Protein 4IP4 (pdb70)

Sequence (842 aa):
TKITGLRTYDLRFPTSEGLDGSDAMNPDPDYSAAYVILETEGTHEGHGLTFTIGRGNEICIAAIKALGALVVGLDLDWIREDMGRFWRHVTGDSQLRWIGPDKGAIHLAAGAVVNAVWDLWAKDTGKPVWRLVADMSPAEILRLIDFRYLTDVLAPEEALDLLKAAEPGKEERIARLIEEGYPCYTTSAGWLGYSDEKLRRLCREARAAGFTHTKFKVGRDLSDDIRRLTIAREELGEDMNIMIDANQVWEVDEAIDWVNRLAFARPLFIEEPTSPDDVLGHKAIREGVAPIKVATGEMCQNRIMFKQFIASGALDIVQIDSCRMGGLNEVLAVMLVAAKYDLPVWPHAGGVGLCEYVQHMSMIDYVAICGEKDSKRIEYVDHLHEHFKHPCIVTGGAYQAPHAPGFSIEMKEDTLDAFLFTKITGLRTYDLRFPTSEGLDGSDAMNPDPDYSAAYVILETEGTHEGHGLTFTIGRGNEICIAAIKALGALVVGLDLDWIREDMGRFWRHVTGDSQLRWIGPDKGAIHLAAGAVVNAVWDLWAKDTGKPVWRLVADMSPAEILRLIDFRYLTDVLAPEEALDLLKAAEPGKEERIARLIEEGYPCYTTSAGWLGYSDEKLRRLCREARAAGFTHTKFKVGRDLSDDIRRLTIAREELGEDMNIMIDANQVWEVDEAIDDWVNRLAFARPLFIEEPTSPDDVLGHKAIREGVAPIKVATGEMCQNRIMFKQFIASGALDIVQIDSCRMGGLNEVLAVMLVAAKYDLPVWPHAGGVGLCEYVQHMSMIDYVAICGEKDSKRIEYVDHLHEHFKHPCIVTGGAYQAPHAPGFSIEMKEDTLDAFLF

Structure (mmCIF, N/CA/C/O backbone):
data_4IP4
#
_entry.id   4IP4
#
_cell.length_a   101.051
_cell.length_b   141.332
_cell.length_c   59.778
_cell.angle_alpha   90.00
_cell.angle_beta   90.00
_cell.angle_gamma   90.00
#
_symmetry.space_group_name_H-M   'P 21 21 2'
#
loop_
_entity.id
_entity.type
_entity.pdbx_description
1 polymer 'Mandelate racemase/muconate lactonizing enzyme-like protein'
2 non-polymer GLYCEROL
3 non-polymer 'MAGNESIUM ION'
4 non-polymer 'CARBON DIOXIDE'
5 water water
#
loop_
_atom_site.group_PDB
_atom_site.id
_atom_site.type_symbol
_atom_site.label_atom_id
_atom_site.label_alt_id
_atom_site.label_comp_id
_atom_site.label_asym_id
_atom_site.label_entity_id
_atom_site.label_seq_id
_atom_site.pdbx_PDB_ins_code
_atom_site.Cartn_x
_atom_site.Cartn_y
_atom_site.Cartn_z
_atom_site.occupancy
_atom_site.B_iso_or_equiv
_atom_site.auth_seq_id
_atom_site.auth_comp_id
_atom_site.auth_asym_id
_atom_site.auth_atom_id
_atom_site.pdbx_PDB_model_num
ATOM 1 N N . THR A 1 2 ? 40.903 -3.864 36.136 1.00 43.13 2 THR A N 1
ATOM 2 C CA . THR A 1 2 ? 41.136 -3.419 34.762 1.00 43.66 2 THR A CA 1
ATOM 3 C C . THR A 1 2 ? 40.983 -1.908 34.648 1.00 46.23 2 THR A C 1
ATOM 4 O O . THR A 1 2 ? 39.968 -1.344 35.055 1.00 53.07 2 THR A O 1
ATOM 8 N N . LYS A 1 3 ? 42.000 -1.262 34.091 1.00 40.93 3 LYS A N 1
ATOM 9 C CA . LYS A 1 3 ? 42.001 0.182 33.911 1.00 38.73 3 LYS A CA 1
ATOM 10 C C . LYS A 1 3 ? 42.199 0.489 32.435 1.00 33.38 3 LYS A C 1
ATOM 11 O O . LYS A 1 3 ? 43.000 -0.167 31.772 1.00 29.86 3 LYS A O 1
ATOM 17 N N . ILE A 1 4 ? 41.468 1.475 31.917 1.00 30.62 4 ILE A N 1
ATOM 18 C CA . ILE A 1 4 ? 41.673 1.933 30.544 1.00 26.87 4 ILE A CA 1
ATOM 19 C C . ILE A 1 4 ? 42.913 2.811 30.519 1.00 29.20 4 ILE A C 1
ATOM 20 O O . ILE A 1 4 ? 42.898 3.937 31.020 1.00 27.78 4 ILE A O 1
ATOM 25 N N . THR A 1 5 ? 43.992 2.296 29.941 1.00 26.17 5 THR A N 1
ATOM 26 C CA . THR A 1 5 ? 45.291 2.939 30.108 1.00 29.39 5 THR A CA 1
ATOM 27 C C . THR A 1 5 ? 45.713 3.815 28.939 1.00 28.00 5 THR A C 1
ATOM 28 O O . THR A 1 5 ? 46.668 4.575 29.050 1.00 28.90 5 THR A O 1
ATOM 32 N N . GLY A 1 6 ? 45.009 3.710 27.819 1.00 26.02 6 GLY A N 1
ATOM 33 C CA . GLY A 1 6 ? 45.396 4.456 26.637 1.00 25.03 6 GLY A CA 1
ATOM 34 C C . GLY A 1 6 ? 44.408 4.268 25.510 1.00 25.07 6 GLY A C 1
ATOM 35 O O . GLY A 1 6 ? 43.439 3.527 25.644 1.00 23.88 6 GLY A O 1
ATOM 36 N N . LEU A 1 7 ? 44.661 4.928 24.389 1.00 25.43 7 LEU A N 1
ATOM 37 C CA . LEU A 1 7 ? 43.741 4.889 23.262 1.00 30.61 7 LEU A CA 1
ATOM 38 C C . LEU A 1 7 ? 44.500 5.021 21.933 1.00 30.77 7 LEU A C 1
ATOM 39 O O . LEU A 1 7 ? 45.453 5.793 21.835 1.00 30.76 7 LEU A O 1
ATOM 44 N N . ARG A 1 8 ? 44.085 4.252 20.928 1.00 27.08 8 ARG A N 1
ATOM 45 C CA . ARG A 1 8 ? 44.616 4.372 19.568 1.00 25.33 8 ARG A CA 1
ATOM 46 C C . ARG A 1 8 ? 43.452 4.556 18.605 1.00 23.63 8 ARG A C 1
ATOM 47 O O . ARG A 1 8 ? 42.404 3.931 18.778 1.00 20.08 8 ARG A O 1
ATOM 55 N N . THR A 1 9 ? 43.645 5.381 17.579 1.00 20.29 9 THR A N 1
ATOM 56 C CA . THR A 1 9 ? 42.627 5.574 16.552 1.00 18.42 9 THR A CA 1
ATOM 57 C C . THR A 1 9 ? 43.166 5.255 15.160 1.00 20.79 9 THR A C 1
ATOM 58 O O . THR A 1 9 ? 44.359 5.398 14.889 1.00 20.84 9 THR A O 1
ATOM 62 N N . TYR A 1 10 ? 42.271 4.834 14.277 1.00 18.46 10 TYR A N 1
ATOM 63 C CA . TYR A 1 10 ? 42.635 4.496 12.911 1.00 19.47 10 TYR A CA 1
ATOM 64 C C . TYR A 1 10 ? 41.610 5.110 11.974 1.00 22.34 10 TYR A C 1
ATOM 65 O O . TYR A 1 10 ? 40.408 4.913 12.148 1.00 17.05 10 TYR A O 1
ATOM 74 N N . ASP A 1 11 ? 42.090 5.865 10.993 1.00 16.56 11 ASP A N 1
ATOM 75 C CA . ASP A 1 11 ? 41.229 6.393 9.945 1.00 21.54 11 ASP A CA 1
ATOM 76 C C . ASP A 1 11 ? 41.219 5.356 8.832 1.00 16.73 11 ASP A C 1
ATOM 77 O O . ASP A 1 11 ? 42.121 5.334 7.997 1.00 21.44 11 ASP A O 1
ATOM 82 N N . LEU A 1 12 ? 40.195 4.511 8.815 1.00 15.77 12 LEU A N 1
ATOM 83 C CA . LEU A 1 12 ? 40.130 3.400 7.868 1.00 15.67 12 LEU A CA 1
ATOM 84 C C . LEU A 1 12 ? 39.100 3.707 6.799 1.00 17.45 12 LEU A C 1
ATOM 85 O O . LEU A 1 12 ? 37.947 4.015 7.111 1.00 18.24 12 LEU A O 1
ATOM 90 N N . ARG A 1 13 ? 39.513 3.624 5.536 1.00 15.12 13 ARG A N 1
ATOM 91 C CA . ARG A 1 13 ? 38.607 3.899 4.425 1.00 18.71 13 ARG A CA 1
ATOM 92 C C . ARG A 1 13 ? 38.669 2.787 3.388 1.00 20.73 13 ARG A C 1
ATOM 93 O O . ARG A 1 13 ? 39.754 2.404 2.939 1.00 19.05 13 ARG A O 1
ATOM 101 N N . PHE A 1 14 ? 37.504 2.260 3.030 1.00 15.97 14 PHE A N 1
ATOM 102 C CA . PHE A 1 14 ? 37.419 1.146 2.082 1.00 20.41 14 PHE A CA 1
ATOM 103 C C . PHE A 1 14 ? 36.916 1.638 0.723 1.00 24.94 14 PHE A C 1
ATOM 104 O O . PHE A 1 14 ? 35.957 2.416 0.645 1.00 25.35 14 PHE A O 1
ATOM 112 N N . PRO A 1 15 ? 37.563 1.192 -0.359 1.00 26.82 15 PRO A N 1
ATOM 113 C CA . PRO A 1 15 ? 37.240 1.716 -1.694 1.00 29.26 15 PRO A CA 1
ATOM 114 C C . PRO A 1 15 ? 35.932 1.168 -2.263 1.00 28.60 15 PRO A C 1
ATOM 115 O O . PRO A 1 15 ? 35.948 0.597 -3.353 1.00 32.10 15 PRO A O 1
ATOM 119 N N . THR A 1 16 ? 34.816 1.354 -1.561 1.00 27.41 16 THR A N 1
ATOM 120 C CA . THR A 1 16 ? 33.548 0.783 -2.012 1.00 27.67 16 THR A CA 1
ATOM 121 C C . THR A 1 16 ? 32.973 1.473 -3.251 1.00 31.30 16 THR A C 1
ATOM 122 O O . THR A 1 16 ? 32.065 0.941 -3.894 1.00 30.35 16 THR A O 1
ATOM 126 N N . SER A 1 17 ? 33.504 2.648 -3.586 1.00 31.23 17 SER A N 1
ATOM 127 C CA . SER A 1 17 ? 33.033 3.381 -4.761 1.00 34.65 17 SER A CA 1
ATOM 128 C C . SER A 1 17 ? 33.468 2.739 -6.087 1.00 39.52 17 SER A C 1
ATOM 129 O O . SER A 1 17 ? 33.017 3.159 -7.154 1.00 39.39 17 SER A O 1
ATOM 132 N N . GLU A 1 18 ? 34.335 1.727 -6.020 1.00 42.35 18 GLU A N 1
ATOM 133 C CA . GLU A 1 18 ? 34.759 0.999 -7.221 1.00 42.71 18 GLU A CA 1
ATOM 134 C C . GLU A 1 18 ? 33.579 0.336 -7.932 1.00 40.88 18 GLU A C 1
ATOM 135 O O . GLU A 1 18 ? 33.462 0.411 -9.152 1.00 42.18 18 GLU A O 1
ATOM 141 N N . GLY A 1 19 ? 32.705 -0.309 -7.167 1.00 41.80 19 GLY A N 1
ATOM 142 C CA . GLY A 1 19 ? 31.542 -0.968 -7.739 1.00 42.52 19 GLY A CA 1
ATOM 143 C C . GLY A 1 19 ? 30.241 -0.266 -7.400 1.00 36.75 19 GLY A C 1
ATOM 144 O O . GLY A 1 19 ? 29.154 -0.806 -7.609 1.00 33.78 19 GLY A O 1
ATOM 145 N N . LEU A 1 20 ? 30.357 0.951 -6.880 1.00 37.09 20 LEU A N 1
ATOM 146 C CA . LEU A 1 20 ? 29.200 1.696 -6.376 1.00 36.54 20 LEU A CA 1
ATOM 147 C C . LEU A 1 20 ? 28.363 0.898 -5.362 1.00 35.57 20 LEU A C 1
ATOM 148 O O . LEU A 1 20 ? 27.144 1.074 -5.270 1.00 30.28 20 LEU A O 1
ATOM 153 N N . ASP A 1 21 ? 29.015 0.008 -4.617 1.00 32.43 21 ASP A N 1
ATOM 154 C CA . ASP A 1 21 ? 28.351 -0.646 -3.507 1.00 31.66 21 ASP A CA 1
ATOM 155 C C . ASP A 1 21 ? 28.001 0.459 -2.519 1.00 30.56 21 ASP A C 1
ATOM 156 O O . ASP A 1 21 ? 28.853 1.275 -2.168 1.00 30.43 21 ASP A O 1
ATOM 161 N N . GLY A 1 22 ? 26.748 0.508 -2.088 1.00 26.30 22 GLY A N 1
ATOM 162 C CA . GLY A 1 22 ? 26.336 1.524 -1.139 1.00 24.71 22 GLY A CA 1
ATOM 163 C C . GLY A 1 22 ? 25.701 2.743 -1.788 1.00 26.99 22 GLY A C 1
ATOM 164 O O . GLY A 1 22 ? 25.130 3.586 -1.095 1.00 28.10 22 GLY A O 1
ATOM 165 N N . SER A 1 23 ? 25.788 2.833 -3.112 1.00 21.01 23 SER A N 1
ATOM 166 C CA . SER A 1 23 ? 25.317 4.012 -3.842 1.00 28.04 23 SER A CA 1
ATOM 167 C C . SER A 1 23 ? 23.814 4.261 -3.682 1.00 27.98 23 SER A C 1
ATOM 168 O O . SER A 1 23 ? 23.011 3.337 -3.783 1.00 26.19 23 SER A O 1
ATOM 171 N N . ASP A 1 24 ? 23.433 5.512 -3.440 1.00 23.67 24 ASP A N 1
ATOM 172 C CA . ASP A 1 24 ? 22.021 5.840 -3.303 1.00 16.74 24 ASP A CA 1
ATOM 173 C C . ASP A 1 24 ? 21.707 7.241 -3.825 1.00 17.74 24 ASP A C 1
ATOM 174 O O . ASP A 1 24 ? 22.571 7.929 -4.366 1.00 18.53 24 ASP A O 1
ATOM 179 N N . ALA A 1 25 ? 20.469 7.672 -3.643 1.00 14.26 25 ALA A N 1
ATOM 180 C CA . ALA A 1 25 ? 20.031 8.911 -4.249 1.00 14.58 25 ALA A CA 1
ATOM 181 C C . ALA A 1 25 ? 20.728 10.131 -3.629 1.00 16.48 25 ALA A C 1
ATOM 182 O O . ALA A 1 25 ? 20.977 11.095 -4.321 1.00 13.00 25 ALA A O 1
ATOM 184 N N . MET A 1 26 ? 21.063 10.072 -2.341 1.00 11.72 26 MET A N 1
ATOM 185 C CA . MET A 1 26 ? 21.812 11.150 -1.693 1.00 15.77 26 MET A CA 1
ATOM 186 C C . MET A 1 26 ? 23.317 10.949 -1.833 1.00 19.49 26 MET A C 1
ATOM 187 O O . MET A 1 26 ? 24.062 11.905 -2.041 1.00 19.78 26 MET A O 1
ATOM 192 N N . ASN A 1 27 ? 23.752 9.695 -1.712 1.00 18.66 27 ASN A N 1
ATOM 193 C CA . ASN A 1 27 ? 25.170 9.353 -1.653 1.00 15.95 27 ASN A CA 1
ATOM 1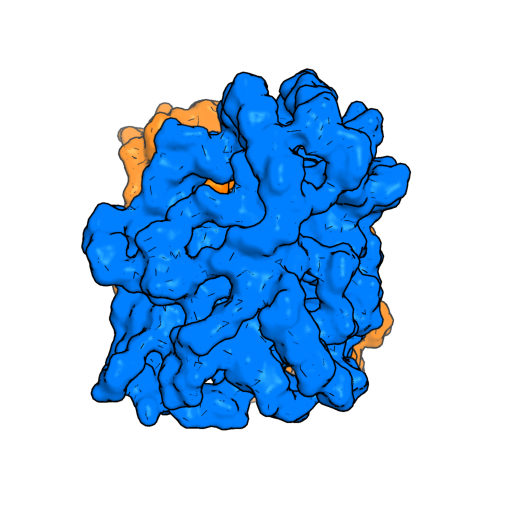94 C C . ASN A 1 27 ? 25.564 8.514 -2.861 1.00 16.33 27 ASN A C 1
ATOM 195 O O . ASN A 1 27 ? 25.460 7.287 -2.829 1.00 12.53 27 ASN A O 1
ATOM 200 N N . PRO A 1 28 ? 26.012 9.171 -3.939 1.00 17.80 28 PRO A N 1
ATOM 201 C CA . PRO A 1 28 ? 26.195 8.465 -5.212 1.00 18.22 28 PRO A CA 1
ATOM 202 C C . PRO A 1 28 ? 27.459 7.598 -5.250 1.00 23.66 28 PRO A C 1
ATOM 203 O O . PRO A 1 28 ? 27.497 6.620 -5.994 1.00 22.35 28 PRO A O 1
ATOM 207 N N . ASP A 1 29 ? 28.473 7.941 -4.461 1.00 19.24 29 ASP A N 1
ATOM 208 C CA . ASP A 1 29 ? 29.716 7.170 -4.475 1.00 20.50 29 ASP A CA 1
ATOM 209 C C . ASP A 1 29 ? 30.382 7.053 -3.101 1.00 15.65 29 ASP A C 1
ATOM 210 O O . ASP A 1 29 ? 31.499 7.523 -2.902 1.00 14.33 29 ASP A O 1
ATOM 215 N N . PRO A 1 30 ? 29.697 6.421 -2.146 1.00 18.20 30 PRO A N 1
ATOM 216 C CA . PRO A 1 30 ? 30.277 6.353 -0.804 1.00 18.25 30 PRO A CA 1
ATOM 217 C C . PRO A 1 30 ? 31.530 5.472 -0.724 1.00 22.79 30 PRO A C 1
ATOM 218 O O . PRO A 1 30 ? 31.617 4.439 -1.393 1.00 19.19 30 PRO A O 1
ATOM 222 N N . ASP A 1 31 ? 32.496 5.905 0.085 1.00 21.01 31 ASP A N 1
ATOM 223 C CA . ASP A 1 31 ? 33.654 5.090 0.442 1.00 22.13 31 ASP A CA 1
ATOM 224 C C . ASP A 1 31 ? 33.525 4.663 1.893 1.00 22.34 31 ASP A C 1
ATOM 225 O O . ASP A 1 31 ? 33.909 5.409 2.805 1.00 20.92 31 ASP A O 1
ATOM 230 N N . TYR A 1 32 ? 32.978 3.471 2.099 1.00 21.09 32 TYR A N 1
ATOM 231 C CA . TYR A 1 32 ? 32.695 2.967 3.440 1.00 18.51 32 TYR A CA 1
ATOM 232 C C . TYR A 1 32 ? 33.913 3.102 4.333 1.00 20.88 32 TYR A C 1
ATOM 233 O O . TYR A 1 32 ? 34.988 2.603 4.014 1.00 18.92 32 TYR A O 1
ATOM 242 N N . SER A 1 33 ? 33.744 3.805 5.444 1.00 15.87 33 SER A N 1
ATOM 243 C CA . SER A 1 33 ? 34.876 4.111 6.298 1.00 20.63 33 SER A CA 1
ATOM 244 C C . SER A 1 33 ? 34.559 3.877 7.760 1.00 15.05 33 SER A C 1
ATOM 245 O O . SER A 1 33 ? 33.398 3.915 8.180 1.00 13.59 33 SER A O 1
ATOM 248 N N . ALA A 1 34 ? 35.608 3.655 8.539 1.00 16.00 34 ALA A N 1
ATOM 249 C CA . ALA A 1 34 ? 35.454 3.522 9.974 1.00 14.10 34 ALA A CA 1
ATOM 250 C C . ALA A 1 34 ? 36.432 4.440 10.668 1.00 15.07 34 ALA A C 1
ATOM 251 O O . ALA A 1 34 ? 37.645 4.432 10.377 1.00 14.29 34 ALA A O 1
ATOM 253 N N . ALA A 1 35 ? 35.888 5.247 11.573 1.00 15.43 35 ALA A N 1
ATOM 254 C CA . ALA A 1 35 ? 36.690 5.947 12.554 1.00 16.44 35 ALA A CA 1
ATOM 255 C C . ALA A 1 35 ? 36.809 4.943 13.694 1.00 15.81 35 ALA A C 1
ATOM 256 O O . ALA A 1 35 ? 35.900 4.786 14.512 1.00 13.99 35 ALA A O 1
ATOM 258 N N . TYR A 1 36 ? 37.927 4.233 13.707 1.00 19.38 36 TYR A N 1
ATOM 259 C CA . TYR A 1 36 ? 38.093 3.042 14.531 1.00 16.90 36 TYR A CA 1
ATOM 260 C C . TYR A 1 36 ? 38.898 3.421 15.765 1.00 21.11 36 TYR A C 1
ATOM 261 O O . TYR A 1 36 ? 39.837 4.224 15.672 1.00 17.73 36 TYR A O 1
ATOM 270 N N . VAL A 1 37 ? 38.535 2.859 16.916 1.00 18.00 37 VAL A N 1
ATOM 271 C CA . VAL A 1 37 ? 39.236 3.163 18.162 1.00 18.56 37 VAL A CA 1
ATOM 272 C C . VAL A 1 37 ? 39.526 1.883 18.945 1.00 19.46 37 VAL A C 1
ATOM 273 O O . VAL A 1 37 ? 38.717 0.964 18.966 1.00 15.50 37 VAL A O 1
ATOM 277 N N . ILE A 1 38 ? 40.702 1.822 19.560 1.00 18.27 38 ILE A N 1
ATOM 278 C CA . ILE A 1 38 ? 41.054 0.726 20.445 1.00 17.31 38 ILE A CA 1
ATOM 279 C C . ILE A 1 38 ? 41.365 1.262 21.836 1.00 19.72 38 ILE A C 1
ATOM 280 O O . ILE A 1 38 ? 42.252 2.098 22.001 1.00 20.57 38 ILE A O 1
ATOM 285 N N . LEU A 1 39 ? 40.618 0.788 22.829 1.00 19.40 39 LEU A N 1
ATOM 286 C CA . LEU A 1 39 ? 40.860 1.146 24.222 1.00 20.78 39 LEU A CA 1
ATOM 287 C C . LEU A 1 39 ? 41.848 0.160 24.831 1.00 23.68 39 LEU A C 1
ATOM 288 O O . LEU A 1 39 ? 41.611 -1.052 24.824 1.00 22.90 39 LEU A O 1
ATOM 293 N N . GLU A 1 40 ? 42.954 0.681 25.352 1.00 21.37 40 GLU A N 1
ATOM 294 C CA . GLU A 1 40 ? 44.024 -0.155 25.887 1.00 20.63 40 GLU A CA 1
ATOM 295 C C . GLU A 1 40 ? 43.833 -0.385 27.374 1.00 24.90 40 GLU A C 1
ATOM 296 O O . GLU A 1 40 ? 43.316 0.489 28.068 1.00 29.35 40 GLU A O 1
ATOM 302 N N . THR A 1 41 ? 44.241 -1.566 27.847 1.00 22.59 41 THR A N 1
ATOM 303 C CA . THR A 1 41 ? 44.241 -1.901 29.272 1.00 29.14 41 THR A CA 1
ATOM 304 C C . THR A 1 41 ? 45.563 -2.571 29.664 1.00 33.58 41 THR A C 1
ATOM 305 O O . THR A 1 41 ? 46.393 -2.872 28.809 1.00 35.41 41 THR A O 1
ATOM 309 N N . GLU A 1 42 ? 45.754 -2.817 30.955 1.00 36.71 42 GLU A N 1
ATOM 310 C CA . GLU A 1 42 ? 46.954 -3.513 31.419 1.00 49.99 42 GLU A CA 1
ATOM 311 C C . GLU A 1 42 ? 46.846 -5.008 31.146 1.00 52.13 42 GLU A C 1
ATOM 312 O O . GLU A 1 42 ? 47.847 -5.733 31.158 1.00 50.78 42 GLU A O 1
ATOM 318 N N . GLY A 1 43 ? 45.623 -5.464 30.900 1.00 48.63 43 GLY A N 1
ATOM 319 C CA . GLY A 1 43 ? 45.351 -6.883 30.789 1.00 46.33 43 GLY A CA 1
ATOM 320 C C . GLY A 1 43 ? 45.488 -7.466 29.399 1.00 42.30 43 GLY A C 1
ATOM 321 O O . GLY A 1 43 ? 46.202 -6.943 28.544 1.00 39.35 43 GLY A O 1
ATOM 322 N N . THR A 1 44 ? 44.785 -8.567 29.179 1.00 40.22 44 THR A N 1
ATOM 323 C CA . THR A 1 44 ? 44.873 -9.291 27.924 1.00 40.57 44 THR A CA 1
ATOM 324 C C . THR A 1 44 ? 43.898 -8.764 26.872 1.00 36.76 44 THR A C 1
ATOM 325 O O . THR A 1 44 ? 44.085 -8.991 25.680 1.00 39.91 44 THR A O 1
ATOM 329 N N . HIS A 1 45 ? 42.870 -8.044 27.308 1.00 33.59 45 HIS A N 1
ATOM 330 C CA . HIS A 1 45 ? 41.834 -7.585 26.384 1.00 31.47 45 HIS A CA 1
ATOM 331 C C . HIS A 1 45 ? 42.024 -6.130 25.959 1.00 30.90 45 HIS A C 1
ATOM 332 O O . HIS A 1 45 ? 42.599 -5.326 26.693 1.00 29.67 45 HIS A O 1
ATOM 339 N N . GLU A 1 46 ? 41.542 -5.805 24.763 1.00 27.15 46 GLU A N 1
ATOM 340 C CA . GLU A 1 46 ? 41.416 -4.414 24.334 1.00 25.90 46 GLU A CA 1
ATOM 341 C C . GLU A 1 46 ? 39.995 -4.181 23.833 1.00 23.36 46 GLU A C 1
ATOM 342 O O . GLU A 1 46 ? 39.401 -5.066 23.229 1.00 22.61 46 GLU A O 1
ATOM 348 N N . GLY A 1 47 ? 39.441 -3.004 24.106 1.00 22.32 47 GLY A N 1
ATOM 349 C CA . GLY A 1 47 ? 38.106 -2.680 23.638 1.00 20.65 47 GLY A CA 1
ATOM 350 C C . GLY A 1 47 ? 38.128 -2.034 22.262 1.00 24.39 47 GLY A C 1
ATOM 351 O O . GLY A 1 47 ? 38.630 -0.919 22.106 1.00 22.85 47 GLY A O 1
ATOM 352 N N . HIS A 1 48 ? 37.598 -2.739 21.261 1.00 21.21 48 HIS A N 1
ATOM 353 C CA . HIS A 1 48 ? 37.533 -2.214 19.897 1.00 17.59 48 HIS A CA 1
ATOM 354 C C . HIS A 1 48 ? 36.158 -1.637 19.623 1.00 19.14 48 HIS A C 1
ATOM 355 O O . HIS A 1 48 ? 35.148 -2.209 20.027 1.00 17.64 48 HIS A O 1
ATOM 362 N N . GLY A 1 49 ? 36.118 -0.516 18.911 1.00 14.11 49 GLY A N 1
ATOM 363 C CA . GLY A 1 49 ? 34.856 0.047 18.473 1.00 13.44 49 GLY A CA 1
ATOM 364 C C . GLY A 1 49 ? 35.067 0.917 17.254 1.00 18.14 49 GLY A C 1
ATOM 365 O O . GLY A 1 49 ? 36.203 1.255 16.910 1.00 17.76 49 GLY A O 1
ATOM 366 N N . LEU A 1 50 ? 33.981 1.276 16.583 1.00 13.15 50 LEU A N 1
ATOM 367 C CA . LEU A 1 50 ? 34.090 2.183 15.451 1.00 13.07 50 LEU A CA 1
ATOM 368 C C . LEU A 1 50 ? 32.814 2.977 15.332 1.00 16.62 50 LEU A C 1
ATOM 369 O O . LEU A 1 50 ? 31.784 2.602 15.897 1.00 17.16 50 LEU A O 1
ATOM 374 N N . THR A 1 51 ? 32.891 4.082 14.599 1.00 16.83 51 THR A N 1
ATOM 375 C CA . THR A 1 51 ? 31.694 4.720 14.082 1.00 13.37 51 THR A CA 1
ATOM 376 C C . THR A 1 51 ? 31.841 4.775 12.561 1.00 13.38 51 THR A C 1
ATOM 377 O O . THR A 1 51 ? 32.958 4.837 12.049 1.00 12.43 51 THR A O 1
ATOM 381 N N . PHE A 1 52 ? 30.722 4.738 11.843 1.00 17.84 52 PHE A N 1
ATOM 382 C CA . PHE A 1 52 ? 30.754 4.560 10.388 1.00 16.71 52 PHE A CA 1
ATOM 383 C C . PHE A 1 52 ? 30.532 5.864 9.628 1.00 14.94 52 PHE A C 1
ATOM 384 O O . PHE A 1 52 ? 29.610 6.608 9.947 1.00 13.40 52 PHE A O 1
ATOM 392 N N . THR A 1 53 ? 31.378 6.139 8.634 1.00 16.86 53 THR A N 1
ATOM 393 C CA . THR A 1 53 ? 31.152 7.263 7.715 1.00 14.84 53 THR A CA 1
ATOM 394 C C . THR A 1 53 ? 31.355 6.801 6.271 1.00 15.11 53 THR A C 1
ATOM 395 O O . THR A 1 53 ? 31.696 5.649 6.025 1.00 15.22 53 THR A O 1
ATOM 399 N N . ILE A 1 54 ? 31.159 7.695 5.311 1.00 17.68 54 ILE A N 1
ATOM 400 C CA . ILE A 1 54 ? 31.283 7.285 3.920 1.00 14.70 54 ILE A CA 1
ATOM 401 C C . ILE A 1 54 ? 32.422 7.971 3.186 1.00 14.74 54 ILE A C 1
ATOM 402 O O . ILE A 1 54 ? 32.337 8.180 1.983 1.00 15.33 54 ILE A O 1
ATOM 407 N N . GLY A 1 55 ? 33.491 8.304 3.906 1.00 12.74 55 GLY A N 1
ATOM 408 C CA . GLY A 1 55 ? 34.703 8.805 3.266 1.00 17.88 55 GLY A CA 1
ATOM 409 C C . GLY A 1 55 ? 35.239 10.102 3.851 1.00 19.64 55 GLY A C 1
ATOM 410 O O . GLY A 1 55 ? 35.712 10.130 4.999 1.00 15.32 55 GLY A O 1
ATOM 411 N N . ARG A 1 56 ? 35.181 11.176 3.060 1.00 13.26 56 ARG A N 1
ATOM 412 C CA . ARG A 1 56 ? 35.597 12.483 3.545 1.00 15.18 56 ARG A CA 1
ATOM 413 C C . ARG A 1 56 ? 34.814 12.823 4.818 1.00 18.25 56 ARG A C 1
ATOM 414 O O . ARG A 1 56 ? 33.598 12.592 4.895 1.00 15.44 56 ARG A O 1
ATOM 422 N N . GLY A 1 57 ? 35.516 13.360 5.813 1.00 19.00 57 GLY A N 1
ATOM 423 C CA . GLY A 1 57 ? 34.905 13.692 7.086 1.00 17.65 57 GLY A CA 1
ATOM 424 C C . GLY A 1 57 ? 35.190 12.654 8.162 1.00 18.08 57 GLY A C 1
ATOM 425 O O . GLY A 1 57 ? 34.973 12.915 9.350 1.00 17.75 57 GLY A O 1
ATOM 426 N N . ASN A 1 58 ? 35.661 11.471 7.763 1.00 17.30 58 ASN A N 1
ATOM 427 C CA . ASN A 1 58 ? 36.036 10.447 8.740 1.00 16.46 58 ASN A CA 1
ATOM 428 C C . ASN A 1 58 ? 37.043 11.018 9.737 1.00 16.51 58 ASN A C 1
ATOM 429 O O . ASN A 1 58 ? 37.007 10.703 10.933 1.00 18.34 58 ASN A O 1
ATOM 434 N N . GLU A 1 59 ? 37.920 11.884 9.235 1.00 12.73 59 GLU A N 1
ATOM 435 C CA . GLU A 1 59 ? 38.959 12.501 10.048 1.00 18.75 59 GLU A CA 1
ATOM 436 C C . GLU A 1 59 ? 38.404 13.462 11.108 1.00 19.00 59 GLU A C 1
ATOM 437 O O . GLU A 1 59 ? 39.032 13.678 12.141 1.00 19.43 59 GLU A O 1
ATOM 443 N N . ILE A 1 60 ? 37.228 14.028 10.860 1.00 14.59 60 ILE A N 1
ATOM 444 C CA . ILE A 1 60 ? 36.587 14.876 11.862 1.00 14.14 60 ILE A CA 1
ATOM 445 C C . ILE A 1 60 ? 36.141 13.996 13.022 1.00 17.44 60 ILE A C 1
ATOM 446 O O . ILE A 1 60 ? 36.318 14.346 14.184 1.00 19.96 60 ILE A O 1
ATOM 451 N N . CYS A 1 61 ? 35.589 12.831 12.699 1.00 15.13 61 CYS A N 1
ATOM 452 C CA . CYS A 1 61 ? 35.247 11.846 13.723 1.00 11.88 61 CYS A CA 1
ATOM 453 C C . CYS A 1 61 ? 36.470 11.369 14.500 1.00 12.45 61 CYS A C 1
ATOM 454 O O . CYS A 1 61 ? 36.401 11.156 15.707 1.00 17.19 61 CYS A O 1
ATOM 457 N N . ILE A 1 62 ? 37.587 11.182 13.809 1.00 12.83 62 ILE A N 1
ATOM 458 C CA . ILE A 1 62 ? 38.811 10.796 14.492 1.00 17.65 62 ILE A CA 1
ATOM 459 C C . ILE A 1 62 ? 39.200 11.878 15.510 1.00 16.22 62 ILE A C 1
ATOM 460 O O . ILE A 1 62 ? 39.517 11.571 16.657 1.00 14.70 62 ILE A O 1
ATOM 465 N N . ALA A 1 63 ? 39.148 13.143 15.098 1.00 14.92 63 ALA A N 1
ATOM 466 C CA . ALA A 1 63 ? 39.451 14.242 16.023 1.00 20.17 63 ALA A CA 1
ATOM 467 C C . ALA A 1 63 ? 38.528 14.214 17.239 1.00 14.10 63 ALA A C 1
ATOM 468 O O . ALA A 1 63 ? 38.965 14.432 18.365 1.00 14.60 63 ALA A O 1
ATOM 470 N N . ALA A 1 64 ? 37.253 13.926 17.014 1.00 13.93 64 ALA A N 1
ATOM 471 C CA . ALA A 1 64 ? 36.288 13.926 18.111 1.00 14.79 64 ALA A CA 1
ATOM 472 C C . ALA A 1 64 ? 36.514 12.734 19.052 1.00 18.01 64 ALA A C 1
ATOM 473 O O . ALA A 1 64 ? 36.311 12.846 20.265 1.00 13.78 64 ALA A O 1
ATOM 475 N N . ILE A 1 65 ? 36.932 11.598 18.494 1.00 13.46 65 ILE A N 1
ATOM 476 C CA . ILE A 1 65 ? 37.249 10.428 19.318 1.00 16.66 65 ILE A CA 1
ATOM 477 C C . ILE A 1 65 ? 38.426 10.751 20.228 1.00 19.22 65 ILE A C 1
ATOM 478 O O . ILE A 1 65 ? 38.384 10.482 21.432 1.00 20.94 65 ILE A O 1
ATOM 483 N N . LYS A 1 66 ? 39.466 11.348 19.651 1.00 16.03 66 LYS A N 1
ATOM 484 C CA . LYS A 1 66 ? 40.635 11.765 20.424 1.00 22.08 66 LYS A CA 1
ATOM 485 C C . LYS A 1 66 ? 40.254 12.719 21.552 1.00 23.64 66 LYS A C 1
ATOM 486 O O . LYS A 1 66 ? 40.806 12.644 22.642 1.00 22.21 66 LYS A O 1
ATOM 492 N N . ALA A 1 67 ? 39.322 13.626 21.276 1.00 15.52 67 ALA A N 1
ATOM 493 C CA . ALA A 1 67 ? 38.841 14.552 22.295 1.00 21.86 67 ALA A CA 1
ATOM 494 C C . ALA A 1 67 ? 38.165 13.811 23.458 1.00 20.29 67 ALA A C 1
ATOM 495 O O . ALA A 1 67 ? 38.421 14.118 24.616 1.00 20.69 67 ALA A O 1
ATOM 497 N N . LEU A 1 68 ? 37.308 12.840 23.144 1.00 17.05 68 LEU A N 1
ATOM 498 C CA . LEU A 1 68 ? 36.639 12.041 24.175 1.00 21.73 68 LEU A CA 1
ATOM 499 C C . LEU A 1 68 ? 37.614 11.158 24.966 1.00 22.66 68 LEU A C 1
ATOM 500 O O . LEU A 1 68 ? 37.325 10.746 26.094 1.00 21.82 68 LEU A O 1
ATOM 505 N N . GLY A 1 69 ? 38.772 10.881 24.372 1.00 22.24 69 GLY A N 1
ATOM 506 C CA . GLY A 1 69 ? 39.790 10.066 25.011 1.00 23.15 69 GLY A CA 1
ATOM 507 C C . GLY A 1 69 ? 40.219 10.630 26.352 1.00 24.71 69 GLY A C 1
ATOM 508 O O . GLY A 1 69 ? 40.573 9.890 27.261 1.00 25.28 69 GLY A O 1
ATOM 509 N N . ALA A 1 70 ? 40.172 11.953 26.472 1.00 22.33 70 ALA A N 1
ATOM 510 C CA . ALA A 1 70 ? 40.524 12.633 27.712 1.00 22.83 70 ALA A CA 1
ATOM 511 C C . ALA A 1 70 ? 39.535 12.316 28.834 1.00 22.75 70 ALA A C 1
ATOM 512 O O . ALA A 1 70 ? 39.863 12.457 30.009 1.00 21.67 70 ALA A O 1
ATOM 514 N N . LEU A 1 71 ? 38.326 11.892 28.469 1.00 23.11 71 LEU A N 1
ATOM 515 C CA . LEU A 1 71 ? 37.307 11.544 29.462 1.00 23.12 71 LEU A CA 1
ATOM 516 C C . LEU A 1 71 ? 37.364 10.077 29.876 1.00 22.59 71 LEU A C 1
ATOM 517 O O . LEU A 1 71 ? 36.827 9.695 30.920 1.00 23.43 71 LEU A O 1
ATOM 522 N N . VAL A 1 72 ? 38.028 9.260 29.065 1.00 23.24 72 VAL A N 1
ATOM 523 C CA . VAL A 1 72 ? 37.966 7.808 29.223 1.00 25.30 72 VAL A CA 1
ATOM 524 C C . VAL A 1 72 ? 39.274 7.176 29.705 1.00 28.73 72 VAL A C 1
ATOM 525 O O . VAL A 1 72 ? 39.259 6.259 30.527 1.00 29.98 72 VAL A O 1
ATOM 529 N N . VAL A 1 73 ? 40.402 7.664 29.201 1.00 28.36 73 VAL A N 1
ATOM 530 C CA . VAL A 1 73 ? 41.699 7.150 29.632 1.00 27.49 73 VAL A CA 1
ATOM 531 C C . VAL A 1 73 ? 41.910 7.457 31.113 1.00 28.86 73 VAL A C 1
ATOM 532 O O . VAL A 1 73 ? 41.704 8.590 31.556 1.00 29.56 73 VAL A O 1
ATOM 536 N N . GLY A 1 74 ? 42.308 6.444 31.880 1.00 23.78 74 GLY A N 1
ATOM 537 C CA . GLY A 1 74 ? 42.437 6.597 33.318 1.00 26.08 74 GLY A CA 1
ATOM 538 C C . GLY A 1 74 ? 41.249 6.054 34.100 1.00 26.13 74 GLY A C 1
ATOM 539 O O . GLY A 1 74 ? 41.323 5.898 35.312 1.00 31.25 74 GLY A O 1
ATOM 540 N N . LEU A 1 75 ? 40.148 5.765 33.416 1.00 26.08 75 LEU A N 1
ATOM 541 C CA . LEU A 1 75 ? 38.984 5.200 34.094 1.00 28.70 75 LEU A CA 1
ATOM 542 C C . LEU A 1 75 ? 39.213 3.742 34.479 1.00 29.31 75 LEU A C 1
ATOM 543 O O . LEU A 1 75 ? 39.842 2.983 33.743 1.00 30.20 75 LEU A O 1
ATOM 548 N N . ASP A 1 76 ? 38.702 3.351 35.636 1.00 28.94 76 ASP A N 1
ATOM 549 C CA . ASP A 1 76 ? 38.702 1.947 36.004 1.00 34.26 76 ASP A CA 1
ATOM 550 C C . ASP A 1 76 ? 37.439 1.295 35.441 1.00 32.46 76 ASP A C 1
ATOM 551 O O . ASP A 1 76 ? 36.360 1.884 35.479 1.00 29.77 76 ASP A O 1
ATOM 556 N N . LEU A 1 77 ? 37.577 0.088 34.901 1.00 30.43 77 LEU A N 1
ATOM 557 C CA . LEU A 1 77 ? 36.454 -0.581 34.251 1.00 28.18 77 LEU A CA 1
ATOM 558 C C . LEU A 1 77 ? 35.337 -0.930 35.236 1.00 29.03 77 LEU A C 1
ATOM 559 O O . LEU A 1 77 ? 34.158 -0.900 34.879 1.00 23.79 77 LEU A O 1
ATOM 564 N N . ASP A 1 78 ? 35.707 -1.256 36.473 1.00 29.56 78 ASP A N 1
ATOM 565 C CA . ASP A 1 78 ? 34.720 -1.575 37.501 1.00 31.68 78 ASP A CA 1
ATOM 566 C C . ASP A 1 78 ? 33.860 -0.359 37.864 1.00 30.28 78 ASP A C 1
ATOM 567 O O . ASP A 1 78 ? 32.685 -0.505 38.195 1.00 32.99 78 ASP A O 1
ATOM 572 N N . TRP A 1 79 ? 34.446 0.834 37.812 1.00 27.35 79 TRP A N 1
ATOM 573 C CA . TRP A 1 79 ? 33.688 2.063 38.057 1.00 27.37 79 TRP A CA 1
ATOM 574 C C . TRP A 1 79 ? 32.633 2.249 36.970 1.00 26.10 79 TRP A C 1
ATOM 575 O O . TRP A 1 79 ? 31.507 2.668 37.237 1.00 23.92 79 TRP A O 1
ATOM 586 N N . ILE A 1 80 ? 33.010 1.926 35.740 1.00 26.98 80 ILE A N 1
ATOM 587 C CA . ILE A 1 80 ? 32.087 1.993 34.614 1.00 25.79 80 ILE A CA 1
ATOM 588 C C . ILE A 1 80 ? 30.939 0.993 34.758 1.00 28.71 80 ILE A C 1
ATOM 589 O O . ILE A 1 80 ? 29.769 1.363 34.639 1.00 23.44 80 ILE A O 1
ATOM 594 N N . ARG A 1 81 ? 31.284 -0.265 35.032 1.00 20.76 81 ARG A N 1
ATOM 595 C CA . ARG A 1 81 ? 30.304 -1.338 35.162 1.00 25.60 81 ARG A CA 1
ATOM 596 C C . ARG A 1 81 ? 29.369 -1.149 36.344 1.00 24.56 81 ARG A C 1
ATOM 597 O O . ARG A 1 81 ? 28.232 -1.620 36.320 1.00 22.03 81 ARG A O 1
ATOM 605 N N . GLU A 1 82 ? 29.865 -0.488 37.385 1.00 22.33 82 GLU A N 1
ATOM 606 C CA . GLU A 1 82 ? 29.088 -0.245 38.592 1.00 27.09 82 GLU A CA 1
ATOM 607 C C . GLU A 1 82 ? 27.823 0.556 38.283 1.00 26.52 82 GLU A C 1
ATOM 608 O O . GLU A 1 82 ? 26.788 0.367 38.920 1.00 29.21 82 GLU A O 1
ATOM 614 N N . ASP A 1 83 ? 27.917 1.448 37.301 1.00 23.92 83 ASP A N 1
ATOM 615 C CA . ASP A 1 83 ? 26.788 2.269 36.881 1.00 21.01 83 ASP A CA 1
ATOM 616 C C . ASP A 1 83 ? 27.144 2.858 35.521 1.00 22.40 83 ASP A C 1
ATOM 617 O O . ASP A 1 83 ? 27.777 3.913 35.441 1.00 20.70 83 ASP A O 1
ATOM 622 N N . MET A 1 84 ? 26.759 2.184 34.442 1.00 21.55 84 MET A N 1
ATOM 623 C CA . MET A 1 84 ? 27.179 2.669 33.136 1.00 20.21 84 MET A CA 1
ATOM 624 C C . MET A 1 84 ? 26.388 3.896 32.670 1.00 18.28 84 MET A C 1
ATOM 625 O O . MET A 1 84 ? 26.863 4.665 31.837 1.00 18.98 84 MET A O 1
ATOM 630 N N . GLY A 1 85 ? 25.197 4.090 33.228 1.00 18.77 85 GLY A N 1
ATOM 631 C CA . GLY A 1 85 ? 24.447 5.311 32.991 1.00 21.48 85 GLY A CA 1
ATOM 632 C C . GLY A 1 85 ? 25.229 6.517 33.487 1.00 27.32 85 GLY A C 1
ATOM 633 O O . GLY A 1 85 ? 25.259 7.570 32.832 1.00 22.71 85 GLY A O 1
ATOM 634 N N . ARG A 1 86 ? 25.866 6.358 34.647 1.00 18.71 86 ARG A N 1
ATOM 635 C CA . ARG A 1 86 ? 26.769 7.374 35.172 1.00 19.08 86 ARG A CA 1
ATOM 636 C C . ARG A 1 86 ? 27.928 7.594 34.196 1.00 22.69 86 ARG A C 1
ATOM 637 O O . ARG A 1 86 ? 28.276 8.734 33.871 1.00 22.05 86 ARG A O 1
ATOM 645 N N . PHE A 1 87 ? 28.522 6.504 33.719 1.00 18.89 87 PHE A N 1
ATOM 646 C CA . PHE A 1 87 ? 29.610 6.625 32.753 1.00 17.84 87 PHE A CA 1
ATOM 647 C C . PHE A 1 87 ? 29.160 7.315 31.458 1.00 21.47 87 PHE A C 1
ATOM 648 O O . PHE A 1 87 ? 29.882 8.150 30.913 1.00 16.63 87 PHE A O 1
ATOM 656 N N . TRP A 1 88 ? 27.980 6.946 30.961 1.00 16.42 88 TRP A N 1
ATOM 657 C CA . TRP A 1 88 ? 27.428 7.560 29.758 1.00 18.70 88 TRP A CA 1
ATOM 658 C C . TRP A 1 88 ? 27.254 9.080 29.930 1.00 23.77 88 TRP A C 1
ATOM 659 O O . TRP A 1 88 ? 27.621 9.858 29.047 1.00 23.32 88 TRP A O 1
ATOM 670 N N . ARG A 1 89 ? 26.694 9.488 31.066 1.00 22.14 89 ARG A N 1
ATOM 671 C CA . ARG A 1 89 ? 26.563 10.905 31.401 1.00 22.37 89 ARG A CA 1
ATOM 672 C C . ARG A 1 89 ? 27.945 11.557 31.437 1.00 23.45 89 ARG A C 1
ATOM 673 O O . ARG A 1 89 ? 28.122 12.680 30.983 1.00 20.99 89 ARG A O 1
ATOM 681 N N . HIS A 1 90 ? 28.924 10.841 31.978 1.00 22.72 90 HIS A N 1
ATOM 682 C CA . HIS A 1 90 ? 30.289 11.353 32.058 1.00 23.32 90 HIS A CA 1
ATOM 683 C C . HIS A 1 90 ? 30.918 11.595 30.675 1.00 24.57 90 HIS A C 1
ATOM 684 O O . HIS A 1 90 ? 31.482 12.663 30.430 1.00 20.44 90 HIS A O 1
ATOM 691 N N . VAL A 1 91 ? 30.820 10.625 29.766 1.00 21.20 91 VAL A N 1
ATOM 692 C CA . VAL A 1 91 ? 31.464 10.793 28.457 1.00 21.29 91 VAL A CA 1
ATOM 693 C C . VAL A 1 91 ? 30.784 11.797 27.554 1.00 18.49 91 VAL A C 1
ATOM 694 O O . VAL A 1 91 ? 31.426 12.351 26.668 1.00 18.59 91 VAL A O 1
ATOM 698 N N . THR A 1 92 ? 29.484 11.994 27.743 1.00 16.92 92 THR A N 1
ATOM 699 C CA . THR A 1 92 ? 28.750 12.984 26.954 1.00 17.46 92 THR A CA 1
ATOM 700 C C . THR A 1 92 ? 28.523 14.261 27.749 1.00 19.51 92 THR A C 1
ATOM 701 O O . THR A 1 92 ? 27.789 15.139 27.300 1.00 23.22 92 THR A O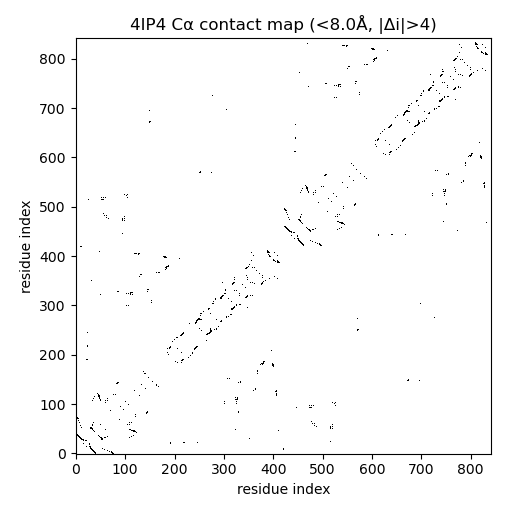 1
ATOM 705 N N . GLY A 1 93 ? 29.145 14.359 28.924 1.00 19.52 93 GLY A N 1
ATOM 706 C CA . GLY A 1 93 ? 28.861 15.450 29.854 1.00 22.42 93 GLY A CA 1
ATOM 707 C C . GLY A 1 93 ? 29.886 16.561 30.017 1.00 23.43 93 GLY A C 1
ATOM 708 O O . GLY A 1 93 ? 29.705 17.460 30.849 1.00 30.30 93 GLY A O 1
ATOM 709 N N . ASP A 1 94 ? 30.973 16.509 29.254 1.00 18.06 94 ASP A N 1
ATOM 710 C CA . ASP A 1 94 ? 31.905 17.632 29.225 1.00 18.17 94 ASP A CA 1
ATOM 711 C C . ASP A 1 94 ? 31.186 18.776 28.518 1.00 17.93 94 ASP A C 1
ATOM 712 O O . ASP A 1 94 ? 30.968 18.713 27.306 1.00 19.23 94 ASP A O 1
ATOM 717 N N . SER A 1 95 ? 30.833 19.818 29.271 1.00 16.78 95 SER A N 1
ATOM 718 C CA . SER A 1 95 ? 30.021 20.917 28.740 1.00 18.62 95 SER A CA 1
ATOM 719 C C . SER A 1 95 ? 30.639 21.565 27.503 1.00 19.56 95 SER A C 1
ATOM 720 O O . SER A 1 95 ? 29.926 22.008 26.605 1.00 20.83 95 SER A O 1
ATOM 723 N N . GLN A 1 96 ? 31.965 21.604 27.454 1.00 16.52 96 GLN A N 1
ATOM 724 C CA . GLN A 1 96 ? 32.660 22.181 26.310 1.00 16.32 96 GLN A CA 1
ATOM 725 C C . GLN A 1 96 ? 32.552 21.288 25.062 1.00 22.87 96 GLN A C 1
ATOM 726 O O . GLN A 1 96 ? 32.302 21.778 23.951 1.00 15.08 96 GLN A O 1
ATOM 732 N N . LEU A 1 97 ? 32.715 19.980 25.244 1.00 15.35 97 LEU A N 1
ATOM 733 C CA . LEU A 1 97 ? 32.486 19.051 24.140 1.00 15.32 97 LEU A CA 1
ATOM 734 C C . LEU A 1 97 ? 30.995 19.006 23.748 1.00 14.03 97 LEU A C 1
ATOM 735 O O . LEU A 1 97 ? 30.660 18.782 22.580 1.00 15.59 97 LEU A O 1
ATOM 740 N N . ARG A 1 98 ? 30.112 19.245 24.713 1.00 15.61 98 ARG A N 1
ATOM 741 C CA . ARG A 1 98 ? 28.673 19.357 24.432 1.00 16.07 98 ARG A CA 1
ATOM 742 C C . ARG A 1 98 ? 28.357 20.493 23.483 1.00 15.26 98 ARG A C 1
ATOM 743 O O . ARG A 1 98 ? 27.469 20.369 22.640 1.00 14.53 98 ARG A O 1
ATOM 751 N N . TRP A 1 99 ? 29.080 21.604 23.621 1.00 15.08 99 TRP A N 1
ATOM 752 C CA . TRP A 1 99 ? 28.881 22.742 22.727 1.00 16.18 99 TRP A CA 1
ATOM 753 C C . TRP A 1 99 ? 28.985 22.347 21.243 1.00 16.86 99 TRP A C 1
ATOM 754 O O . TRP A 1 99 ? 28.306 22.915 20.395 1.00 15.97 99 TRP A O 1
ATOM 765 N N . ILE A 1 100 ? 29.834 21.366 20.950 1.00 13.79 100 ILE A N 1
ATOM 766 C CA . ILE A 1 100 ? 30.078 20.908 19.578 1.00 12.75 100 ILE A CA 1
ATOM 767 C C . ILE A 1 100 ? 28.901 20.067 19.064 1.00 15.21 100 ILE A C 1
ATOM 768 O O . ILE A 1 100 ? 28.778 19.804 17.870 1.00 16.37 100 ILE A O 1
ATOM 773 N N . GLY A 1 101 ? 28.043 19.636 19.988 1.00 12.51 101 GLY A N 1
ATOM 774 C CA . GLY A 1 101 ? 26.830 18.907 19.662 1.00 11.73 101 GLY A CA 1
ATOM 775 C C . GLY A 1 101 ? 25.619 19.777 19.980 1.00 15.87 101 GLY A C 1
ATOM 776 O O . GLY A 1 101 ? 25.326 20.711 19.233 1.00 12.64 101 GLY A O 1
ATOM 777 N N . PRO A 1 102 ? 24.906 19.479 21.089 1.00 14.00 102 PRO A N 1
ATOM 778 C CA . PRO A 1 102 ? 25.148 18.341 21.990 1.00 14.17 102 PRO A CA 1
ATOM 779 C C . PRO A 1 102 ? 24.476 17.067 21.494 1.00 17.88 102 PRO A C 1
ATOM 780 O O . PRO A 1 102 ? 23.367 17.133 20.955 1.00 12.96 102 PRO A O 1
ATOM 784 N N . ASP A 1 103 ? 25.132 15.924 21.699 1.00 15.69 103 ASP A N 1
ATOM 785 C CA . ASP A 1 103 ? 24.586 14.632 21.284 1.00 14.56 103 ASP A CA 1
ATOM 786 C C . ASP A 1 103 ? 24.107 14.632 19.824 1.00 13.10 103 ASP A C 1
ATOM 787 O O . ASP A 1 103 ? 22.995 14.199 19.523 1.00 10.75 103 ASP A O 1
ATOM 792 N N . LYS A 1 104 ? 24.951 15.123 18.922 1.00 13.73 104 LYS A N 1
ATOM 793 C CA . LYS A 1 104 ? 24.659 15.084 17.492 1.00 14.78 104 LYS A CA 1
ATOM 794 C C . LYS A 1 104 ? 25.946 15.341 16.720 1.00 16.19 104 LYS A C 1
ATOM 795 O O . LYS A 1 104 ? 26.910 15.870 17.281 1.00 18.13 104 LYS A O 1
ATOM 801 N N . GLY A 1 105 ? 25.975 14.972 15.441 1.00 11.75 105 GLY A N 1
ATOM 802 C CA . GLY A 1 105 ? 27.136 15.279 14.611 1.00 10.10 105 GLY A CA 1
ATOM 803 C C . GLY A 1 105 ? 28.391 14.521 15.027 1.00 14.35 105 GLY A C 1
ATOM 804 O O . GLY A 1 105 ? 28.310 13.479 15.679 1.00 11.35 105 GLY A O 1
ATOM 805 N N . ALA A 1 106 ? 29.554 15.059 14.673 1.00 11.64 106 ALA A N 1
ATOM 806 C CA . ALA A 1 106 ? 30.826 14.373 14.892 1.00 14.00 106 ALA A CA 1
ATOM 807 C C . ALA A 1 106 ? 31.075 13.914 16.336 1.00 14.70 106 ALA A C 1
ATOM 808 O O . ALA A 1 106 ? 31.593 12.815 16.569 1.00 16.90 106 ALA A O 1
ATOM 810 N N . ILE A 1 107 ? 30.724 14.756 17.301 1.00 15.61 107 ILE A N 1
ATOM 811 C CA . ILE A 1 107 ? 31.018 14.446 18.695 1.00 11.71 107 ILE A CA 1
ATOM 812 C C . ILE A 1 107 ? 30.215 13.226 19.149 1.00 15.80 107 ILE A C 1
ATOM 813 O O . ILE A 1 107 ? 30.693 12.429 19.957 1.00 18.68 107 ILE A O 1
ATOM 818 N N . HIS A 1 108 ? 29.011 13.054 18.601 1.00 15.07 108 HIS A N 1
ATOM 819 C CA . HIS A 1 108 ? 28.160 11.943 19.020 1.00 12.55 108 HIS A CA 1
ATOM 820 C C . HIS A 1 108 ? 28.489 10.641 18.272 1.00 15.14 108 HIS A C 1
ATOM 821 O O . HIS A 1 108 ? 28.506 9.569 18.877 1.00 18.09 108 HIS A O 1
ATOM 828 N N . LEU A 1 109 ? 28.764 10.742 16.971 1.00 10.56 109 LEU A N 1
ATOM 829 C CA . LEU A 1 109 ? 29.364 9.635 16.229 1.00 17.49 109 LEU A CA 1
ATOM 830 C C . LEU A 1 109 ? 30.579 9.092 17.001 1.00 16.35 109 LEU A C 1
ATOM 831 O O . LEU A 1 109 ? 30.715 7.885 17.212 1.00 13.49 109 LEU A O 1
ATOM 836 N N . ALA A 1 110 ? 31.446 9.995 17.451 1.00 13.22 110 ALA A N 1
ATOM 837 C CA . ALA A 1 110 ? 32.630 9.589 18.200 1.00 13.39 110 ALA A CA 1
ATOM 838 C C . ALA A 1 110 ? 32.243 8.914 19.515 1.00 16.31 110 ALA A C 1
ATOM 839 O O . ALA A 1 110 ? 32.883 7.954 19.930 1.00 17.97 110 ALA A O 1
ATOM 841 N N . ALA A 1 111 ? 31.190 9.423 20.158 1.00 15.35 111 ALA A N 1
ATOM 842 C CA . ALA A 1 111 ? 30.691 8.844 21.397 1.00 19.74 111 ALA A CA 1
ATOM 843 C C . ALA A 1 111 ? 30.236 7.403 21.177 1.00 20.16 111 ALA A C 1
ATOM 844 O O . ALA A 1 111 ? 30.491 6.539 22.007 1.00 22.28 111 ALA A O 1
ATOM 846 N N . GLY A 1 112 ? 29.570 7.160 20.050 1.00 17.66 112 GLY A N 1
ATOM 847 C CA . GLY A 1 112 ? 29.148 5.822 19.679 1.00 18.41 112 GLY A CA 1
ATOM 848 C C . GLY A 1 112 ? 30.317 4.859 19.591 1.00 18.10 112 GLY A C 1
ATOM 849 O O . GLY A 1 112 ? 30.254 3.751 20.108 1.00 17.83 112 GLY A O 1
ATOM 850 N N . ALA A 1 113 ? 31.396 5.282 18.941 1.00 13.91 113 ALA A N 1
ATOM 851 C CA . ALA A 1 113 ? 32.574 4.433 18.839 1.00 18.22 113 ALA A CA 1
ATOM 852 C C . ALA A 1 113 ? 33.147 4.142 20.229 1.00 17.13 113 ALA A C 1
ATOM 853 O O . ALA A 1 113 ? 33.429 2.998 20.566 1.00 19.65 113 ALA A O 1
ATOM 855 N N . VAL A 1 114 ? 33.291 5.182 21.042 1.00 16.15 114 VAL A N 1
ATOM 856 C CA . VAL A 1 114 ? 33.920 5.025 22.351 1.00 18.26 114 VAL A CA 1
ATOM 857 C C . VAL A 1 114 ? 33.038 4.228 23.314 1.00 14.89 114 VAL A C 1
ATOM 858 O O . VAL A 1 114 ? 33.521 3.355 24.041 1.00 19.40 114 VAL A O 1
ATOM 862 N N . VAL A 1 115 ? 31.743 4.526 23.322 1.00 14.00 115 VAL A N 1
ATOM 863 C CA . VAL A 1 115 ? 30.830 3.790 24.177 1.00 16.09 115 VAL A CA 1
ATOM 864 C C . VAL A 1 115 ? 30.827 2.301 23.803 1.00 19.06 115 VAL A C 1
ATOM 865 O O . VAL A 1 115 ? 30.969 1.431 24.670 1.00 18.27 115 VAL A O 1
ATOM 869 N N . ASN A 1 116 ? 30.704 2.002 22.517 1.00 16.13 116 ASN A N 1
ATOM 870 C CA . ASN A 1 116 ? 30.675 0.600 22.096 1.00 15.12 116 ASN A CA 1
ATOM 871 C C . ASN A 1 116 ? 32.001 -0.119 22.324 1.00 15.86 116 ASN A C 1
ATOM 872 O O . ASN A 1 116 ? 32.022 -1.318 22.608 1.00 20.44 116 ASN A O 1
ATOM 877 N N . ALA A 1 117 ? 33.106 0.614 22.217 1.00 14.53 117 ALA A N 1
ATOM 878 C CA . ALA A 1 117 ? 34.413 0.026 22.497 1.00 14.99 117 ALA A CA 1
ATOM 879 C C . ALA A 1 117 ? 34.482 -0.432 23.950 1.00 20.60 117 ALA A C 1
ATOM 880 O O . ALA A 1 117 ? 35.092 -1.463 24.262 1.00 21.88 117 ALA A O 1
ATOM 882 N N . VAL A 1 118 ? 33.858 0.336 24.840 1.00 18.79 118 VAL A N 1
ATOM 883 C CA . VAL A 1 118 ? 33.810 -0.058 26.246 1.00 21.34 118 VAL A CA 1
ATOM 884 C C . VAL A 1 118 ? 32.994 -1.340 26.400 1.00 18.21 118 VAL A C 1
ATOM 885 O O . VAL A 1 118 ? 33.382 -2.244 27.138 1.00 18.60 118 VAL A O 1
ATOM 889 N N . TRP A 1 119 ? 31.875 -1.423 25.683 1.00 17.10 119 TRP A N 1
ATOM 890 C CA . TRP A 1 119 ? 31.060 -2.641 25.691 1.00 19.13 119 TRP A CA 1
ATOM 891 C C . TRP A 1 119 ? 31.845 -3.852 25.199 1.00 17.94 119 TRP A C 1
ATOM 892 O O . TRP A 1 119 ? 31.756 -4.929 25.779 1.00 17.94 119 TRP A O 1
ATOM 903 N N . ASP A 1 120 ? 32.619 -3.664 24.135 1.00 15.61 120 ASP A N 1
ATOM 904 C CA . ASP A 1 120 ? 33.474 -4.725 23.610 1.00 19.58 120 ASP A CA 1
ATOM 905 C C . ASP A 1 120 ? 34.434 -5.237 24.681 1.00 21.69 120 ASP A C 1
ATOM 906 O O . ASP A 1 120 ? 34.614 -6.449 24.841 1.00 19.88 120 ASP A O 1
ATOM 911 N N . LEU A 1 121 ? 35.036 -4.308 25.420 1.00 18.70 121 LEU A N 1
ATOM 912 C CA . LEU A 1 121 ? 35.996 -4.662 26.462 1.00 19.19 121 LEU A CA 1
ATOM 913 C C . LEU A 1 121 ? 35.321 -5.408 27.614 1.00 21.53 121 LEU A C 1
ATOM 914 O O . LEU A 1 121 ? 35.824 -6.432 28.080 1.00 19.68 121 LEU A O 1
ATOM 919 N N . TRP A 1 122 ? 34.180 -4.893 28.066 1.00 23.98 122 TRP A N 1
ATOM 920 C CA . TRP A 1 122 ? 33.412 -5.526 29.138 1.00 25.80 122 TRP A CA 1
ATOM 921 C C . TRP A 1 122 ? 33.030 -6.965 28.754 1.00 27.85 122 TRP A C 1
ATOM 922 O O . TRP A 1 122 ? 33.217 -7.908 29.529 1.00 26.28 122 TRP A O 1
ATOM 933 N N . ALA A 1 123 ? 32.499 -7.128 27.548 1.00 22.47 123 ALA A N 1
ATOM 934 C CA . ALA A 1 123 ? 32.085 -8.444 27.083 1.00 21.39 123 ALA A CA 1
ATOM 935 C C . ALA A 1 123 ? 33.266 -9.422 26.988 1.00 19.03 123 ALA A C 1
ATOM 936 O O . ALA A 1 123 ? 33.141 -10.595 27.360 1.00 19.66 123 ALA A O 1
ATOM 938 N N . LYS A 1 124 ? 34.414 -8.941 26.515 1.00 22.23 124 LYS A N 1
ATOM 939 C CA . LYS A 1 124 ? 35.621 -9.771 26.453 1.00 23.16 124 LYS A CA 1
ATOM 940 C C . LYS A 1 124 ? 36.071 -10.195 27.852 1.00 24.33 124 LYS A C 1
ATOM 941 O O . LYS A 1 124 ? 36.465 -11.341 28.082 1.00 23.26 124 LYS A O 1
ATOM 947 N N . ASP A 1 125 ? 35.992 -9.268 28.792 1.00 23.26 125 ASP A N 1
ATOM 948 C CA . ASP A 1 125 ? 36.441 -9.544 30.145 1.00 24.84 125 ASP A CA 1
ATOM 949 C C . ASP A 1 125 ? 35.603 -10.626 30.833 1.00 23.87 125 ASP A C 1
ATOM 950 O O . ASP A 1 125 ? 36.117 -11.392 31.650 1.00 23.33 125 ASP A O 1
ATOM 955 N N . THR A 1 126 ? 34.320 -10.702 30.498 1.00 21.79 126 THR A N 1
ATOM 956 C CA . THR A 1 126 ? 33.463 -11.711 31.121 1.00 26.64 126 THR A CA 1
ATOM 957 C C . THR A 1 126 ? 33.255 -12.945 30.238 1.00 28.49 126 THR A C 1
ATOM 958 O O . THR A 1 126 ? 32.674 -13.933 30.676 1.00 33.21 126 THR A O 1
ATOM 962 N N . GLY A 1 127 ? 33.715 -12.888 28.992 1.00 25.06 127 GLY A N 1
ATOM 963 C CA . GLY A 1 127 ? 33.666 -14.058 28.123 1.00 25.93 127 GLY A CA 1
ATOM 964 C C . GLY A 1 127 ? 32.322 -14.324 27.457 1.00 24.56 127 GLY A C 1
ATOM 965 O O . GLY A 1 127 ? 31.917 -15.476 27.293 1.00 23.36 127 GLY A O 1
ATOM 966 N N . LYS A 1 128 ? 31.624 -13.260 27.070 1.00 24.76 128 LYS A N 1
ATOM 967 C CA . LYS A 1 128 ? 30.308 -13.398 26.461 1.00 20.25 128 LYS A CA 1
ATOM 968 C C . LYS A 1 128 ? 30.172 -12.438 25.281 1.00 23.21 128 LYS A C 1
ATOM 969 O O . LYS A 1 128 ? 30.809 -11.385 25.267 1.00 21.82 128 LYS A O 1
ATOM 975 N N . PRO A 1 129 ? 29.356 -12.808 24.279 1.00 18.42 129 PRO A N 1
ATOM 976 C CA . PRO A 1 129 ? 28.984 -11.831 23.250 1.00 17.48 129 PRO A CA 1
ATOM 977 C C . PRO A 1 129 ? 28.186 -10.740 23.940 1.00 21.62 129 PRO A C 1
ATOM 978 O O . PRO A 1 129 ? 27.549 -11.028 24.954 1.00 17.72 129 PRO A O 1
ATOM 982 N N . VAL A 1 130 ? 28.219 -9.522 23.410 1.00 17.30 130 VAL A N 1
ATOM 983 C CA . VAL A 1 130 ? 27.534 -8.398 24.044 1.00 16.23 130 VAL A CA 1
ATOM 984 C C . VAL A 1 130 ? 26.049 -8.659 24.273 1.00 16.67 130 VAL A C 1
ATOM 985 O O . VAL A 1 130 ? 25.529 -8.341 25.344 1.00 17.16 130 VAL A O 1
ATOM 989 N N . TRP A 1 131 ? 25.365 -9.260 23.298 1.00 17.06 131 TRP A N 1
ATOM 990 C CA . TRP A 1 131 ? 23.925 -9.494 23.465 1.00 16.26 131 TRP A CA 1
ATOM 991 C C . TRP A 1 131 ? 23.614 -10.327 24.711 1.00 22.06 131 TRP A C 1
ATOM 992 O O . TRP A 1 131 ? 22.644 -10.054 25.428 1.00 17.95 131 TRP A O 1
ATOM 1003 N N . ARG A 1 132 ? 24.444 -11.330 24.978 1.00 17.73 132 ARG A N 1
ATOM 1004 C CA . ARG A 1 132 ? 24.192 -12.211 26.111 1.00 18.69 132 ARG A CA 1
ATOM 1005 C C . ARG A 1 132 ? 24.621 -11.559 27.423 1.00 22.94 132 ARG A C 1
ATOM 1006 O O . ARG A 1 132 ? 23.977 -11.740 28.452 1.00 19.73 132 ARG A O 1
ATOM 1014 N N . LEU A 1 133 ? 25.715 -10.807 27.372 1.00 23.69 133 LEU A N 1
ATOM 1015 C CA . LEU A 1 133 ? 26.164 -10.024 28.511 1.00 22.38 133 LEU A CA 1
ATOM 1016 C C . LEU A 1 133 ? 24.996 -9.171 29.010 1.00 21.00 133 LEU A C 1
ATOM 1017 O O . LEU A 1 133 ? 24.701 -9.138 30.203 1.00 24.18 133 LEU A O 1
ATOM 1022 N N . VAL A 1 134 ? 24.306 -8.509 28.087 1.00 21.68 134 VAL A N 1
ATOM 1023 C CA . VAL A 1 134 ? 23.173 -7.671 28.474 1.00 23.48 134 VAL A CA 1
ATOM 1024 C C . VAL A 1 134 ? 21.913 -8.479 28.788 1.00 24.09 134 VAL A C 1
ATOM 1025 O O . VAL A 1 134 ? 21.219 -8.175 29.755 1.00 19.11 134 VAL A O 1
ATOM 1029 N N . ALA A 1 135 ? 21.638 -9.521 28.001 1.00 21.41 135 ALA A N 1
ATOM 1030 C CA . ALA A 1 135 ? 20.459 -10.368 28.237 1.00 21.80 135 ALA A CA 1
ATOM 1031 C C . ALA A 1 135 ? 20.455 -11.074 29.594 1.00 22.96 135 ALA A C 1
ATOM 1032 O O . ALA A 1 135 ? 19.387 -11.323 30.155 1.00 27.47 135 ALA A O 1
ATOM 1034 N N . ASP A 1 136 ? 21.636 -11.404 30.118 1.00 26.09 136 ASP A N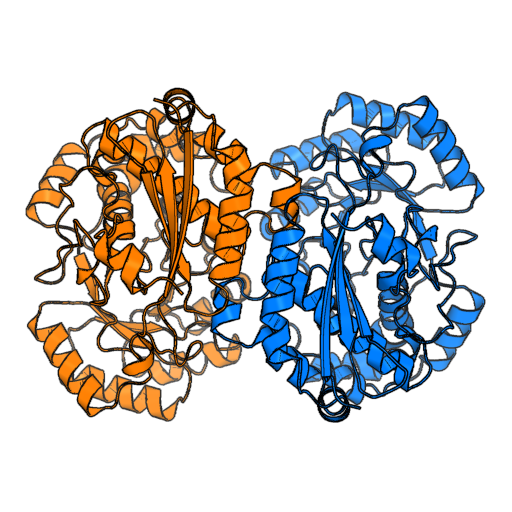 1
ATOM 1035 C CA . ASP A 1 136 ? 21.742 -12.061 31.433 1.00 21.82 136 ASP A CA 1
ATOM 1036 C C . ASP A 1 136 ? 21.529 -11.091 32.595 1.00 27.04 136 ASP A C 1
ATOM 1037 O O . ASP A 1 136 ? 21.464 -11.503 33.751 1.00 24.03 136 ASP A O 1
ATOM 1042 N N . MET A 1 137 ? 21.441 -9.801 32.293 1.00 26.98 137 MET A N 1
ATOM 1043 C CA . MET A 1 137 ? 21.245 -8.807 33.344 1.00 26.96 137 MET A CA 1
ATOM 1044 C C . MET A 1 137 ? 19.806 -8.789 33.849 1.00 24.44 137 MET A C 1
ATOM 1045 O O . MET A 1 137 ? 18.863 -9.005 33.083 1.00 25.79 137 MET A O 1
ATOM 1050 N N . SER A 1 138 ? 19.644 -8.528 35.141 1.00 23.10 138 SER A N 1
ATOM 1051 C CA . SER A 1 138 ? 18.322 -8.327 35.723 1.00 32.13 138 SER A CA 1
ATOM 1052 C C . SER A 1 138 ? 17.717 -7.050 35.133 1.00 28.75 138 SER A C 1
ATOM 1053 O O . SER A 1 138 ? 18.429 -6.238 34.550 1.00 25.16 138 SER A O 1
ATOM 1056 N N . PRO A 1 139 ? 16.395 -6.881 35.259 1.00 29.23 139 PRO A N 1
ATOM 1057 C CA . PRO A 1 139 ? 15.779 -5.638 34.789 1.00 30.41 139 PRO A CA 1
ATOM 1058 C C . PRO A 1 139 ? 16.410 -4.386 35.412 1.00 27.43 139 PRO A C 1
ATOM 1059 O O . PRO A 1 139 ? 16.623 -3.420 34.701 1.00 26.88 139 PRO A O 1
ATOM 1063 N N . ALA A 1 140 ? 16.737 -4.413 36.697 1.00 28.14 140 ALA A N 1
ATOM 1064 C CA . ALA A 1 140 ? 17.339 -3.241 37.332 1.00 26.18 140 ALA A CA 1
ATOM 1065 C C . ALA A 1 140 ? 18.739 -2.944 36.806 1.00 24.79 140 ALA A C 1
ATOM 1066 O O . ALA A 1 140 ? 19.131 -1.777 36.672 1.00 27.34 140 ALA A O 1
ATOM 1068 N N . GLU A 1 141 ? 19.502 -3.993 36.518 1.00 22.56 141 GLU A N 1
ATOM 1069 C CA . GLU A 1 141 ? 20.855 -3.813 36.007 1.00 24.26 141 GLU A CA 1
ATOM 1070 C C . GLU A 1 141 ? 20.852 -3.225 34.596 1.00 26.40 141 GLU A C 1
ATOM 1071 O O . GLU A 1 141 ? 21.738 -2.443 34.244 1.00 26.53 141 GLU A O 1
ATOM 1077 N N . ILE A 1 142 ? 19.871 -3.610 33.785 1.00 22.82 142 ILE A N 1
ATOM 1078 C CA . ILE A 1 142 ? 19.746 -3.038 32.451 1.00 23.11 142 ILE A CA 1
ATOM 1079 C C . ILE A 1 142 ? 19.323 -1.573 32.564 1.00 27.38 142 ILE A C 1
ATOM 1080 O O . ILE A 1 142 ? 19.883 -0.703 31.883 1.00 24.57 142 ILE A O 1
ATOM 1085 N N . LEU A 1 143 ? 18.350 -1.305 33.438 1.00 25.58 143 LEU A N 1
ATOM 1086 C CA . LEU A 1 143 ? 17.889 0.062 33.682 1.00 27.45 143 LEU A CA 1
ATOM 1087 C C . LEU A 1 143 ? 19.067 0.956 34.038 1.00 25.13 143 LEU A C 1
ATOM 1088 O O . LEU A 1 143 ? 19.141 2.111 33.611 1.00 18.81 143 LEU A O 1
ATOM 1093 N N . ARG A 1 144 ? 19.994 0.400 34.812 1.00 22.97 144 ARG A N 1
ATOM 1094 C CA . ARG A 1 144 ? 21.144 1.146 35.310 1.00 25.60 144 ARG A CA 1
ATOM 1095 C C . ARG A 1 144 ? 22.087 1.612 34.198 1.00 22.05 144 ARG A C 1
ATOM 1096 O O . ARG A 1 144 ? 22.876 2.542 34.388 1.00 18.98 144 ARG A O 1
ATOM 1104 N N . LEU A 1 145 ? 22.005 0.955 33.045 1.00 21.41 145 LEU A N 1
ATOM 1105 C CA . LEU A 1 145 ? 22.860 1.265 31.904 1.00 18.62 145 LEU A CA 1
ATOM 1106 C C . LEU A 1 145 ? 22.484 2.582 31.225 1.00 20.81 145 LEU A C 1
ATOM 1107 O O . LEU A 1 145 ? 23.282 3.164 30.490 1.00 19.62 145 LEU A O 1
ATOM 1112 N N . ILE A 1 146 ? 21.263 3.045 31.454 1.00 22.97 146 ILE A N 1
ATOM 1113 C CA . ILE A 1 146 ? 20.717 4.129 30.647 1.00 19.17 146 ILE A CA 1
ATOM 1114 C C . ILE A 1 146 ? 20.704 5.489 31.350 1.00 21.16 146 ILE A C 1
ATOM 1115 O O . ILE A 1 146 ? 20.354 5.596 32.526 1.00 22.41 146 ILE A O 1
ATOM 1120 N N . ASP A 1 147 ? 21.103 6.519 30.610 1.00 19.06 147 ASP A N 1
ATOM 1121 C CA . ASP A 1 147 ? 20.968 7.899 31.045 1.00 18.46 147 ASP A CA 1
ATOM 1122 C C . ASP A 1 147 ? 19.648 8.431 30.484 1.00 23.44 147 ASP A C 1
ATOM 1123 O O . ASP A 1 147 ? 19.499 8.594 29.266 1.00 19.85 147 ASP A O 1
ATOM 1128 N N . PHE A 1 148 ? 18.696 8.711 31.370 1.00 16.50 148 PHE A N 1
ATOM 1129 C CA . PHE A 1 148 ? 17.358 9.108 30.940 1.00 20.06 148 PHE A CA 1
ATOM 1130 C C . PHE A 1 148 ? 17.175 10.619 30.742 1.00 20.75 148 PHE A C 1
ATOM 1131 O O . PHE A 1 148 ? 16.049 11.071 30.519 1.00 17.53 148 PHE A O 1
ATOM 1139 N N . ARG A 1 149 ? 18.251 11.399 30.833 1.00 20.99 149 ARG A N 1
ATOM 1140 C CA . ARG A 1 149 ? 18.098 12.852 30.723 1.00 21.74 149 ARG A CA 1
ATOM 1141 C C . ARG A 1 149 ? 17.463 13.229 29.384 1.00 18.01 149 ARG A C 1
ATOM 1142 O O . ARG A 1 149 ? 17.877 12.739 28.333 1.00 17.53 149 ARG A O 1
ATOM 1150 N N . TYR A 1 150 ? 16.425 14.061 29.459 1.00 16.77 150 TYR A N 1
ATOM 1151 C CA . TYR A 1 150 ? 15.643 14.510 28.301 1.00 18.14 150 TYR A CA 1
ATOM 1152 C C . TYR A 1 150 ? 14.691 13.437 27.754 1.00 18.57 150 TYR A C 1
ATOM 1153 O O . TYR A 1 150 ? 14.199 13.566 26.638 1.00 17.78 150 TYR A O 1
ATOM 1162 N N . LEU A 1 151 ? 14.428 12.399 28.546 1.00 16.67 151 LEU A N 1
ATOM 1163 C CA . LEU A 1 151 ? 13.452 11.375 28.173 1.00 20.43 151 LEU A CA 1
ATOM 1164 C C . LEU A 1 151 ? 12.205 11.331 29.058 1.00 23.37 151 LEU A C 1
ATOM 1165 O O . LEU A 1 151 ? 11.182 10.783 28.642 1.00 23.76 151 LEU A O 1
ATOM 1170 N N . THR A 1 152 ? 12.281 11.900 30.264 1.00 22.13 152 THR A N 1
ATOM 1171 C CA . THR A 1 152 ? 11.278 11.618 31.303 1.00 24.20 152 THR A CA 1
ATOM 1172 C C . THR A 1 152 ? 9.848 12.069 31.017 1.00 26.78 152 THR A C 1
ATOM 1173 O O . THR A 1 152 ? 8.921 11.648 31.711 1.00 25.49 152 THR A O 1
ATOM 1177 N N . ASP A 1 153 ? 9.658 12.939 30.030 1.00 22.00 153 ASP A N 1
ATOM 1178 C CA . ASP A 1 153 ? 8.307 13.402 29.736 1.00 19.19 153 ASP A CA 1
ATOM 1179 C C . ASP A 1 153 ? 7.566 12.362 28.895 1.00 23.53 153 ASP A C 1
ATOM 1180 O O . ASP A 1 153 ? 6.348 12.426 28.762 1.00 26.33 153 ASP A O 1
ATOM 1185 N N . VAL A 1 154 ? 8.301 11.409 28.324 1.00 20.61 154 VAL A N 1
ATOM 1186 C CA . VAL A 1 154 ? 7.657 10.289 27.623 1.00 24.10 154 VAL A CA 1
ATOM 1187 C C . VAL A 1 154 ? 8.004 8.911 28.220 1.00 24.35 154 VAL A C 1
ATOM 1188 O O . VAL A 1 154 ? 7.164 8.011 28.248 1.00 24.96 154 VAL A O 1
ATOM 1192 N N . LEU A 1 155 ? 9.229 8.755 28.714 1.00 20.55 155 LEU A N 1
ATOM 1193 C CA . LEU A 1 155 ? 9.611 7.528 29.398 1.00 22.88 155 LEU A CA 1
ATOM 1194 C C . LEU A 1 155 ? 10.537 7.825 30.564 1.00 24.60 155 LEU A C 1
ATOM 1195 O O . LEU A 1 155 ? 11.714 8.137 30.372 1.00 26.33 155 LEU A O 1
ATOM 1200 N N . ALA A 1 156 ? 10.000 7.727 31.775 1.00 23.37 156 ALA A N 1
ATOM 1201 C CA . ALA A 1 156 ? 10.796 7.901 32.981 1.00 25.39 156 ALA A CA 1
ATOM 1202 C C . ALA A 1 156 ? 11.320 6.538 33.425 1.00 24.96 156 ALA A C 1
ATOM 1203 O O . ALA A 1 156 ? 10.806 5.512 32.987 1.00 26.62 156 ALA A O 1
ATOM 1205 N N . PRO A 1 157 ? 12.366 6.522 34.270 1.00 27.57 157 PRO A N 1
ATOM 1206 C CA . PRO A 1 157 ? 12.954 5.259 34.739 1.00 27.85 157 PRO A CA 1
ATOM 1207 C C . PRO A 1 157 ? 11.938 4.276 35.319 1.00 29.95 157 PRO A C 1
ATOM 1208 O O . PRO A 1 157 ? 12.077 3.074 35.091 1.00 31.11 157 PRO A O 1
ATOM 1212 N N . GLU A 1 158 ? 10.939 4.773 36.046 1.00 28.48 158 GLU A N 1
ATOM 1213 C CA . GLU A 1 158 ? 9.911 3.909 36.627 1.00 31.26 158 GLU A CA 1
ATOM 1214 C C . GLU A 1 158 ? 9.223 3.081 35.548 1.00 30.00 158 GLU A C 1
ATOM 1215 O O . GLU A 1 158 ? 9.154 1.853 35.647 1.00 30.21 158 GLU A O 1
ATOM 1221 N N . GLU A 1 159 ? 8.721 3.755 34.514 1.00 24.88 159 GLU A N 1
ATOM 1222 C CA . GLU A 1 159 ? 7.991 3.064 33.457 1.00 26.75 159 GLU A CA 1
ATOM 1223 C C . GLU A 1 159 ? 8.901 2.156 32.620 1.00 30.40 159 GLU A C 1
ATOM 1224 O O . GLU A 1 159 ? 8.488 1.078 32.190 1.00 31.59 159 GLU A O 1
ATOM 1230 N N . ALA A 1 160 ? 10.139 2.588 32.390 1.00 27.10 160 ALA A N 1
ATOM 1231 C CA . ALA A 1 160 ? 11.111 1.740 31.713 1.00 24.71 160 ALA A CA 1
ATOM 1232 C C . ALA A 1 160 ? 11.351 0.442 32.504 1.00 29.38 160 ALA A C 1
ATOM 1233 O O . ALA A 1 160 ? 11.520 -0.631 31.924 1.00 29.04 160 ALA A O 1
ATOM 1235 N N . LEU A 1 161 ? 11.362 0.542 33.827 1.00 29.71 161 LEU A N 1
ATOM 1236 C CA . LEU A 1 161 ? 11.613 -0.625 34.659 1.00 30.79 161 LEU A CA 1
ATOM 1237 C C . LEU A 1 161 ? 10.446 -1.609 34.572 1.00 34.06 161 LEU A C 1
ATOM 1238 O O . LEU A 1 161 ? 10.655 -2.822 34.494 1.00 29.34 161 LEU A O 1
ATOM 1243 N N . ASP A 1 162 ? 9.225 -1.079 34.571 1.00 34.42 162 ASP A N 1
ATOM 1244 C CA . ASP A 1 162 ? 8.030 -1.907 34.410 1.00 33.48 162 ASP A CA 1
ATOM 1245 C C . ASP A 1 162 ? 8.101 -2.712 33.118 1.00 32.93 162 ASP A C 1
ATOM 1246 O O . ASP A 1 162 ? 7.766 -3.903 33.093 1.00 29.46 162 ASP A O 1
ATOM 1251 N N . LEU A 1 163 ? 8.543 -2.055 32.047 1.00 26.73 163 LEU A N 1
ATOM 1252 C CA . LEU A 1 163 ? 8.698 -2.719 30.757 1.00 25.39 163 LEU A CA 1
ATOM 1253 C C . LEU A 1 163 ? 9.720 -3.842 30.853 1.00 26.22 163 LEU A C 1
ATOM 1254 O O . LEU A 1 163 ? 9.493 -4.947 30.363 1.00 27.79 163 LEU A O 1
ATOM 1259 N N . LEU A 1 164 ? 10.843 -3.550 31.495 1.00 26.98 164 LEU A N 1
ATOM 1260 C CA . LEU A 1 164 ? 11.934 -4.506 31.603 1.00 23.51 164 LEU A CA 1
ATOM 1261 C C . LEU A 1 164 ? 11.527 -5.682 32.481 1.00 30.52 164 LEU A C 1
ATOM 1262 O O . LEU A 1 164 ? 11.817 -6.839 32.150 1.00 26.56 164 LEU A O 1
ATOM 1267 N N . LYS A 1 165 ? 10.856 -5.383 33.594 1.00 27.85 165 LYS A N 1
ATOM 1268 C CA . LYS A 1 165 ? 10.389 -6.427 34.506 1.00 30.69 165 LYS A CA 1
ATOM 1269 C C . LYS A 1 165 ? 9.367 -7.337 33.832 1.00 31.53 165 LYS A C 1
ATOM 1270 O O . LYS A 1 165 ? 9.408 -8.558 33.996 1.00 37.31 165 LYS A O 1
ATOM 1276 N N . ALA A 1 166 ? 8.470 -6.742 33.052 1.00 30.80 166 ALA A N 1
ATOM 1277 C CA . ALA A 1 166 ? 7.459 -7.510 32.328 1.00 34.38 166 ALA A CA 1
ATOM 1278 C C . ALA A 1 166 ? 8.053 -8.472 31.290 1.00 36.40 166 ALA A C 1
ATOM 1279 O O . ALA A 1 166 ? 7.468 -9.519 31.004 1.00 38.12 166 ALA A O 1
ATOM 1281 N N . ALA A 1 167 ? 9.201 -8.110 30.716 1.00 27.88 167 ALA A N 1
ATOM 1282 C CA . ALA A 1 167 ? 9.869 -8.964 29.727 1.00 25.29 167 ALA A CA 1
ATOM 1283 C C . ALA A 1 167 ? 10.689 -10.071 30.378 1.00 27.66 167 ALA A C 1
ATOM 1284 O O . ALA A 1 167 ? 11.098 -11.024 29.716 1.00 34.35 167 ALA A O 1
ATOM 1286 N N . GLU A 1 168 ? 10.937 -9.940 31.676 1.00 27.95 168 GLU A N 1
ATOM 1287 C CA . GLU A 1 168 ? 11.883 -10.826 32.350 1.00 36.67 168 GLU A CA 1
ATOM 1288 C C . GLU A 1 168 ? 11.534 -12.320 32.386 1.00 39.62 168 GLU A C 1
ATOM 1289 O O . GLU A 1 168 ? 12.408 -13.149 32.132 1.00 37.36 168 GLU A O 1
ATOM 1295 N N . PRO A 1 169 ? 10.274 -12.672 32.709 1.00 41.43 169 PRO A N 1
ATOM 1296 C CA . PRO A 1 169 ? 10.009 -14.112 32.838 1.00 40.08 169 PRO A CA 1
ATOM 1297 C C . PRO A 1 169 ? 10.214 -14.915 31.548 1.00 37.33 169 PRO A C 1
ATOM 1298 O O . PRO A 1 169 ? 10.582 -16.084 31.624 1.00 36.82 169 PRO A O 1
ATOM 1302 N N . GLY A 1 170 ? 10.014 -14.299 30.389 1.00 34.85 170 GLY A N 1
ATOM 1303 C CA . GLY A 1 170 ? 10.135 -15.017 29.135 1.00 34.38 170 GLY A CA 1
ATOM 1304 C C . GLY A 1 170 ? 11.537 -15.053 28.542 1.00 37.43 170 GLY A C 1
ATOM 1305 O O . GLY A 1 170 ? 11.720 -15.515 27.418 1.00 37.42 170 GLY A O 1
ATOM 1306 N N . LYS A 1 171 ? 12.528 -14.574 29.289 1.00 34.41 171 LYS A N 1
ATOM 1307 C CA . LYS A 1 171 ? 13.885 -14.464 28.754 1.00 33.90 171 LYS A CA 1
ATOM 1308 C C . LYS A 1 171 ? 14.487 -15.820 28.358 1.00 35.37 171 LYS A C 1
ATOM 1309 O O . LYS A 1 171 ? 15.026 -15.977 27.254 1.00 31.21 171 LYS A O 1
ATOM 1315 N N . GLU A 1 172 ? 14.386 -16.787 29.263 1.00 33.08 172 GLU A N 1
ATOM 1316 C CA . GLU A 1 172 ? 14.971 -18.106 29.056 1.00 37.63 172 GLU A CA 1
ATOM 1317 C C . GLU A 1 172 ? 14.434 -18.759 27.774 1.00 32.61 172 GLU A C 1
ATOM 1318 O O . GLU A 1 172 ? 15.200 -19.308 26.985 1.00 29.35 172 GLU A O 1
ATOM 1324 N N . GLU A 1 173 ? 13.123 -18.677 27.562 1.00 32.90 173 GLU A N 1
ATOM 1325 C CA . GLU A 1 173 ? 12.505 -19.234 26.361 1.00 33.75 173 GLU A CA 1
ATOM 1326 C C . GLU A 1 173 ? 13.014 -18.547 25.100 1.00 27.33 173 GLU A C 1
ATOM 1327 O O . GLU A 1 173 ? 13.315 -19.207 24.111 1.00 26.46 173 GLU A O 1
ATOM 1333 N N . ARG A 1 174 ? 13.091 -17.219 25.130 1.00 25.16 174 ARG A N 1
ATOM 1334 C CA . ARG A 1 174 ? 13.495 -16.462 23.947 1.00 21.66 174 ARG A CA 1
ATOM 1335 C C . ARG A 1 174 ? 14.949 -16.697 23.586 1.00 24.39 174 ARG A C 1
ATOM 1336 O O . ARG A 1 174 ? 15.303 -16.724 22.406 1.00 25.12 174 ARG A O 1
ATOM 1344 N N . ILE A 1 175 ? 15.791 -16.855 24.601 1.00 23.59 175 ILE A N 1
ATOM 1345 C CA . ILE A 1 175 ? 17.192 -17.171 24.369 1.00 27.59 175 ILE A CA 1
ATOM 1346 C C . ILE A 1 175 ? 17.288 -18.506 23.637 1.00 30.07 175 ILE A C 1
ATOM 1347 O O . ILE A 1 175 ? 18.004 -18.627 22.634 1.00 25.75 175 ILE A O 1
ATOM 1352 N N . ALA A 1 176 ? 16.535 -19.490 24.127 1.00 31.96 176 ALA A N 1
ATOM 1353 C CA . ALA A 1 176 ? 16.481 -20.807 23.502 1.00 33.59 176 ALA A CA 1
ATOM 1354 C C . ALA A 1 176 ? 16.053 -20.674 22.048 1.00 33.73 176 ALA A C 1
ATOM 1355 O O . ALA A 1 176 ? 16.676 -21.235 21.147 1.00 34.02 176 ALA A O 1
ATOM 1357 N N . ARG A 1 177 ? 15.001 -19.891 21.836 1.00 31.15 177 ARG A N 1
ATOM 1358 C CA . ARG A 1 177 ? 14.409 -19.698 20.521 1.00 28.85 177 ARG A CA 1
ATOM 1359 C C . ARG A 1 177 ? 15.383 -18.974 19.578 1.00 27.28 177 ARG A C 1
ATOM 1360 O O . ARG A 1 177 ? 15.437 -19.258 18.385 1.00 26.48 177 ARG A O 1
ATOM 1368 N N . LEU A 1 178 ? 16.144 -18.029 20.121 1.00 27.93 178 LEU A N 1
ATOM 1369 C CA . LEU A 1 178 ? 17.161 -17.309 19.353 1.00 27.14 178 LEU A CA 1
ATOM 1370 C C . LEU A 1 178 ? 18.278 -18.261 18.901 1.00 27.84 178 LEU A C 1
ATOM 1371 O O . LEU A 1 178 ? 18.734 -18.211 17.753 1.00 22.25 178 LEU A O 1
ATOM 1376 N N . ILE A 1 179 ? 18.714 -19.124 19.816 1.00 20.27 179 ILE A N 1
ATOM 1377 C CA . ILE A 1 179 ? 19.746 -20.116 19.517 1.00 27.34 179 ILE A CA 1
ATOM 1378 C C . ILE A 1 179 ? 19.273 -21.052 18.403 1.00 25.84 179 ILE A C 1
ATOM 1379 O O . ILE A 1 179 ? 20.025 -21.356 17.480 1.00 23.67 179 ILE A O 1
ATOM 1384 N N . GLU A 1 180 ? 18.016 -21.485 18.500 1.00 22.26 180 GLU A N 1
ATOM 1385 C CA . GLU A 1 180 ? 17.361 -22.292 17.472 1.00 21.85 180 GLU A CA 1
ATOM 1386 C C . GLU A 1 180 ? 17.154 -21.591 16.124 1.00 25.17 180 GLU A C 1
ATOM 1387 O O . GLU A 1 180 ? 17.414 -22.171 15.074 1.00 30.06 180 GLU A O 1
ATOM 1393 N N . GLU A 1 181 ? 16.658 -20.356 16.159 1.00 24.52 181 GLU A N 1
ATOM 1394 C CA . GLU A 1 181 ? 16.083 -19.725 14.973 1.00 26.66 181 GLU A CA 1
ATOM 1395 C C . GLU A 1 181 ? 16.871 -18.558 14.410 1.00 25.22 181 GLU A C 1
ATOM 1396 O O . GLU A 1 181 ? 16.661 -18.167 13.265 1.00 24.16 181 GLU A O 1
ATOM 1402 N N . GLY A 1 182 ? 17.751 -17.976 15.215 1.00 21.26 182 GLY A N 1
ATOM 1403 C CA . GLY A 1 182 ? 18.371 -16.722 14.835 1.00 21.15 182 GLY A CA 1
ATOM 1404 C C . GLY A 1 182 ? 17.369 -15.574 14.807 1.00 21.07 182 GLY A C 1
ATOM 1405 O O . GLY A 1 182 ? 16.262 -15.701 15.332 1.00 23.16 182 GLY A O 1
ATOM 1406 N N . TYR A 1 183 ? 17.756 -14.461 14.189 1.00 16.26 183 TYR A N 1
ATOM 1407 C CA . TYR A 1 183 ? 16.902 -13.276 14.103 1.00 17.07 183 TYR A CA 1
ATOM 1408 C C . TYR A 1 183 ? 16.754 -12.886 12.634 1.00 17.91 183 TYR A C 1
ATOM 1409 O O . TYR A 1 183 ? 17.757 -12.602 11.966 1.00 15.57 183 TYR A O 1
ATOM 1418 N N . PRO A 1 184 ? 15.509 -12.868 12.128 1.00 16.28 184 PRO A N 1
ATOM 1419 C CA . PRO A 1 184 ? 15.288 -12.621 10.701 1.00 20.47 184 PRO A CA 1
ATOM 1420 C C . PRO A 1 184 ? 15.846 -11.285 10.256 1.00 20.43 184 PRO A C 1
ATOM 1421 O O . PRO A 1 184 ? 15.837 -10.295 11.003 1.00 19.77 184 PRO A O 1
ATOM 1425 N N . CYS A 1 185 ? 16.323 -11.260 9.022 1.00 17.52 185 CYS A N 1
ATOM 1426 C CA . CYS A 1 185 ? 16.884 -10.038 8.479 1.00 13.67 185 CYS A CA 1
ATOM 1427 C C . CYS A 1 185 ? 16.476 -9.851 7.031 1.00 15.62 185 CYS A C 1
ATOM 1428 O O . CYS A 1 185 ? 16.048 -10.802 6.366 1.00 16.84 185 CYS A O 1
ATOM 1431 N N . TYR A 1 186 ? 16.585 -8.611 6.560 1.00 20.82 186 TYR A N 1
ATOM 1432 C CA . TYR A 1 186 ? 16.326 -8.294 5.166 1.00 19.05 186 TYR A CA 1
ATOM 1433 C C . TYR A 1 186 ? 17.602 -7.827 4.487 1.00 20.34 186 TYR A C 1
ATOM 1434 O O . TYR A 1 186 ? 18.532 -7.367 5.145 1.00 25.60 186 TYR A O 1
ATOM 1443 N N . THR A 1 187 ? 17.641 -7.946 3.165 1.00 16.19 187 THR A N 1
ATOM 1444 C CA . THR A 1 187 ? 18.826 -7.563 2.416 1.00 17.86 187 THR A CA 1
ATOM 1445 C C . THR A 1 187 ? 18.613 -6.343 1.517 1.00 18.84 187 THR A C 1
ATOM 1446 O O . THR A 1 187 ? 17.571 -6.196 0.858 1.00 16.06 187 THR A O 1
ATOM 1450 N N . THR A 1 188 ? 19.614 -5.467 1.513 1.00 18.53 188 THR A N 1
ATOM 1451 C CA . THR A 1 188 ? 19.622 -4.269 0.679 1.00 22.38 188 THR A CA 1
ATOM 1452 C C . THR A 1 188 ? 20.659 -4.467 -0.427 1.00 24.86 188 THR A C 1
ATOM 1453 O O . THR A 1 188 ? 20.868 -3.602 -1.277 1.00 21.66 188 THR A O 1
ATOM 1457 N N . SER A 1 189 ? 21.292 -5.637 -0.430 1.00 24.67 189 SER A N 1
ATOM 1458 C CA . SER A 1 189 ? 22.425 -5.879 -1.322 1.00 28.11 189 SER A CA 1
ATOM 1459 C C . SER A 1 189 ? 22.075 -5.948 -2.805 1.00 22.70 189 SER A C 1
ATOM 1460 O O . SER A 1 189 ? 22.962 -5.834 -3.650 1.00 21.40 189 SER A O 1
ATOM 1463 N N . ALA A 1 190 ? 20.797 -6.145 -3.128 1.00 16.36 190 ALA A N 1
ATOM 1464 C CA . ALA A 1 190 ? 20.369 -6.078 -4.526 1.00 16.37 190 ALA A CA 1
ATOM 1465 C C . ALA A 1 190 ? 19.945 -4.670 -4.945 1.00 19.85 190 ALA A C 1
ATOM 1466 O O . ALA A 1 190 ? 19.694 -4.427 -6.123 1.00 22.26 190 ALA A O 1
ATOM 1468 N N . GLY A 1 191 ? 19.849 -3.753 -3.986 1.00 14.78 191 GLY A N 1
ATOM 1469 C CA . GLY A 1 191 ? 19.126 -2.512 -4.233 1.00 20.62 191 GLY A CA 1
ATOM 1470 C C . GLY A 1 191 ? 19.895 -1.220 -4.470 1.00 16.96 191 GLY A C 1
ATOM 1471 O O . GLY A 1 191 ? 19.275 -0.159 -4.589 1.00 17.94 191 GLY A O 1
ATOM 1472 N N . TRP A 1 192 ? 21.222 -1.289 -4.548 1.00 16.77 192 TRP A N 1
ATOM 1473 C CA . TRP A 1 192 ? 22.023 -0.072 -4.714 1.00 20.11 192 TRP A CA 1
ATOM 1474 C C . TRP A 1 192 ? 21.736 0.616 -6.036 1.00 22.60 192 TRP A C 1
ATOM 1475 O O . TRP A 1 192 ? 21.607 -0.021 -7.089 1.00 17.22 192 TRP A O 1
ATOM 1486 N N . LEU A 1 193 ? 21.658 1.935 -5.965 1.00 21.30 193 LEU A N 1
ATOM 1487 C CA . LEU A 1 193 ? 21.169 2.756 -7.061 1.00 27.41 193 LEU A CA 1
ATOM 1488 C C . LEU A 1 193 ? 22.023 2.689 -8.316 1.00 25.50 193 LEU A C 1
ATOM 1489 O O . LEU A 1 193 ? 21.515 2.858 -9.415 1.00 32.67 193 LEU A O 1
ATOM 1494 N N . GLY A 1 194 ? 23.315 2.424 -8.160 1.00 28.26 194 GLY A N 1
ATOM 1495 C CA . GLY A 1 194 ? 24.221 2.466 -9.292 1.00 31.76 194 GLY A CA 1
ATOM 1496 C C . GLY A 1 194 ? 24.261 1.217 -10.150 1.00 38.55 194 GLY A C 1
ATOM 1497 O O . GLY A 1 194 ? 24.718 1.264 -11.293 1.00 43.00 194 GLY A O 1
ATOM 1498 N N . TYR A 1 195 ? 23.782 0.101 -9.607 1.00 35.79 195 TYR A N 1
ATOM 1499 C CA . TYR A 1 195 ? 23.832 -1.186 -10.304 1.00 32.12 195 TYR A CA 1
ATOM 1500 C C . TYR A 1 195 ? 23.101 -1.157 -11.648 1.00 27.91 195 TYR A C 1
ATOM 1501 O O . TYR A 1 195 ? 22.093 -0.478 -11.800 1.00 31.33 195 TYR A O 1
ATOM 1510 N N . SER A 1 196 ? 23.612 -1.900 -12.623 1.00 24.46 196 SER A N 1
ATOM 1511 C CA . SER A 1 196 ? 22.927 -2.049 -13.898 1.00 23.20 196 SER A CA 1
ATOM 1512 C C . SER A 1 196 ? 21.693 -2.926 -13.710 1.00 29.20 196 SER A C 1
ATOM 1513 O O . SER A 1 196 ? 21.537 -3.586 -12.678 1.00 33.30 196 SER A O 1
ATOM 1516 N N . ASP A 1 197 ? 20.822 -2.945 -14.711 1.00 23.07 197 ASP A N 1
ATOM 1517 C CA . ASP A 1 197 ? 19.596 -3.724 -14.627 1.00 29.42 197 ASP A CA 1
ATOM 1518 C C . ASP A 1 197 ? 19.911 -5.217 -14.583 1.00 37.47 197 ASP A C 1
ATOM 1519 O O . ASP A 1 197 ? 19.284 -5.979 -13.850 1.00 36.33 197 ASP A O 1
ATOM 1524 N N . GLU A 1 198 ? 20.892 -5.617 -15.382 1.00 37.69 198 GLU A N 1
ATOM 1525 C CA . GLU A 1 198 ? 21.312 -7.004 -15.477 1.00 35.42 198 GLU A CA 1
ATOM 1526 C C . GLU A 1 198 ? 21.747 -7.501 -14.097 1.00 27.89 198 GLU A C 1
ATOM 1527 O O . GLU A 1 198 ? 21.328 -8.563 -13.639 1.00 31.07 198 GLU A O 1
ATOM 1533 N N . LYS A 1 199 ? 22.565 -6.699 -13.431 1.00 20.86 199 LYS A N 1
ATOM 1534 C CA . LYS A 1 199 ? 23.070 -7.004 -12.101 1.00 23.94 199 LYS A CA 1
ATOM 1535 C C . LYS A 1 199 ? 21.939 -6.970 -11.067 1.00 29.11 199 LYS A C 1
ATOM 1536 O O . LYS A 1 199 ? 21.911 -7.777 -10.130 1.00 24.42 199 LYS A O 1
ATOM 1542 N N . LEU A 1 200 ? 21.009 -6.036 -11.251 1.00 26.43 200 LEU A N 1
ATOM 1543 C CA . LEU A 1 200 ? 19.799 -5.969 -10.441 1.00 26.68 200 LEU A CA 1
ATOM 1544 C C . LEU A 1 200 ? 19.037 -7.298 -10.487 1.00 25.53 200 LEU A C 1
ATOM 1545 O O . LEU A 1 200 ? 18.630 -7.827 -9.446 1.00 22.12 200 LEU A O 1
ATOM 1550 N N . ARG A 1 201 ? 18.857 -7.826 -11.697 1.00 19.46 201 ARG A N 1
ATOM 1551 C CA . ARG A 1 201 ? 18.121 -9.069 -11.907 1.00 27.60 201 ARG A CA 1
ATOM 1552 C C . ARG A 1 201 ? 18.812 -10.248 -11.231 1.00 24.94 201 ARG A C 1
ATOM 1553 O O . ARG A 1 201 ? 18.173 -11.023 -10.515 1.00 21.97 201 ARG A O 1
ATOM 1561 N N . ARG A 1 202 ? 20.115 -10.383 -11.468 1.00 20.64 202 ARG A N 1
ATOM 1562 C CA . ARG A 1 202 ? 20.882 -11.458 -10.852 1.00 25.31 202 ARG A CA 1
ATOM 1563 C C . ARG A 1 202 ? 20.802 -11.399 -9.335 1.00 24.95 202 ARG A C 1
ATOM 1564 O O . ARG A 1 202 ? 20.551 -12.409 -8.686 1.00 25.64 202 ARG A O 1
ATOM 1572 N N . LEU A 1 203 ? 21.008 -10.211 -8.774 1.00 25.03 203 LEU A N 1
ATOM 1573 C CA . LEU A 1 203 ? 21.002 -10.056 -7.325 1.00 21.67 203 LEU A CA 1
ATOM 1574 C C . LEU A 1 203 ? 19.618 -10.320 -6.729 1.00 19.58 203 LEU A C 1
ATOM 1575 O O . LEU A 1 203 ? 19.504 -10.904 -5.653 1.00 23.72 203 LEU A O 1
ATOM 1580 N N . CYS A 1 204 ? 18.569 -9.903 -7.431 1.00 17.99 204 CYS A N 1
ATOM 1581 C CA . CYS A 1 204 ? 17.210 -10.205 -6.992 1.00 18.39 204 CYS A CA 1
ATOM 1582 C C . CYS A 1 204 ? 16.988 -11.720 -6.936 1.00 23.33 204 CYS A C 1
ATOM 1583 O O . CYS A 1 204 ? 16.445 -12.246 -5.964 1.00 21.39 204 CYS A O 1
ATOM 1586 N N . ARG A 1 205 ? 17.404 -12.415 -7.988 1.00 18.59 205 ARG A N 1
ATOM 1587 C CA . ARG A 1 205 ? 17.281 -13.866 -8.027 1.00 18.45 205 ARG A CA 1
ATOM 1588 C C . ARG A 1 205 ? 18.022 -14.544 -6.875 1.00 18.23 205 ARG A C 1
ATOM 1589 O O . ARG A 1 205 ? 17.521 -15.509 -6.285 1.00 19.61 205 ARG A O 1
ATOM 1597 N N . GLU A 1 206 ? 19.206 -14.033 -6.552 1.00 19.26 206 GLU A N 1
ATOM 1598 C CA . GLU A 1 206 ? 20.005 -14.581 -5.458 1.00 19.12 206 GLU A CA 1
ATOM 1599 C C . GLU A 1 206 ? 19.324 -14.341 -4.109 1.00 20.36 206 GLU A C 1
ATOM 1600 O O . GLU A 1 206 ? 19.325 -15.218 -3.240 1.00 20.28 206 GLU A O 1
ATOM 1606 N N . ALA A 1 207 ? 18.750 -13.150 -3.936 1.00 22.42 207 ALA A N 1
ATOM 1607 C CA . ALA A 1 207 ? 18.060 -12.807 -2.694 1.00 21.15 207 ALA A CA 1
ATOM 1608 C C . ALA A 1 207 ? 16.844 -13.701 -2.490 1.00 21.06 207 ALA A C 1
ATOM 1609 O O . ALA A 1 207 ? 16.577 -14.155 -1.384 1.00 21.49 207 ALA A O 1
ATOM 1611 N N . ARG A 1 208 ? 16.118 -13.960 -3.570 1.00 17.15 208 ARG A N 1
ATOM 1612 C CA . ARG A 1 208 ? 14.942 -14.808 -3.505 1.00 17.82 208 ARG A CA 1
ATOM 1613 C C . ARG A 1 208 ? 15.322 -16.259 -3.191 1.00 22.55 208 ARG A C 1
ATOM 1614 O O . ARG A 1 208 ? 14.652 -16.928 -2.394 1.00 18.74 208 ARG A O 1
ATOM 1622 N N . ALA A 1 209 ? 16.398 -16.737 -3.813 1.00 18.63 209 ALA A N 1
ATOM 1623 C CA . ALA A 1 209 ? 16.831 -18.128 -3.633 1.00 19.44 209 ALA A CA 1
ATOM 1624 C C . ALA A 1 209 ? 17.269 -18.363 -2.194 1.00 23.85 209 ALA A C 1
ATOM 1625 O O . ALA A 1 209 ? 16.986 -19.408 -1.611 1.00 22.33 209 ALA A O 1
ATOM 1627 N N . ALA A 1 210 ? 17.945 -17.369 -1.624 1.00 21.87 210 ALA A N 1
ATOM 1628 C CA . ALA A 1 210 ? 18.527 -17.489 -0.291 1.00 22.89 210 ALA A CA 1
ATOM 1629 C C . ALA A 1 210 ? 17.472 -17.548 0.815 1.00 25.68 210 ALA A C 1
ATOM 1630 O O . ALA A 1 210 ? 17.791 -17.840 1.969 1.00 26.43 210 ALA A O 1
ATOM 1632 N N . GLY A 1 211 ? 16.222 -17.255 0.465 1.00 24.53 211 GLY A N 1
ATOM 1633 C CA . GLY A 1 211 ? 15.133 -17.295 1.423 1.00 22.10 211 GLY A CA 1
ATOM 1634 C C . GLY A 1 211 ? 14.837 -15.992 2.172 1.00 24.08 211 GLY A C 1
ATOM 1635 O O . GLY A 1 211 ? 14.085 -16.008 3.147 1.00 22.60 211 GLY A O 1
ATOM 1636 N N . PHE A 1 212 ? 15.414 -14.868 1.752 1.00 20.09 212 PHE A N 1
ATOM 1637 C CA . PHE A 1 212 ? 14.976 -13.591 2.316 1.00 16.00 212 PHE A CA 1
ATOM 1638 C C . PHE A 1 212 ? 13.508 -13.419 1.941 1.00 21.83 212 PHE A C 1
ATOM 1639 O O . PHE A 1 212 ? 13.107 -13.811 0.848 1.00 21.69 212 PHE A O 1
ATOM 1647 N N . THR A 1 213 ? 12.703 -12.858 2.843 1.00 22.09 213 THR A N 1
ATOM 1648 C CA . THR A 1 213 ? 11.287 -12.608 2.553 1.00 16.56 213 THR A CA 1
ATOM 1649 C C . THR A 1 213 ? 11.065 -11.114 2.352 1.00 15.95 213 THR A C 1
ATOM 1650 O O . THR A 1 213 ? 9.960 -10.670 2.024 1.00 16.18 213 THR A O 1
ATOM 1654 N N . HIS A 1 214 ? 12.136 -10.355 2.556 1.00 15.87 214 HIS A N 1
ATOM 1655 C CA . HIS A 1 214 ? 12.107 -8.903 2.530 1.00 18.93 214 HIS A CA 1
ATOM 1656 C C . HIS A 1 214 ? 13.359 -8.425 1.815 1.00 19.56 214 HIS A C 1
ATOM 1657 O O . HIS A 1 214 ? 14.458 -8.872 2.137 1.00 15.80 214 HIS A O 1
ATOM 1664 N N . THR A 1 215 ? 13.198 -7.515 0.855 1.00 14.00 215 THR A N 1
ATOM 1665 C CA . THR A 1 215 ? 14.329 -6.978 0.103 1.00 17.03 215 THR A CA 1
ATOM 1666 C C . THR A 1 215 ? 14.124 -5.473 -0.113 1.00 18.32 215 THR A C 1
ATOM 1667 O O . THR A 1 215 ? 13.021 -5.026 -0.446 1.00 16.97 215 THR A O 1
ATOM 1671 N N . LYS A 1 216 ? 15.182 -4.692 0.063 1.00 15.39 216 LYS A N 1
ATOM 1672 C CA . LYS A 1 216 ? 15.057 -3.235 -0.019 1.00 13.96 216 LYS A CA 1
ATOM 1673 C C . LYS A 1 216 ? 15.799 -2.654 -1.215 1.00 14.75 216 LYS A C 1
ATOM 1674 O O . LYS A 1 216 ? 16.864 -3.137 -1.588 1.00 13.61 216 LYS A O 1
ATOM 1680 N N . PHE A 1 217 ? 15.230 -1.606 -1.807 1.00 14.06 217 PHE A N 1
ATOM 1681 C CA . PHE A 1 217 ? 15.806 -0.968 -2.986 1.00 16.98 217 PHE A CA 1
ATOM 1682 C C . PHE A 1 217 ? 15.938 0.526 -2.813 1.00 18.15 217 PHE A C 1
ATOM 1683 O O . PHE A 1 217 ? 15.074 1.168 -2.215 1.00 14.41 217 PHE A O 1
ATOM 1691 N N . LYS A 1 218 ? 17.034 1.074 -3.326 1.00 16.52 218 LYS A N 1
ATOM 1692 C CA . LYS A 1 218 ? 17.224 2.514 -3.321 1.00 11.47 218 LYS A CA 1
ATOM 1693 C C . LYS A 1 218 ? 16.389 3.160 -4.432 1.00 16.62 218 LYS A C 1
ATOM 1694 O O . LYS A 1 218 ? 16.276 2.613 -5.538 1.00 13.74 218 LYS A O 1
ATOM 1700 N N . VAL A 1 219 ? 15.801 4.314 -4.118 1.00 13.51 219 VAL A N 1
ATOM 1701 C CA . VAL A 1 219 ? 15.003 5.100 -5.056 1.00 14.06 219 VAL A CA 1
ATOM 1702 C C . VAL A 1 219 ? 15.308 6.566 -4.801 1.00 17.11 219 VAL A C 1
ATOM 1703 O O . VAL A 1 219 ? 15.996 6.907 -3.835 1.00 17.88 219 VAL A O 1
ATOM 1707 N N . GLY A 1 220 ? 14.795 7.439 -5.659 1.00 19.11 220 GLY A N 1
ATOM 1708 C CA . GLY A 1 220 ? 14.790 8.852 -5.338 1.00 15.37 220 GLY A CA 1
ATOM 1709 C C . GLY A 1 220 ? 15.604 9.754 -6.241 1.00 17.55 220 GLY A C 1
ATOM 1710 O O . GLY A 1 220 ? 15.492 10.969 -6.128 1.00 15.62 220 GLY A O 1
ATOM 1711 N N . ARG A 1 221 ? 16.403 9.184 -7.140 1.00 16.71 221 ARG A N 1
ATOM 1712 C CA . ARG A 1 221 ? 17.224 10.005 -8.041 1.00 21.11 221 ARG A CA 1
ATOM 1713 C C . ARG A 1 221 ? 16.475 10.360 -9.325 1.00 20.29 221 ARG A C 1
ATOM 1714 O O . ARG A 1 221 ? 16.472 11.510 -9.760 1.00 16.30 221 ARG A O 1
ATOM 1722 N N . ASP A 1 222 ? 15.836 9.365 -9.928 1.00 20.91 222 ASP A N 1
ATOM 1723 C CA . ASP A 1 222 ? 15.087 9.561 -11.165 1.00 19.23 222 ASP A CA 1
ATOM 1724 C C . ASP A 1 222 ? 13.848 8.668 -11.127 1.00 20.82 222 ASP A C 1
ATOM 1725 O O . ASP A 1 222 ? 13.954 7.462 -10.902 1.00 18.85 222 ASP A O 1
ATOM 1730 N N . LEU A 1 223 ? 12.678 9.266 -11.328 1.00 22.71 223 LEU A N 1
ATOM 1731 C CA . LEU A 1 223 ? 11.411 8.557 -11.186 1.00 22.71 223 LEU A CA 1
ATOM 1732 C C . LEU A 1 223 ? 11.259 7.417 -12.192 1.00 23.09 223 LEU A C 1
ATOM 1733 O O . LEU A 1 223 ? 10.828 6.316 -11.838 1.00 18.55 223 LEU A O 1
ATOM 1738 N N . SER A 1 224 ? 11.606 7.703 -13.444 1.00 20.34 224 SER A N 1
ATOM 1739 C CA . SER A 1 224 ? 11.584 6.712 -14.508 1.00 21.65 224 SER A CA 1
ATOM 1740 C C . SER A 1 224 ? 12.443 5.506 -14.172 1.00 20.24 224 SER A C 1
ATOM 1741 O O . SER A 1 224 ? 12.041 4.378 -14.448 1.00 21.89 224 SER A O 1
ATOM 1744 N N . ASP A 1 225 ? 13.626 5.747 -13.602 1.00 16.13 225 ASP A N 1
ATOM 1745 C CA . ASP A 1 225 ? 14.514 4.659 -13.199 1.00 21.45 225 ASP A CA 1
ATOM 1746 C C . ASP A 1 225 ? 13.828 3.819 -12.122 1.00 23.04 225 ASP A C 1
ATOM 1747 O O . ASP A 1 225 ? 13.817 2.589 -12.198 1.00 24.26 225 ASP A O 1
ATOM 1752 N N . ASP A 1 226 ? 13.258 4.499 -11.125 1.00 22.99 226 ASP A N 1
ATOM 1753 C CA . ASP A 1 226 ? 12.583 3.829 -10.013 1.00 20.15 226 ASP A CA 1
ATOM 1754 C C . ASP A 1 226 ? 11.437 2.955 -10.515 1.00 18.06 226 ASP A C 1
ATOM 1755 O O . ASP A 1 226 ? 11.310 1.803 -10.115 1.00 17.85 226 ASP A O 1
ATOM 1760 N N . ILE A 1 227 ? 10.606 3.505 -11.395 1.00 15.97 227 ILE A N 1
ATOM 1761 C CA . ILE A 1 227 ? 9.504 2.738 -11.962 1.00 16.73 227 ILE A CA 1
ATOM 1762 C C . ILE A 1 227 ? 10.027 1.485 -12.672 1.00 20.72 227 ILE A C 1
ATOM 1763 O O . ILE A 1 227 ? 9.500 0.389 -12.476 1.00 21.06 227 ILE A O 1
ATOM 1768 N N . ARG A 1 228 ? 11.082 1.639 -13.471 1.00 18.14 228 ARG A N 1
ATOM 1769 C CA . ARG A 1 228 ? 11.620 0.508 -14.238 1.00 23.79 228 ARG A CA 1
ATOM 1770 C C . ARG A 1 228 ? 12.272 -0.546 -13.337 1.00 17.30 228 ARG A C 1
ATOM 1771 O O . ARG A 1 228 ? 12.030 -1.740 -13.486 1.00 17.73 228 ARG A O 1
ATOM 1779 N N . ARG A 1 229 ? 13.111 -0.086 -12.412 1.00 16.49 229 ARG A N 1
ATOM 1780 C CA . ARG A 1 229 ? 13.843 -0.983 -11.523 1.00 21.00 229 ARG A CA 1
ATOM 1781 C C . ARG A 1 229 ? 12.907 -1.776 -10.616 1.00 18.26 229 ARG A C 1
ATOM 1782 O O . ARG A 1 229 ? 13.135 -2.959 -10.375 1.00 22.77 229 ARG A O 1
ATOM 1790 N N . LEU A 1 230 ? 11.857 -1.123 -10.123 1.00 17.51 230 LEU A N 1
ATOM 1791 C CA . LEU A 1 230 ? 10.905 -1.785 -9.230 1.00 19.41 230 LEU A CA 1
ATOM 1792 C C . LEU A 1 230 ? 10.041 -2.775 -10.000 1.00 22.03 230 LEU A C 1
ATOM 1793 O O . LEU A 1 230 ? 9.710 -3.842 -9.486 1.00 23.43 230 LEU A O 1
ATOM 1798 N N . THR A 1 231 ? 9.683 -2.424 -11.233 1.00 20.54 231 THR A N 1
ATOM 1799 C CA . THR A 1 231 ? 8.986 -3.363 -12.111 1.00 21.63 231 THR A CA 1
ATOM 1800 C C . THR A 1 231 ? 9.833 -4.619 -12.333 1.00 22.89 231 THR A C 1
ATOM 1801 O O . THR A 1 231 ? 9.332 -5.747 -12.283 1.00 21.31 231 THR A O 1
ATOM 1805 N N . ILE A 1 232 ? 11.121 -4.414 -12.579 1.00 18.24 232 ILE A N 1
ATOM 1806 C CA . ILE A 1 232 ? 12.055 -5.520 -12.739 1.00 18.41 232 ILE A CA 1
ATOM 1807 C C . ILE A 1 232 ? 12.178 -6.318 -11.436 1.00 24.76 232 ILE A C 1
ATOM 1808 O O . ILE A 1 232 ? 12.156 -7.552 -11.446 1.00 20.02 232 ILE A O 1
ATOM 1813 N N . ALA A 1 233 ? 12.307 -5.606 -10.319 1.00 17.15 233 ALA A N 1
ATOM 1814 C CA . ALA A 1 233 ? 12.479 -6.254 -9.026 1.00 20.41 233 ALA A CA 1
ATOM 1815 C C . ALA A 1 233 ? 11.298 -7.173 -8.727 1.00 20.46 233 ALA A C 1
ATOM 1816 O O . ALA A 1 233 ? 11.484 -8.328 -8.361 1.00 19.85 233 ALA A O 1
ATOM 1818 N N . ARG A 1 234 ? 10.083 -6.671 -8.914 1.00 19.80 234 ARG A N 1
ATOM 1819 C CA . ARG A 1 234 ? 8.895 -7.475 -8.640 1.00 20.49 234 ARG A CA 1
ATOM 1820 C C . ARG A 1 234 ? 8.885 -8.709 -9.533 1.00 25.00 234 ARG A C 1
ATOM 1821 O O . ARG A 1 234 ? 8.544 -9.823 -9.099 1.00 25.70 234 ARG A O 1
ATOM 1829 N N . GLU A 1 235 ? 9.289 -8.508 -10.781 1.00 21.13 235 GLU A N 1
ATOM 1830 C CA . GLU A 1 235 ? 9.329 -9.584 -11.760 1.00 23.17 235 GLU A CA 1
ATOM 1831 C C . GLU A 1 235 ? 10.275 -10.691 -11.296 1.00 23.55 235 GLU A C 1
ATOM 1832 O O . GLU A 1 235 ? 9.939 -11.864 -11.337 1.00 20.87 235 GLU A O 1
ATOM 1838 N N . GLU A 1 236 ? 11.458 -10.309 -10.840 1.00 19.43 236 GLU A N 1
ATOM 1839 C CA . GLU A 1 236 ? 12.459 -11.296 -10.467 1.00 26.54 236 GLU A CA 1
ATOM 1840 C C . GLU A 1 236 ? 12.217 -11.875 -9.075 1.00 28.25 236 GLU A C 1
ATOM 1841 O O . GLU A 1 236 ? 12.486 -13.047 -8.835 1.00 23.69 236 GLU A O 1
ATOM 1847 N N . LEU A 1 237 ? 11.714 -11.052 -8.157 1.00 18.48 237 LEU A N 1
ATOM 1848 C CA . LEU A 1 237 ? 11.604 -11.467 -6.759 1.00 19.52 237 LEU A CA 1
ATOM 1849 C C . LEU A 1 237 ? 10.366 -12.310 -6.518 1.00 20.73 237 LEU A C 1
ATOM 1850 O O . LEU A 1 237 ? 10.339 -13.124 -5.599 1.00 21.80 237 LEU A O 1
ATOM 1855 N N . GLY A 1 238 ? 9.345 -12.110 -7.349 1.00 21.67 238 GLY A N 1
ATOM 1856 C CA . GLY A 1 238 ? 8.092 -12.834 -7.213 1.00 25.40 238 GLY A CA 1
ATOM 1857 C C . GLY A 1 238 ? 7.071 -12.064 -6.388 1.00 27.40 238 GLY A C 1
ATOM 1858 O O . GLY A 1 238 ? 7.382 -11.026 -5.790 1.00 24.16 238 GLY A O 1
ATOM 1859 N N . GLU A 1 239 ? 5.846 -12.577 -6.349 1.00 24.10 239 GLU A N 1
ATOM 1860 C CA . GLU A 1 239 ? 4.760 -11.909 -5.642 1.00 26.74 239 GLU A CA 1
ATOM 1861 C C . GLU A 1 239 ? 4.840 -12.025 -4.104 1.00 27.89 239 GLU A C 1
ATOM 1862 O O . GLU A 1 239 ? 4.439 -11.110 -3.394 1.00 24.79 239 GLU A O 1
ATOM 1868 N N . ASP A 1 240 ? 5.372 -13.134 -3.591 1.00 20.49 240 ASP A N 1
ATOM 1869 C CA . ASP A 1 240 ? 5.463 -13.325 -2.143 1.00 23.59 240 ASP A CA 1
ATOM 1870 C C . ASP A 1 240 ? 6.489 -12.414 -1.473 1.00 23.89 240 ASP A C 1
ATOM 1871 O O . ASP A 1 240 ? 6.449 -12.213 -0.262 1.00 22.98 240 ASP A O 1
ATOM 1876 N N . MET A 1 241 ? 7.415 -11.870 -2.252 1.00 23.40 241 MET A N 1
ATOM 1877 C CA . MET A 1 241 ? 8.467 -11.042 -1.672 1.00 20.79 241 MET A CA 1
ATOM 1878 C C . MET A 1 241 ? 7.925 -9.713 -1.162 1.00 21.52 241 MET A C 1
ATOM 1879 O O . MET A 1 241 ? 7.068 -9.089 -1.797 1.00 19.02 241 MET A O 1
ATOM 1884 N N . ASN A 1 242 ? 8.418 -9.287 -0.003 1.00 16.50 242 ASN A N 1
ATOM 1885 C CA . ASN A 1 242 ? 8.136 -7.951 0.490 1.00 19.85 242 ASN A CA 1
ATOM 1886 C C . ASN A 1 242 ? 9.215 -7.024 -0.030 1.00 19.43 242 ASN A C 1
ATOM 1887 O O . ASN A 1 242 ? 10.402 -7.284 0.156 1.00 21.97 242 ASN A O 1
ATOM 1892 N N . ILE A 1 243 ? 8.805 -5.954 -0.698 1.00 20.71 243 ILE A N 1
ATOM 1893 C CA . ILE A 1 243 ? 9.746 -4.971 -1.227 1.00 22.00 243 ILE A CA 1
ATOM 1894 C C . ILE A 1 243 ? 9.653 -3.710 -0.383 1.00 22.84 243 ILE A C 1
ATOM 1895 O O . ILE A 1 243 ? 8.553 -3.274 -0.059 1.00 26.09 243 ILE A O 1
ATOM 1900 N N . MET A 1 244 ? 10.797 -3.137 -0.010 1.00 17.49 244 MET A N 1
ATOM 1901 C CA . MET A 1 244 ? 10.810 -1.818 0.625 1.00 17.93 244 MET A CA 1
ATOM 1902 C C . MET A 1 244 ? 11.654 -0.889 -0.216 1.00 16.30 244 MET A C 1
ATOM 1903 O O . MET A 1 244 ? 12.455 -1.352 -1.031 1.00 17.73 244 MET A O 1
ATOM 1908 N N . ILE A 1 245 ? 11.475 0.415 -0.016 1.00 17.48 245 ILE A N 1
ATOM 1909 C CA . ILE A 1 245 ? 12.233 1.431 -0.750 1.00 16.91 245 ILE A CA 1
ATOM 1910 C C . ILE A 1 245 ? 12.827 2.503 0.187 1.00 17.76 245 ILE A C 1
ATOM 1911 O O . ILE A 1 245 ? 12.266 2.804 1.245 1.00 13.61 245 ILE A O 1
ATOM 1916 N N . ASP A 1 246 ? 13.968 3.061 -0.216 1.00 15.78 246 ASP A N 1
ATOM 1917 C CA . ASP A 1 246 ? 14.748 3.989 0.608 1.00 15.21 246 ASP A CA 1
ATOM 1918 C C . ASP A 1 246 ? 15.177 5.176 -0.259 1.00 13.80 246 ASP A C 1
ATOM 1919 O O . ASP A 1 246 ? 15.897 4.997 -1.248 1.00 16.55 246 ASP A O 1
ATOM 1924 N N . ALA A 1 247 ? 14.757 6.377 0.126 1.00 14.03 247 ALA A N 1
ATOM 1925 C CA . ALA A 1 247 ? 15.021 7.593 -0.659 1.00 12.01 247 ALA A CA 1
ATOM 1926 C C . ALA A 1 247 ? 16.206 8.398 -0.133 1.00 17.09 247 ALA A C 1
ATOM 1927 O O . ALA A 1 247 ? 16.598 9.412 -0.723 1.00 14.81 247 ALA A O 1
ATOM 1929 N N . ASN A 1 248 ? 16.753 7.958 0.996 1.00 10.21 248 ASN A N 1
ATOM 1930 C CA . ASN A 1 248 ? 17.902 8.619 1.597 1.00 13.87 248 ASN A CA 1
ATOM 1931 C C . ASN A 1 248 ? 17.787 10.136 1.776 1.00 15.92 248 ASN A C 1
ATOM 1932 O O . ASN A 1 248 ? 18.754 10.848 1.526 1.00 12.50 248 ASN A O 1
ATOM 1937 N N . GLN A 1 249 ? 16.603 10.597 2.197 1.00 13.71 249 GLN A N 1
ATOM 1938 C CA . GLN A 1 249 ? 16.340 11.985 2.628 1.00 14.45 249 GLN A CA 1
ATOM 1939 C C . GLN A 1 249 ? 16.116 13.017 1.522 1.00 14.02 249 GLN A C 1
ATOM 1940 O O . GLN A 1 249 ? 15.945 14.197 1.827 1.00 13.71 249 GLN A O 1
ATOM 1946 N N . VAL A 1 250 ? 16.110 12.607 0.256 1.00 15.68 250 VAL A N 1
ATOM 1947 C CA . VAL A 1 250 ? 16.265 13.596 -0.827 1.00 16.25 250 VAL A CA 1
ATOM 1948 C C . VAL A 1 250 ? 15.074 14.501 -1.134 1.00 12.72 250 VAL A C 1
ATOM 1949 O O . VAL A 1 250 ? 15.246 15.518 -1.801 1.00 13.16 250 VAL A O 1
ATOM 1953 N N . TRP A 1 251 ? 13.877 14.136 -0.675 1.00 11.39 251 TRP A N 1
ATOM 1954 C CA . TRP A 1 251 ? 12.652 14.829 -1.107 1.00 13.22 251 TRP A CA 1
ATOM 1955 C C . TRP A 1 251 ? 12.136 15.887 -0.128 1.00 13.48 251 TRP A C 1
ATOM 1956 O O . TRP A 1 251 ? 12.367 15.794 1.081 1.00 13.73 251 TRP A O 1
ATOM 1967 N N . GLU A 1 252 ? 11.407 16.865 -0.668 1.00 13.72 252 GLU A N 1
ATOM 1968 C CA . GLU A 1 252 ? 10.501 17.712 0.108 1.00 13.68 252 GLU A CA 1
ATOM 1969 C C . GLU A 1 252 ? 9.292 16.857 0.491 1.00 18.61 252 GLU A C 1
ATOM 1970 O O . GLU A 1 252 ? 9.065 15.801 -0.094 1.00 18.07 252 GLU A O 1
ATOM 1976 N N . VAL A 1 253 ? 8.500 17.338 1.442 1.00 18.63 253 VAL A N 1
ATOM 1977 C CA . VAL A 1 253 ? 7.313 16.621 1.902 1.00 15.48 253 VAL A CA 1
ATOM 1978 C C . VAL A 1 253 ? 6.322 16.358 0.768 1.00 19.69 253 VAL A C 1
ATOM 1979 O O . VAL A 1 253 ? 5.898 15.214 0.570 1.00 16.14 253 VAL A O 1
ATOM 1983 N N . ASP A 1 254 ? 5.966 17.400 0.013 1.00 14.35 254 ASP A N 1
ATOM 1984 C CA . ASP A 1 254 ? 4.970 17.239 -1.053 1.00 19.10 254 ASP A CA 1
ATOM 1985 C C . ASP A 1 254 ? 5.482 16.347 -2.179 1.00 18.56 254 ASP A C 1
ATOM 1986 O O . ASP A 1 254 ? 4.752 15.501 -2.703 1.00 20.25 254 ASP A O 1
ATOM 1991 N N . GLU A 1 255 ? 6.746 16.545 -2.524 1.00 15.18 255 GLU A N 1
ATOM 1992 C CA . GLU A 1 255 ? 7.458 15.731 -3.503 1.00 15.77 255 GLU A CA 1
ATOM 1993 C C . GLU A 1 255 ? 7.529 14.249 -3.107 1.00 18.54 255 GLU A C 1
ATOM 1994 O O . GLU A 1 255 ? 7.369 13.350 -3.950 1.00 14.91 255 GLU A O 1
ATOM 2000 N N . ALA A 1 256 ? 7.795 13.992 -1.831 1.00 12.75 256 ALA A N 1
ATOM 2001 C CA . ALA A 1 256 ? 7.867 12.615 -1.341 1.00 12.83 256 ALA A CA 1
ATOM 2002 C C . ALA A 1 256 ? 6.533 11.895 -1.502 1.00 18.75 256 ALA A C 1
ATOM 2003 O O . ALA A 1 256 ? 6.483 10.733 -1.908 1.00 13.24 256 ALA A O 1
ATOM 2005 N N . ILE A 1 257 ? 5.452 12.589 -1.177 1.00 15.17 257 ILE A N 1
ATOM 2006 C CA . ILE A 1 257 ? 4.129 11.987 -1.247 1.00 15.44 257 ILE A CA 1
ATOM 2007 C C . ILE A 1 257 ? 3.784 11.595 -2.684 1.00 20.29 257 ILE A C 1
ATOM 2008 O O . ILE A 1 257 ? 3.318 10.481 -2.944 1.00 17.54 257 ILE A O 1
ATOM 2013 N N . ASP A 1 258 ? 4.028 12.500 -3.624 1.00 20.11 258 ASP A N 1
ATOM 2014 C CA . ASP A 1 258 ? 3.743 12.211 -5.030 1.00 19.50 258 ASP A CA 1
ATOM 2015 C C . ASP A 1 258 ? 4.605 11.087 -5.607 1.00 18.09 258 ASP A C 1
ATOM 2016 O O . ASP A 1 258 ? 4.126 10.245 -6.362 1.00 18.22 258 ASP A O 1
ATOM 2021 N N . TRP A 1 259 ? 5.884 11.096 -5.260 1.00 20.84 259 TRP A N 1
ATOM 2022 C CA . TRP A 1 259 ? 6.841 10.155 -5.820 1.00 14.29 259 TRP A CA 1
ATOM 2023 C C . TRP A 1 259 ? 6.602 8.736 -5.287 1.00 17.07 259 TRP A C 1
ATOM 2024 O O . TRP A 1 259 ? 6.558 7.784 -6.067 1.00 20.64 259 TRP A O 1
ATOM 2035 N N . VAL A 1 260 ? 6.435 8.568 -3.976 1.00 17.74 260 VAL A N 1
ATOM 2036 C CA . VAL A 1 260 ? 6.164 7.216 -3.508 1.00 16.66 260 VAL A CA 1
ATOM 2037 C C . VAL A 1 260 ? 4.766 6.725 -3.893 1.00 19.43 260 VAL A C 1
ATOM 2038 O O . VAL A 1 260 ? 4.584 5.544 -4.168 1.00 18.65 260 VAL A O 1
ATOM 2042 N N . ASN A 1 261 ? 3.789 7.623 -3.948 1.00 16.77 261 ASN A N 1
ATOM 2043 C CA . ASN A 1 261 ? 2.474 7.208 -4.417 1.00 20.36 261 ASN A CA 1
ATOM 2044 C C . ASN A 1 261 ? 2.526 6.697 -5.857 1.00 20.48 261 ASN A C 1
ATOM 2045 O O . ASN A 1 261 ? 1.805 5.772 -6.212 1.00 20.60 261 ASN A O 1
ATOM 2050 N N . ARG A 1 262 ? 3.399 7.284 -6.674 1.00 19.16 262 ARG A N 1
ATOM 2051 C CA . ARG A 1 262 ? 3.595 6.810 -8.046 1.00 21.45 262 ARG A CA 1
ATOM 2052 C C . ARG A 1 262 ? 4.226 5.398 -8.094 1.00 23.47 262 ARG A C 1
ATOM 2053 O O . ARG A 1 262 ? 4.117 4.689 -9.095 1.00 19.24 262 ARG A O 1
ATOM 2061 N N . LEU A 1 263 ? 4.884 4.997 -7.012 1.00 16.00 263 LEU A N 1
ATOM 2062 C CA . LEU A 1 263 ? 5.544 3.698 -6.964 1.00 17.07 263 LEU A CA 1
ATOM 2063 C C . LEU A 1 263 ? 4.659 2.655 -6.278 1.00 19.84 263 LEU A C 1
ATOM 2064 O O . LEU A 1 263 ? 5.096 1.532 -6.013 1.00 18.63 263 LEU A O 1
ATOM 2069 N N . ALA A 1 264 ? 3.414 3.034 -6.001 1.00 19.38 264 ALA A N 1
ATOM 2070 C CA . ALA A 1 264 ? 2.482 2.172 -5.274 1.00 23.71 264 ALA A CA 1
ATOM 2071 C C . ALA A 1 264 ? 2.281 0.814 -5.935 1.00 21.30 264 ALA A C 1
ATOM 2072 O O . ALA A 1 264 ? 2.085 -0.182 -5.249 1.00 20.61 264 ALA A O 1
ATOM 2074 N N . PHE A 1 265 ? 2.328 0.776 -7.263 1.00 23.14 265 PHE A N 1
ATOM 2075 C CA . PHE A 1 265 ? 2.141 -0.480 -8.000 1.00 21.42 265 PHE A CA 1
ATOM 2076 C C . PHE A 1 265 ? 3.112 -1.569 -7.534 1.00 23.08 265 PHE A C 1
ATOM 2077 O O . PHE A 1 265 ? 2.835 -2.755 -7.684 1.00 27.63 265 PHE A O 1
ATOM 2085 N N . ALA A 1 266 ? 4.258 -1.168 -6.989 1.00 21.12 266 ALA A N 1
ATOM 2086 C CA . ALA A 1 266 ? 5.279 -2.140 -6.615 1.00 20.35 266 ALA A CA 1
ATOM 2087 C C . ALA A 1 266 ? 5.006 -2.714 -5.227 1.00 24.26 266 ALA A C 1
ATOM 2088 O O . ALA A 1 266 ? 5.686 -3.641 -4.780 1.00 21.46 266 ALA A O 1
ATOM 2090 N N . ARG A 1 267 ? 3.987 -2.168 -4.569 1.00 17.12 267 ARG A N 1
ATOM 2091 C CA . ARG A 1 267 ? 3.605 -2.566 -3.215 1.00 17.04 267 ARG A CA 1
ATOM 2092 C C . ARG A 1 267 ? 4.733 -2.457 -2.183 1.00 17.22 267 ARG A C 1
ATOM 2093 O O . ARG A 1 267 ? 5.012 -3.417 -1.466 1.00 19.38 267 ARG A O 1
ATOM 2101 N N . PRO A 1 268 ? 5.364 -1.274 -2.077 1.00 16.66 268 PRO A N 1
ATOM 2102 C CA . PRO A 1 268 ? 6.421 -1.137 -1.068 1.00 16.88 268 PRO A CA 1
ATOM 2103 C C . PRO A 1 268 ? 5.835 -1.209 0.336 1.00 19.37 268 PRO A C 1
ATOM 2104 O O . PRO A 1 268 ? 4.789 -0.606 0.597 1.00 17.40 268 PRO A O 1
ATOM 2108 N N . LEU A 1 269 ? 6.490 -1.953 1.223 1.00 14.53 269 LEU A N 1
ATOM 2109 C CA . LEU A 1 269 ? 6.036 -2.073 2.603 1.00 19.12 269 LEU A CA 1
ATOM 2110 C C . LEU A 1 269 ? 6.163 -0.712 3.267 1.00 20.10 269 LEU A C 1
ATOM 2111 O O . LEU A 1 269 ? 5.261 -0.243 3.978 1.00 14.33 269 LEU A O 1
ATOM 2116 N N . PHE A 1 270 ? 7.306 -0.081 3.041 1.00 13.44 270 PHE A N 1
ATOM 2117 C CA . PHE A 1 270 ? 7.516 1.259 3.560 1.00 13.22 270 PHE A CA 1
ATOM 2118 C C . PHE A 1 270 ? 8.404 2.073 2.655 1.00 15.58 270 PHE A C 1
ATOM 2119 O O . PHE A 1 270 ? 9.155 1.510 1.860 1.00 13.06 270 PHE A O 1
ATOM 2127 N N . ILE A 1 271 ? 8.303 3.396 2.778 1.00 12.35 271 ILE A N 1
ATOM 2128 C CA . ILE A 1 271 ? 9.337 4.288 2.274 1.00 12.77 271 ILE A CA 1
ATOM 2129 C C . ILE A 1 271 ? 10.222 4.712 3.452 1.00 16.15 271 ILE A C 1
ATOM 2130 O O . ILE A 1 271 ? 9.725 5.142 4.506 1.00 13.11 271 ILE A O 1
ATOM 2135 N N . GLU A 1 272 ? 11.530 4.564 3.269 1.00 13.83 272 GLU A N 1
ATOM 2136 C CA . GLU A 1 272 ? 12.513 4.910 4.288 1.00 13.04 272 GLU A CA 1
ATOM 2137 C C . GLU A 1 272 ? 13.146 6.267 4.004 1.00 13.21 272 GLU A C 1
ATOM 2138 O O . GLU A 1 272 ? 13.483 6.576 2.853 1.00 12.53 272 GLU A O 1
ATOM 2144 N N . GLU A 1 273 ? 13.323 7.066 5.055 1.00 13.22 273 GLU A N 1
ATOM 2145 C CA . GLU A 1 273 ? 13.889 8.418 4.926 1.00 10.44 273 GLU A CA 1
ATOM 2146 C C . GLU A 1 273 ? 13.379 9.206 3.712 1.00 12.33 273 GLU A C 1
ATOM 2147 O O . GLU A 1 273 ? 14.171 9.626 2.857 1.00 14.07 273 GLU A O 1
ATOM 2153 N N . PRO A 1 274 ? 12.054 9.410 3.625 1.00 12.46 274 PRO A N 1
ATOM 2154 C CA . PRO A 1 274 ? 11.554 10.172 2.480 1.00 12.53 274 PRO A CA 1
ATOM 2155 C C . PRO A 1 274 ? 12.049 11.622 2.533 1.00 16.06 274 PRO A C 1
ATOM 2156 O O . PRO A 1 274 ? 12.096 12.282 1.501 1.00 13.39 274 PRO A O 1
ATOM 2160 N N . THR A 1 275 ? 12.414 12.107 3.716 1.00 12.52 275 THR A N 1
ATOM 2161 C CA . THR A 1 275 ? 12.916 13.472 3.824 1.00 10.18 275 THR A CA 1
ATOM 2162 C C . THR A 1 275 ? 13.969 13.628 4.929 1.00 13.58 275 THR A C 1
ATOM 2163 O O . THR A 1 275 ? 14.456 12.632 5.469 1.00 12.56 275 THR A O 1
ATOM 2167 N N . SER A 1 276 ? 14.334 14.873 5.233 1.00 16.02 276 SER A N 1
ATOM 2168 C CA . SER A 1 276 ? 15.375 15.173 6.217 1.00 15.03 276 SER A CA 1
ATOM 2169 C C . SER A 1 276 ? 15.212 14.398 7.517 1.00 11.88 276 SER A C 1
ATOM 2170 O O . SER A 1 276 ? 14.103 14.264 8.026 1.00 11.77 276 SER A O 1
ATOM 2173 N N . PRO A 1 277 ? 16.321 13.893 8.070 1.00 12.69 277 PRO A N 1
ATOM 2174 C CA . PRO A 1 277 ? 16.199 13.053 9.268 1.00 10.91 277 PRO A CA 1
ATOM 2175 C C . PRO A 1 277 ? 15.846 13.850 10.521 1.00 13.88 277 PRO A C 1
ATOM 2176 O O . PRO A 1 277 ? 15.657 13.249 11.573 1.00 13.57 277 PRO A O 1
ATOM 2180 N N . ASP A 1 278 ? 15.757 15.174 10.405 1.00 12.60 278 ASP A N 1
ATOM 2181 C CA . ASP A 1 278 ? 15.385 16.023 11.533 1.00 11.84 278 ASP A CA 1
ATOM 2182 C C . ASP A 1 278 ? 13.910 16.387 11.507 1.00 14.94 278 ASP A C 1
ATOM 2183 O O . ASP A 1 278 ? 13.396 16.995 12.448 1.00 12.26 278 ASP A O 1
ATOM 2188 N N . ASP A 1 279 ? 13.228 16.052 10.417 1.00 12.12 279 ASP A N 1
ATOM 2189 C CA . ASP A 1 279 ? 11.884 16.582 10.211 1.00 16.29 279 ASP A CA 1
ATOM 2190 C C . ASP A 1 279 ? 10.819 15.620 10.746 1.00 15.57 279 ASP A C 1
ATOM 2191 O O . ASP A 1 279 ? 10.305 14.768 10.021 1.00 15.74 279 ASP A O 1
ATOM 2196 N N . VAL A 1 280 ? 10.509 15.761 12.028 1.00 12.55 280 VAL A N 1
ATOM 2197 C CA . VAL A 1 280 ? 9.506 14.930 12.676 1.00 13.11 280 VAL A CA 1
ATOM 2198 C C . VAL A 1 280 ? 8.121 15.231 12.109 1.00 15.69 280 VAL A C 1
ATOM 2199 O O . VAL A 1 280 ? 7.391 14.318 11.708 1.00 13.48 280 VAL A O 1
ATOM 2203 N N . LEU A 1 281 ? 7.764 16.510 12.055 1.00 12.72 281 LEU A N 1
ATOM 2204 C CA . LEU A 1 281 ? 6.449 16.880 11.553 1.00 15.56 281 LEU A CA 1
ATOM 2205 C C . LEU A 1 281 ? 6.310 16.554 10.060 1.00 17.48 281 LEU A C 1
ATOM 2206 O O . LEU A 1 281 ? 5.248 16.131 9.598 1.00 14.35 281 LEU A O 1
ATOM 2211 N N . GLY A 1 282 ? 7.387 16.744 9.309 1.00 11.97 282 GLY A N 1
ATOM 2212 C CA . GLY A 1 282 ? 7.390 16.387 7.898 1.00 12.39 282 GLY A CA 1
ATOM 2213 C C . GLY A 1 282 ? 7.192 14.895 7.647 1.00 16.35 282 GLY A C 1
ATOM 2214 O O . GLY A 1 282 ? 6.410 14.508 6.780 1.00 16.53 282 GLY A O 1
ATOM 2215 N N . HIS A 1 283 ? 7.896 14.045 8.394 1.00 16.78 283 HIS A N 1
ATOM 2216 C CA . HIS A 1 283 ? 7.659 12.603 8.285 1.00 16.17 283 HIS A CA 1
ATOM 2217 C C . HIS A 1 283 ? 6.197 12.260 8.596 1.00 17.61 283 HIS A C 1
ATOM 2218 O O . HIS A 1 283 ? 5.574 11.445 7.910 1.00 16.49 283 HIS A O 1
ATOM 2225 N N . LYS A 1 284 ? 5.652 12.889 9.628 1.00 16.40 284 LYS A N 1
ATOM 2226 C CA . LYS A 1 284 ? 4.256 12.666 9.986 1.00 18.63 284 LYS A CA 1
ATOM 2227 C C . LYS A 1 284 ? 3.312 13.044 8.834 1.00 16.07 284 LYS A C 1
ATOM 2228 O O . LYS A 1 284 ? 2.396 12.297 8.515 1.00 15.37 284 LYS A O 1
ATOM 2234 N N . ALA A 1 285 ? 3.540 14.196 8.208 1.00 13.49 285 ALA A N 1
ATOM 2235 C CA . ALA A 1 285 ? 2.740 14.600 7.043 1.00 16.67 285 ALA A CA 1
ATOM 2236 C C . ALA A 1 285 ? 2.892 13.626 5.862 1.00 17.81 285 ALA A C 1
ATOM 2237 O O . ALA A 1 285 ? 1.910 13.305 5.188 1.00 14.37 285 ALA A O 1
ATOM 2239 N N . ILE A 1 286 ? 4.118 13.170 5.608 1.00 13.79 286 ILE A N 1
ATOM 2240 C CA . ILE A 1 286 ? 4.359 12.204 4.526 1.00 15.63 286 ILE A CA 1
ATOM 2241 C C . ILE A 1 286 ? 3.629 10.886 4.814 1.00 16.74 286 ILE A C 1
ATOM 2242 O O . ILE A 1 286 ? 2.973 10.312 3.939 1.00 16.19 286 ILE A O 1
ATOM 2247 N N . ARG A 1 287 ? 3.721 10.440 6.060 1.00 15.32 287 ARG A N 1
ATOM 2248 C CA . ARG A 1 287 ? 3.047 9.227 6.504 1.00 16.42 287 ARG A CA 1
ATOM 2249 C C . ARG A 1 287 ? 1.541 9.274 6.206 1.00 22.77 287 ARG A C 1
ATOM 2250 O O . ARG A 1 287 ? 0.971 8.295 5.724 1.00 15.07 287 ARG A O 1
ATOM 2258 N N . GLU A 1 288 ? 0.909 10.417 6.471 1.00 19.37 288 GLU A N 1
ATOM 2259 C CA . GLU A 1 288 ? -0.504 10.603 6.149 1.00 17.84 288 GLU A CA 1
ATOM 2260 C C . GLU A 1 288 ? -0.769 10.581 4.647 1.00 19.44 288 GLU A C 1
ATOM 2261 O O . GLU A 1 288 ? -1.789 10.059 4.189 1.00 19.59 288 GLU A O 1
ATOM 2267 N N . GLY A 1 289 ? 0.134 11.180 3.882 1.00 17.84 289 GLY A N 1
ATOM 2268 C CA . GLY A 1 289 ? -0.058 11.298 2.450 1.00 21.37 289 GLY A CA 1
ATOM 2269 C C . GLY A 1 289 ? 0.160 10.011 1.667 1.00 17.56 289 GLY A C 1
ATOM 2270 O O . GLY A 1 289 ? -0.452 9.817 0.615 1.00 19.47 289 GLY A O 1
ATOM 2271 N N . VAL A 1 290 ? 1.033 9.134 2.155 1.00 15.25 290 VAL A N 1
ATOM 2272 C CA . VAL A 1 290 ? 1.342 7.918 1.400 1.00 20.87 290 VAL A CA 1
ATOM 2273 C C . VAL A 1 290 ? 0.654 6.650 1.930 1.00 22.52 290 VAL A C 1
ATOM 2274 O O . VAL A 1 290 ? 0.926 5.556 1.448 1.00 23.02 290 VAL A O 1
ATOM 2278 N N . ALA A 1 291 ? -0.227 6.807 2.914 1.00 22.37 291 ALA A N 1
ATOM 2279 C CA . ALA A 1 291 ? -0.989 5.685 3.464 1.00 21.85 291 ALA A CA 1
ATOM 2280 C C . ALA A 1 291 ? -1.622 4.884 2.330 1.00 21.81 291 ALA A C 1
ATOM 2281 O O . ALA A 1 291 ? -2.187 5.473 1.408 1.00 18.69 291 ALA A O 1
ATOM 2283 N N . PRO A 1 292 ? -1.553 3.540 2.400 1.00 20.61 292 PRO A N 1
ATOM 2284 C CA . PRO A 1 292 ? -1.144 2.730 3.551 1.00 22.86 292 PRO A CA 1
ATOM 2285 C C . PRO A 1 292 ? 0.348 2.422 3.614 1.00 22.01 292 PRO A C 1
ATOM 2286 O O . PRO A 1 292 ? 0.771 1.749 4.552 1.00 22.86 292 PRO A O 1
ATOM 2290 N N . ILE A 1 293 ? 1.123 2.880 2.635 1.00 20.47 293 ILE A N 1
ATOM 2291 C CA . ILE A 1 293 ? 2.567 2.675 2.662 1.00 23.45 293 ILE A CA 1
ATOM 2292 C C . ILE A 1 293 ? 3.152 3.238 3.957 1.00 24.49 293 ILE A C 1
ATOM 2293 O O . ILE A 1 293 ? 2.857 4.365 4.335 1.00 22.26 293 ILE A O 1
ATOM 2298 N N . LYS A 1 294 ? 3.956 2.436 4.650 1.00 25.22 294 LYS A N 1
ATOM 2299 C CA . LYS A 1 294 ? 4.485 2.829 5.956 1.00 19.86 294 LYS A CA 1
ATOM 2300 C C . LYS A 1 294 ? 5.667 3.780 5.808 1.00 17.39 294 LYS A C 1
ATOM 2301 O O . LYS A 1 294 ? 6.274 3.869 4.747 1.00 15.67 294 LYS A O 1
ATOM 2307 N N . VAL A 1 295 ? 5.983 4.496 6.879 1.00 16.70 295 VAL A N 1
ATOM 2308 C CA . VAL A 1 295 ? 7.143 5.377 6.889 1.00 12.26 295 VAL A CA 1
ATOM 2309 C C . VAL A 1 295 ? 8.178 4.862 7.890 1.00 12.96 295 VAL A C 1
ATOM 2310 O O . VAL A 1 295 ? 7.861 4.576 9.049 1.00 16.50 295 VAL A O 1
ATOM 2314 N N . ALA A 1 296 ? 9.413 4.737 7.428 1.00 12.17 296 ALA A N 1
ATOM 2315 C CA . ALA A 1 296 ? 10.515 4.335 8.285 1.00 13.93 296 ALA A CA 1
ATOM 2316 C C . ALA A 1 296 ? 11.575 5.419 8.228 1.00 18.12 296 ALA A C 1
ATOM 2317 O O . ALA A 1 296 ? 11.761 6.059 7.188 1.00 13.44 296 ALA A O 1
ATOM 2319 N N . THR A 1 297 ? 12.259 5.636 9.348 1.00 16.29 297 THR A N 1
ATOM 2320 C CA . THR A 1 297 ? 13.399 6.539 9.377 1.00 16.65 297 THR A CA 1
ATOM 2321 C C . THR A 1 297 ? 14.215 6.242 10.619 1.00 16.08 297 THR A C 1
ATOM 2322 O O . THR A 1 297 ? 13.745 5.519 11.509 1.00 14.24 297 THR A O 1
ATOM 2326 N N . GLY A 1 298 ? 15.431 6.784 10.684 1.00 13.90 298 GLY A N 1
ATOM 2327 C CA . GLY A 1 298 ? 16.192 6.728 11.922 1.00 9.71 298 GLY A CA 1
ATOM 2328 C C . GLY A 1 298 ? 17.691 6.508 11.842 1.00 14.11 298 GLY A C 1
ATOM 2329 O O . GLY A 1 298 ? 18.394 6.720 12.837 1.00 16.70 298 GLY A O 1
ATOM 2330 N N . GLU A 1 299 ? 18.197 6.079 10.687 1.00 11.91 299 GLU A N 1
ATOM 2331 C CA . GLU A 1 299 ? 19.617 5.743 10.594 1.00 14.86 299 GLU A CA 1
ATOM 2332 C C . GLU A 1 299 ? 20.521 6.942 10.885 1.00 15.70 299 GLU A C 1
ATOM 2333 O O . GLU A 1 299 ? 21.648 6.763 11.342 1.00 16.39 299 GLU A O 1
ATOM 2339 N N . MET A 1 300 ? 20.024 8.151 10.618 1.00 10.75 300 MET A N 1
ATOM 2340 C CA . MET A 1 300 ? 20.739 9.366 10.972 1.00 9.18 300 MET A CA 1
ATOM 2341 C C . MET A 1 300 ? 20.034 10.147 12.082 1.00 9.95 300 MET A C 1
ATOM 2342 O O . MET A 1 300 ? 20.373 11.306 12.338 1.00 12.94 300 MET A O 1
ATOM 2347 N N . CYS A 1 301 ? 19.040 9.546 12.725 1.00 9.50 301 CYS A N 1
ATOM 2348 C CA . CYS A 1 301 ? 18.374 10.246 13.812 1.00 14.62 301 CYS A CA 1
ATOM 2349 C C . CYS A 1 301 ? 19.412 10.459 14.912 1.00 15.30 301 CYS A C 1
ATOM 2350 O O . CYS A 1 301 ? 20.023 9.502 15.390 1.00 11.90 301 CYS A O 1
ATOM 2353 N N . GLN A 1 302 ? 19.620 11.714 15.298 1.00 10.07 302 GLN A N 1
ATOM 2354 C CA . GLN A 1 302 ? 20.834 12.077 16.035 1.00 15.06 302 GLN A CA 1
ATOM 2355 C C . GLN A 1 302 ? 20.935 11.518 17.446 1.00 13.18 302 GLN A C 1
ATOM 2356 O O . GLN A 1 302 ? 22.033 11.212 17.911 1.00 12.62 302 GLN A O 1
ATOM 2362 N N . ASN A 1 303 ? 19.799 11.375 18.124 1.00 14.86 303 ASN A N 1
ATOM 2363 C CA . ASN A 1 303 ? 19.810 10.987 19.534 1.00 14.72 303 ASN A CA 1
ATOM 2364 C C . ASN A 1 303 ? 18.425 10.589 20.043 1.00 15.34 303 ASN A C 1
ATOM 2365 O O . ASN A 1 303 ? 17.447 10.667 19.300 1.00 14.80 303 ASN A O 1
ATOM 2370 N N . ARG A 1 304 ? 18.356 10.192 21.313 1.00 12.34 304 ARG A N 1
ATOM 2371 C CA . ARG A 1 304 ? 17.118 9.742 21.960 1.00 13.91 304 ARG A CA 1
ATOM 2372 C C . ARG A 1 304 ? 16.042 10.822 22.023 1.00 15.08 304 ARG A C 1
ATOM 2373 O O . ARG A 1 304 ? 14.857 10.514 22.143 1.00 13.04 304 ARG A O 1
ATOM 2381 N N . ILE A 1 305 ? 16.452 12.083 21.975 1.00 13.53 305 ILE A N 1
ATOM 2382 C CA . ILE A 1 305 ? 15.511 13.195 22.104 1.00 17.26 305 ILE A CA 1
ATOM 2383 C C . ILE A 1 305 ? 14.713 13.352 20.812 1.00 15.91 305 ILE A C 1
ATOM 2384 O O . ILE A 1 305 ? 13.506 13.606 20.832 1.00 13.01 305 ILE A O 1
ATOM 2389 N N . MET A 1 306 ? 15.390 13.178 19.687 1.00 11.35 306 MET A N 1
ATOM 2390 C CA . MET A 1 306 ? 14.717 13.229 18.394 1.00 13.43 306 MET A CA 1
ATOM 2391 C C . MET A 1 306 ? 13.872 11.971 18.211 1.00 12.98 306 MET A C 1
ATOM 2392 O O . MET A 1 306 ? 12.715 12.052 17.799 1.00 15.72 306 MET A O 1
ATOM 2397 N N . PHE A 1 307 ? 14.445 10.812 18.538 1.00 11.18 307 PHE A N 1
ATOM 2398 C CA . PHE A 1 307 ? 13.702 9.552 18.414 1.00 19.12 307 PHE A CA 1
ATOM 2399 C C . PHE A 1 307 ? 12.434 9.577 19.250 1.00 19.76 307 PHE A C 1
ATOM 2400 O O . PHE A 1 307 ? 11.374 9.129 18.798 1.00 17.52 307 PHE A O 1
ATOM 2408 N N . LYS A 1 308 ? 12.555 10.113 20.465 1.00 14.93 308 LYS A N 1
ATOM 2409 C CA . LYS A 1 308 ? 11.431 10.224 21.391 1.00 14.48 308 LYS A CA 1
ATOM 2410 C C . LYS A 1 308 ? 10.270 10.971 20.748 1.00 18.09 308 LYS A C 1
ATOM 2411 O O . LYS A 1 308 ? 9.110 10.564 20.867 1.00 17.70 308 LYS A O 1
ATOM 2417 N N . GLN A 1 309 ? 10.587 12.065 20.060 1.00 16.60 309 GLN A N 1
ATOM 2418 C CA . GLN A 1 309 ? 9.561 12.864 19.402 1.00 19.50 309 GLN A CA 1
ATOM 2419 C C . GLN A 1 309 ? 8.973 12.174 18.164 1.00 17.80 309 GLN A C 1
ATOM 2420 O O . GLN A 1 309 ? 7.765 12.216 17.942 1.00 14.34 309 GLN A O 1
ATOM 2426 N N . PHE A 1 310 ? 9.828 11.558 17.353 1.00 13.58 310 PHE A N 1
ATOM 2427 C CA . PHE A 1 310 ? 9.354 10.782 16.209 1.00 12.29 310 PHE A CA 1
ATOM 2428 C C . PHE A 1 310 ? 8.323 9.736 16.663 1.00 17.09 310 PHE A C 1
ATOM 2429 O O . PHE A 1 310 ? 7.230 9.614 16.096 1.00 14.70 310 PHE A O 1
ATOM 2437 N N . ILE A 1 311 ? 8.677 8.999 17.709 1.00 17.06 311 ILE A N 1
ATOM 2438 C CA . ILE A 1 311 ? 7.835 7.927 18.216 1.00 15.74 311 ILE A CA 1
ATOM 2439 C C . ILE A 1 311 ? 6.555 8.447 18.884 1.00 21.01 311 ILE A C 1
ATOM 2440 O O . ILE A 1 311 ? 5.448 8.052 18.511 1.00 18.87 311 ILE A O 1
ATOM 2445 N N . ALA A 1 312 ? 6.701 9.349 19.852 1.00 17.08 312 ALA A N 1
ATOM 2446 C CA . ALA A 1 312 ? 5.543 9.846 20.591 1.00 19.78 312 ALA A CA 1
ATOM 2447 C C . ALA A 1 312 ? 4.539 10.592 19.714 1.00 17.74 312 ALA A C 1
ATOM 2448 O O . ALA A 1 312 ? 3.356 10.618 20.022 1.00 17.76 312 ALA A O 1
ATOM 2450 N N . SER A 1 313 ? 5.004 11.208 18.632 1.00 15.04 313 SER A N 1
ATOM 2451 C CA . SER A 1 313 ? 4.098 11.982 17.779 1.00 18.46 313 SER A CA 1
ATOM 2452 C C . SER A 1 313 ? 3.475 11.131 16.681 1.00 19.38 313 SER A C 1
ATOM 2453 O O . SER A 1 313 ? 2.668 11.626 15.901 1.00 21.21 313 SER A O 1
ATOM 2456 N N . GLY A 1 314 ? 3.845 9.855 16.619 1.00 19.13 314 GLY A N 1
ATOM 2457 C CA . GLY A 1 314 ? 3.356 8.988 15.561 1.00 18.90 314 GLY A CA 1
ATOM 2458 C C . GLY A 1 314 ? 3.810 9.426 14.173 1.00 20.11 314 GLY A C 1
ATOM 2459 O O . GLY A 1 314 ? 3.045 9.338 13.211 1.00 19.35 314 GLY A O 1
ATOM 2460 N N . ALA A 1 315 ? 5.057 9.887 14.062 1.00 16.44 315 ALA A N 1
ATOM 2461 C CA . ALA A 1 315 ? 5.615 10.310 12.772 1.00 13.73 315 ALA A CA 1
ATOM 2462 C C . ALA A 1 315 ? 6.167 9.169 11.915 1.00 18.15 315 ALA A C 1
ATOM 2463 O O . ALA A 1 315 ? 6.500 9.378 10.742 1.00 19.95 315 ALA A O 1
ATOM 2465 N N . LEU A 1 316 ? 6.270 7.972 12.493 1.00 15.47 316 LEU A N 1
ATOM 2466 C CA . LEU A 1 316 ? 6.831 6.826 11.778 1.00 16.18 316 LEU A CA 1
ATOM 2467 C C . LEU A 1 316 ? 6.203 5.525 12.231 1.00 17.11 316 LEU A C 1
ATOM 2468 O O . LEU A 1 316 ? 5.643 5.445 13.320 1.00 17.57 316 LEU A O 1
ATOM 2473 N N . ASP A 1 317 ? 6.322 4.509 11.383 1.00 14.20 317 ASP A N 1
ATOM 2474 C CA . ASP A 1 317 ? 5.807 3.166 11.659 1.00 13.71 317 ASP A CA 1
ATOM 2475 C C . ASP A 1 317 ? 6.931 2.232 12.092 1.00 13.85 317 ASP A C 1
ATOM 2476 O O . ASP A 1 317 ? 6.724 1.293 12.859 1.00 17.07 317 ASP A O 1
ATOM 2481 N N . ILE A 1 318 ? 8.122 2.488 11.571 1.00 15.92 318 ILE A N 1
ATOM 2482 C CA . ILE A 1 318 ? 9.258 1.616 11.800 1.00 16.89 318 ILE A CA 1
ATOM 2483 C C . ILE A 1 318 ? 10.476 2.414 12.264 1.00 17.07 318 ILE A C 1
ATOM 2484 O O . ILE A 1 318 ? 10.903 3.361 11.605 1.00 18.10 318 ILE A O 1
ATOM 2489 N N . VAL A 1 319 ? 11.004 2.029 13.420 1.00 16.68 319 VAL A N 1
ATOM 2490 C CA . VAL A 1 319 ? 12.088 2.750 14.067 1.00 15.48 319 VAL A CA 1
ATOM 2491 C C . VAL A 1 319 ? 13.406 2.122 13.662 1.00 16.59 319 VAL A C 1
ATOM 2492 O O . VAL A 1 319 ? 13.673 0.965 13.984 1.00 14.75 319 VAL A O 1
ATOM 2496 N N . GLN A 1 320 ? 14.225 2.877 12.939 1.00 12.96 320 GLN A N 1
ATOM 2497 C CA . GLN A 1 320 ? 15.481 2.340 12.419 1.00 16.70 320 GLN A CA 1
ATOM 2498 C C . GLN A 1 320 ? 16.708 2.888 13.144 1.00 17.05 320 GLN A C 1
ATOM 2499 O O . GLN A 1 320 ? 17.405 3.743 12.628 1.00 16.18 320 GLN A O 1
ATOM 2505 N N . ILE A 1 321 ? 16.981 2.372 14.335 1.00 16.92 321 ILE A N 1
ATOM 2506 C CA . ILE A 1 321 ? 18.139 2.819 15.094 1.00 13.35 321 ILE A CA 1
ATOM 2507 C C . ILE A 1 321 ? 19.424 2.485 14.335 1.00 14.53 321 ILE A C 1
ATOM 2508 O O . ILE A 1 321 ? 19.466 1.540 13.543 1.00 17.13 321 ILE A O 1
ATOM 2513 N N . ASP A 1 322 ? 20.471 3.264 14.569 1.00 13.99 322 ASP A N 1
ATOM 2514 C CA . ASP A 1 322 ? 21.779 2.906 14.058 1.00 15.45 322 ASP A CA 1
ATOM 2515 C C . ASP A 1 322 ? 22.688 2.664 15.246 1.00 17.30 322 ASP A C 1
ATOM 2516 O O . ASP A 1 322 ? 22.562 3.330 16.279 1.00 14.66 322 ASP A O 1
ATOM 2521 N N . SER A 1 323 ? 23.600 1.713 15.092 1.00 15.38 323 SER A N 1
ATOM 2522 C CA . SER A 1 323 ? 24.420 1.235 16.197 1.00 13.51 323 SER A CA 1
ATOM 2523 C C . SER A 1 323 ? 25.438 2.247 16.708 1.00 20.25 323 SER A C 1
ATOM 2524 O O . SER A 1 323 ? 25.815 2.201 17.883 1.00 22.79 323 SER A O 1
ATOM 2527 N N . CYS A 1 324 ? 25.902 3.145 15.841 1.00 16.50 324 CYS A N 1
ATOM 2528 C CA . CYS A 1 324 ? 26.937 4.089 16.264 1.00 21.54 324 CYS A CA 1
ATOM 2529 C C . CYS A 1 324 ? 26.741 5.525 15.784 1.00 21.10 324 CYS A C 1
ATOM 2530 O O . CYS A 1 324 ? 27.658 6.342 15.886 1.00 18.96 324 CYS A O 1
ATOM 2533 N N . ARG A 1 325 ? 25.550 5.826 15.273 1.00 16.53 325 ARG A N 1
ATOM 2534 C CA . ARG A 1 325 ? 25.153 7.204 14.998 1.00 14.00 325 ARG A CA 1
ATOM 2535 C C . ARG A 1 325 ? 24.956 7.944 16.316 1.00 16.90 325 ARG A C 1
ATOM 2536 O 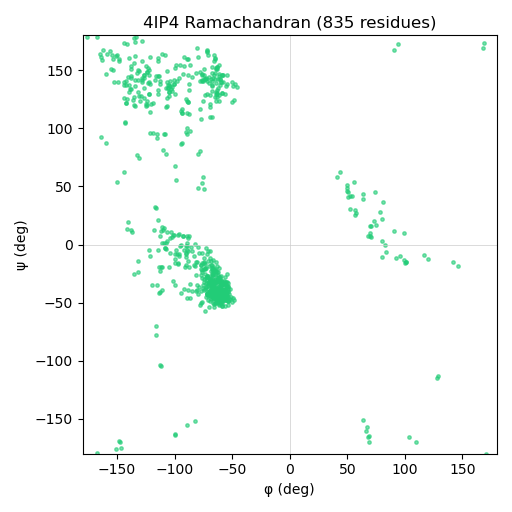O . ARG A 1 325 ? 25.327 9.112 16.441 1.00 12.60 325 ARG A O 1
ATOM 2544 N N . MET A 1 326 ? 24.363 7.266 17.296 1.00 13.54 326 MET A N 1
ATOM 2545 C CA . MET A 1 326 ? 24.100 7.892 18.593 1.00 13.39 326 MET A CA 1
ATOM 2546 C C . MET A 1 326 ? 25.161 7.474 19.610 1.00 13.11 326 MET A C 1
ATOM 2547 O O . MET A 1 326 ? 26.218 6.976 19.235 1.00 15.24 326 MET A O 1
ATOM 2552 N N . GLY A 1 327 ? 24.888 7.686 20.893 1.00 11.25 327 GLY A N 1
ATOM 2553 C CA . GLY A 1 327 ? 25.835 7.329 21.940 1.00 11.72 327 GLY A CA 1
ATOM 2554 C C . GLY A 1 327 ? 25.938 5.833 22.219 1.00 17.53 327 GLY A C 1
ATOM 2555 O O . GLY A 1 327 ? 25.887 5.400 23.372 1.00 18.17 327 GLY A O 1
ATOM 2556 N N . GLY A 1 328 ? 26.077 5.039 21.158 1.00 15.62 328 GLY A N 1
ATOM 2557 C CA . GLY A 1 328 ? 26.324 3.617 21.290 1.00 11.90 328 GLY A CA 1
ATOM 2558 C C . GLY A 1 328 ? 25.169 2.851 21.907 1.00 16.54 328 GLY A C 1
ATOM 2559 O O . GLY A 1 328 ? 24.024 3.330 21.936 1.00 12.32 328 GLY A O 1
ATOM 2560 N N . LEU A 1 329 ? 25.483 1.666 22.422 1.00 13.24 329 LEU A N 1
ATOM 2561 C CA . LEU A 1 329 ? 24.468 0.724 22.895 1.00 15.83 329 LEU A CA 1
ATOM 2562 C C . LEU A 1 329 ? 23.510 1.314 23.929 1.00 15.70 329 LEU A C 1
ATOM 2563 O O . LEU A 1 329 ? 22.296 1.096 23.852 1.00 14.81 329 LEU A O 1
ATOM 2568 N N . ASN A 1 330 ? 24.042 2.054 24.897 1.00 13.48 330 ASN A N 1
ATOM 2569 C CA . ASN A 1 330 ? 23.194 2.574 25.976 1.00 15.94 330 ASN A CA 1
ATOM 2570 C C . ASN A 1 330 ? 22.032 3.428 25.446 1.00 15.52 330 ASN A C 1
ATOM 2571 O O . ASN A 1 330 ? 20.890 3.269 25.871 1.00 15.93 330 ASN A O 1
ATOM 2576 N N . GLU A 1 331 ? 22.316 4.321 24.502 1.00 14.42 331 GLU A N 1
ATOM 2577 C CA . GLU A 1 331 ? 21.263 5.177 23.965 1.00 12.63 331 GLU A CA 1
ATOM 2578 C C . GLU A 1 331 ? 20.312 4.395 23.051 1.00 14.82 331 GLU A C 1
ATOM 2579 O O . GLU A 1 331 ? 19.115 4.682 22.998 1.00 15.28 331 GLU A O 1
ATOM 2585 N N . VAL A 1 332 ? 20.837 3.398 22.343 1.00 13.36 332 VAL A N 1
ATOM 2586 C CA . VAL A 1 332 ? 19.977 2.539 21.532 1.00 15.90 332 VAL A CA 1
ATOM 2587 C C . VAL A 1 332 ? 18.961 1.818 22.417 1.00 14.26 332 VAL A C 1
ATOM 2588 O O . VAL A 1 332 ? 17.781 1.746 22.085 1.00 17.37 332 VAL A O 1
ATOM 2592 N N . LEU A 1 333 ? 19.414 1.301 23.555 1.00 16.78 333 LEU A N 1
ATOM 2593 C CA . LEU A 1 333 ? 18.509 0.602 24.474 1.00 18.80 333 LEU A CA 1
ATOM 2594 C C . LEU A 1 333 ? 17.412 1.540 24.981 1.00 21.02 333 LEU A C 1
ATOM 2595 O O . LEU A 1 333 ? 16.249 1.144 25.068 1.00 15.96 333 LEU A O 1
ATOM 2600 N N . ALA A 1 334 ? 17.788 2.780 25.307 1.00 13.96 334 ALA A N 1
ATOM 2601 C CA . ALA A 1 334 ? 16.807 3.812 25.683 1.00 19.98 334 ALA A CA 1
ATOM 2602 C C . ALA A 1 334 ? 15.710 3.976 24.626 1.00 17.80 334 ALA A C 1
ATOM 2603 O O . ALA A 1 334 ? 14.520 3.926 24.937 1.00 17.67 334 ALA A O 1
ATOM 2605 N N . VAL A 1 335 ? 16.118 4.160 23.375 1.00 16.81 335 VAL A N 1
ATOM 2606 C CA . VAL A 1 335 ? 15.167 4.269 22.274 1.00 14.61 335 VAL A CA 1
ATOM 2607 C C . VAL A 1 335 ? 14.312 2.996 22.103 1.00 18.37 335 VAL A C 1
ATOM 2608 O O . VAL A 1 335 ? 13.104 3.074 21.872 1.00 18.54 335 VAL A O 1
ATOM 2612 N N . MET A 1 336 ? 14.932 1.827 22.230 1.00 16.21 336 MET A N 1
ATOM 2613 C CA . MET A 1 336 ? 14.178 0.569 22.150 1.00 16.83 336 MET A CA 1
ATOM 2614 C C . MET A 1 336 ? 13.097 0.477 23.214 1.00 15.92 336 MET A C 1
ATOM 2615 O O . MET A 1 336 ? 11.994 0.012 22.950 1.00 20.31 336 MET A O 1
ATOM 2620 N N . LEU A 1 337 ? 13.405 0.940 24.415 1.00 14.87 337 LEU A N 1
ATOM 2621 C CA . LEU A 1 337 ? 12.401 0.966 25.468 1.00 18.26 337 LEU A CA 1
ATOM 2622 C C . LEU A 1 337 ? 11.274 1.950 25.155 1.00 16.05 337 LEU A C 1
ATOM 2623 O O . LEU A 1 337 ? 10.113 1.657 25.428 1.00 18.31 337 LEU A O 1
ATOM 2628 N N . VAL A 1 338 ? 11.612 3.110 24.588 1.00 15.05 338 VAL A N 1
ATOM 2629 C CA . VAL A 1 338 ? 10.586 4.075 24.187 1.00 16.52 338 VAL A CA 1
ATOM 2630 C C . VAL A 1 338 ? 9.701 3.448 23.110 1.00 19.78 338 VAL A C 1
ATOM 2631 O O . VAL A 1 338 ? 8.469 3.545 23.157 1.00 16.98 338 VAL A O 1
ATOM 2635 N N . ALA A 1 339 ? 10.339 2.793 22.148 1.00 14.49 339 ALA A N 1
ATOM 2636 C CA . ALA A 1 339 ? 9.618 2.102 21.091 1.00 16.78 339 ALA A CA 1
ATOM 2637 C C . ALA A 1 339 ? 8.714 0.999 21.654 1.00 19.50 339 ALA A C 1
ATOM 2638 O O . ALA A 1 339 ? 7.577 0.822 21.201 1.00 21.52 339 ALA A O 1
ATOM 2640 N N . ALA A 1 340 ? 9.207 0.272 22.651 1.00 18.35 340 ALA A N 1
ATOM 2641 C CA . ALA A 1 340 ? 8.409 -0.779 23.282 1.00 16.96 340 ALA A CA 1
ATOM 2642 C C . ALA A 1 340 ? 7.162 -0.173 23.936 1.00 24.52 340 ALA A C 1
ATOM 2643 O O . ALA A 1 340 ? 6.071 -0.726 23.833 1.00 22.85 340 ALA A O 1
ATOM 2645 N N . LYS A 1 341 ? 7.320 0.974 24.592 1.00 19.65 341 LYS A N 1
ATOM 2646 C CA . LYS A 1 341 ? 6.170 1.656 25.191 1.00 22.80 341 LYS A CA 1
ATOM 2647 C C . LYS A 1 341 ? 5.074 1.934 24.166 1.00 24.10 341 LYS A C 1
ATOM 2648 O O . LYS A 1 341 ? 3.886 1.736 24.438 1.00 24.06 341 LYS A O 1
ATOM 2654 N N . TYR A 1 342 ? 5.486 2.389 22.985 1.00 20.39 342 TYR A N 1
ATOM 2655 C CA . TYR A 1 342 ? 4.554 2.755 21.926 1.00 16.98 342 TYR A CA 1
ATOM 2656 C C . TYR A 1 342 ? 4.273 1.604 20.968 1.00 17.53 342 TYR A C 1
ATOM 2657 O O . TYR A 1 342 ? 3.616 1.798 19.940 1.00 19.66 342 TYR A O 1
ATOM 2666 N N . ASP A 1 343 ? 4.775 0.417 21.300 1.00 19.14 343 ASP A N 1
ATOM 2667 C CA . ASP A 1 343 ? 4.561 -0.772 20.469 1.00 23.54 343 ASP A CA 1
ATOM 2668 C C . ASP A 1 343 ? 4.911 -0.500 18.999 1.00 26.38 343 ASP A C 1
ATOM 2669 O O . ASP A 1 343 ? 4.147 -0.839 18.094 1.00 24.13 343 ASP A O 1
ATOM 2674 N N . LEU A 1 344 ? 6.050 0.154 18.775 1.00 22.49 344 LEU A N 1
ATOM 2675 C CA . LEU A 1 344 ? 6.588 0.335 17.432 1.00 21.93 344 LEU A CA 1
ATOM 2676 C C . LEU A 1 344 ? 7.782 -0.594 17.258 1.00 20.42 344 LEU A C 1
ATOM 2677 O O . LEU A 1 344 ? 8.621 -0.709 18.150 1.00 20.44 344 LEU A O 1
ATOM 2682 N N . PRO A 1 345 ? 7.871 -1.252 16.102 1.00 18.21 345 PRO A N 1
ATOM 2683 C CA . PRO A 1 345 ? 8.985 -2.180 15.909 1.00 17.38 345 PRO A CA 1
ATOM 2684 C C . PRO A 1 345 ? 10.287 -1.452 15.573 1.00 21.03 345 PRO A C 1
ATOM 2685 O O . PRO A 1 345 ? 10.280 -0.381 14.955 1.00 18.76 345 PRO A O 1
ATOM 2689 N N . VAL A 1 346 ? 11.401 -2.035 16.004 1.00 20.56 346 VAL A N 1
ATOM 2690 C CA . VAL A 1 346 ? 12.722 -1.501 15.689 1.00 17.59 346 VAL A CA 1
ATOM 2691 C C . VAL A 1 346 ? 13.432 -2.383 14.654 1.00 19.81 346 VAL A C 1
ATOM 2692 O O . VAL A 1 346 ? 13.672 -3.570 14.909 1.00 15.18 346 VAL A O 1
ATOM 2696 N N . TRP A 1 347 ? 13.735 -1.809 13.487 1.00 15.66 347 TRP A N 1
ATOM 2697 C CA . TRP A 1 347 ? 14.462 -2.506 12.426 1.00 17.32 347 TRP A CA 1
ATOM 2698 C C . TRP A 1 347 ? 15.761 -1.754 12.163 1.00 17.20 347 TRP A C 1
ATOM 2699 O O . TRP A 1 347 ? 15.770 -0.787 11.401 1.00 20.72 347 TRP A O 1
ATOM 2710 N N . PRO A 1 348 ? 16.861 -2.192 12.780 1.00 13.50 348 PRO A N 1
ATOM 2711 C CA . PRO A 1 348 ? 18.080 -1.374 12.712 1.00 14.74 348 PRO A CA 1
ATOM 2712 C C . PRO A 1 348 ? 18.717 -1.259 11.332 1.00 14.93 348 PRO A C 1
ATOM 2713 O O . PRO A 1 348 ? 18.641 -2.189 10.528 1.00 13.55 348 PRO A O 1
ATOM 2717 N N . HIS A 1 349 ? 19.320 -0.095 11.092 1.00 12.84 349 HIS A N 1
ATOM 2718 C CA . HIS A 1 349 ? 20.150 0.186 9.918 1.00 15.33 349 HIS A CA 1
ATOM 2719 C C . HIS A 1 349 ? 21.428 -0.635 9.968 1.00 18.39 349 HIS A C 1
ATOM 2720 O O . HIS A 1 349 ? 22.013 -0.807 11.040 1.00 18.51 349 HIS A O 1
ATOM 2727 N N . ALA A 1 350 ? 21.868 -1.145 8.819 1.00 16.17 350 ALA A N 1
ATOM 2728 C CA . ALA A 1 350 ? 23.105 -1.939 8.776 1.00 17.72 350 ALA A CA 1
ATOM 2729 C C . ALA A 1 350 ? 23.932 -1.666 7.518 1.00 22.17 350 ALA A C 1
ATOM 2730 O O . ALA A 1 350 ? 24.873 -2.407 7.200 1.00 20.08 350 ALA A O 1
ATOM 2732 N N . GLY A 1 351 ? 23.577 -0.593 6.817 1.00 25.53 351 GLY A N 1
ATOM 2733 C CA . GLY A 1 351 ? 24.245 -0.227 5.585 1.00 28.53 351 GLY A CA 1
ATOM 2734 C C . GLY A 1 351 ? 25.578 0.448 5.847 1.00 32.10 351 GLY A C 1
ATOM 2735 O O . GLY A 1 351 ? 25.668 1.677 5.810 1.00 32.28 351 GLY A O 1
ATOM 2736 N N . GLY A 1 352 ? 26.612 -0.350 6.117 1.00 33.81 352 GLY A N 1
ATOM 2737 C CA . GLY A 1 352 ? 27.936 0.193 6.362 1.00 31.66 352 GLY A CA 1
ATOM 2738 C C . GLY A 1 352 ? 28.873 -0.844 6.936 1.00 33.33 352 GLY A C 1
ATOM 2739 O O . GLY A 1 352 ? 28.425 -1.924 7.343 1.00 27.95 352 GLY A O 1
ATOM 2740 N N . VAL A 1 353 ? 30.166 -0.514 6.982 1.00 26.50 353 VAL A N 1
ATOM 2741 C CA . VAL A 1 353 ? 31.188 -1.448 7.458 1.00 25.77 353 VAL A CA 1
ATOM 2742 C C . VAL A 1 353 ? 31.087 -1.709 8.975 1.00 21.27 353 VAL A C 1
ATOM 2743 O O . VAL A 1 353 ? 31.202 -0.794 9.799 1.00 17.70 353 VAL A O 1
ATOM 2747 N N . GLY A 1 354 ? 30.841 -2.967 9.330 1.00 12.59 354 GLY A N 1
ATOM 2748 C CA . GLY A 1 354 ? 30.734 -3.356 10.726 1.00 15.49 354 GLY A CA 1
ATOM 2749 C C . GLY A 1 354 ? 29.374 -3.137 11.355 1.00 14.38 354 GLY A C 1
ATOM 2750 O O . GLY A 1 354 ? 29.139 -3.550 12.490 1.00 18.29 354 GLY A O 1
ATOM 2751 N N . LEU A 1 355 ? 28.468 -2.494 10.627 1.00 14.61 355 LEU A N 1
ATOM 2752 C CA . LEU A 1 355 ? 27.161 -2.161 11.201 1.00 12.95 355 LEU A CA 1
ATOM 2753 C C . LEU A 1 355 ? 26.331 -3.403 11.465 1.00 12.18 355 LEU A C 1
ATOM 2754 O O . LEU A 1 355 ? 25.655 -3.485 12.493 1.00 15.53 355 LEU A O 1
ATOM 2759 N N . CYS A 1 356 ? 26.384 -4.364 10.537 1.00 13.21 356 CYS A N 1
ATOM 2760 C CA . CYS A 1 356 ? 25.718 -5.660 10.722 1.00 13.48 356 CYS A CA 1
ATOM 2761 C C . CYS A 1 356 ? 26.248 -6.345 11.974 1.00 16.49 356 CYS A C 1
ATOM 2762 O O . CYS A 1 356 ? 25.493 -6.927 12.766 1.00 14.10 356 CYS A O 1
ATOM 2765 N N . GLU A 1 357 ? 27.568 -6.294 12.124 1.00 17.04 357 GLU A N 1
ATOM 2766 C CA . GLU A 1 357 ? 28.242 -6.925 13.246 1.00 19.39 357 GLU A CA 1
ATOM 2767 C C . GLU A 1 357 ? 27.724 -6.347 14.563 1.00 21.11 357 GLU A C 1
ATOM 2768 O O . GLU A 1 357 ? 27.527 -7.086 15.534 1.00 18.76 357 GLU A O 1
ATOM 2774 N N . TYR A 1 358 ? 27.487 -5.034 14.582 1.00 13.30 358 TYR A N 1
ATOM 2775 C CA . TYR A 1 358 ? 26.921 -4.368 15.756 1.00 12.11 358 TYR A CA 1
ATOM 2776 C C . TYR A 1 358 ? 25.439 -4.674 15.943 1.00 12.72 358 TYR A C 1
ATOM 2777 O O . TYR A 1 358 ? 25.036 -5.151 16.997 1.00 14.59 358 TYR A O 1
ATOM 2786 N N . VAL A 1 359 ? 24.618 -4.377 14.936 1.00 12.72 359 VAL A N 1
ATOM 2787 C CA . VAL A 1 359 ? 23.160 -4.366 15.156 1.00 13.67 359 VAL A CA 1
ATOM 2788 C C . VAL A 1 359 ? 22.545 -5.737 15.468 1.00 13.10 359 VAL A C 1
ATOM 2789 O O . VAL A 1 359 ? 21.493 -5.813 16.090 1.00 14.39 359 VAL A O 1
ATOM 2793 N N . GLN A 1 360 ? 23.205 -6.814 15.051 1.00 16.56 360 GLN A N 1
ATOM 2794 C CA . GLN A 1 360 ? 22.727 -8.149 15.383 1.00 14.65 360 GLN A CA 1
ATOM 2795 C C . GLN A 1 360 ? 22.622 -8.321 16.902 1.00 19.17 360 GLN A C 1
ATOM 2796 O O . GLN A 1 360 ? 21.671 -8.912 17.386 1.00 19.85 360 GLN A O 1
ATOM 2802 N N . HIS A 1 361 ? 23.589 -7.780 17.644 1.00 18.58 361 HIS A N 1
ATOM 2803 C CA . HIS A 1 361 ? 23.608 -7.897 19.099 1.00 20.51 361 HIS A CA 1
ATOM 2804 C C . HIS A 1 361 ? 22.468 -7.097 19.696 1.00 17.37 361 HIS A C 1
ATOM 2805 O O . HIS A 1 361 ? 21.830 -7.514 20.665 1.00 17.98 361 HIS A O 1
ATOM 2812 N N . MET A 1 362 ? 22.232 -5.927 19.121 1.00 15.15 362 MET A N 1
ATOM 2813 C CA . MET A 1 362 ? 21.304 -4.972 19.711 1.00 16.35 362 MET A CA 1
ATOM 2814 C C . MET A 1 362 ? 19.857 -5.430 19.559 1.00 16.42 362 MET A C 1
ATOM 2815 O O . MET A 1 362 ? 19.067 -5.316 20.491 1.00 18.32 362 MET A O 1
ATOM 2820 N N . SER A 1 363 ? 19.516 -5.961 18.391 1.00 14.71 363 SER A N 1
ATOM 2821 C CA . SER A 1 363 ? 18.173 -6.477 18.177 1.00 17.16 363 SER A CA 1
ATOM 2822 C C . SER A 1 363 ? 17.939 -7.735 18.989 1.00 15.79 363 SER A C 1
ATOM 2823 O O . SER A 1 363 ? 16.813 -8.020 19.399 1.00 17.84 363 SER A O 1
ATOM 2826 N N . MET A 1 364 ? 18.995 -8.504 19.219 1.00 14.62 364 MET A N 1
ATOM 2827 C CA . MET A 1 364 ? 18.834 -9.711 20.017 1.00 17.04 364 MET A CA 1
ATOM 2828 C C . MET A 1 364 ? 18.560 -9.370 21.484 1.00 21.88 364 MET A C 1
ATOM 2829 O O . MET A 1 364 ? 17.819 -10.090 22.163 1.00 18.46 364 MET A O 1
ATOM 2834 N N . ILE A 1 365 ? 19.138 -8.261 21.955 1.00 19.25 365 ILE A N 1
ATOM 2835 C CA . ILE A 1 365 ? 18.840 -7.741 23.294 1.00 18.86 365 ILE A CA 1
ATOM 2836 C C . ILE A 1 365 ? 17.388 -7.270 23.359 1.00 19.28 365 ILE A C 1
ATOM 2837 O O . ILE A 1 365 ? 16.663 -7.557 24.321 1.00 21.12 365 ILE A O 1
ATOM 2842 N N . ASP A 1 366 ? 16.979 -6.545 22.321 1.00 19.83 366 ASP A N 1
ATOM 2843 C CA . ASP A 1 366 ? 15.605 -6.088 22.157 1.00 20.70 366 ASP A CA 1
ATOM 2844 C C . ASP A 1 366 ? 14.638 -7.267 22.254 1.00 19.81 366 ASP A C 1
ATOM 2845 O O . ASP A 1 366 ? 13.651 -7.224 22.992 1.00 20.04 366 ASP A O 1
ATOM 2850 N N . TYR A 1 367 ? 14.939 -8.334 21.527 1.00 20.75 367 TYR A N 1
ATOM 2851 C CA . TYR A 1 367 ? 14.082 -9.517 21.535 1.00 19.95 367 TYR A CA 1
ATOM 2852 C C . TYR A 1 367 ? 14.039 -10.233 22.885 1.00 20.90 367 TYR A C 1
ATOM 2853 O O . TYR A 1 367 ? 12.972 -10.520 23.398 1.00 18.80 367 TYR A O 1
ATOM 2862 N N . VAL A 1 368 ? 15.195 -10.532 23.459 1.00 21.12 368 VAL A N 1
ATOM 2863 C CA . VAL A 1 368 ? 15.214 -11.286 24.707 1.00 19.92 368 VAL A CA 1
ATOM 2864 C C . VAL A 1 368 ? 14.716 -10.487 25.920 1.00 23.80 368 VAL A C 1
ATOM 2865 O O . VAL A 1 368 ? 14.019 -11.025 26.780 1.00 27.55 368 VAL A O 1
ATOM 2869 N N . ALA A 1 369 ? 15.058 -9.206 25.994 1.00 21.69 369 ALA A N 1
ATOM 2870 C CA . ALA A 1 369 ? 14.930 -8.501 27.267 1.00 21.17 369 ALA A CA 1
ATOM 2871 C C . ALA A 1 369 ? 14.017 -7.277 27.273 1.00 21.60 369 ALA A C 1
ATOM 2872 O O . ALA A 1 369 ? 13.722 -6.741 28.342 1.00 25.13 369 ALA A O 1
ATOM 2874 N N . ILE A 1 370 ? 13.571 -6.839 26.099 1.00 23.08 370 ILE A N 1
ATOM 2875 C CA . ILE A 1 370 ? 12.758 -5.627 26.000 1.00 22.92 370 ILE A CA 1
ATOM 2876 C C . ILE A 1 370 ? 11.337 -5.887 25.482 1.00 26.02 370 ILE A C 1
ATOM 2877 O O . ILE A 1 370 ? 10.395 -5.931 26.269 1.00 26.91 370 ILE A O 1
ATOM 2882 N N . CYS A 1 371 ? 11.185 -6.075 24.171 1.00 24.62 371 CYS A N 1
ATOM 2883 C CA . CYS A 1 371 ? 9.854 -6.226 23.565 1.00 26.71 371 CYS A CA 1
ATOM 2884 C C . CYS A 1 371 ? 9.407 -7.680 23.341 1.00 23.41 371 CYS A C 1
ATOM 2885 O O . CYS A 1 371 ? 8.229 -7.944 23.103 1.00 25.21 371 CYS A O 1
ATOM 2888 N N . GLY A 1 372 ? 10.342 -8.620 23.385 1.00 19.45 372 GLY A N 1
ATOM 2889 C CA . GLY A 1 372 ? 9.977 -10.029 23.376 1.00 22.20 372 GLY A CA 1
ATOM 2890 C C . GLY A 1 372 ? 9.409 -10.577 22.078 1.00 23.96 372 GLY A C 1
ATOM 2891 O O . GLY A 1 372 ? 8.836 -11.665 22.062 1.00 26.57 372 GLY A O 1
ATOM 2892 N N . GLU A 1 373 ? 9.584 -9.848 20.984 1.00 21.73 373 GLU A N 1
ATOM 2893 C CA . GLU A 1 373 ? 9.045 -10.283 19.699 1.00 26.20 373 GLU A CA 1
ATOM 2894 C C . GLU A 1 373 ? 10.062 -10.028 18.594 1.00 23.43 373 GLU A C 1
ATOM 2895 O O . GLU A 1 373 ? 10.656 -8.947 18.539 1.00 21.89 373 GLU A O 1
ATOM 2901 N N . LYS A 1 374 ? 10.272 -11.017 17.724 1.00 19.20 374 LYS A N 1
ATOM 2902 C CA . LYS A 1 374 ? 11.189 -10.844 16.593 1.00 20.68 374 LYS A CA 1
ATOM 2903 C C . LYS A 1 374 ? 10.620 -11.289 15.241 1.00 25.56 374 LYS A C 1
ATOM 2904 O O . LYS A 1 374 ? 11.090 -10.830 14.200 1.00 22.45 374 LYS A O 1
ATOM 2910 N N . ASP A 1 375 ? 9.634 -12.190 15.256 1.00 24.93 375 ASP A N 1
ATOM 2911 C CA . ASP A 1 375 ? 9.120 -12.809 14.028 1.00 26.45 375 ASP A CA 1
ATOM 2912 C C . ASP A 1 375 ? 8.683 -11.833 12.949 1.00 24.28 375 ASP A C 1
ATOM 2913 O O . ASP A 1 375 ? 8.850 -12.096 11.754 1.00 21.45 375 ASP A O 1
ATOM 2918 N N . SER A 1 376 ? 8.121 -10.710 13.378 1.00 27.25 376 SER A N 1
ATOM 2919 C CA . SER A 1 376 ? 7.546 -9.731 12.468 1.00 30.13 376 SER A CA 1
ATOM 2920 C C . SER A 1 376 ? 8.532 -8.630 12.103 1.00 26.22 376 SER A C 1
ATOM 2921 O O . SER A 1 376 ? 8.204 -7.725 11.340 1.00 26.60 376 SER A O 1
ATOM 2924 N N . LYS A 1 377 ? 9.737 -8.705 12.651 1.00 23.23 377 LYS A N 1
ATOM 2925 C CA . LYS A 1 377 ? 10.740 -7.669 12.414 1.00 22.01 377 LYS A CA 1
ATOM 2926 C C . LYS A 1 377 ? 11.857 -8.169 11.506 1.00 19.01 377 LYS A C 1
ATOM 2927 O O . LYS A 1 377 ? 11.994 -9.373 11.304 1.00 23.04 377 LYS A O 1
ATOM 2933 N N . ARG A 1 378 ? 12.629 -7.240 10.941 1.00 15.91 378 ARG A N 1
ATOM 2934 C CA . ARG A 1 378 ? 13.789 -7.590 10.132 1.00 17.35 378 ARG A CA 1
ATOM 2935 C C . ARG A 1 378 ? 14.933 -6.606 10.370 1.00 20.10 378 ARG A C 1
ATOM 2936 O O . ARG A 1 378 ? 14.772 -5.402 10.181 1.00 20.36 378 ARG A O 1
ATOM 2944 N N . ILE A 1 379 ? 16.080 -7.122 10.803 1.00 19.55 379 ILE A N 1
ATOM 2945 C CA . ILE A 1 379 ? 17.298 -6.326 10.882 1.00 17.28 379 ILE A CA 1
ATOM 2946 C C . ILE A 1 379 ? 17.825 -6.159 9.469 1.00 15.10 379 ILE A C 1
ATOM 2947 O O . ILE A 1 379 ? 17.769 -7.089 8.679 1.00 20.80 379 ILE A O 1
ATOM 2952 N N . GLU A 1 380 ? 18.331 -4.980 9.130 1.00 16.83 380 GLU A N 1
ATOM 2953 C CA . GLU A 1 380 ? 18.939 -4.822 7.822 1.00 14.99 380 GLU A CA 1
ATOM 2954 C C . GLU A 1 380 ? 20.180 -5.706 7.731 1.00 18.04 380 GLU A C 1
ATOM 2955 O O . GLU A 1 380 ? 20.847 -5.973 8.735 1.00 21.61 380 GLU A O 1
ATOM 2961 N N . TYR A 1 381 ? 20.459 -6.196 6.532 1.00 15.65 381 TYR A N 1
ATOM 2962 C CA . TYR A 1 381 ? 21.699 -6.910 6.270 1.00 15.40 381 TYR A CA 1
ATOM 2963 C C . TYR A 1 381 ? 22.248 -6.459 4.923 1.00 19.69 381 TYR A C 1
ATOM 2964 O O . TYR A 1 381 ? 21.482 -6.182 4.007 1.00 20.45 381 TYR A O 1
ATOM 2973 N N . VAL A 1 382 ? 23.569 -6.356 4.814 1.00 21.04 382 VAL A N 1
ATOM 2974 C CA . VAL A 1 382 ? 24.227 -6.177 3.521 1.00 20.00 382 VAL A CA 1
ATOM 2975 C C . VAL A 1 382 ? 25.458 -7.069 3.529 1.00 23.85 382 VAL A C 1
ATOM 2976 O O . VAL A 1 382 ? 26.094 -7.262 4.569 1.00 24.48 382 VAL A O 1
ATOM 2980 N N . ASP A 1 383 ? 25.792 -7.632 2.379 1.00 25.59 383 ASP A N 1
ATOM 2981 C CA . ASP A 1 383 ? 26.910 -8.556 2.308 1.00 23.51 383 ASP A CA 1
ATOM 2982 C C . ASP A 1 383 ? 28.162 -7.862 1.779 1.00 25.17 383 ASP A C 1
ATOM 2983 O O . ASP A 1 383 ? 28.616 -8.155 0.677 1.00 27.56 383 ASP A O 1
ATOM 2988 N N . HIS A 1 384 ? 28.714 -6.935 2.558 1.00 24.32 384 HIS A N 1
ATOM 2989 C CA . HIS A 1 384 ? 29.927 -6.227 2.146 1.00 22.47 384 HIS A CA 1
ATOM 2990 C C . HIS A 1 384 ? 30.902 -6.177 3.313 1.00 20.09 384 HIS A C 1
ATOM 2991 O O . HIS A 1 384 ? 30.492 -5.933 4.448 1.00 19.41 384 HIS A O 1
ATOM 2998 N N . LEU A 1 385 ? 32.178 -6.432 3.027 1.00 13.26 385 LEU A N 1
ATOM 2999 C CA . LEU A 1 385 ? 33.290 -6.154 3.939 1.00 19.67 385 LEU A CA 1
ATOM 3000 C C . LEU A 1 385 ? 33.384 -7.051 5.182 1.00 22.39 385 LEU A C 1
ATOM 3001 O O . LEU A 1 385 ? 34.223 -6.807 6.053 1.00 20.52 385 LEU A O 1
ATOM 3006 N N . HIS A 1 386 ? 32.551 -8.087 5.268 1.00 17.61 386 HIS A N 1
ATOM 3007 C CA . HIS A 1 386 ? 32.606 -8.982 6.430 1.00 17.63 386 HIS A CA 1
ATOM 3008 C C . HIS A 1 386 ? 33.927 -9.730 6.574 1.00 18.55 386 HIS A C 1
ATOM 3009 O O . HIS A 1 386 ? 34.249 -10.223 7.660 1.00 20.65 386 HIS A O 1
ATOM 3016 N N . GLU A 1 387 ? 34.701 -9.801 5.494 1.00 17.66 387 GLU A N 1
ATOM 3017 C CA . GLU A 1 387 ? 35.973 -10.527 5.532 1.00 21.83 387 GLU A CA 1
ATOM 3018 C C . GLU A 1 387 ? 37.023 -9.795 6.362 1.00 21.23 387 GLU A C 1
ATOM 3019 O O . GLU A 1 387 ? 38.106 -10.311 6.579 1.00 26.47 387 GLU A O 1
ATOM 3025 N N . HIS A 1 388 ? 36.710 -8.590 6.820 1.00 15.95 388 HIS A N 1
ATOM 3026 C CA . HIS A 1 388 ? 37.680 -7.816 7.587 1.00 21.68 388 HIS A CA 1
ATOM 3027 C C . HIS A 1 388 ? 37.565 -8.042 9.087 1.00 19.24 388 HIS A C 1
ATOM 3028 O O . HIS A 1 388 ? 38.384 -7.546 9.862 1.00 18.30 388 HIS A O 1
ATOM 3035 N N . PHE A 1 389 ? 36.557 -8.808 9.487 1.00 18.00 389 PHE A N 1
ATOM 3036 C CA . PHE A 1 389 ? 36.257 -8.982 10.899 1.00 17.23 389 PHE A CA 1
ATOM 3037 C C . PHE A 1 389 ? 36.701 -10.331 11.437 1.00 16.81 389 PHE A C 1
ATOM 3038 O O . PHE A 1 389 ? 36.578 -11.351 10.756 1.00 16.14 389 PHE A O 1
ATOM 3046 N N . LYS A 1 390 ? 37.225 -10.338 12.657 1.00 16.85 390 LYS A N 1
ATOM 3047 C CA . LYS A 1 390 ? 37.620 -11.606 13.282 1.00 17.12 390 LYS A CA 1
ATOM 3048 C C . LYS A 1 390 ? 36.418 -12.524 13.498 1.00 17.57 390 LYS A C 1
ATOM 3049 O O . LYS A 1 390 ? 36.523 -13.737 13.346 1.00 18.09 390 LYS A O 1
ATOM 3055 N N . HIS A 1 391 ? 35.280 -11.943 13.859 1.00 16.28 391 HIS A N 1
ATOM 3056 C CA . HIS A 1 391 ? 34.055 -12.719 14.057 1.00 17.28 391 HIS A CA 1
ATOM 3057 C C . HIS A 1 391 ? 32.899 -12.064 13.314 1.00 19.82 391 HIS A C 1
ATOM 3058 O O . HIS A 1 391 ? 32.035 -11.425 13.927 1.00 22.15 391 HIS A O 1
ATOM 3065 N N . PRO A 1 392 ? 32.884 -12.208 11.982 1.00 15.45 392 PRO A N 1
ATOM 3066 C CA . PRO A 1 392 ? 31.842 -11.548 11.190 1.00 19.14 392 PRO A CA 1
ATOM 3067 C C . PRO A 1 392 ? 30.470 -12.108 11.526 1.00 21.49 392 PRO A C 1
ATOM 3068 O O . PRO A 1 392 ? 30.372 -13.220 12.058 1.00 17.89 392 PRO A O 1
ATOM 3072 N N . CYS A 1 393 ? 29.421 -11.354 11.216 1.00 20.37 393 CYS A N 1
ATOM 3073 C CA . CYS A 1 393 ? 28.072 -11.884 11.338 1.00 19.52 393 CYS A CA 1
ATOM 3074 C C . CYS A 1 393 ? 27.901 -13.086 10.405 1.00 22.34 393 CYS A C 1
ATOM 3075 O O . CYS A 1 393 ? 28.603 -13.215 9.399 1.00 17.20 393 CYS A O 1
ATOM 3078 N N . ILE A 1 394 ? 26.976 -13.968 10.758 1.00 18.68 394 ILE A N 1
ATOM 3079 C CA . ILE A 1 394 ? 26.687 -15.141 9.948 1.00 21.23 394 ILE A CA 1
ATOM 3080 C C . ILE A 1 394 ? 25.200 -15.139 9.618 1.00 22.11 394 ILE A C 1
ATOM 3081 O O . ILE A 1 394 ? 24.354 -15.159 10.515 1.00 23.72 394 ILE A O 1
ATOM 3086 N N . VAL A 1 395 ? 24.889 -15.081 8.328 1.00 17.19 395 VAL A N 1
ATOM 3087 C CA . VAL A 1 395 ? 23.506 -15.018 7.880 1.00 15.36 395 VAL A CA 1
ATOM 3088 C C . VAL A 1 395 ? 23.202 -16.178 6.951 1.00 26.89 395 VAL A C 1
ATOM 3089 O O . VAL A 1 395 ? 23.938 -16.431 5.999 1.00 27.99 395 VAL A O 1
ATOM 3093 N N . THR A 1 396 ? 22.120 -16.890 7.230 1.00 30.36 396 THR A N 1
ATOM 3094 C CA . THR A 1 396 ? 21.664 -17.934 6.322 1.00 30.69 396 THR A CA 1
ATOM 3095 C C . THR A 1 396 ? 20.156 -18.127 6.472 1.00 27.86 396 THR A C 1
ATOM 3096 O O . THR A 1 396 ? 19.593 -17.869 7.541 1.00 27.55 396 THR A O 1
ATOM 3100 N N . GLY A 1 397 ? 19.501 -18.544 5.390 1.00 28.23 397 GLY A N 1
ATOM 3101 C CA . GLY A 1 397 ? 18.055 -18.714 5.381 1.00 24.11 397 GLY A CA 1
ATOM 3102 C C . GLY A 1 397 ? 17.301 -17.445 5.764 1.00 23.96 397 GLY A C 1
ATOM 3103 O O . GLY A 1 397 ? 16.176 -17.492 6.252 1.00 26.64 397 GLY A O 1
ATOM 3104 N N . GLY A 1 398 ? 17.924 -16.299 5.553 1.00 19.54 398 GLY A N 1
ATOM 3105 C CA . GLY A 1 398 ? 17.269 -15.040 5.854 1.00 18.69 398 GLY A CA 1
ATOM 3106 C C . GLY A 1 398 ? 17.298 -14.643 7.320 1.00 19.66 398 GLY A C 1
ATOM 3107 O O . GLY A 1 398 ? 16.470 -13.833 7.744 1.00 20.62 398 GLY A O 1
ATOM 3108 N N . ALA A 1 399 ? 18.247 -15.189 8.088 1.00 20.31 399 ALA A N 1
ATOM 3109 C CA . ALA A 1 399 ? 18.358 -14.887 9.526 1.00 18.97 399 ALA A CA 1
ATOM 3110 C C . ALA A 1 399 ? 19.795 -14.785 10.037 1.00 21.79 399 ALA A C 1
ATOM 3111 O O . ALA A 1 399 ? 20.656 -15.574 9.645 1.00 24.30 399 ALA A O 1
ATOM 3113 N N . TYR A 1 400 ? 20.041 -13.822 10.929 1.00 19.21 400 TYR A N 1
ATOM 3114 C CA . TYR A 1 400 ? 21.318 -13.733 11.645 1.00 16.01 400 TYR A CA 1
ATOM 3115 C C . TYR A 1 400 ? 21.444 -14.844 12.675 1.00 22.84 400 TYR A C 1
ATOM 3116 O O . TYR A 1 400 ? 20.547 -15.043 13.495 1.00 21.80 400 TYR A O 1
ATOM 3125 N N . GLN A 1 401 ? 22.563 -15.558 12.640 1.00 18.42 401 GLN A N 1
ATOM 3126 C CA . GLN A 1 401 ? 22.895 -16.503 13.695 1.00 18.67 401 GLN A CA 1
ATOM 3127 C C . GLN A 1 401 ? 23.324 -15.685 14.906 1.00 19.41 401 GLN A C 1
ATOM 3128 O O . GLN A 1 401 ? 23.977 -14.649 14.747 1.00 18.24 401 GLN A O 1
ATOM 3134 N N . ALA A 1 402 ? 22.964 -16.127 16.110 1.00 19.74 402 ALA A N 1
ATOM 3135 C CA . ALA A 1 402 ? 23.346 -15.390 17.324 1.00 18.73 402 ALA A CA 1
ATOM 3136 C C . ALA A 1 402 ? 24.852 -15.490 17.558 1.00 17.00 402 ALA A C 1
ATOM 3137 O O . ALA A 1 402 ? 25.402 -16.580 17.537 1.00 17.59 402 ALA A O 1
ATOM 3139 N N . PRO A 1 403 ? 25.527 -14.345 17.764 1.00 16.71 403 PRO A N 1
ATOM 3140 C CA . PRO A 1 403 ? 26.960 -14.337 18.093 1.00 16.96 403 PRO A CA 1
ATOM 3141 C C . PRO A 1 403 ? 27.247 -15.217 19.305 1.00 21.57 403 PRO A C 1
ATOM 3142 O O . PRO A 1 403 ? 26.408 -15.313 20.206 1.00 17.77 403 PRO A O 1
ATOM 3146 N N . HIS A 1 404 ? 28.406 -15.864 19.327 1.00 21.80 404 HIS A N 1
ATOM 3147 C CA . HIS A 1 404 ? 28.743 -16.732 20.448 1.00 18.81 404 HIS A CA 1
ATOM 3148 C C . HIS A 1 404 ? 30.136 -16.477 21.006 1.00 21.89 404 HIS A C 1
ATOM 3149 O O . HIS A 1 404 ? 30.452 -16.933 22.095 1.00 20.70 404 HIS A O 1
ATOM 3156 N N . ALA A 1 405 ? 30.966 -15.739 20.273 1.00 20.49 405 ALA A N 1
ATOM 3157 C CA . ALA A 1 405 ? 32.316 -15.432 20.749 1.00 22.70 405 ALA A CA 1
ATOM 3158 C C . ALA A 1 405 ? 32.271 -14.178 21.613 1.00 18.51 405 ALA A C 1
ATOM 3159 O O . ALA A 1 405 ? 31.382 -13.358 21.438 1.00 20.68 405 ALA A O 1
ATOM 3161 N N . PRO A 1 406 ? 33.228 -14.024 22.548 1.00 19.02 406 PRO A N 1
ATOM 3162 C CA . PRO A 1 406 ? 33.207 -12.834 23.409 1.00 19.76 406 PRO A CA 1
ATOM 3163 C C . PRO A 1 406 ? 33.355 -11.552 22.599 1.00 20.46 406 PRO A C 1
ATOM 3164 O O . PRO A 1 406 ? 34.060 -11.541 21.591 1.00 19.30 406 PRO A O 1
A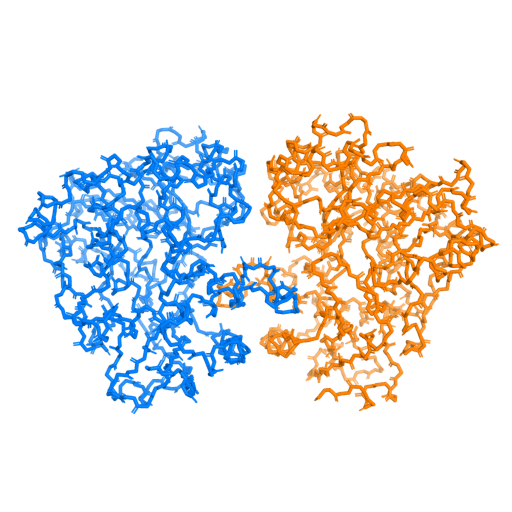TOM 3168 N N . GLY A 1 407 ? 32.681 -10.490 23.026 1.00 18.12 407 GLY A N 1
ATOM 3169 C CA . GLY A 1 407 ? 32.830 -9.201 22.378 1.00 17.79 407 GLY A CA 1
ATOM 3170 C C . GLY A 1 407 ? 31.638 -8.724 21.576 1.00 19.74 407 GLY A C 1
ATOM 3171 O O . GLY A 1 407 ? 30.559 -9.320 21.614 1.00 16.03 407 GLY A O 1
ATOM 3172 N N . PHE A 1 408 ? 31.861 -7.653 20.816 1.00 16.75 408 PHE A N 1
ATOM 3173 C CA . PHE A 1 408 ? 30.797 -6.946 20.119 1.00 18.65 408 PHE A CA 1
ATOM 3174 C C . PHE A 1 408 ? 30.854 -7.229 18.616 1.00 16.24 408 PHE A C 1
ATOM 3175 O O . PHE A 1 408 ? 30.183 -6.561 17.826 1.00 13.76 408 PHE A O 1
ATOM 3183 N N . SER A 1 409 ? 31.673 -8.211 18.242 1.00 18.01 409 SER A N 1
ATOM 3184 C CA . SER A 1 409 ? 31.798 -8.700 16.861 1.00 19.50 409 SER A CA 1
ATOM 3185 C C . SER A 1 409 ? 32.461 -7.706 15.919 1.00 20.27 409 SER A C 1
ATOM 3186 O O . SER A 1 409 ? 32.541 -7.942 14.710 1.00 18.24 409 SER A O 1
ATOM 3189 N N . ILE A 1 410 ? 32.964 -6.614 16.479 1.00 14.97 410 ILE A N 1
ATOM 3190 C CA . ILE A 1 410 ? 33.406 -5.493 15.666 1.00 15.16 410 ILE A CA 1
ATOM 3191 C C . ILE A 1 410 ? 34.915 -5.507 15.409 1.00 17.48 410 ILE A C 1
ATOM 3192 O O . ILE A 1 410 ? 35.395 -4.810 14.516 1.00 14.23 410 ILE A O 1
ATOM 3197 N N . GLU A 1 411 ? 35.662 -6.293 16.185 1.00 17.57 411 GLU A N 1
ATOM 3198 C CA . GLU A 1 411 ? 37.118 -6.247 16.092 1.00 16.57 411 GLU A CA 1
ATOM 3199 C C . GLU A 1 411 ? 37.571 -6.681 14.703 1.00 21.22 411 GLU A C 1
ATOM 3200 O O . GLU A 1 411 ? 37.199 -7.760 14.223 1.00 17.89 411 GLU A O 1
ATOM 3206 N N . MET A 1 412 ? 38.374 -5.840 14.062 1.00 15.99 412 MET A N 1
ATOM 3207 C CA . MET A 1 412 ? 38.904 -6.158 12.740 1.00 16.44 412 MET A CA 1
ATOM 3208 C C . MET A 1 412 ? 40.224 -6.926 12.796 1.00 20.51 412 MET A C 1
ATOM 3209 O O . MET A 1 412 ? 40.944 -6.896 13.799 1.00 16.75 412 MET A O 1
ATOM 3214 N N . LYS A 1 413 ? 40.540 -7.603 11.700 1.00 17.27 413 LYS A N 1
ATOM 3215 C CA . LYS A 1 413 ? 41.826 -8.263 11.570 1.00 21.92 413 LYS A CA 1
ATOM 3216 C C . LYS A 1 413 ? 42.958 -7.246 11.508 1.00 22.66 413 LYS A C 1
ATOM 3217 O O . LYS A 1 413 ? 42.816 -6.174 10.923 1.00 18.45 413 LYS A O 1
ATOM 3223 N N . GLU A 1 414 ? 44.075 -7.601 12.127 1.00 20.29 414 GLU A N 1
ATOM 3224 C CA . GLU A 1 414 ? 45.253 -6.751 12.196 1.00 27.10 414 GLU A CA 1
ATOM 3225 C C . GLU A 1 414 ? 45.710 -6.260 10.828 1.00 27.62 414 GLU A C 1
ATOM 3226 O O . GLU A 1 414 ? 46.067 -5.095 10.672 1.00 28.81 414 GLU A O 1
ATOM 3232 N N . ASP A 1 415 ? 45.699 -7.146 9.839 1.00 26.92 415 ASP A N 1
ATOM 3233 C CA . ASP A 1 415 ? 46.101 -6.769 8.485 1.00 28.71 415 ASP A CA 1
ATOM 3234 C C . ASP A 1 415 ? 45.189 -5.703 7.877 1.00 26.91 415 ASP A C 1
ATOM 3235 O O . ASP A 1 415 ? 45.637 -4.887 7.074 1.00 24.95 415 ASP A O 1
ATOM 3240 N N . THR A 1 416 ? 43.912 -5.716 8.241 1.00 23.55 416 THR A N 1
ATOM 3241 C CA . THR A 1 416 ? 43.000 -4.688 7.748 1.00 23.05 416 THR A CA 1
ATOM 3242 C C . THR A 1 416 ? 43.395 -3.323 8.314 1.00 25.80 416 THR A C 1
ATOM 3243 O O . THR A 1 416 ? 43.398 -2.316 7.604 1.00 29.18 416 THR A O 1
ATOM 3247 N N . LEU A 1 417 ? 43.733 -3.300 9.598 1.00 27.47 417 LEU A N 1
ATOM 3248 C CA . LEU A 1 417 ? 44.124 -2.060 10.261 1.00 30.21 417 LEU A CA 1
ATOM 3249 C C . LEU A 1 417 ? 45.335 -1.432 9.574 1.00 29.29 417 LEU A C 1
ATOM 3250 O O . LEU A 1 417 ? 45.442 -0.213 9.490 1.00 29.45 417 LEU A O 1
ATOM 3255 N N . ASP A 1 418 ? 46.234 -2.268 9.066 1.00 29.08 418 ASP A N 1
ATOM 3256 C CA . ASP A 1 418 ? 47.398 -1.778 8.330 1.00 36.17 418 ASP A CA 1
ATOM 3257 C C . ASP A 1 418 ? 47.015 -1.344 6.917 1.00 34.98 418 ASP A C 1
ATOM 3258 O O . ASP A 1 418 ? 47.322 -0.234 6.489 1.00 39.56 418 ASP A O 1
ATOM 3263 N N . ALA A 1 419 ? 46.315 -2.219 6.208 1.00 28.45 419 ALA A N 1
ATOM 3264 C CA . ALA A 1 419 ? 46.097 -2.047 4.780 1.00 29.15 419 ALA A CA 1
ATOM 3265 C C . ALA A 1 419 ? 45.151 -0.914 4.411 1.00 27.82 419 ALA A C 1
ATOM 3266 O O . ALA A 1 419 ? 45.254 -0.360 3.318 1.00 20.95 419 ALA A O 1
ATOM 3268 N N . PHE A 1 420 ? 44.224 -0.567 5.299 1.00 25.20 420 PHE A N 1
ATOM 3269 C CA . PHE A 1 420 ? 43.195 0.394 4.913 1.00 25.15 420 PHE A CA 1
ATOM 3270 C C . PHE A 1 420 ? 43.283 1.757 5.595 1.00 24.55 420 PHE A C 1
ATOM 3271 O O . PHE A 1 420 ? 42.344 2.551 5.550 1.00 21.13 420 PHE A O 1
ATOM 3279 N N . LEU A 1 421 ? 44.437 2.019 6.198 1.00 26.45 421 LEU A N 1
ATOM 3280 C CA . LEU A 1 421 ? 44.720 3.304 6.818 1.00 31.42 421 LEU A CA 1
ATOM 3281 C C . LEU A 1 421 ? 44.711 4.398 5.751 1.00 30.44 421 LEU A C 1
ATOM 3282 O O . LEU A 1 421 ? 45.349 4.252 4.715 1.00 32.66 421 LEU A O 1
ATOM 3287 N N . PHE A 1 422 ? 43.986 5.486 5.992 1.00 29.74 422 PHE A N 1
ATOM 3288 C CA . PHE A 1 422 ? 43.872 6.549 4.994 1.00 32.37 422 PHE A CA 1
ATOM 3289 C C . PHE A 1 422 ? 45.052 7.500 5.016 1.00 39.40 422 PHE A C 1
ATOM 3290 O O . PHE A 1 422 ? 45.449 7.956 6.082 1.00 41.75 422 PHE A O 1
ATOM 3298 N N . THR B 1 2 ? 37.671 37.903 -9.054 1.00 44.27 2 THR B N 1
ATOM 3299 C CA . THR B 1 2 ? 38.101 37.500 -7.718 1.00 40.87 2 THR B CA 1
ATOM 3300 C C . THR B 1 2 ? 37.852 36.012 -7.472 1.00 39.97 2 THR B C 1
ATOM 3301 O O . THR B 1 2 ? 36.736 35.515 -7.626 1.00 41.22 2 THR B O 1
ATOM 3305 N N . LYS B 1 3 ? 38.912 35.310 -7.092 1.00 37.48 3 LYS B N 1
ATOM 3306 C CA . LYS B 1 3 ? 38.859 33.877 -6.855 1.00 36.09 3 LYS B CA 1
ATOM 3307 C C . LYS B 1 3 ? 39.317 33.604 -5.422 1.00 30.59 3 LYS B C 1
ATOM 3308 O O . LYS B 1 3 ? 40.240 34.254 -4.929 1.00 27.94 3 LYS B O 1
ATOM 3314 N N . ILE B 1 4 ? 38.653 32.675 -4.741 1.00 25.17 4 ILE B N 1
ATOM 3315 C CA . ILE B 1 4 ? 39.134 32.192 -3.447 1.00 24.28 4 ILE B CA 1
ATOM 3316 C C . ILE B 1 4 ? 40.273 31.221 -3.725 1.00 26.65 4 ILE B C 1
ATOM 3317 O O . ILE B 1 4 ? 40.069 30.176 -4.358 1.00 29.63 4 ILE B O 1
ATOM 3322 N N . THR B 1 5 ? 41.472 31.577 -3.269 1.00 21.55 5 THR B N 1
ATOM 3323 C CA . THR B 1 5 ? 42.687 30.875 -3.679 1.00 21.46 5 THR B CA 1
ATOM 3324 C C . THR B 1 5 ? 43.307 30.016 -2.587 1.00 25.30 5 THR B C 1
ATOM 3325 O O . THR B 1 5 ? 44.299 29.329 -2.824 1.00 29.90 5 THR B O 1
ATOM 3329 N N . GLY B 1 6 ? 42.730 30.049 -1.393 1.00 23.81 6 GLY B N 1
ATOM 3330 C CA . GLY B 1 6 ? 43.260 29.270 -0.288 1.00 22.90 6 GLY B CA 1
ATOM 3331 C C . GLY B 1 6 ? 42.566 29.656 1.000 1.00 24.98 6 GLY B C 1
ATOM 3332 O O . GLY B 1 6 ? 41.678 30.509 0.993 1.00 23.90 6 GLY B O 1
ATOM 3333 N N . LEU B 1 7 ? 42.951 29.023 2.105 1.00 21.71 7 LEU B N 1
ATOM 3334 C CA . LEU B 1 7 ? 42.376 29.374 3.400 1.00 26.10 7 LEU B CA 1
ATOM 3335 C C . LEU B 1 7 ? 43.298 29.021 4.557 1.00 28.15 7 LEU B C 1
ATOM 3336 O O . LEU B 1 7 ? 44.096 28.090 4.461 1.00 31.59 7 LEU B O 1
ATOM 3341 N N . ARG B 1 8 ? 43.187 29.785 5.640 1.00 23.91 8 ARG B N 1
ATOM 3342 C CA . ARG B 1 8 ? 43.996 29.573 6.831 1.00 22.76 8 ARG B CA 1
ATOM 3343 C C . ARG B 1 8 ? 43.042 29.448 8.000 1.00 25.36 8 ARG B C 1
ATOM 3344 O O . ARG B 1 8 ? 41.998 30.109 8.029 1.00 23.58 8 ARG B O 1
ATOM 3352 N N . THR B 1 9 ? 43.397 28.608 8.966 1.00 15.89 9 THR B N 1
ATOM 3353 C CA . THR B 1 9 ? 42.552 28.404 10.140 1.00 17.13 9 THR B CA 1
ATOM 3354 C C . THR B 1 9 ? 43.315 28.690 11.426 1.00 17.25 9 THR B C 1
ATOM 3355 O O . THR B 1 9 ? 44.529 28.494 11.494 1.00 19.68 9 THR B O 1
ATOM 3359 N N . TYR B 1 10 ? 42.602 29.171 12.439 1.00 15.52 10 TYR B N 1
ATOM 3360 C CA . TYR B 1 10 ? 43.215 29.475 13.723 1.00 19.09 10 TYR B CA 1
ATOM 3361 C C . TYR B 1 10 ? 42.329 28.953 14.837 1.00 19.95 10 TYR B C 1
ATOM 3362 O O . TYR B 1 10 ? 41.148 29.293 14.910 1.00 16.29 10 TYR B O 1
ATOM 3371 N N . ASP B 1 11 ? 42.910 28.128 15.700 1.00 16.61 11 ASP B N 1
ATOM 3372 C CA . ASP B 1 11 ? 42.223 27.619 16.874 1.00 17.14 11 ASP B CA 1
ATOM 3373 C C . ASP B 1 11 ? 42.480 28.621 17.992 1.00 20.79 11 ASP B C 1
ATOM 3374 O O . ASP B 1 11 ? 43.505 28.550 18.668 1.00 21.17 11 ASP B O 1
ATOM 3379 N N . LEU B 1 12 ? 41.551 29.552 18.189 1.00 18.76 12 LEU B N 1
ATOM 3380 C CA . LEU B 1 12 ? 41.751 30.625 19.159 1.00 22.91 12 LEU B CA 1
ATOM 3381 C C . LEU B 1 12 ? 40.929 30.389 20.427 1.00 20.67 12 LEU B C 1
ATOM 3382 O O . LEU B 1 12 ? 39.723 30.173 20.347 1.00 19.32 12 LEU B O 1
ATOM 3387 N N . ARG B 1 13 ? 41.576 30.445 21.593 1.00 17.16 13 ARG B N 1
ATOM 3388 C CA . ARG B 1 13 ? 40.882 30.194 22.861 1.00 22.24 13 ARG B CA 1
ATOM 3389 C C . ARG B 1 13 ? 41.203 31.271 23.902 1.00 23.97 13 ARG B C 1
ATOM 3390 O O . ARG B 1 13 ? 42.365 31.611 24.111 1.00 23.03 13 ARG B O 1
ATOM 3398 N N . PHE B 1 14 ? 40.165 31.804 24.541 1.00 21.27 14 PHE B N 1
ATOM 3399 C CA . PHE B 1 14 ? 40.300 32.944 25.454 1.00 23.02 14 PHE B CA 1
ATOM 3400 C C . PHE B 1 14 ? 39.951 32.553 26.898 1.00 27.88 14 PHE B C 1
ATOM 3401 O O . PHE B 1 14 ? 38.918 31.921 27.145 1.00 33.64 14 PHE B O 1
ATOM 3409 N N . PRO B 1 15 ? 40.796 32.951 27.863 1.00 33.22 15 PRO B N 1
ATOM 3410 C CA . PRO B 1 15 ? 40.672 32.457 29.242 1.00 32.39 15 PRO B CA 1
ATOM 3411 C C . PRO B 1 15 ? 39.527 33.077 30.062 1.00 33.10 15 PRO B C 1
ATOM 3412 O O . PRO B 1 15 ? 39.757 33.548 31.177 1.00 36.01 15 PRO B O 1
ATOM 3416 N N . THR B 1 16 ? 38.308 33.041 29.530 1.00 30.44 16 THR B N 1
ATOM 3417 C CA . THR B 1 16 ? 37.151 33.618 30.214 1.00 33.12 16 THR B CA 1
ATOM 3418 C C . THR B 1 16 ? 36.793 32.928 31.546 1.00 34.45 16 THR B C 1
ATOM 3419 O O . THR B 1 16 ? 36.150 33.535 32.410 1.00 30.69 16 THR B O 1
ATOM 3423 N N . SER B 1 17 ? 37.213 31.675 31.717 1.00 32.61 17 SER B N 1
ATOM 3424 C CA . SER B 1 17 ? 36.910 30.940 32.950 1.00 33.40 17 SER B CA 1
ATOM 3425 C C . SER B 1 17 ? 37.578 31.539 34.193 1.00 36.64 17 SER B C 1
ATOM 3426 O O . SER B 1 17 ? 37.121 31.313 35.313 1.00 34.33 17 SER B O 1
ATOM 3429 N N . GLU B 1 18 ? 38.647 32.306 33.986 1.00 41.67 18 GLU B N 1
ATOM 3430 C CA . GLU B 1 18 ? 39.397 32.909 35.087 1.00 48.47 18 GLU B CA 1
ATOM 3431 C C . GLU B 1 18 ? 38.526 33.759 36.014 1.00 42.80 18 GLU B C 1
ATOM 3432 O O . GLU B 1 18 ? 38.781 33.830 37.213 1.00 43.33 18 GLU B O 1
ATOM 3438 N N . GLY B 1 19 ? 37.499 34.396 35.459 1.00 36.00 19 GLY B N 1
ATOM 3439 C CA . GLY B 1 19 ? 36.557 35.157 36.261 1.00 34.26 19 GLY B CA 1
ATOM 3440 C C . GLY B 1 19 ? 35.153 34.597 36.167 1.00 32.92 19 GLY B C 1
ATOM 3441 O O . GLY B 1 19 ? 34.184 35.233 36.584 1.00 32.70 19 GLY B O 1
ATOM 3442 N N . LEU B 1 20 ? 35.046 33.398 35.603 1.00 32.79 20 LEU B N 1
ATOM 3443 C CA . LEU B 1 20 ? 33.754 32.743 35.405 1.00 29.64 20 LEU B CA 1
ATOM 3444 C C . LEU B 1 20 ? 32.780 33.575 34.563 1.00 29.75 20 LEU B C 1
ATOM 3445 O O . LEU B 1 20 ? 31.560 33.454 34.705 1.00 24.89 20 LEU B O 1
ATOM 3450 N N . ASP B 1 21 ? 33.321 34.423 33.688 1.00 24.91 21 ASP B N 1
ATOM 3451 C CA . ASP B 1 21 ? 32.476 35.155 32.755 1.00 24.90 21 ASP B CA 1
ATOM 3452 C C . ASP B 1 21 ? 31.892 34.133 31.795 1.00 26.03 21 ASP B C 1
ATOM 3453 O O . ASP B 1 21 ? 32.612 33.276 31.279 1.00 28.43 21 ASP B O 1
ATOM 3458 N N . GLY B 1 22 ? 30.586 34.199 31.568 1.00 22.24 22 GLY B N 1
ATOM 3459 C CA . GLY B 1 22 ? 29.948 33.233 30.691 1.00 19.33 22 GLY B CA 1
ATOM 3460 C C . GLY B 1 22 ? 29.397 32.023 31.437 1.00 20.75 22 GLY B C 1
ATOM 3461 O O . GLY B 1 22 ? 28.648 31.223 30.860 1.00 20.53 22 GLY B O 1
ATOM 3462 N N . SER B 1 23 ? 29.758 31.882 32.712 1.00 21.88 23 SER B N 1
ATOM 3463 C CA . SER B 1 23 ? 29.321 30.725 33.507 1.00 23.42 23 SER B CA 1
ATOM 3464 C C . SER B 1 23 ? 27.796 30.619 33.568 1.00 25.18 23 SER B C 1
ATOM 3465 O O . SER B 1 23 ? 27.087 31.627 33.667 1.00 15.39 23 SER B O 1
ATOM 3468 N N . ASP B 1 24 ? 27.293 29.397 33.471 1.00 15.28 24 ASP B N 1
ATOM 3469 C CA . ASP B 1 24 ? 25.852 29.162 33.520 1.00 18.33 24 ASP B CA 1
ATOM 3470 C C . ASP B 1 24 ? 25.576 27.772 34.096 1.00 19.40 24 ASP B C 1
ATOM 3471 O O . ASP B 1 24 ? 26.514 27.067 34.503 1.00 15.69 24 ASP B O 1
ATOM 3476 N N . ALA B 1 25 ? 24.306 27.371 34.131 1.00 17.51 25 ALA B N 1
ATOM 3477 C CA . ALA B 1 25 ? 23.954 26.105 34.800 1.00 18.69 25 ALA B CA 1
ATOM 3478 C C . ALA B 1 25 ? 24.518 24.878 34.079 1.00 16.94 25 ALA B C 1
ATOM 3479 O O . ALA B 1 25 ? 24.833 23.881 34.715 1.00 15.70 25 ALA B O 1
ATOM 3481 N N . MET B 1 26 ? 24.666 24.953 32.757 1.00 16.24 26 MET B N 1
ATOM 3482 C CA . MET B 1 26 ? 25.214 23.821 31.998 1.00 16.97 26 MET B CA 1
ATOM 3483 C C . MET B 1 26 ? 26.730 23.910 31.837 1.00 17.76 26 MET B C 1
ATOM 3484 O O . MET B 1 26 ? 27.441 22.896 31.900 1.00 19.14 26 MET B O 1
ATOM 3489 N N . ASN B 1 27 ? 27.217 25.130 31.625 1.00 14.47 27 ASN B N 1
ATOM 3490 C CA . ASN B 1 27 ? 28.624 25.380 31.335 1.00 17.40 27 ASN B CA 1
ATOM 3491 C C . ASN B 1 27 ? 29.264 26.199 32.443 1.00 20.89 27 ASN B C 1
ATOM 3492 O O . ASN B 1 27 ? 29.169 27.427 32.431 1.00 18.93 27 ASN B O 1
ATOM 3497 N N . PRO B 1 28 ? 29.910 25.522 33.408 1.00 25.21 28 PRO B N 1
ATOM 3498 C CA . PRO B 1 28 ? 30.398 26.176 34.632 1.00 27.33 28 PRO B CA 1
ATOM 3499 C C . PRO B 1 28 ? 31.605 27.076 34.393 1.00 25.70 28 PRO B C 1
ATOM 3500 O O . PRO B 1 28 ? 31.819 28.026 35.142 1.00 27.70 28 PRO B O 1
ATOM 3504 N N . ASP B 1 29 ? 32.400 26.753 33.380 1.00 21.54 29 ASP B N 1
ATOM 3505 C CA . ASP B 1 29 ? 33.685 27.414 33.193 1.00 21.08 29 ASP B CA 1
ATOM 3506 C C . ASP B 1 29 ? 34.090 27.495 31.729 1.00 18.90 29 ASP B C 1
ATOM 3507 O O . ASP B 1 29 ? 35.193 27.077 31.373 1.00 16.91 29 ASP B O 1
ATOM 3512 N N . PRO B 1 30 ? 33.210 28.046 30.875 1.00 18.46 30 PRO B N 1
ATOM 3513 C CA . PRO B 1 30 ? 33.551 28.132 29.450 1.00 19.63 30 PRO B CA 1
ATOM 3514 C C . PRO B 1 30 ? 34.803 28.963 29.199 1.00 21.99 30 PRO B C 1
ATOM 3515 O O . PRO B 1 30 ? 35.049 29.953 29.892 1.00 21.65 30 PRO B O 1
ATOM 3519 N N . ASP B 1 31 ? 35.602 28.526 28.232 1.00 17.63 31 ASP B N 1
ATOM 3520 C CA . ASP B 1 31 ? 36.700 29.321 27.702 1.00 17.84 31 ASP B CA 1
ATOM 3521 C C . ASP B 1 31 ? 36.305 29.737 26.294 1.00 19.51 31 ASP B C 1
ATOM 3522 O O . ASP B 1 31 ? 36.469 28.965 25.338 1.00 15.96 31 ASP B O 1
ATOM 3527 N N . TYR B 1 32 ? 35.745 30.940 26.189 1.00 17.80 32 TYR B N 1
ATOM 3528 C CA . TYR B 1 32 ? 35.252 31.472 24.922 1.00 20.04 32 TYR B CA 1
ATOM 3529 C C . TYR B 1 32 ? 36.303 31.301 23.838 1.00 19.80 32 TYR B C 1
ATOM 3530 O O . TYR B 1 32 ? 37.448 31.731 23.997 1.00 21.32 32 TYR B O 1
ATOM 3539 N N . SER B 1 33 ? 35.923 30.638 22.750 1.00 14.45 33 SER B N 1
ATOM 3540 C CA . SER B 1 33 ? 36.891 30.277 21.720 1.00 18.04 33 SER B CA 1
ATOM 3541 C C . SER B 1 33 ? 36.355 30.489 20.313 1.00 19.32 33 SER B C 1
ATOM 3542 O O . SER B 1 33 ? 35.144 30.426 20.069 1.00 17.43 33 SER B O 1
ATOM 3545 N N . ALA B 1 34 ? 37.261 30.710 19.372 1.00 15.98 34 ALA B N 1
ATOM 3546 C CA . ALA B 1 34 ? 36.835 30.890 17.997 1.00 15.13 34 ALA B CA 1
ATOM 3547 C C . ALA B 1 34 ? 37.582 29.939 17.087 1.00 15.00 34 ALA B C 1
ATOM 3548 O O . ALA B 1 34 ? 38.820 29.889 17.106 1.00 16.23 34 ALA B O 1
ATOM 3550 N N . ALA B 1 35 ? 36.833 29.166 16.307 1.00 12.94 35 ALA B N 1
ATOM 3551 C CA . ALA B 1 35 ? 37.432 28.415 15.210 1.00 13.40 35 ALA B CA 1
ATOM 3552 C C . ALA B 1 35 ? 37.386 29.349 14.011 1.00 17.18 35 ALA B C 1
ATOM 3553 O O . ALA B 1 35 ? 36.340 29.517 13.369 1.00 15.36 35 ALA B O 1
ATOM 3555 N N . TYR B 1 36 ? 38.529 29.967 13.737 1.00 16.95 36 TYR B N 1
ATOM 3556 C CA . TYR B 1 36 ? 38.619 31.162 12.907 1.00 17.04 36 TYR B CA 1
ATOM 3557 C C . TYR B 1 36 ? 39.180 30.821 11.527 1.00 20.37 36 TYR B C 1
ATOM 3558 O O . TYR B 1 36 ? 40.137 30.045 11.409 1.00 19.90 36 TYR B O 1
ATOM 3567 N N . VAL B 1 37 ? 38.583 31.395 10.484 1.00 18.42 37 VAL B N 1
ATOM 3568 C CA . VAL B 1 37 ? 38.979 31.082 9.113 1.00 14.61 37 VAL B CA 1
ATOM 3569 C C . VAL B 1 37 ? 39.189 32.343 8.273 1.00 21.49 37 VAL B C 1
ATOM 3570 O O . VAL B 1 37 ? 38.468 33.333 8.414 1.00 20.38 37 VAL B O 1
ATOM 3574 N N . ILE B 1 38 ? 40.204 32.304 7.419 1.00 20.35 38 ILE B N 1
ATOM 3575 C CA . ILE B 1 38 ? 40.459 33.379 6.474 1.00 20.50 38 ILE B CA 1
ATOM 3576 C C . ILE B 1 38 ? 40.475 32.800 5.073 1.00 20.58 38 ILE B C 1
ATOM 3577 O O . ILE B 1 38 ? 41.268 31.910 4.773 1.00 20.00 38 ILE B O 1
ATOM 3582 N N . LEU B 1 39 ? 39.569 33.284 4.231 1.00 19.66 39 LEU B N 1
ATOM 3583 C CA . LEU B 1 39 ? 39.536 32.886 2.833 1.00 18.25 39 LEU B CA 1
ATOM 3584 C C . LEU B 1 39 ? 40.452 33.818 2.058 1.00 24.44 39 LEU B C 1
ATOM 3585 O O . LEU B 1 39 ? 40.284 35.046 2.099 1.00 19.74 39 LEU B O 1
ATOM 3590 N N . GLU B 1 40 ? 41.432 33.243 1.369 1.00 24.60 40 GLU B N 1
ATOM 3591 C CA . GLU B 1 40 ? 42.416 34.047 0.656 1.00 25.62 40 GLU B CA 1
ATOM 3592 C C . GLU B 1 40 ? 41.951 34.360 -0.751 1.00 22.71 40 GLU B C 1
ATOM 3593 O O . GLU B 1 40 ? 41.284 33.548 -1.385 1.00 24.28 40 GLU B O 1
ATOM 3599 N N . THR B 1 41 ? 42.302 35.548 -1.232 1.00 22.44 41 THR B N 1
ATOM 3600 C CA . THR B 1 41 ? 42.034 35.918 -2.613 1.00 26.18 41 THR B CA 1
ATOM 3601 C C . THR B 1 41 ? 43.327 36.407 -3.231 1.00 32.05 41 THR B C 1
ATOM 3602 O O . THR B 1 41 ? 44.339 36.530 -2.540 1.00 35.66 41 THR B O 1
ATOM 3606 N N . GLU B 1 42 ? 43.302 36.694 -4.527 1.00 36.34 42 GLU B N 1
ATOM 3607 C CA . GLU B 1 42 ? 44.461 37.306 -5.169 1.00 48.11 42 GLU B CA 1
ATOM 3608 C C . GLU B 1 42 ? 44.422 38.810 -4.951 1.00 47.58 42 GLU B C 1
ATOM 3609 O O . GLU B 1 42 ? 45.428 39.499 -5.101 1.00 50.03 42 GLU B O 1
ATOM 3615 N N . GLY B 1 43 ? 43.246 39.310 -4.593 1.00 43.25 43 GLY B N 1
ATOM 3616 C CA . GLY B 1 43 ? 43.026 40.735 -4.489 1.00 38.09 43 GLY B CA 1
ATOM 3617 C C . GLY B 1 43 ? 43.477 41.356 -3.186 1.00 37.71 43 GLY B C 1
ATOM 3618 O O . GLY B 1 43 ? 44.397 40.873 -2.521 1.00 36.76 43 GLY B O 1
ATOM 3619 N N . THR B 1 44 ? 42.805 42.442 -2.826 1.00 36.38 44 THR B N 1
ATOM 3620 C CA . THR B 1 44 ? 43.149 43.234 -1.660 1.00 36.52 44 THR B CA 1
ATOM 3621 C C . THR B 1 44 ? 42.400 42.756 -0.414 1.00 34.37 44 THR B C 1
ATOM 3622 O O . THR B 1 44 ? 42.806 43.033 0.715 1.00 33.61 44 THR B O 1
ATOM 3626 N N . HIS B 1 45 ? 41.312 42.024 -0.618 1.00 27.74 45 HIS B N 1
ATOM 3627 C CA . HIS B 1 45 ? 40.474 41.620 0.496 1.00 27.03 45 HIS B CA 1
ATOM 3628 C C . HIS B 1 45 ? 40.634 40.141 0.828 1.00 25.13 45 HIS B C 1
ATOM 3629 O O . HIS B 1 45 ? 40.903 39.324 -0.049 1.00 23.90 45 HIS B O 1
ATOM 3636 N N . GLU B 1 46 ? 40.461 39.812 2.101 1.00 20.44 46 GLU B N 1
ATOM 3637 C CA . GLU B 1 46 ? 40.343 38.424 2.534 1.00 21.86 46 GLU B CA 1
ATOM 3638 C C . GLU B 1 46 ? 39.062 38.311 3.338 1.00 22.62 46 GLU B C 1
ATOM 3639 O O . GLU B 1 46 ? 38.663 39.258 4.018 1.00 23.74 46 GLU B O 1
ATOM 3645 N N . GLY B 1 47 ? 38.403 37.165 3.247 1.00 18.07 47 GLY B N 1
ATOM 3646 C CA . GLY B 1 47 ? 37.170 36.953 3.980 1.00 17.95 47 GLY B CA 1
ATOM 3647 C C . GLY B 1 47 ? 37.451 36.289 5.312 1.00 21.29 47 GLY B C 1
ATOM 3648 O O . GLY B 1 47 ? 37.891 35.139 5.353 1.00 16.12 47 GLY B O 1
ATOM 3649 N N . HIS B 1 48 ? 37.206 37.017 6.399 1.00 20.77 48 HIS B N 1
ATOM 3650 C CA . HIS B 1 48 ? 37.403 36.486 7.740 1.00 17.97 48 HIS B CA 1
ATOM 3651 C C . HIS B 1 48 ? 36.079 35.975 8.283 1.00 16.48 48 HIS B C 1
ATOM 3652 O O . HIS B 1 48 ? 35.029 36.574 8.048 1.00 16.87 48 HIS B O 1
ATOM 3659 N N . GLY B 1 49 ? 36.132 34.877 9.031 1.00 14.90 49 GLY B N 1
ATOM 3660 C CA . GLY B 1 49 ? 34.941 34.345 9.672 1.00 12.39 49 GLY B CA 1
ATOM 3661 C C . GLY B 1 49 ? 35.340 33.458 10.831 1.00 16.90 49 GLY B C 1
ATOM 3662 O O . GLY B 1 49 ? 36.499 33.043 10.938 1.00 16.70 49 GLY B O 1
ATOM 3663 N N . LEU B 1 50 ? 34.390 33.170 11.709 1.00 15.96 50 LEU B N 1
ATOM 3664 C CA . LEU B 1 50 ? 34.654 32.260 12.813 1.00 15.06 50 LEU B CA 1
ATOM 3665 C C . LEU B 1 50 ? 33.378 31.544 13.189 1.00 14.97 50 LEU B C 1
ATOM 3666 O O . LEU B 1 50 ? 32.286 31.982 12.832 1.00 14.38 50 LEU B O 1
ATOM 3671 N N . THR B 1 51 ? 33.512 30.444 13.922 1.00 14.96 51 THR B N 1
ATOM 3672 C CA . THR B 1 51 ? 32.370 29.901 14.634 1.00 12.02 51 THR B CA 1
ATOM 3673 C C . THR B 1 51 ? 32.775 29.789 16.097 1.00 17.92 51 THR B C 1
ATOM 3674 O O . THR B 1 51 ? 33.964 29.668 16.417 1.00 16.84 51 THR B O 1
ATOM 3678 N N . PHE B 1 52 ? 31.790 29.851 16.986 1.00 21.09 52 PHE B N 1
ATOM 3679 C CA . PHE B 1 52 ? 32.069 30.002 18.406 1.00 17.90 52 PHE B CA 1
ATOM 3680 C C . PHE B 1 52 ? 31.899 28.702 19.198 1.00 13.15 52 PHE B C 1
ATOM 3681 O O . PHE B 1 52 ? 30.915 27.976 19.031 1.00 11.12 52 PHE B O 1
ATOM 3689 N N . THR B 1 53 ? 32.879 28.408 20.044 1.00 14.13 53 THR B N 1
ATOM 3690 C CA . THR B 1 53 ? 32.802 27.273 20.959 1.00 18.01 53 THR B CA 1
ATOM 3691 C C . THR B 1 53 ? 33.287 27.758 22.319 1.00 20.05 53 THR B C 1
ATOM 3692 O O . THR B 1 53 ? 33.672 28.920 22.459 1.00 19.63 53 THR B O 1
ATOM 3696 N N . ILE B 1 54 ? 33.258 26.887 23.323 1.00 15.39 54 ILE B N 1
ATOM 3697 C CA . ILE B 1 54 ? 33.674 27.291 24.662 1.00 17.78 54 ILE B CA 1
ATOM 3698 C C . ILE B 1 54 ? 34.892 26.532 25.193 1.00 20.62 54 ILE B C 1
ATOM 3699 O O . ILE B 1 54 ? 35.027 26.323 26.398 1.00 14.69 54 ILE B O 1
ATOM 3704 N N . GLY B 1 55 ? 35.788 26.144 24.291 1.00 16.43 55 GLY B N 1
ATOM 3705 C CA . GLY B 1 55 ? 37.062 25.576 24.691 1.00 19.81 55 GLY B CA 1
ATOM 3706 C C . GLY B 1 55 ? 37.374 24.251 24.021 1.00 20.15 55 GLY B C 1
ATOM 3707 O O . GLY B 1 55 ? 37.575 24.186 22.802 1.00 17.77 55 GLY B O 1
ATOM 3708 N N . ARG B 1 56 ? 37.435 23.194 24.822 1.00 15.33 56 ARG B N 1
ATOM 3709 C CA . ARG B 1 56 ? 37.698 21.860 24.290 1.00 19.66 56 ARG B CA 1
ATOM 3710 C C . ARG B 1 56 ? 36.684 21.547 23.200 1.00 19.47 56 ARG B C 1
ATOM 3711 O O . ARG B 1 56 ? 35.499 21.869 23.335 1.00 18.92 56 ARG B O 1
ATOM 3719 N N . GLY B 1 57 ? 37.151 20.942 22.112 1.00 14.55 57 GLY B N 1
ATOM 3720 C CA . GLY B 1 57 ? 36.286 20.683 20.974 1.00 16.52 57 GLY B CA 1
ATOM 3721 C C . GLY B 1 57 ? 36.451 21.704 19.858 1.00 19.52 57 GLY B C 1
ATOM 3722 O O . GLY B 1 57 ? 36.010 21.462 18.735 1.00 14.02 57 GLY B O 1
ATOM 3723 N N . ASN B 1 58 ? 37.073 22.848 20.151 1.00 17.23 58 ASN B N 1
ATOM 3724 C CA . ASN B 1 58 ? 37.334 23.840 19.105 1.00 14.43 58 ASN B CA 1
ATOM 3725 C C . ASN B 1 58 ? 38.123 23.238 17.936 1.00 16.72 58 ASN B C 1
ATOM 3726 O O . ASN B 1 58 ? 37.894 23.588 16.782 1.00 16.80 58 ASN B O 1
ATOM 3731 N N . GLU B 1 59 ? 39.048 22.333 18.242 1.00 14.36 59 GLU B N 1
ATOM 3732 C CA . GLU B 1 59 ? 39.896 21.721 17.222 1.00 14.64 59 GLU B CA 1
ATOM 3733 C C . GLU B 1 59 ? 39.105 20.794 16.285 1.00 14.18 59 GLU B C 1
ATOM 3734 O O . GLU B 1 59 ? 39.536 20.514 15.171 1.00 14.26 59 GLU B O 1
ATOM 3740 N N . ILE B 1 60 ? 37.959 20.312 16.754 1.00 16.36 60 ILE B N 1
ATOM 3741 C CA . ILE B 1 60 ? 37.075 19.482 15.938 1.00 13.36 60 ILE B CA 1
ATOM 3742 C C . ILE B 1 60 ? 36.417 20.354 14.869 1.00 15.50 60 ILE B C 1
ATOM 3743 O O . ILE B 1 60 ? 36.286 19.950 13.719 1.00 14.41 60 ILE B O 1
ATOM 3748 N N . CYS B 1 61 ? 36.011 21.561 15.258 1.00 14.60 61 CYS B N 1
ATOM 3749 C CA . CYS B 1 61 ? 35.481 22.530 14.306 1.00 12.62 61 CYS B CA 1
ATOM 3750 C C . CYS B 1 61 ? 36.538 22.945 13.278 1.00 16.23 61 CYS B C 1
ATOM 3751 O O . CYS B 1 61 ? 36.228 23.115 12.092 1.00 14.80 61 CYS B O 1
ATOM 3754 N N . ILE B 1 62 ? 37.782 23.094 13.731 1.00 13.28 62 ILE B N 1
ATOM 3755 C CA . ILE B 1 62 ? 38.897 23.437 12.843 1.00 14.01 62 ILE B CA 1
ATOM 3756 C C . ILE B 1 62 ? 39.052 22.353 11.779 1.00 15.98 62 ILE B C 1
ATOM 3757 O O . ILE B 1 62 ? 39.227 22.642 10.592 1.00 18.35 62 ILE B O 1
ATOM 3762 N N . ALA B 1 63 ? 38.980 21.102 12.218 1.00 15.63 63 ALA B N 1
ATOM 3763 C CA . ALA B 1 63 ? 39.041 19.956 11.314 1.00 18.20 63 ALA B CA 1
ATOM 3764 C C . ALA B 1 63 ? 37.909 20.011 10.277 1.00 14.66 63 ALA B C 1
ATOM 3765 O O . ALA B 1 63 ? 38.124 19.799 9.085 1.00 16.36 63 ALA B O 1
ATOM 3767 N N . ALA B 1 64 ? 36.707 20.331 10.731 1.00 15.75 64 ALA B N 1
ATOM 3768 C CA . ALA B 1 64 ? 35.572 20.458 9.826 1.00 14.79 64 ALA B CA 1
ATOM 3769 C C . ALA B 1 64 ? 35.718 21.640 8.844 1.00 18.58 64 ALA B C 1
ATOM 3770 O O . ALA B 1 64 ? 35.334 21.541 7.675 1.00 16.88 64 ALA B O 1
ATOM 3772 N N . ILE B 1 65 ? 36.266 22.757 9.316 1.00 17.64 65 ILE B N 1
ATOM 3773 C CA . ILE B 1 65 ? 36.487 23.906 8.433 1.00 15.66 65 ILE B CA 1
ATOM 3774 C C . ILE B 1 65 ? 37.453 23.532 7.316 1.00 14.77 65 ILE B C 1
ATOM 3775 O O . ILE B 1 65 ? 37.197 23.812 6.141 1.00 17.16 65 ILE B O 1
ATOM 3780 N N . LYS B 1 66 ? 38.552 22.876 7.685 1.00 14.44 66 LYS B N 1
ATOM 3781 C CA . LYS B 1 66 ? 39.524 22.408 6.704 1.00 15.16 66 LYS B CA 1
ATOM 3782 C C . LYS B 1 66 ? 38.888 21.489 5.669 1.00 15.64 66 LYS B C 1
ATOM 3783 O O . LYS B 1 66 ? 39.197 21.586 4.493 1.00 15.09 66 LYS B O 1
ATOM 3789 N N . ALA B 1 67 ? 37.990 20.611 6.110 1.00 16.87 67 ALA B N 1
ATOM 3790 C CA . ALA B 1 67 ? 37.309 19.694 5.200 1.00 18.92 67 ALA B CA 1
ATOM 3791 C C . ALA B 1 67 ? 36.445 20.468 4.205 1.00 19.44 67 ALA B C 1
ATOM 3792 O O . ALA B 1 67 ? 36.441 20.168 3.012 1.00 19.61 67 ALA B O 1
ATOM 3794 N N . LEU B 1 68 ? 35.696 21.448 4.705 1.00 15.21 68 LEU B N 1
ATOM 3795 C CA . LEU B 1 68 ? 34.865 22.286 3.838 1.00 17.84 68 LEU B CA 1
ATOM 3796 C C . LEU B 1 68 ? 35.705 23.075 2.850 1.00 21.94 68 LEU B C 1
ATOM 3797 O O . LEU B 1 68 ? 35.231 23.424 1.775 1.00 25.72 68 LEU B O 1
ATOM 3802 N N . GLY B 1 69 ? 36.955 23.343 3.221 1.00 26.01 69 GLY B N 1
ATOM 3803 C CA . GLY B 1 69 ? 37.867 24.121 2.403 1.00 23.91 69 GLY B CA 1
ATOM 3804 C C . GLY B 1 69 ? 38.036 23.583 0.999 1.00 24.11 69 GLY B C 1
ATOM 3805 O O . GLY B 1 69 ? 38.230 24.346 0.053 1.00 27.57 69 GLY B O 1
ATOM 3806 N N . ALA B 1 70 ? 37.953 22.264 0.859 1.00 20.10 70 ALA B N 1
ATOM 3807 C CA . ALA B 1 70 ? 38.053 21.618 -0.446 1.00 21.05 70 ALA B CA 1
ATOM 3808 C C . ALA B 1 70 ? 36.914 22.038 -1.385 1.00 17.97 70 ALA B C 1
ATOM 3809 O O . ALA B 1 70 ? 37.045 21.963 -2.602 1.00 23.42 70 ALA B O 1
ATOM 3811 N N . LEU B 1 71 ? 35.798 22.477 -0.813 1.00 18.94 71 LEU B N 1
ATOM 3812 C CA . LEU B 1 71 ? 34.638 22.863 -1.604 1.00 20.97 71 LEU B CA 1
ATOM 3813 C C . LEU B 1 71 ? 34.672 24.332 -2.027 1.00 17.78 71 LEU B C 1
ATOM 3814 O O . LEU B 1 71 ? 33.916 24.745 -2.908 1.00 16.72 71 LEU B O 1
ATOM 3819 N N . VAL B 1 72 ? 35.549 25.110 -1.401 1.00 16.70 72 VAL B N 1
ATOM 3820 C CA . VAL B 1 72 ? 35.498 26.572 -1.514 1.00 17.18 72 VAL B CA 1
ATOM 3821 C C . VAL B 1 72 ? 36.707 27.142 -2.255 1.00 21.44 72 VAL B C 1
ATOM 3822 O O . VAL B 1 72 ? 36.572 28.045 -3.088 1.00 23.11 72 VAL B O 1
ATOM 3826 N N . VAL B 1 73 ? 37.884 26.599 -1.959 1.00 21.37 73 VAL B N 1
ATOM 3827 C CA . VAL B 1 73 ? 39.117 27.010 -2.621 1.00 20.80 73 VAL B CA 1
ATOM 3828 C C . VAL B 1 73 ? 38.989 26.710 -4.111 1.00 23.14 73 VAL B C 1
ATOM 3829 O O . VAL B 1 73 ? 38.619 25.603 -4.494 1.00 24.19 73 VAL B O 1
ATOM 3833 N N . GLY B 1 74 ? 39.264 27.704 -4.950 1.00 23.72 74 GLY B N 1
ATOM 3834 C CA . GLY B 1 74 ? 39.114 27.541 -6.385 1.00 20.01 74 GLY B CA 1
ATOM 3835 C C . GLY B 1 74 ? 37.831 28.147 -6.930 1.00 24.66 74 GLY B C 1
ATOM 3836 O O . GLY B 1 74 ? 37.702 28.331 -8.134 1.00 27.41 74 GLY B O 1
ATOM 3837 N N . LEU B 1 75 ? 36.880 28.468 -6.058 1.00 21.84 75 LEU B N 1
ATOM 3838 C CA . LEU B 1 75 ? 35.631 29.083 -6.512 1.00 23.92 75 LEU B CA 1
ATOM 3839 C C . LEU B 1 75 ? 35.823 30.547 -6.900 1.00 28.77 75 LEU B C 1
ATOM 3840 O O . LEU B 1 75 ? 36.619 31.263 -6.293 1.00 28.73 75 LEU B O 1
ATOM 3845 N N . ASP B 1 76 ? 35.077 30.986 -7.906 1.00 31.63 76 ASP B N 1
ATOM 3846 C CA . ASP B 1 76 ? 35.038 32.398 -8.268 1.00 34.46 76 ASP B CA 1
ATOM 3847 C C . ASP B 1 76 ? 33.958 33.102 -7.443 1.00 29.23 76 ASP B C 1
ATOM 3848 O O . ASP B 1 76 ? 32.835 32.605 -7.336 1.00 24.50 76 ASP B O 1
ATOM 3853 N N . LEU B 1 77 ? 34.297 34.256 -6.873 1.00 26.09 77 LEU B N 1
ATOM 3854 C CA . LEU B 1 77 ? 33.368 35.003 -6.031 1.00 28.43 77 LEU B CA 1
ATOM 3855 C C . LEU B 1 77 ? 32.103 35.405 -6.790 1.00 26.00 77 LEU B C 1
ATOM 3856 O O . LEU B 1 77 ? 31.012 35.435 -6.214 1.00 24.80 77 LEU B O 1
ATOM 3861 N N . ASP B 1 78 ? 32.252 35.706 -8.078 1.00 22.96 78 ASP B N 1
ATOM 3862 C CA . ASP B 1 78 ? 31.113 36.100 -8.904 1.00 26.53 78 ASP B CA 1
ATOM 3863 C C . ASP B 1 78 ? 30.126 34.960 -9.047 1.00 24.22 78 ASP B C 1
ATOM 3864 O O . ASP B 1 78 ? 28.917 35.181 -9.050 1.00 26.46 78 ASP B O 1
ATOM 3869 N N . TRP B 1 79 ? 30.641 33.740 -9.177 1.00 22.76 79 TRP B N 1
ATOM 3870 C CA . TRP B 1 79 ? 29.768 32.578 -9.265 1.00 20.64 79 TRP B CA 1
ATOM 3871 C C . TRP B 1 79 ? 28.981 32.442 -7.957 1.00 19.51 79 TRP B C 1
ATOM 3872 O O . TRP B 1 79 ? 27.777 32.164 -7.948 1.00 20.01 79 TRP B O 1
ATOM 3883 N N . ILE B 1 80 ? 29.677 32.648 -6.850 1.00 17.16 80 ILE B N 1
ATOM 3884 C CA . ILE B 1 80 ? 29.043 32.618 -5.550 1.00 17.86 80 ILE B CA 1
ATOM 3885 C C . ILE B 1 80 ? 27.927 33.654 -5.468 1.00 17.68 80 ILE B C 1
ATOM 3886 O O . ILE B 1 80 ? 26.789 33.311 -5.148 1.00 16.61 80 ILE B O 1
ATOM 3891 N N . ARG B 1 81 ? 28.253 34.905 -5.802 1.00 17.54 81 ARG B N 1
ATOM 3892 C CA . ARG B 1 81 ? 27.312 36.029 -5.707 1.00 24.69 81 ARG B CA 1
ATOM 3893 C C . ARG B 1 81 ? 26.092 35.931 -6.622 1.00 21.86 81 ARG B C 1
ATOM 3894 O O . ARG B 1 81 ? 25.020 36.422 -6.270 1.00 17.75 81 ARG B O 1
ATOM 3902 N N . GLU B 1 82 ? 26.260 35.316 -7.792 1.00 20.13 82 GLU B N 1
ATOM 3903 C CA . GLU B 1 82 ? 25.173 35.198 -8.768 1.00 20.60 82 GLU B CA 1
ATOM 3904 C C . GLU B 1 82 ? 23.964 34.444 -8.218 1.00 22.02 82 GLU B C 1
ATOM 3905 O O . GLU B 1 82 ? 22.827 34.743 -8.561 1.00 22.74 82 GLU B O 1
ATOM 3911 N N . ASP B 1 83 ? 24.218 33.469 -7.355 1.00 16.64 83 ASP B N 1
ATOM 3912 C CA . ASP B 1 83 ? 23.148 32.692 -6.742 1.00 18.90 83 ASP B CA 1
ATOM 3913 C C . ASP B 1 83 ? 23.729 32.071 -5.488 1.00 17.98 83 ASP B C 1
ATOM 3914 O O . ASP B 1 83 ? 24.243 30.956 -5.524 1.00 14.72 83 ASP B O 1
ATOM 3919 N N . MET B 1 84 ? 23.677 32.793 -4.378 1.00 15.64 84 MET B N 1
ATOM 3920 C CA . MET B 1 84 ? 24.329 32.280 -3.183 1.00 12.69 84 MET B CA 1
ATOM 3921 C C . MET B 1 84 ? 23.569 31.115 -2.541 1.00 11.47 84 MET B C 1
ATOM 3922 O O . MET B 1 84 ? 24.150 30.335 -1.799 1.00 13.39 84 MET B O 1
ATOM 3927 N N . GLY B 1 85 ? 22.281 30.981 -2.848 1.00 11.46 85 GLY B N 1
ATOM 3928 C CA . GLY B 1 85 ? 21.545 29.789 -2.455 1.00 19.24 85 GLY B CA 1
ATOM 3929 C C . GLY B 1 85 ? 22.153 28.544 -3.091 1.00 16.53 85 GLY B C 1
ATOM 3930 O O . GLY B 1 85 ? 22.291 27.497 -2.448 1.00 16.06 85 GLY B O 1
ATOM 3931 N N . ARG B 1 86 ? 22.532 28.665 -4.361 1.00 18.37 86 ARG B N 1
ATOM 3932 C CA . ARG B 1 86 ? 23.218 27.587 -5.078 1.00 18.12 86 ARG B CA 1
ATOM 3933 C C . ARG B 1 86 ? 24.564 27.277 -4.425 1.00 15.26 86 ARG B C 1
ATOM 3934 O O . ARG B 1 86 ? 24.905 26.114 -4.218 1.00 15.70 86 ARG B O 1
ATOM 3942 N N . PHE B 1 87 ? 25.330 28.318 -4.099 1.00 12.01 87 PHE B N 1
ATOM 3943 C CA . PHE B 1 87 ? 26.580 28.129 -3.355 1.00 15.52 87 PHE B CA 1
ATOM 3944 C C . PHE B 1 87 ? 26.354 27.441 -2.008 1.00 16.74 87 PHE B C 1
ATOM 3945 O O . PHE B 1 87 ? 27.151 26.608 -1.585 1.00 12.56 87 PHE B O 1
ATOM 3953 N N . TRP B 1 88 ? 25.285 27.825 -1.320 1.00 15.20 88 TRP B N 1
ATOM 3954 C CA . TRP B 1 88 ? 24.972 27.241 -0.020 1.00 14.67 88 TRP B CA 1
ATOM 3955 C C . TRP B 1 88 ? 24.650 25.739 -0.160 1.00 13.26 88 TRP B C 1
ATOM 3956 O O . TRP B 1 88 ? 25.103 24.927 0.647 1.00 15.34 88 TRP B O 1
ATOM 3967 N N . ARG B 1 89 ? 23.866 25.378 -1.178 1.00 11.28 89 ARG B N 1
ATOM 3968 C CA . ARG B 1 89 ? 23.615 23.964 -1.475 1.00 15.63 89 ARG B CA 1
ATOM 3969 C C . ARG B 1 89 ? 24.951 23.269 -1.748 1.00 18.01 89 ARG B C 1
ATOM 3970 O O . ARG B 1 89 ? 25.206 22.170 -1.261 1.00 13.46 89 ARG B O 1
ATOM 3978 N N . HIS B 1 90 ? 25.817 23.935 -2.504 1.00 15.93 90 HIS B N 1
ATOM 3979 C CA . HIS B 1 90 ? 27.134 23.379 -2.834 1.00 19.28 90 HIS B CA 1
ATOM 3980 C C . HIS B 1 90 ? 27.997 23.099 -1.595 1.00 17.92 90 HIS B C 1
ATOM 3981 O O . HIS B 1 90 ? 28.542 22.000 -1.430 1.00 15.50 90 HIS B O 1
ATOM 3988 N N . VAL B 1 91 ? 28.112 24.094 -0.721 1.00 15.52 91 VAL B N 1
ATOM 3989 C CA . VAL B 1 91 ? 29.047 24.016 0.398 1.00 12.57 91 VAL B CA 1
ATOM 3990 C C . VAL B 1 91 ? 28.544 23.046 1.481 1.00 14.89 91 VAL B C 1
ATOM 3991 O O . VAL B 1 91 ? 29.336 22.454 2.226 1.00 14.22 91 VAL B O 1
ATOM 3995 N N . THR B 1 92 ? 27.230 22.848 1.538 1.00 15.21 92 THR B N 1
ATOM 3996 C CA . THR B 1 92 ? 26.649 21.891 2.478 1.00 12.00 92 THR B CA 1
ATOM 3997 C C . THR B 1 92 ? 26.246 20.599 1.765 1.00 16.51 92 THR B C 1
ATOM 3998 O O . THR B 1 92 ? 25.571 19.742 2.342 1.00 17.09 92 THR B O 1
ATOM 4002 N N . GLY B 1 93 ? 26.683 20.459 0.515 1.00 13.86 93 GLY B N 1
ATOM 4003 C CA . GLY B 1 93 ? 26.190 19.400 -0.346 1.00 14.94 93 GLY B CA 1
ATOM 4004 C C . GLY B 1 93 ? 27.122 18.249 -0.659 1.00 16.86 93 GLY B C 1
ATOM 4005 O O . GLY B 1 93 ? 26.738 17.357 -1.402 1.00 23.75 93 GLY B O 1
ATOM 4006 N N . ASP B 1 94 ? 28.337 18.256 -0.115 1.00 18.31 94 ASP B N 1
ATOM 4007 C CA . ASP B 1 94 ? 29.218 17.089 -0.225 1.00 16.09 94 ASP B CA 1
ATOM 4008 C C . ASP B 1 94 ? 28.569 15.973 0.604 1.00 18.22 94 ASP B C 1
ATOM 4009 O O . ASP B 1 94 ? 28.538 16.051 1.831 1.00 18.07 94 ASP B O 1
ATOM 4014 N N . SER B 1 95 ? 28.051 14.940 -0.063 1.00 15.97 95 SER B N 1
ATOM 4015 C CA . SER B 1 95 ? 27.267 13.899 0.623 1.00 17.10 95 SER B CA 1
ATOM 4016 C C . SER B 1 95 ? 28.056 13.186 1.728 1.00 13.78 95 SER B C 1
ATOM 4017 O O . SER B 1 95 ? 27.497 12.757 2.732 1.00 13.04 95 SER B O 1
ATOM 4020 N N . GLN B 1 96 ? 29.361 13.075 1.535 1.00 13.36 96 GLN B N 1
ATOM 4021 C CA . GLN B 1 96 ? 30.223 12.455 2.528 1.00 14.73 96 GLN B CA 1
ATOM 4022 C C . GLN B 1 96 ? 30.383 13.351 3.765 1.00 16.03 96 GLN B C 1
ATOM 4023 O O . GLN B 1 96 ? 30.304 12.875 4.900 1.00 17.92 96 GLN B O 1
ATOM 4029 N N . LEU B 1 97 ? 30.571 14.650 3.553 1.00 13.07 97 LEU B N 1
ATOM 4030 C CA . LEU B 1 97 ? 30.610 15.581 4.683 1.00 14.05 97 LEU B CA 1
ATOM 4031 C C . LEU B 1 97 ? 29.243 15.675 5.343 1.00 16.67 97 LEU B C 1
ATOM 4032 O O . LEU B 1 97 ? 29.158 15.848 6.568 1.00 16.27 97 LEU B O 1
ATOM 4037 N N . ARG B 1 98 ? 28.182 15.548 4.539 1.00 13.28 98 ARG B N 1
ATOM 4038 C CA . ARG B 1 98 ? 26.815 15.546 5.072 1.00 15.65 98 ARG B CA 1
ATOM 4039 C C . ARG B 1 98 ? 26.620 14.420 6.081 1.00 14.18 98 ARG B C 1
ATOM 4040 O O . ARG B 1 98 ? 25.878 14.570 7.050 1.00 11.30 98 ARG B O 1
ATOM 4048 N N . TRP B 1 99 ? 27.283 13.290 5.845 1.00 14.43 99 TRP B N 1
ATOM 4049 C CA . TRP B 1 99 ? 27.125 12.123 6.714 1.00 12.46 99 TRP B CA 1
ATOM 4050 C C . TRP B 1 99 ? 27.553 12.446 8.150 1.00 13.35 99 TRP B C 1
ATOM 4051 O O . TRP B 1 99 ? 27.039 11.871 9.111 1.00 15.39 99 TRP B O 1
ATOM 4062 N N . ILE B 1 100 ? 28.480 13.394 8.278 1.00 14.43 100 ILE B N 1
ATOM 4063 C CA . ILE B 1 100 ? 29.003 13.835 9.569 1.00 11.85 100 ILE B CA 1
ATOM 4064 C C . ILE B 1 100 ? 27.965 14.707 10.289 1.00 14.90 100 ILE B C 1
ATOM 4065 O O . ILE B 1 100 ? 28.064 14.945 11.493 1.00 13.38 100 ILE B O 1
ATOM 4070 N N . GLY B 1 101 ? 26.972 15.181 9.536 1.00 14.01 101 GLY B N 1
ATOM 4071 C CA . GLY B 1 101 ? 25.844 15.915 10.091 1.00 13.08 101 GLY B CA 1
ATOM 4072 C C . GLY B 1 101 ? 24.525 15.154 9.983 1.00 13.39 101 GLY B C 1
ATOM 4073 O O . GLY B 1 101 ? 24.280 14.240 10.762 1.00 15.07 101 GLY B O 1
ATOM 4074 N N . PRO B 1 102 ? 23.658 15.532 9.024 1.00 11.64 102 PRO B N 1
ATOM 4075 C CA . PRO B 1 102 ? 23.799 16.686 8.121 1.00 10.25 102 PRO B CA 1
ATOM 4076 C C . PRO B 1 102 ? 23.355 17.985 8.791 1.00 12.05 102 PRO B C 1
ATOM 4077 O O . PRO B 1 102 ? 22.437 17.953 9.608 1.00 10.85 102 PRO B O 1
ATOM 4081 N N . ASP B 1 103 ? 23.991 19.099 8.431 1.00 10.85 103 ASP B N 1
ATOM 4082 C CA . ASP B 1 103 ? 23.592 20.423 8.914 1.00 12.23 103 ASP B CA 1
ATOM 4083 C C . ASP B 1 103 ? 23.430 20.448 10.441 1.00 11.33 103 ASP B C 1
ATOM 4084 O O . ASP B 1 103 ? 22.442 20.952 10.967 1.00 12.53 103 ASP B O 1
ATOM 4089 N N . LYS B 1 104 ? 24.399 19.879 11.146 1.00 9.50 104 LYS B N 1
ATOM 4090 C CA . LYS B 1 104 ? 24.372 19.871 12.600 1.00 11.02 104 LYS B CA 1
ATOM 4091 C C . LYS B 1 104 ? 25.754 19.541 13.151 1.00 14.08 104 LYS B C 1
ATOM 4092 O O . LYS B 1 104 ? 26.596 18.943 12.456 1.00 12.37 104 LYS B O 1
ATOM 4098 N N . GLY B 1 105 ? 25.982 19.927 14.403 1.00 9.86 105 GLY B N 1
ATOM 4099 C CA . GLY B 1 105 ? 27.245 19.647 15.063 1.00 10.19 105 GLY B CA 1
ATOM 4100 C C . GLY B 1 105 ? 28.430 20.337 14.413 1.00 15.31 105 GLY B C 1
ATOM 4101 O O . GLY B 1 105 ? 28.287 21.400 13.787 1.00 11.88 105 GLY B O 1
ATOM 4102 N N . ALA B 1 106 ? 29.598 19.713 14.538 1.00 12.94 106 ALA B N 1
ATOM 4103 C CA . ALA B 1 106 ? 30.851 20.319 14.091 1.00 14.24 106 ALA B CA 1
ATOM 4104 C C . ALA B 1 106 ? 30.865 20.725 12.614 1.00 16.74 106 ALA B C 1
ATOM 4105 O O . ALA B 1 106 ? 31.424 21.769 12.268 1.00 15.41 106 ALA B O 1
ATOM 4107 N N . ILE B 1 107 ? 30.265 19.914 11.743 1.00 14.36 107 ILE B N 1
ATOM 4108 C CA . ILE B 1 107 ? 30.305 20.219 10.309 1.00 10.56 107 ILE B CA 1
ATOM 4109 C C . ILE B 1 107 ? 29.468 21.459 9.960 1.00 13.55 107 ILE B C 1
ATOM 4110 O O . ILE B 1 107 ? 29.794 22.176 9.011 1.00 15.68 107 ILE B O 1
ATOM 4115 N N . HIS B 1 108 ? 28.406 21.726 10.725 1.00 10.36 108 HIS B N 1
ATOM 4116 C CA . HIS B 1 108 ? 27.557 22.893 10.442 1.00 12.95 108 HIS B CA 1
ATOM 4117 C C . HIS B 1 108 ? 28.096 24.148 11.125 1.00 14.72 108 HIS B C 1
ATOM 4118 O O . HIS B 1 108 ? 27.993 25.250 10.581 1.00 13.80 108 HIS B O 1
ATOM 4125 N N . LEU B 1 109 ? 28.680 23.975 12.308 1.00 10.32 109 LEU B N 1
ATOM 4126 C CA . LEU B 1 109 ? 29.416 25.066 12.949 1.00 14.05 109 LEU B CA 1
ATOM 4127 C C . LEU B 1 109 ? 30.481 25.579 11.991 1.00 13.24 109 LEU B C 1
ATOM 4128 O O . LEU B 1 109 ? 30.639 26.784 11.801 1.00 15.49 109 LEU B O 1
ATOM 4133 N N . ALA B 1 110 ? 31.197 24.647 11.372 1.00 11.35 110 ALA B N 1
ATOM 4134 C CA . ALA B 1 110 ? 32.217 24.988 10.387 1.00 17.51 110 ALA B CA 1
ATOM 4135 C C . ALA B 1 110 ? 31.604 25.705 9.189 1.00 16.89 110 ALA B C 1
ATOM 4136 O O . ALA B 1 110 ? 32.192 26.652 8.646 1.00 16.15 110 ALA B O 1
ATOM 4138 N N . ALA B 1 111 ? 30.435 25.241 8.758 1.00 12.06 111 ALA B N 1
ATOM 4139 C CA . ALA B 1 111 ? 29.766 25.870 7.625 1.00 13.22 111 ALA B CA 1
ATOM 4140 C C . ALA B 1 111 ? 29.400 27.328 7.935 1.00 14.17 111 ALA B C 1
ATOM 4141 O O . ALA B 1 111 ? 29.541 28.197 7.087 1.00 16.70 111 ALA B O 1
ATOM 4143 N N . GLY B 1 112 ? 28.939 27.583 9.154 1.00 11.81 112 GLY B N 1
ATOM 4144 C CA . GLY B 1 112 ? 28.650 28.938 9.594 1.00 13.86 112 GLY B CA 1
ATOM 4145 C C . GLY B 1 112 ? 29.857 29.854 9.429 1.00 17.93 112 GLY B C 1
ATOM 4146 O O . GLY B 1 112 ? 29.746 30.961 8.902 1.00 18.07 112 GLY B O 1
ATOM 4147 N N . ALA B 1 113 ? 31.018 29.376 9.864 1.00 14.75 113 ALA B N 1
ATOM 4148 C CA . ALA B 1 113 ? 32.260 30.124 9.756 1.00 13.80 113 ALA B CA 1
ATOM 4149 C C . ALA B 1 113 ? 32.611 30.419 8.298 1.00 15.94 113 ALA B C 1
ATOM 4150 O O . ALA B 1 113 ? 32.904 31.557 7.936 1.00 15.35 113 ALA B O 1
ATOM 4152 N N . VAL B 1 114 ? 32.560 29.391 7.463 1.00 11.08 114 VAL B N 1
ATOM 4153 C CA . VAL B 1 114 ? 32.910 29.514 6.055 1.00 13.32 114 VAL B CA 1
ATOM 4154 C C . VAL B 1 114 ? 31.923 30.394 5.286 1.00 15.24 114 VAL B C 1
ATOM 4155 O O . VAL B 1 114 ? 32.325 31.276 4.526 1.00 18.13 114 VAL B O 1
ATOM 4159 N N . VAL B 1 115 ? 30.634 30.153 5.484 1.00 12.74 115 VAL B N 1
ATOM 4160 C CA . VAL B 1 115 ? 29.614 30.947 4.811 1.00 15.64 115 VAL B CA 1
ATOM 4161 C C . VAL B 1 115 ? 29.731 32.425 5.220 1.00 13.47 115 VAL B C 1
ATOM 4162 O O . VAL B 1 115 ? 29.715 33.322 4.377 1.00 13.79 115 VAL B O 1
ATOM 4166 N N . ASN B 1 116 ? 29.863 32.671 6.516 1.00 14.98 116 ASN B N 1
ATOM 4167 C CA . ASN B 1 116 ? 30.009 34.036 6.987 1.00 15.38 116 ASN B CA 1
ATOM 4168 C C . ASN B 1 116 ? 31.301 34.682 6.505 1.00 17.62 116 ASN B C 1
ATOM 4169 O O . ASN B 1 116 ? 31.340 35.890 6.287 1.00 17.00 116 ASN B O 1
ATOM 4174 N N . ALA B 1 117 ? 32.348 33.881 6.305 1.00 14.54 117 ALA B N 1
ATOM 4175 C CA . ALA B 1 117 ? 33.596 34.413 5.747 1.00 14.06 117 ALA B CA 1
ATOM 4176 C C . ALA B 1 117 ? 33.387 34.937 4.322 1.00 14.37 117 ALA B C 1
ATOM 4177 O O . ALA B 1 117 ? 33.958 35.954 3.921 1.00 15.53 117 ALA B O 1
ATOM 4179 N N . VAL B 1 118 ? 32.579 34.222 3.552 1.00 12.19 118 VAL B N 1
ATOM 4180 C CA . VAL B 1 118 ? 32.278 34.627 2.187 1.00 12.44 118 VAL B CA 1
ATOM 4181 C C . VAL B 1 118 ? 31.515 35.962 2.206 1.00 13.30 118 VAL B C 1
ATOM 4182 O O . VAL B 1 118 ? 31.822 36.866 1.439 1.00 16.15 118 VAL B O 1
ATOM 4186 N N . TRP B 1 119 ? 30.538 36.087 3.104 1.00 14.82 119 TRP B N 1
ATOM 4187 C CA . TRP B 1 119 ? 29.824 37.352 3.269 1.00 14.99 119 TRP B CA 1
ATOM 4188 C C . TRP B 1 119 ? 30.777 38.490 3.611 1.00 16.57 119 TRP B C 1
ATOM 4189 O O . TRP B 1 119 ? 30.635 39.596 3.086 1.00 15.33 119 TRP B O 1
ATOM 4200 N N . ASP B 1 120 ? 31.743 38.218 4.485 1.00 18.09 120 ASP B N 1
ATOM 4201 C CA . ASP B 1 120 ? 32.739 39.221 4.850 1.00 20.95 120 ASP B CA 1
ATOM 4202 C C . ASP B 1 120 ? 33.479 39.671 3.601 1.00 16.36 120 ASP B C 1
ATOM 4203 O O . ASP B 1 120 ? 33.656 40.875 3.362 1.00 15.31 120 ASP B O 1
ATOM 4208 N N . LEU B 1 121 ? 33.876 38.700 2.782 1.00 15.63 121 LEU B N 1
ATOM 4209 C CA . LEU B 1 121 ? 34.608 39.004 1.557 1.00 19.98 121 LEU B CA 1
ATOM 4210 C C . LEU B 1 121 ? 33.751 39.819 0.585 1.00 20.58 121 LEU B C 1
ATOM 4211 O O . LEU B 1 121 ? 34.205 40.837 0.035 1.00 20.11 121 LEU B O 1
ATOM 4216 N N . TRP B 1 122 ? 32.513 39.368 0.387 1.00 16.01 122 TRP B N 1
ATOM 4217 C CA . TRP B 1 122 ? 31.583 40.011 -0.548 1.00 18.30 122 TRP B CA 1
ATOM 4218 C C . TRP B 1 122 ? 31.360 41.460 -0.126 1.00 22.13 122 TRP B C 1
ATOM 4219 O O . TRP B 1 122 ? 31.448 42.384 -0.948 1.00 22.14 122 TRP B O 1
ATOM 4230 N N . ALA B 1 123 ? 31.097 41.654 1.161 1.00 17.27 123 ALA B N 1
ATOM 4231 C CA . ALA B 1 123 ? 30.848 42.982 1.699 1.00 15.80 123 ALA B CA 1
ATOM 4232 C C . ALA B 1 123 ? 32.054 43.913 1.534 1.00 17.76 123 ALA B C 1
ATOM 4233 O O . ALA B 1 123 ? 31.897 45.073 1.149 1.00 18.59 123 ALA B O 1
ATOM 4235 N N . LYS B 1 124 ? 33.252 43.405 1.826 1.00 18.88 124 LYS B N 1
ATOM 4236 C CA . LYS B 1 124 ? 34.472 44.202 1.677 1.00 19.61 124 LYS B CA 1
ATOM 4237 C C . LYS B 1 124 ? 34.650 44.617 0.225 1.00 21.73 124 LYS B C 1
ATOM 4238 O O . LYS B 1 124 ? 35.025 45.755 -0.066 1.00 21.11 124 LYS B O 1
ATOM 4244 N N . ASP B 1 125 ? 34.366 43.690 -0.683 1.00 21.27 125 ASP B N 1
ATOM 4245 C CA . ASP B 1 125 ? 34.561 43.943 -2.103 1.00 21.05 125 ASP B CA 1
ATOM 4246 C C . ASP B 1 125 ? 33.649 45.048 -2.607 1.00 21.27 125 ASP B C 1
ATOM 4247 O O . ASP B 1 125 ? 34.052 45.856 -3.442 1.00 22.56 125 ASP B O 1
ATOM 4252 N N . THR B 1 126 ? 32.420 45.087 -2.105 1.00 19.90 126 THR B N 1
ATOM 4253 C CA . THR B 1 126 ? 31.457 46.088 -2.565 1.00 24.84 126 THR B CA 1
ATOM 4254 C C . THR B 1 126 ? 31.506 47.380 -1.741 1.00 24.53 126 THR B C 1
ATOM 4255 O O . THR B 1 126 ? 30.844 48.362 -2.081 1.00 23.72 126 THR B O 1
ATOM 4259 N N . GLY B 1 127 ? 32.278 47.371 -0.657 1.00 18.60 127 GLY B N 1
ATOM 4260 C CA . GLY B 1 127 ? 32.453 48.553 0.166 1.00 20.09 127 GLY B CA 1
ATOM 4261 C C . GLY B 1 127 ? 31.228 48.862 1.009 1.00 24.89 127 GLY B C 1
ATOM 4262 O O . GLY B 1 127 ? 30.803 50.011 1.093 1.00 23.37 127 GLY B O 1
ATOM 4263 N N . LYS B 1 128 ? 30.661 47.832 1.634 1.00 22.69 128 LYS B N 1
ATOM 4264 C CA . LYS B 1 128 ? 29.465 47.988 2.453 1.00 17.40 128 LYS B CA 1
ATOM 4265 C C . LYS B 1 128 ? 29.552 47.125 3.697 1.00 18.72 128 LYS B C 1
ATOM 4266 O O . LYS B 1 128 ? 30.081 46.018 3.635 1.00 18.06 128 LYS B O 1
ATOM 4272 N N . PRO B 1 129 ? 29.022 47.618 4.833 1.00 19.99 129 PRO B N 1
ATOM 4273 C CA . PRO B 1 129 ? 28.797 46.678 5.939 1.00 14.18 129 PRO B CA 1
ATOM 4274 C C . PRO B 1 129 ? 27.764 45.643 5.501 1.00 15.06 129 PRO B C 1
ATOM 4275 O O . PRO B 1 129 ? 26.909 45.948 4.662 1.00 15.31 129 PRO B O 1
ATOM 4279 N N . VAL B 1 130 ? 27.847 44.437 6.050 1.00 16.83 130 VAL B N 1
ATOM 4280 C CA . VAL B 1 130 ? 26.986 43.343 5.608 1.00 16.74 130 VAL B CA 1
ATOM 4281 C C . VAL B 1 130 ? 25.506 43.697 5.715 1.00 16.53 130 VAL B C 1
ATOM 4282 O O . VAL B 1 130 ? 24.745 43.445 4.784 1.00 16.76 130 VAL B O 1
ATOM 4286 N N . TRP B 1 131 ? 25.101 44.310 6.827 1.00 15.41 131 TRP B N 1
ATOM 4287 C CA . TRP B 1 131 ? 23.698 44.680 6.985 1.00 15.87 131 TRP B CA 1
ATOM 4288 C C . TRP B 1 131 ? 23.209 45.551 5.824 1.00 21.67 131 TRP B C 1
ATOM 4289 O O . TRP B 1 131 ? 22.105 45.355 5.314 1.00 19.98 131 TRP B O 1
ATOM 4300 N N . ARG B 1 132 ? 24.044 46.489 5.387 1.00 17.74 132 ARG B N 1
ATOM 4301 C CA . ARG B 1 132 ? 23.662 47.342 4.283 1.00 17.21 132 ARG B CA 1
ATOM 4302 C C . ARG B 1 132 ? 23.749 46.604 2.950 1.00 17.84 132 ARG B C 1
ATOM 4303 O O . ARG B 1 132 ? 22.951 46.853 2.040 1.00 18.13 132 ARG B O 1
ATOM 4311 N N . LEU B 1 133 ? 24.725 45.713 2.824 1.00 16.12 133 LEU B N 1
ATOM 4312 C CA . LEU B 1 133 ? 24.875 44.943 1.594 1.00 16.49 133 LEU B CA 1
ATOM 4313 C C . LEU B 1 133 ? 23.590 44.177 1.285 1.00 20.90 133 LEU B C 1
ATOM 4314 O O . LEU B 1 133 ? 23.108 44.184 0.149 1.00 14.87 133 LEU B O 1
ATOM 4319 N N . VAL B 1 134 ? 23.022 43.541 2.305 1.00 12.65 134 VAL B N 1
ATOM 4320 C CA . VAL B 1 134 ? 21.792 42.766 2.122 1.00 15.62 134 VAL B CA 1
ATOM 4321 C C . VAL B 1 134 ? 20.527 43.637 2.081 1.00 17.91 134 VAL B C 1
ATOM 4322 O O . VAL B 1 134 ? 19.641 43.411 1.245 1.00 16.61 134 VAL B O 1
ATOM 4326 N N . ALA B 1 135 ? 20.452 44.631 2.968 1.00 14.84 135 ALA B N 1
ATOM 4327 C CA . ALA B 1 135 ? 19.292 45.524 3.026 1.00 16.23 135 ALA B CA 1
ATOM 4328 C C . ALA B 1 135 ? 19.032 46.242 1.708 1.00 19.51 135 ALA B C 1
ATOM 4329 O O . ALA B 1 135 ? 17.878 46.515 1.360 1.00 23.54 135 ALA B O 1
ATOM 4331 N N . ASP B 1 136 ? 20.099 46.559 0.985 1.00 16.31 136 ASP B N 1
ATOM 4332 C CA . ASP B 1 136 ? 19.970 47.246 -0.298 1.00 17.39 136 ASP B CA 1
ATOM 4333 C C . ASP B 1 136 ? 19.467 46.325 -1.410 1.00 19.67 136 ASP B C 1
ATOM 4334 O O . ASP B 1 136 ? 19.130 46.782 -2.499 1.00 21.76 136 ASP B O 1
ATOM 4339 N N . MET B 1 137 ? 19.440 45.028 -1.154 1.00 18.80 137 MET B N 1
ATOM 4340 C CA . MET B 1 137 ? 19.040 44.087 -2.193 1.00 20.40 137 MET B CA 1
ATOM 4341 C C . MET B 1 137 ? 17.532 44.131 -2.426 1.00 20.29 137 MET B C 1
ATOM 4342 O O . MET B 1 137 ? 16.766 44.431 -1.513 1.00 19.02 137 MET B O 1
ATOM 4347 N N . SER B 1 138 ? 17.107 43.830 -3.651 1.00 16.22 138 SER B N 1
ATOM 4348 C CA . SER B 1 138 ? 15.681 43.699 -3.951 1.00 20.80 138 SER B CA 1
ATOM 4349 C C . SER B 1 138 ? 15.118 42.419 -3.310 1.00 20.53 138 SER B C 1
ATOM 4350 O O . SER B 1 138 ? 15.882 41.533 -2.926 1.00 16.91 138 SER B O 1
ATOM 4353 N N . PRO B 1 139 ? 13.779 42.319 -3.189 1.00 20.29 139 PRO B N 1
ATOM 4354 C CA . PRO B 1 139 ? 13.161 41.084 -2.690 1.00 19.50 139 PRO B CA 1
ATOM 4355 C C . PRO B 1 139 ? 13.646 39.831 -3.413 1.00 14.80 139 PRO B C 1
ATOM 4356 O O . PRO B 1 139 ? 13.963 38.856 -2.746 1.00 13.05 139 PRO B O 1
ATOM 4360 N N . ALA B 1 140 ? 13.719 39.868 -4.740 1.00 18.54 140 ALA B N 1
ATOM 4361 C CA . ALA B 1 140 ? 14.172 38.715 -5.523 1.00 25.19 140 ALA B CA 1
ATOM 4362 C C . ALA B 1 140 ? 15.634 38.364 -5.239 1.00 20.31 140 ALA B C 1
ATOM 4363 O O . ALA B 1 140 ? 16.005 37.190 -5.200 1.00 19.33 140 ALA B O 1
ATOM 4365 N N . GLU B 1 141 ? 16.463 39.387 -5.054 1.00 17.86 141 GLU B N 1
ATOM 4366 C CA . GLU B 1 141 ? 17.886 39.175 -4.797 1.00 16.74 141 GLU B CA 1
ATOM 4367 C C . GLU B 1 141 ? 18.096 38.552 -3.426 1.00 15.81 141 GLU B C 1
ATOM 4368 O O . GLU B 1 141 ? 18.921 37.657 -3.267 1.00 18.76 141 GLU B O 1
ATOM 4374 N N . ILE B 1 142 ? 17.326 39.004 -2.442 1.00 16.16 142 ILE B N 1
ATOM 4375 C CA . ILE B 1 142 ? 17.407 38.418 -1.107 1.00 14.89 142 ILE B CA 1
ATOM 4376 C C . ILE B 1 142 ? 16.911 36.971 -1.136 1.00 15.84 142 ILE B C 1
ATOM 4377 O O . ILE B 1 142 ? 17.524 36.091 -0.539 1.00 16.04 142 ILE B O 1
ATOM 4382 N N . LEU B 1 143 ? 15.801 36.737 -1.835 1.00 16.81 143 LEU B N 1
ATOM 4383 C CA . LEU B 1 143 ? 15.223 35.397 -1.946 1.00 17.72 143 LEU B CA 1
ATOM 4384 C C . LEU B 1 143 ? 16.250 34.415 -2.500 1.00 17.54 143 LEU B C 1
ATOM 4385 O O . LEU B 1 143 ? 16.332 33.258 -2.074 1.00 16.69 143 LEU B O 1
ATOM 4390 N N . ARG B 1 144 ? 17.036 34.893 -3.456 1.00 14.00 144 ARG B N 1
ATOM 4391 C CA . ARG B 1 144 ? 18.010 34.058 -4.153 1.00 16.55 144 ARG B CA 1
ATOM 4392 C C . ARG B 1 144 ? 19.156 33.586 -3.244 1.00 17.12 144 ARG B C 1
ATOM 4393 O O . ARG B 1 144 ? 19.846 32.612 -3.553 1.00 16.81 144 ARG B O 1
ATOM 4401 N N . LEU B 1 145 ? 19.350 34.273 -2.121 1.00 18.02 145 LEU B N 1
ATOM 4402 C CA . LEU B 1 145 ? 20.407 33.919 -1.172 1.00 13.13 145 LEU B CA 1
ATOM 4403 C C . LEU B 1 145 ? 20.148 32.586 -0.484 1.00 15.49 145 LEU B C 1
ATOM 4404 O O . LEU B 1 145 ? 21.070 31.957 0.038 1.00 12.45 145 LEU B O 1
ATOM 4409 N N . ILE B 1 146 ? 18.891 32.157 -0.488 1.00 15.73 146 ILE B N 1
ATOM 4410 C CA . ILE B 1 146 ? 18.438 31.105 0.417 1.00 15.76 146 ILE B CA 1
ATOM 4411 C C . ILE B 1 146 ? 18.243 29.741 -0.251 1.00 15.35 146 ILE B C 1
ATOM 4412 O O . ILE B 1 146 ? 17.609 29.646 -1.310 1.00 13.06 146 ILE B O 1
ATOM 4417 N N . ASP B 1 147 ? 18.804 28.700 0.368 1.00 14.71 147 ASP B N 1
ATOM 4418 C CA . ASP B 1 147 ? 18.520 27.311 -0.003 1.00 12.99 147 ASP B CA 1
ATOM 4419 C C . ASP B 1 147 ? 17.292 26.868 0.789 1.00 16.44 147 ASP B C 1
ATOM 4420 O O . ASP B 1 147 ? 17.343 26.718 2.016 1.00 14.90 147 ASP B O 1
ATOM 4425 N N . PHE B 1 148 ? 16.194 26.644 0.077 1.00 17.02 148 PHE B N 1
ATOM 4426 C CA . PHE B 1 148 ? 14.922 26.306 0.701 1.00 14.33 148 PHE B CA 1
ATOM 4427 C C . PHE B 1 148 ? 14.699 24.812 0.940 1.00 16.52 148 PHE B C 1
ATOM 4428 O O . PHE B 1 148 ? 13.605 24.425 1.358 1.00 15.63 148 PHE B O 1
ATOM 4436 N N . ARG B 1 149 ? 15.708 23.978 0.677 1.00 14.81 149 ARG B N 1
ATOM 4437 C CA . ARG B 1 149 ? 15.530 22.534 0.838 1.00 13.31 149 ARG B CA 1
ATOM 4438 C C . ARG B 1 149 ? 15.134 22.188 2.265 1.00 12.41 149 ARG B C 1
ATOM 4439 O O . ARG B 1 149 ? 15.757 22.657 3.224 1.00 11.88 149 ARG B O 1
ATOM 4447 N N . TYR B 1 150 ? 14.081 21.382 2.374 1.00 10.42 150 TYR B N 1
ATOM 4448 C CA . TYR B 1 150 ? 13.496 20.946 3.636 1.00 13.43 150 TYR B CA 1
ATOM 4449 C C . TYR B 1 150 ? 12.773 22.066 4.370 1.00 19.66 150 TYR B C 1
ATOM 4450 O O . TYR B 1 150 ? 12.481 21.936 5.559 1.00 16.77 150 TYR B O 1
ATOM 4459 N N . LEU B 1 151 ? 12.479 23.157 3.664 1.00 16.33 151 LEU B N 1
ATOM 4460 C CA . LEU B 1 151 ? 11.697 24.252 4.238 1.00 17.30 151 LEU B CA 1
ATOM 4461 C C . LEU B 1 151 ? 10.316 24.378 3.609 1.00 19.45 151 LEU B C 1
ATOM 4462 O O . LEU B 1 151 ? 9.429 24.993 4.198 1.00 15.80 151 LEU B O 1
ATOM 4467 N N . THR B 1 152 ? 10.140 23.800 2.419 1.00 16.32 152 THR B N 1
ATOM 4468 C CA . THR B 1 152 ? 9.024 24.179 1.546 1.00 15.73 152 THR B CA 1
ATOM 4469 C C . THR B 1 152 ? 7.639 23.810 2.061 1.00 19.46 152 THR B C 1
ATOM 4470 O O . THR B 1 152 ? 6.648 24.366 1.594 1.00 17.89 152 THR B O 1
ATOM 4474 N N . ASP B 1 153 ? 7.556 22.894 3.022 1.00 13.09 153 ASP B N 1
ATOM 4475 C CA . ASP B 1 153 ? 6.244 22.556 3.583 1.00 15.84 153 ASP B CA 1
ATOM 4476 C C . ASP B 1 153 ? 5.767 23.627 4.564 1.00 17.40 153 ASP B C 1
ATOM 4477 O O . ASP B 1 153 ? 4.588 23.697 4.876 1.00 21.48 153 ASP B O 1
ATOM 4482 N N . VAL B 1 154 ? 6.687 24.460 5.043 1.00 18.61 154 VAL B N 1
ATOM 4483 C CA . VAL B 1 154 ? 6.342 25.514 5.999 1.00 20.82 154 VAL B CA 1
ATOM 4484 C C . VAL B 1 154 ? 6.496 26.909 5.379 1.00 20.37 154 VAL B C 1
ATOM 4485 O O . VAL B 1 154 ? 5.671 27.800 5.590 1.00 21.80 154 VAL B O 1
ATOM 4489 N N . LEU B 1 155 ? 7.558 27.089 4.606 1.00 17.25 155 LEU B N 1
ATOM 4490 C CA . LEU B 1 155 ? 7.775 28.347 3.905 1.00 17.35 155 LEU B CA 1
ATOM 4491 C C . LEU B 1 155 ? 8.374 28.063 2.544 1.00 17.77 155 LEU B C 1
ATOM 4492 O O . LEU B 1 155 ? 9.556 27.733 2.440 1.00 17.05 155 LEU B O 1
ATOM 4497 N N . ALA B 1 156 ? 7.554 28.169 1.506 1.00 17.66 156 ALA B N 1
ATOM 4498 C CA . ALA B 1 156 ? 8.024 27.965 0.139 1.00 22.78 156 ALA B CA 1
ATOM 4499 C C . ALA B 1 156 ? 8.528 29.302 -0.418 1.00 20.06 156 ALA B C 1
ATOM 4500 O O . ALA B 1 156 ? 8.183 30.361 0.113 1.00 17.29 156 ALA B O 1
ATOM 4502 N N . PRO B 1 157 ? 9.368 29.263 -1.466 1.00 18.02 157 PRO B N 1
ATOM 4503 C CA . PRO B 1 157 ? 9.955 30.503 -1.995 1.00 19.30 157 PRO B CA 1
ATOM 4504 C C . PRO B 1 157 ? 8.936 31.593 -2.345 1.00 21.39 157 PRO B C 1
ATOM 4505 O O . PRO B 1 157 ? 9.193 32.781 -2.139 1.00 20.02 157 PRO B O 1
ATOM 4509 N N . GLU B 1 158 ? 7.785 31.183 -2.863 1.00 23.07 158 GLU B N 1
ATOM 4510 C CA . GLU B 1 158 ? 6.751 32.118 -3.276 1.00 22.76 158 GLU B CA 1
ATOM 4511 C C . GLU B 1 158 ? 6.247 32.934 -2.078 1.00 22.54 158 GLU B C 1
ATOM 4512 O O . GLU B 1 158 ? 6.092 34.153 -2.154 1.00 19.97 158 GLU B O 1
ATOM 4518 N N . GLU B 1 159 ? 6.015 32.255 -0.962 1.00 15.99 159 GLU B N 1
ATOM 4519 C CA . GLU B 1 159 ? 5.535 32.923 0.233 1.00 21.56 159 GLU B CA 1
ATOM 4520 C C . GLU B 1 159 ? 6.631 33.784 0.866 1.00 20.46 159 GLU B C 1
ATOM 4521 O O . GLU B 1 159 ? 6.355 34.862 1.400 1.00 19.19 159 GLU B O 1
ATOM 4527 N N . ALA B 1 160 ? 7.874 33.318 0.801 1.00 14.87 160 ALA B N 1
ATOM 4528 C CA . ALA B 1 160 ? 8.993 34.123 1.294 1.00 15.89 160 ALA B CA 1
ATOM 4529 C C . ALA B 1 160 ? 9.113 35.394 0.453 1.00 17.26 160 ALA B C 1
ATOM 4530 O O . ALA B 1 160 ? 9.328 36.494 0.978 1.00 15.18 160 ALA B O 1
ATOM 4532 N N . LEU B 1 161 ? 8.946 35.245 -0.857 1.00 17.36 161 LEU B N 1
ATOM 4533 C CA . LEU B 1 161 ? 9.027 36.385 -1.761 1.00 16.66 161 LEU B CA 1
ATOM 4534 C C . LEU B 1 161 ? 7.942 37.411 -1.430 1.00 18.96 161 LEU B C 1
ATOM 4535 O O . LEU B 1 161 ? 8.206 38.612 -1.413 1.00 20.00 161 LEU B O 1
ATOM 4540 N N . ASP B 1 162 ? 6.731 36.935 -1.140 1.00 18.98 162 ASP B N 1
ATOM 4541 C CA . ASP B 1 162 ? 5.641 37.833 -0.741 1.00 19.92 162 ASP B CA 1
ATOM 4542 C C . ASP B 1 162 ? 5.977 38.659 0.507 1.00 19.49 162 ASP B C 1
ATOM 4543 O O . ASP B 1 162 ? 5.648 39.841 0.586 1.00 16.44 162 ASP B O 1
ATOM 4548 N N . LEU B 1 163 ? 6.608 38.024 1.490 1.00 18.38 163 LEU B N 1
ATOM 4549 C CA . LEU B 1 163 ? 7.014 38.721 2.703 1.00 20.43 163 LEU B CA 1
ATOM 4550 C C . LEU B 1 163 ? 8.055 39.790 2.373 1.00 22.16 163 LEU B C 1
ATOM 4551 O O . LEU B 1 163 ? 7.967 40.921 2.842 1.00 22.87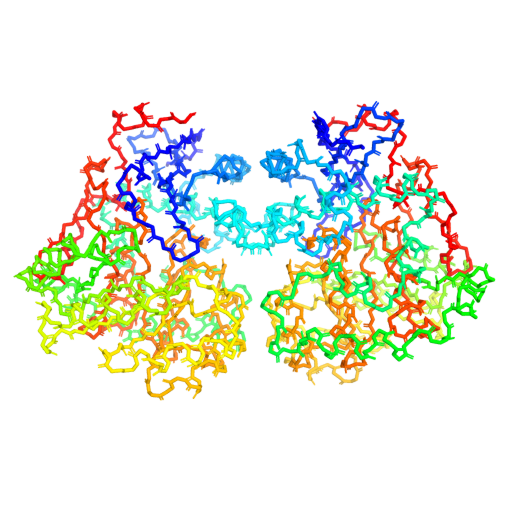 163 LEU B O 1
ATOM 4556 N N . LEU B 1 164 ? 9.039 39.418 1.560 1.00 15.41 164 LEU B N 1
ATOM 4557 C CA . LEU B 1 164 ? 10.108 40.330 1.187 1.00 14.34 164 LEU B CA 1
ATOM 4558 C C . LEU B 1 164 ? 9.558 41.539 0.423 1.00 17.94 164 LEU B C 1
ATOM 4559 O O . LEU B 1 164 ? 9.958 42.678 0.683 1.00 17.63 164 LEU B O 1
ATOM 4564 N N . LYS B 1 165 ? 8.634 41.291 -0.504 1.00 20.85 165 LYS B N 1
ATOM 4565 C CA . LYS B 1 165 ? 7.990 42.376 -1.255 1.00 24.08 165 LYS B CA 1
ATOM 4566 C C . LYS B 1 165 ? 7.183 43.321 -0.361 1.00 20.30 165 LYS B C 1
ATOM 4567 O O . LYS B 1 165 ? 7.235 44.536 -0.533 1.00 19.58 165 LYS B O 1
ATOM 4573 N N . ALA B 1 166 ? 6.435 42.760 0.587 1.00 19.68 166 ALA B N 1
ATOM 4574 C CA . ALA B 1 166 ? 5.641 43.570 1.518 1.00 26.02 166 ALA B CA 1
ATOM 4575 C C . ALA B 1 166 ? 6.490 44.540 2.353 1.00 27.37 166 ALA B C 1
ATOM 4576 O O . ALA B 1 166 ? 6.032 45.629 2.715 1.00 25.30 166 ALA B O 1
ATOM 4578 N N . ALA B 1 167 ? 7.726 44.144 2.651 1.00 21.38 167 ALA B N 1
ATOM 4579 C CA . ALA B 1 167 ? 8.617 44.951 3.489 1.00 20.03 167 ALA B CA 1
ATOM 4580 C C . ALA B 1 167 ? 9.465 45.924 2.678 1.00 26.18 167 ALA B C 1
ATOM 4581 O O . ALA B 1 167 ? 10.127 46.799 3.235 1.00 31.35 167 ALA B O 1
ATOM 4583 N N . GLU B 1 168 ? 9.458 45.770 1.360 1.00 24.00 168 GLU B N 1
ATOM 4584 C CA . GLU B 1 168 ? 10.290 46.622 0.518 1.00 27.28 168 GLU B CA 1
ATOM 4585 C C . GLU B 1 168 ? 10.010 48.145 0.583 1.00 31.22 168 GLU B C 1
ATOM 4586 O O . GLU B 1 168 ? 10.954 48.938 0.629 1.00 29.23 168 GLU B O 1
ATOM 4592 N N . PRO B 1 169 ? 8.727 48.561 0.581 1.00 32.69 169 PRO B N 1
ATOM 4593 C CA . PRO B 1 169 ? 8.512 50.010 0.429 1.00 35.22 169 PRO B CA 1
ATOM 4594 C C . PRO B 1 169 ? 9.027 50.883 1.577 1.00 38.20 169 PRO B C 1
ATOM 4595 O O . PRO B 1 169 ? 9.336 52.054 1.348 1.00 39.86 169 PRO B O 1
ATOM 4599 N N . GLY B 1 170 ? 9.132 50.340 2.782 1.00 34.22 170 GLY B N 1
ATOM 4600 C CA . GLY B 1 170 ? 9.574 51.153 3.900 1.00 36.18 170 GLY B CA 1
ATOM 4601 C C . GLY B 1 170 ? 11.066 51.141 4.196 1.00 30.30 170 GLY B C 1
ATOM 4602 O O . GLY B 1 170 ? 11.488 51.709 5.205 1.00 33.96 170 GLY B O 1
ATOM 4603 N N . LYS B 1 171 ? 11.866 50.518 3.330 1.00 22.29 171 LYS B N 1
ATOM 4604 C CA . LYS B 1 171 ? 13.284 50.270 3.639 1.00 20.64 171 LYS B CA 1
ATOM 4605 C C . LYS B 1 171 ? 14.120 51.526 3.902 1.00 24.05 171 LYS B C 1
ATOM 4606 O O . LYS B 1 171 ? 14.900 51.565 4.857 1.00 21.00 171 LYS B O 1
ATOM 4612 N N . GLU B 1 172 ? 13.959 52.547 3.061 1.00 22.70 172 GLU B N 1
ATOM 4613 C CA . GLU B 1 172 ? 14.756 53.764 3.194 1.00 26.76 172 GLU B CA 1
ATOM 4614 C C . GLU B 1 172 ? 14.500 54.458 4.519 1.00 26.80 172 GLU B C 1
ATOM 4615 O O . GLU B 1 172 ? 15.444 54.849 5.215 1.00 26.91 172 GLU B O 1
ATOM 4621 N N . GLU B 1 173 ? 13.225 54.604 4.868 1.00 25.27 173 GLU B N 1
ATOM 4622 C CA . GLU B 1 173 ? 12.863 55.208 6.142 1.00 30.03 173 GLU B CA 1
ATOM 4623 C C . GLU B 1 173 ? 13.453 54.415 7.302 1.00 25.19 173 GLU B C 1
ATOM 4624 O O . GLU B 1 173 ? 13.988 54.996 8.246 1.00 27.72 173 GLU B O 1
ATOM 4630 N N . ARG B 1 174 ? 13.375 53.088 7.224 1.00 20.45 174 ARG B N 1
ATOM 4631 C CA . ARG B 1 174 ? 13.920 52.243 8.291 1.00 19.12 174 ARG B CA 1
ATOM 4632 C C . ARG B 1 174 ? 15.443 52.339 8.382 1.00 20.37 174 ARG B C 1
ATOM 4633 O O . ARG B 1 174 ? 15.993 52.393 9.476 1.00 15.99 174 ARG B O 1
ATOM 4641 N N . ILE B 1 175 ? 16.122 52.377 7.240 1.00 24.96 175 ILE B N 1
ATOM 4642 C CA . ILE B 1 175 ? 17.566 52.604 7.249 1.00 26.73 175 ILE B CA 1
ATOM 4643 C C . ILE B 1 175 ? 17.903 53.929 7.957 1.00 24.89 175 ILE B C 1
ATOM 4644 O O . ILE B 1 175 ? 18.770 53.976 8.836 1.00 22.32 175 ILE B O 1
ATOM 4649 N N . ALA B 1 176 ? 17.189 54.994 7.609 1.00 20.09 176 ALA B N 1
ATOM 4650 C CA . ALA B 1 176 ? 17.450 56.284 8.239 1.00 23.35 176 ALA B CA 1
ATOM 4651 C C . ALA B 1 176 ? 17.228 56.194 9.748 1.00 27.53 176 ALA B C 1
ATOM 4652 O O . ALA B 1 176 ? 18.048 56.659 10.540 1.00 29.13 176 ALA B O 1
ATOM 4654 N N . ARG B 1 177 ? 16.120 55.574 10.133 1.00 23.36 177 ARG B N 1
ATOM 4655 C CA . ARG B 1 177 ? 15.772 55.412 11.531 1.00 22.42 177 ARG B CA 1
ATOM 4656 C C . ARG B 1 177 ? 16.855 54.617 12.273 1.00 23.02 177 ARG B C 1
ATOM 4657 O O . ARG B 1 177 ? 17.207 54.934 13.404 1.00 20.87 177 ARG B O 1
ATOM 4665 N N . LEU B 1 178 ? 17.390 53.595 11.615 1.00 15.89 178 LEU B N 1
ATOM 4666 C CA . LEU B 1 178 ? 18.437 52.773 12.192 1.00 19.20 178 LEU B CA 1
ATOM 4667 C C . LEU B 1 178 ? 19.711 53.586 12.465 1.00 20.92 178 LEU B C 1
ATOM 4668 O O . LEU B 1 178 ? 20.361 53.425 13.506 1.00 18.74 178 LEU B O 1
ATOM 4673 N N . ILE B 1 179 ? 20.059 54.455 11.522 1.00 20.62 179 ILE B N 1
ATOM 4674 C CA . ILE B 1 179 ? 21.192 55.366 11.669 1.00 21.97 179 ILE B CA 1
ATOM 4675 C C . ILE B 1 179 ? 20.989 56.315 12.846 1.00 24.79 179 ILE B C 1
ATOM 4676 O O . ILE B 1 179 ? 21.918 56.598 13.603 1.00 23.51 179 ILE B O 1
ATOM 4681 N N . GLU B 1 180 ? 19.763 56.806 12.998 1.00 24.33 180 GLU B N 1
ATOM 4682 C CA . GLU B 1 180 ? 19.438 57.716 14.090 1.00 24.22 180 GLU B CA 1
ATOM 4683 C C . GLU B 1 180 ? 19.350 57.037 15.456 1.00 25.41 180 GLU B C 1
ATOM 4684 O O . GLU B 1 180 ? 19.758 57.612 16.458 1.00 24.16 180 GLU B O 1
ATOM 4690 N N . GLU B 1 181 ? 18.807 55.823 15.497 1.00 18.96 181 GLU B N 1
ATOM 4691 C CA . GLU B 1 181 ? 18.411 55.218 16.771 1.00 24.01 181 GLU B CA 1
ATOM 4692 C C . GLU B 1 181 ? 19.240 54.009 17.177 1.00 21.58 181 GLU B C 1
ATOM 4693 O O . GLU B 1 181 ? 19.286 53.649 18.350 1.00 26.08 181 GLU B O 1
ATOM 4699 N N . GLY B 1 182 ? 19.873 53.364 16.207 1.00 18.06 182 GLY B N 1
ATOM 4700 C CA . GLY B 1 182 ? 20.490 52.076 16.454 1.00 16.37 182 GLY B CA 1
ATOM 4701 C C . GLY B 1 182 ? 19.439 51.007 16.706 1.00 19.11 182 GLY B C 1
ATOM 4702 O O . GLY B 1 182 ? 18.249 51.248 16.502 1.00 20.54 182 GLY B O 1
ATOM 4703 N N . TYR B 1 183 ? 19.879 49.829 17.152 1.00 19.42 183 TYR B N 1
ATOM 4704 C CA . TYR B 1 183 ? 18.982 48.711 17.423 1.00 17.00 183 TYR B CA 1
ATOM 4705 C C . TYR B 1 183 ? 19.078 48.320 18.907 1.00 14.71 183 TYR B C 1
ATOM 4706 O O . TYR B 1 183 ? 20.160 47.987 19.398 1.00 12.98 183 TYR B O 1
ATOM 4715 N N . PRO B 1 184 ? 17.945 48.361 19.626 1.00 16.36 184 PRO B N 1
ATOM 4716 C CA . PRO B 1 184 ? 17.942 48.116 21.076 1.00 20.31 184 PRO B CA 1
ATOM 4717 C C . PRO B 1 184 ? 18.455 46.727 21.471 1.00 19.77 184 PRO B C 1
ATOM 4718 O O . PRO B 1 184 ? 18.204 45.731 20.780 1.00 17.21 184 PRO B O 1
ATOM 4722 N N . CYS B 1 185 ? 19.188 46.668 22.578 1.00 18.60 185 CYS B N 1
ATOM 4723 C CA . CYS B 1 185 ? 19.717 45.395 23.062 1.00 20.92 185 CYS B CA 1
ATOM 4724 C C . CYS B 1 185 ? 19.516 45.208 24.559 1.00 22.52 185 CYS B C 1
ATOM 4725 O O . CYS B 1 185 ? 19.276 46.168 25.291 1.00 17.10 185 CYS B O 1
ATOM 4728 N N . TYR B 1 186 ? 19.620 43.960 25.006 1.00 23.62 186 TYR B N 1
ATOM 4729 C CA . TYR B 1 186 ? 19.582 43.658 26.433 1.00 19.37 186 TYR B CA 1
ATOM 4730 C C . TYR B 1 186 ? 20.924 43.112 26.886 1.00 18.66 186 TYR B C 1
ATOM 4731 O O . TYR B 1 186 ? 21.705 42.627 26.066 1.00 19.29 186 TYR B O 1
ATOM 4740 N N . THR B 1 187 ? 21.191 43.171 28.185 1.00 14.84 187 THR B N 1
ATOM 4741 C CA . THR B 1 187 ? 22.467 42.665 28.692 1.00 19.20 187 THR B CA 1
ATOM 4742 C C . THR B 1 187 ? 22.354 41.404 29.574 1.00 20.48 187 THR B C 1
ATOM 4743 O O . THR B 1 187 ? 21.433 41.253 30.388 1.00 18.54 187 THR B O 1
ATOM 4747 N N . THR B 1 188 ? 23.306 40.497 29.394 1.00 15.74 188 THR B N 1
ATOM 4748 C CA . THR B 1 188 ? 23.390 39.293 30.206 1.00 20.49 188 THR B CA 1
ATOM 4749 C C . THR B 1 188 ? 24.624 39.385 31.116 1.00 20.40 188 THR B C 1
ATOM 4750 O O . THR B 1 188 ? 24.905 38.506 31.927 1.00 22.56 188 THR B O 1
ATOM 4754 N N . SER B 1 189 ? 25.335 40.496 31.013 1.00 23.28 189 SER B N 1
ATOM 4755 C CA . SER B 1 189 ? 26.603 40.653 31.718 1.00 23.82 189 SER B CA 1
ATOM 4756 C C . SER B 1 189 ? 26.526 40.751 33.245 1.00 23.56 189 SER B C 1
ATOM 4757 O O . SER B 1 189 ? 27.544 40.621 33.920 1.00 22.56 189 SER B O 1
ATOM 4760 N N . ALA B 1 190 ? 25.339 40.974 33.800 1.00 21.97 190 ALA B N 1
ATOM 4761 C CA . ALA B 1 190 ? 25.209 40.967 35.252 1.00 17.07 190 ALA B CA 1
ATOM 4762 C C . ALA B 1 190 ? 24.760 39.589 35.741 1.00 16.94 190 ALA B C 1
ATOM 4763 O O . ALA B 1 190 ? 24.609 39.358 36.939 1.00 20.13 190 ALA B O 1
ATOM 4765 N N . GLY B 1 191 ? 24.550 38.672 34.807 1.00 16.22 191 GLY B N 1
ATOM 4766 C CA . GLY B 1 191 ? 23.766 37.486 35.101 1.00 16.02 191 GLY B CA 1
ATOM 4767 C C . GLY B 1 191 ? 24.471 36.149 35.208 1.00 21.35 191 GLY B C 1
ATOM 4768 O O . GLY B 1 191 ? 23.823 35.151 35.513 1.00 16.43 191 GLY B O 1
ATOM 4769 N N . TRP B 1 192 ? 25.780 36.118 34.969 1.00 18.22 192 TRP B N 1
ATOM 4770 C CA . TRP B 1 192 ? 26.507 34.851 34.944 1.00 18.38 192 TRP B CA 1
ATOM 4771 C C . TRP B 1 192 ? 26.409 34.132 36.286 1.00 21.97 192 TRP B C 1
ATOM 4772 O O . TRP B 1 192 ? 26.535 34.745 37.343 1.00 17.56 192 TRP B O 1
ATOM 4783 N N . LEU B 1 193 ? 26.199 32.825 36.229 1.00 22.76 193 LEU B N 1
ATOM 4784 C CA . LEU B 1 193 ? 25.846 32.055 37.416 1.00 22.91 193 LEU B CA 1
ATOM 4785 C C . LEU B 1 193 ? 26.964 31.985 38.455 1.00 23.45 193 LEU B C 1
ATOM 4786 O O . LEU B 1 193 ? 26.697 31.850 39.653 1.00 23.03 193 LEU B O 1
ATOM 4791 N N . GLY B 1 194 ? 28.214 32.105 38.017 1.00 21.74 194 GLY B N 1
ATOM 4792 C CA . GLY B 1 194 ? 29.333 32.009 38.945 1.00 22.30 194 GLY B CA 1
ATOM 4793 C C . GLY B 1 194 ? 29.608 33.256 39.778 1.00 22.76 194 GLY B C 1
ATOM 4794 O O . GLY B 1 194 ? 30.442 33.237 40.678 1.00 24.30 194 GLY B O 1
ATOM 4795 N N . TYR B 1 195 ? 28.912 34.349 39.488 1.00 19.55 195 TYR B N 1
ATOM 4796 C CA . TYR B 1 195 ? 29.169 35.608 40.185 1.00 22.12 195 TYR B CA 1
ATOM 4797 C C . TYR B 1 195 ? 28.657 35.585 41.627 1.00 21.29 195 TYR B C 1
ATOM 4798 O O . TYR B 1 195 ? 27.597 35.030 41.905 1.00 21.75 195 TYR B O 1
ATOM 4807 N N . SER B 1 196 ? 29.406 36.196 42.538 1.00 22.04 196 SER B N 1
ATOM 4808 C CA . SER B 1 196 ? 28.931 36.399 43.902 1.00 24.60 196 SER B CA 1
ATOM 4809 C C . SER B 1 196 ? 27.728 37.347 43.913 1.00 27.34 196 SER B C 1
ATOM 4810 O O . SER B 1 196 ? 27.512 38.096 42.954 1.00 22.98 196 SER B O 1
ATOM 4813 N N . ASP B 1 197 ? 26.958 37.318 44.998 1.00 23.29 197 ASP B N 1
ATOM 4814 C CA . ASP B 1 197 ? 25.821 38.219 45.151 1.00 28.28 197 ASP B CA 1
ATOM 4815 C C . ASP B 1 197 ? 26.270 39.673 45.078 1.00 29.50 197 ASP B C 1
ATOM 4816 O O . ASP B 1 197 ? 25.598 40.507 44.469 1.00 23.06 197 ASP B O 1
ATOM 4821 N N . GLU B 1 198 ? 27.396 39.978 45.715 1.00 24.42 198 GLU B N 1
ATOM 4822 C CA . GLU B 1 198 ? 27.902 41.348 45.711 1.00 24.86 198 GLU B CA 1
ATOM 4823 C C . GLU B 1 198 ? 28.204 41.832 44.302 1.00 24.72 198 GLU B C 1
ATOM 4824 O O . GLU B 1 198 ? 27.884 42.967 43.948 1.00 29.93 198 GLU B O 1
ATOM 4830 N N . LYS B 1 199 ? 28.812 40.960 43.502 1.00 23.37 199 LYS B N 1
ATOM 4831 C CA . LYS B 1 199 ? 29.125 41.278 42.116 1.00 25.21 199 LYS B CA 1
ATOM 4832 C C . LYS B 1 199 ? 27.834 41.428 41.307 1.00 27.85 199 LYS B C 1
ATOM 4833 O O . LYS B 1 199 ? 27.692 42.363 40.519 1.00 25.77 199 LYS B O 1
ATOM 4839 N N . LEU B 1 200 ? 26.897 40.504 41.511 1.00 24.04 200 LEU B N 1
ATOM 4840 C CA . LEU B 1 200 ? 25.552 40.617 40.946 1.00 22.65 200 LEU B CA 1
ATOM 4841 C C . LEU B 1 200 ? 24.899 41.989 41.228 1.00 24.11 200 LEU B C 1
ATOM 4842 O O . LEU B 1 200 ? 24.378 42.630 40.314 1.00 22.99 200 LEU B O 1
ATOM 4847 N N . ARG B 1 201 ? 24.920 42.425 42.486 1.00 21.85 201 ARG B N 1
ATOM 4848 C CA . ARG B 1 201 ? 24.322 43.712 42.858 1.00 27.36 201 ARG B CA 1
ATOM 4849 C C . ARG B 1 201 ? 24.952 44.870 42.093 1.00 22.23 201 ARG B C 1
ATOM 4850 O O . ARG B 1 201 ? 24.248 45.720 41.553 1.00 25.13 201 ARG B O 1
ATOM 4858 N N . ARG B 1 202 ? 26.281 44.895 42.061 1.00 22.56 202 ARG B N 1
ATOM 4859 C CA . ARG B 1 202 ? 27.013 45.971 41.397 1.00 28.76 202 ARG B CA 1
ATOM 4860 C C . ARG B 1 202 ? 26.708 46.009 39.908 1.00 26.19 202 ARG B C 1
ATOM 4861 O O . ARG B 1 202 ? 26.442 47.074 39.355 1.00 22.52 202 ARG B O 1
ATOM 4869 N N . LEU B 1 203 ? 26.731 44.845 39.263 1.00 20.82 203 LEU B N 1
ATOM 4870 C CA . LEU B 1 203 ? 26.509 44.791 37.828 1.00 22.85 203 LEU B CA 1
ATOM 4871 C C . LEU B 1 203 ? 25.054 45.063 37.453 1.00 24.94 203 LEU B C 1
ATOM 4872 O O . LEU B 1 203 ? 24.791 45.529 36.350 1.00 18.95 203 LEU B O 1
ATOM 4877 N N . CYS B 1 204 ? 24.116 44.773 38.359 1.00 19.58 204 CYS B N 1
ATOM 4878 C CA . CYS B 1 204 ? 22.719 45.160 38.154 1.00 19.29 204 CYS B CA 1
ATOM 4879 C C . CYS B 1 204 ? 22.593 46.696 38.122 1.00 19.72 204 CYS B C 1
ATOM 4880 O O . CYS B 1 204 ? 21.913 47.256 37.264 1.00 19.29 204 CYS B O 1
ATOM 4883 N N . ARG B 1 205 ? 23.266 47.362 39.053 1.00 20.64 205 ARG B N 1
ATOM 4884 C CA . ARG B 1 205 ? 23.243 48.818 39.110 1.00 21.18 205 ARG B CA 1
ATOM 4885 C C . ARG B 1 205 ? 23.900 49.420 37.873 1.00 23.03 205 ARG B C 1
ATOM 4886 O O . ARG B 1 205 ? 23.428 50.414 37.337 1.00 22.68 205 ARG B O 1
ATOM 4894 N N . GLU B 1 206 ? 24.982 48.798 37.417 1.00 22.69 206 GLU B N 1
ATOM 4895 C CA . GLU B 1 206 ? 25.644 49.237 36.202 1.00 20.58 206 GLU B CA 1
ATOM 4896 C C . GLU B 1 206 ? 24.699 49.137 35.011 1.00 19.62 206 GLU B C 1
ATOM 4897 O O . GLU B 1 206 ? 24.535 50.098 34.271 1.00 19.27 206 GLU B O 1
ATOM 4903 N N . ALA B 1 207 ? 24.073 47.977 34.832 1.00 19.46 207 ALA B N 1
ATOM 4904 C CA . ALA B 1 207 ? 23.135 47.795 33.726 1.00 18.78 207 ALA B CA 1
ATOM 4905 C C . ALA B 1 207 ? 22.020 48.844 33.752 1.00 21.08 207 ALA B C 1
ATOM 4906 O O . ALA B 1 207 ? 21.633 49.380 32.711 1.00 18.79 207 ALA B O 1
ATOM 4908 N N . ARG B 1 208 ? 21.509 49.136 34.943 1.00 20.30 208 ARG B N 1
ATOM 4909 C CA . ARG B 1 208 ? 20.433 50.101 35.063 1.00 18.91 208 ARG B CA 1
ATOM 4910 C C . ARG B 1 208 ? 20.960 51.493 34.737 1.00 20.58 208 ARG B C 1
ATOM 4911 O O . ARG B 1 208 ? 20.355 52.213 33.947 1.00 19.23 208 ARG B O 1
ATOM 4919 N N . ALA B 1 209 ? 22.093 51.850 35.337 1.00 20.04 209 ALA B N 1
ATOM 4920 C CA . ALA B 1 209 ? 22.727 53.141 35.083 1.00 20.72 209 ALA B CA 1
ATOM 4921 C C . ALA B 1 209 ? 23.021 53.378 33.603 1.00 22.42 209 ALA B C 1
ATOM 4922 O O . ALA B 1 209 ? 22.969 54.511 33.130 1.00 25.30 209 ALA B O 1
ATOM 4924 N N . ALA B 1 210 ? 23.318 52.305 32.879 1.00 21.28 210 ALA B N 1
ATOM 4925 C CA . ALA B 1 210 ? 23.688 52.403 31.470 1.00 18.78 210 ALA B CA 1
ATOM 4926 C C . ALA B 1 210 ? 22.491 52.659 30.546 1.00 18.27 210 ALA B C 1
ATOM 4927 O O . ALA B 1 210 ? 22.664 53.038 29.380 1.00 18.03 210 ALA B O 1
ATOM 4929 N N . GLY B 1 211 ? 21.284 52.433 31.062 1.00 20.24 211 GLY B N 1
ATOM 4930 C CA . GLY B 1 211 ? 20.069 52.652 30.296 1.00 17.80 211 GLY B CA 1
ATOM 4931 C C . GLY B 1 211 ? 19.428 51.419 29.674 1.00 22.81 211 GLY B C 1
ATOM 4932 O O . GLY B 1 211 ? 18.500 51.548 28.876 1.00 21.03 211 GLY B O 1
ATOM 4933 N N . PHE B 1 212 ? 19.898 50.224 30.026 1.00 16.64 212 PHE B N 1
ATOM 4934 C CA . PHE B 1 212 ? 19.225 49.019 29.556 1.00 16.55 212 PHE B CA 1
ATOM 4935 C C . PHE B 1 212 ? 17.824 48.969 30.155 1.00 16.14 212 PHE B C 1
ATOM 4936 O O . PHE B 1 212 ? 17.627 49.372 31.298 1.00 16.62 212 PHE B O 1
ATOM 4944 N N . THR B 1 213 ? 16.853 48.506 29.371 1.00 16.57 213 THR B N 1
ATOM 4945 C CA . THR B 1 213 ? 15.499 48.303 29.876 1.00 19.04 213 THR B CA 1
ATOM 4946 C C . THR B 1 213 ? 15.242 46.819 30.115 1.00 20.15 213 THR B C 1
ATOM 4947 O O . THR B 1 213 ? 14.207 46.439 30.665 1.00 21.34 213 THR B O 1
ATOM 4951 N N . HIS B 1 214 ? 16.199 45.993 29.697 1.00 14.75 214 HIS B N 1
ATOM 4952 C CA . HIS B 1 214 ? 16.083 44.540 29.742 1.00 15.72 214 HIS B CA 1
ATOM 4953 C C . HIS B 1 214 ? 17.406 43.943 30.209 1.00 18.60 214 HIS B C 1
ATOM 4954 O O . HIS B 1 214 ? 18.472 44.326 29.720 1.00 15.88 214 HIS B O 1
ATOM 4961 N N . THR B 1 215 ? 17.335 42.998 31.141 1.00 14.52 215 THR B N 1
ATOM 4962 C CA . THR B 1 215 ? 18.528 42.372 31.712 1.00 15.44 215 THR B CA 1
ATOM 4963 C C . THR B 1 215 ? 18.264 40.878 31.949 1.00 16.81 215 THR B C 1
ATOM 4964 O O . THR B 1 215 ? 17.195 40.500 32.433 1.00 15.78 215 THR B O 1
ATOM 4968 N N . LYS B 1 216 ? 19.236 40.034 31.615 1.00 16.87 216 LYS B N 1
ATOM 4969 C CA . LYS B 1 216 ? 19.045 38.584 31.725 1.00 17.36 216 LYS B CA 1
ATOM 4970 C C . LYS B 1 216 ? 19.944 37.935 32.771 1.00 20.62 216 LYS B C 1
ATOM 4971 O O . LYS B 1 216 ? 21.100 38.342 32.957 1.00 16.28 216 LYS B O 1
ATOM 4977 N N . PHE B 1 217 ? 19.406 36.910 33.432 1.00 14.50 217 PHE B N 1
ATOM 4978 C CA . PHE B 1 217 ? 20.124 36.191 34.480 1.00 15.20 217 PHE B CA 1
ATOM 4979 C C . PHE B 1 217 ? 20.122 34.692 34.242 1.00 14.72 217 PHE B C 1
ATOM 4980 O O . PHE B 1 217 ? 19.136 34.132 33.782 1.00 15.31 217 PHE B O 1
ATOM 4988 N N . LYS B 1 218 ? 21.261 34.065 34.513 1.00 14.92 218 LYS B N 1
ATOM 4989 C CA . LYS B 1 218 ? 21.379 32.617 34.485 1.00 14.82 218 LYS B CA 1
ATOM 4990 C C . LYS B 1 218 ? 20.691 32.038 35.720 1.00 21.27 218 LYS B C 1
ATOM 4991 O O . LYS B 1 218 ? 20.736 32.637 36.806 1.00 16.59 218 LYS B O 1
ATOM 4997 N N . VAL B 1 219 ? 20.036 30.893 35.538 1.00 15.20 219 VAL B N 1
ATOM 4998 C CA . VAL B 1 219 ? 19.395 30.144 36.621 1.00 15.76 219 VAL B CA 1
ATOM 4999 C C . VAL B 1 219 ? 19.574 28.660 36.314 1.00 20.05 219 VAL B C 1
ATOM 5000 O O . VAL B 1 219 ? 20.051 28.302 35.232 1.00 18.14 219 VAL B O 1
ATOM 5004 N N . GLY B 1 220 ? 19.176 27.795 37.246 1.00 20.12 220 GLY B N 1
ATOM 5005 C CA . GLY B 1 220 ? 19.010 26.390 36.920 1.00 20.13 220 GLY B CA 1
ATOM 5006 C C . GLY B 1 220 ? 19.852 25.387 37.679 1.00 21.36 220 GLY B C 1
ATOM 5007 O O . GLY B 1 220 ? 19.595 24.191 37.609 1.00 23.04 220 GLY B O 1
ATOM 5008 N N . ARG B 1 221 ? 20.853 25.860 38.406 1.00 17.16 221 ARG B N 1
ATOM 5009 C CA . ARG B 1 221 ? 21.686 24.959 39.187 1.00 21.02 221 ARG B CA 1
ATOM 5010 C C . ARG B 1 221 ? 21.097 24.691 40.573 1.00 26.32 221 ARG B C 1
ATOM 5011 O O . ARG B 1 221 ? 21.041 23.548 41.031 1.00 24.04 221 ARG B O 1
ATOM 5019 N N . ASP B 1 222 ? 20.666 25.751 41.248 1.00 23.54 222 ASP B N 1
ATOM 5020 C CA . ASP B 1 222 ? 20.172 25.622 42.616 1.00 21.74 222 ASP B CA 1
ATOM 5021 C C . ASP B 1 222 ? 18.985 26.557 42.821 1.00 23.63 222 ASP B C 1
ATOM 5022 O O . ASP B 1 222 ? 19.104 27.772 42.622 1.00 20.31 222 ASP B O 1
ATOM 5027 N N . LEU B 1 223 ? 17.841 25.987 43.199 1.00 20.24 223 LEU B N 1
ATOM 5028 C CA . LEU B 1 223 ? 16.596 26.746 43.278 1.00 26.11 223 LEU B CA 1
ATOM 5029 C C . LEU B 1 223 ? 16.691 27.861 44.315 1.00 27.02 223 LEU B C 1
ATOM 5030 O O . LEU B 1 223 ? 16.259 28.993 44.074 1.00 20.65 223 LEU B O 1
ATOM 5035 N N . SER B 1 224 ? 17.262 27.517 45.464 1.00 21.83 224 SER B N 1
ATOM 5036 C CA . SER B 1 224 ? 17.463 28.460 46.544 1.00 22.64 224 SER B CA 1
ATOM 5037 C C . SER B 1 224 ? 18.319 29.634 46.075 1.00 23.28 224 SER B C 1
ATOM 5038 O O . SER B 1 224 ? 17.990 30.786 46.345 1.00 23.62 224 SER B O 1
ATOM 5041 N N . ASP B 1 225 ? 19.403 29.343 45.361 1.00 21.77 225 ASP B N 1
ATOM 5042 C CA . ASP B 1 225 ? 20.228 30.409 44.800 1.00 21.38 225 ASP B CA 1
ATOM 5043 C C . ASP B 1 225 ? 19.428 31.303 43.857 1.00 20.58 225 ASP B C 1
ATOM 5044 O O . ASP B 1 225 ? 19.520 32.532 43.933 1.00 20.67 225 ASP B O 1
ATOM 5049 N N . ASP B 1 226 ? 18.669 30.678 42.955 1.00 19.86 226 ASP B N 1
ATOM 5050 C CA . ASP B 1 226 ? 17.906 31.419 41.945 1.00 19.10 226 ASP B CA 1
ATOM 5051 C C . ASP B 1 226 ? 16.885 32.371 42.573 1.00 21.54 226 ASP B C 1
ATOM 5052 O O . ASP B 1 226 ? 16.762 33.520 42.150 1.00 24.09 226 ASP B O 1
ATOM 5057 N N . ILE B 1 227 ? 16.150 31.875 43.568 1.00 21.10 227 ILE B N 1
ATOM 5058 C CA . ILE B 1 227 ? 15.186 32.686 44.305 1.00 20.78 227 ILE B CA 1
ATOM 5059 C C . ILE B 1 227 ? 15.887 33.874 44.974 1.00 21.33 227 ILE B C 1
ATOM 5060 O O . ILE B 1 227 ? 15.419 35.011 44.887 1.00 21.33 227 ILE B O 1
ATOM 5065 N N . ARG B 1 228 ? 17.009 33.600 45.637 1.00 21.86 228 ARG B N 1
ATOM 5066 C CA . ARG B 1 228 ? 17.774 34.642 46.313 1.00 25.22 228 ARG B CA 1
ATOM 5067 C C . ARG B 1 228 ? 18.325 35.665 45.316 1.00 26.29 228 ARG B C 1
ATOM 5068 O O . ARG B 1 228 ? 18.147 36.871 45.496 1.00 22.06 228 ARG B O 1
ATOM 5076 N N . ARG B 1 229 ? 18.977 35.171 44.265 1.00 21.02 229 ARG B N 1
ATOM 5077 C CA . ARG B 1 229 ? 19.574 36.028 43.239 1.00 20.97 229 ARG B CA 1
ATOM 5078 C C . ARG B 1 229 ? 18.537 36.910 42.526 1.00 24.79 229 ARG B C 1
ATOM 5079 O O . ARG B 1 229 ? 18.754 38.115 42.356 1.00 19.94 229 ARG B O 1
ATOM 5087 N N . LEU B 1 230 ? 17.404 36.328 42.136 1.00 19.48 230 LEU B N 1
ATOM 5088 C CA . LEU B 1 230 ? 16.376 37.116 41.451 1.00 19.06 230 LEU B CA 1
ATOM 5089 C C . LEU B 1 230 ? 15.724 38.171 42.370 1.00 23.44 230 LEU B C 1
ATOM 5090 O O . LEU B 1 230 ? 15.382 39.270 41.918 1.00 19.67 230 LEU B O 1
ATOM 5095 N N . THR B 1 231 ? 15.556 37.827 43.645 1.00 20.68 231 THR B N 1
ATOM 5096 C CA . THR B 1 231 ? 15.050 38.767 44.640 1.00 21.53 231 THR B CA 1
ATOM 5097 C C . THR B 1 231 ? 15.997 39.965 44.734 1.00 24.10 231 THR B C 1
ATOM 5098 O O . THR B 1 231 ? 15.568 41.118 44.678 1.00 24.90 231 THR B O 1
ATOM 5102 N N . ILE B 1 232 ? 17.287 39.677 44.866 1.00 22.99 232 ILE B N 1
ATOM 5103 C CA . ILE B 1 232 ? 18.314 40.708 44.915 1.00 25.61 232 ILE B CA 1
ATOM 5104 C C . ILE B 1 232 ? 18.357 41.532 43.611 1.00 21.40 232 ILE B C 1
ATOM 5105 O O . ILE B 1 232 ? 18.402 42.766 43.651 1.00 21.70 232 ILE B O 1
ATOM 5110 N N . ALA B 1 233 ? 18.346 40.843 42.471 1.00 20.45 233 ALA B N 1
ATOM 5111 C CA . ALA B 1 233 ? 18.312 41.506 41.169 1.00 19.69 233 ALA B CA 1
ATOM 5112 C C . ALA B 1 233 ? 17.155 42.495 41.083 1.00 23.96 233 ALA B C 1
ATOM 5113 O O . ALA B 1 233 ? 17.353 43.632 40.695 1.00 19.80 233 ALA B O 1
ATOM 5115 N N . ARG B 1 234 ? 15.956 42.066 41.465 1.00 25.54 234 ARG B N 1
ATOM 5116 C CA . ARG B 1 234 ? 14.788 42.951 41.427 1.00 26.85 234 ARG B CA 1
ATOM 5117 C C . ARG B 1 234 ? 14.956 44.197 42.305 1.00 27.36 234 ARG B C 1
ATOM 5118 O O . ARG B 1 234 ? 14.592 45.309 41.898 1.00 24.17 234 ARG B O 1
ATOM 5126 N N . GLU B 1 235 ? 15.518 44.008 43.496 1.00 21.72 235 GLU B N 1
ATOM 5127 C CA . GLU B 1 235 ? 15.809 45.113 44.402 1.00 24.07 235 GLU B CA 1
ATOM 5128 C C . GLU B 1 235 ? 16.675 46.196 43.763 1.00 27.47 235 GLU B C 1
ATOM 5129 O O . GLU B 1 235 ? 16.402 47.384 43.915 1.00 27.34 235 GLU B O 1
ATOM 5135 N N . GLU B 1 236 ? 17.741 45.781 43.087 1.00 25.13 236 GLU B N 1
ATOM 5136 C CA . GLU B 1 236 ? 18.699 46.730 42.528 1.00 23.55 236 GLU B CA 1
ATOM 5137 C C . GLU B 1 236 ? 18.178 47.304 41.220 1.00 22.57 236 GLU B C 1
ATOM 5138 O O . GLU B 1 236 ? 18.348 48.489 40.943 1.00 23.79 236 GLU B O 1
ATOM 5144 N N . LEU B 1 237 ? 17.537 46.457 40.421 1.00 20.42 237 LEU B N 1
ATOM 5145 C CA . LEU B 1 237 ? 17.097 46.850 39.089 1.00 19.68 237 LEU B CA 1
ATOM 5146 C C . LEU B 1 237 ? 15.852 47.741 39.091 1.00 19.92 237 LEU B C 1
ATOM 5147 O O . LEU B 1 237 ? 15.664 48.544 38.175 1.00 21.11 237 LEU B O 1
ATOM 5152 N N . GLY B 1 238 ? 15.005 47.590 40.109 1.00 23.06 238 GLY B N 1
ATOM 5153 C CA . GLY B 1 238 ? 13.766 48.355 40.203 1.00 26.96 238 GLY B CA 1
ATOM 5154 C C . GLY B 1 238 ? 12.607 47.633 39.529 1.00 25.25 238 GLY B C 1
ATOM 5155 O O . GLY B 1 238 ? 12.824 46.678 38.786 1.00 20.51 238 GLY B O 1
ATOM 5156 N N . GLU B 1 239 ? 11.380 48.095 39.762 1.00 20.54 239 GLU B N 1
ATOM 5157 C CA . GLU B 1 239 ? 10.196 47.365 39.283 1.00 23.08 239 GLU B CA 1
ATOM 5158 C C . GLU B 1 239 ? 9.991 47.449 37.770 1.00 22.10 239 GLU B C 1
ATOM 5159 O O . GLU B 1 239 ? 9.423 46.543 37.160 1.00 21.53 239 GLU B O 1
ATOM 5165 N N . ASP B 1 240 ? 10.455 48.538 37.170 1.00 21.83 240 ASP B N 1
ATOM 5166 C CA . ASP B 1 240 ? 10.250 48.778 35.747 1.00 22.76 240 ASP B CA 1
ATOM 5167 C C . ASP B 1 240 ? 11.170 47.945 34.851 1.00 23.91 240 ASP B C 1
ATOM 5168 O O . ASP B 1 240 ? 10.857 47.719 33.682 1.00 24.07 240 ASP B O 1
ATOM 5173 N N . MET B 1 241 ? 12.306 47.502 35.384 1.00 21.35 241 MET B N 1
ATOM 5174 C CA . MET B 1 241 ? 13.255 46.718 34.585 1.00 17.74 241 MET B CA 1
ATOM 5175 C C . MET B 1 241 ? 12.614 45.446 34.058 1.00 19.26 241 MET B C 1
ATOM 5176 O O . MET B 1 241 ? 11.845 44.792 34.763 1.00 18.73 241 MET B O 1
ATOM 5181 N N . ASN B 1 242 ? 12.914 45.090 32.814 1.00 17.91 242 ASN B N 1
ATOM 5182 C CA . ASN B 1 242 ? 12.476 43.802 32.317 1.00 21.27 242 ASN B CA 1
ATOM 5183 C C . ASN B 1 242 ? 13.517 42.733 32.628 1.00 19.25 242 ASN B C 1
ATOM 5184 O O . ASN B 1 242 ? 14.673 42.851 32.238 1.00 19.15 242 ASN B O 1
ATOM 5189 N N . ILE B 1 243 ? 13.105 41.693 33.339 1.00 16.55 243 ILE B N 1
ATOM 5190 C CA . ILE B 1 243 ? 14.029 40.621 33.704 1.00 15.15 243 ILE B CA 1
ATOM 5191 C C . ILE B 1 243 ? 13.747 39.367 32.870 1.00 17.21 243 ILE B C 1
ATOM 5192 O O . ILE B 1 243 ? 12.591 39.046 32.602 1.00 20.13 243 ILE B O 1
ATOM 5197 N N . MET B 1 244 ? 14.804 38.691 32.432 1.00 14.89 244 MET B N 1
ATOM 5198 C CA . MET B 1 244 ? 14.679 37.403 31.759 1.00 17.36 244 MET B CA 1
ATOM 5199 C C . MET B 1 244 ? 15.593 36.403 32.439 1.00 14.79 244 MET B C 1
ATOM 5200 O O . MET B 1 244 ? 16.558 36.791 33.095 1.00 17.50 244 MET B O 1
ATOM 5205 N N . ILE B 1 245 ? 15.289 35.119 32.284 1.00 14.40 245 ILE B N 1
ATOM 5206 C CA . ILE B 1 245 ? 16.120 34.071 32.868 1.00 16.55 245 ILE B CA 1
ATOM 5207 C C . ILE B 1 245 ? 16.462 32.988 31.847 1.00 16.37 245 ILE B C 1
ATOM 5208 O O . ILE B 1 245 ? 15.688 32.718 30.934 1.00 17.66 245 ILE B O 1
ATOM 5213 N N . ASP B 1 246 ? 17.629 32.377 32.023 1.00 16.14 246 ASP B N 1
ATOM 5214 C CA . ASP B 1 246 ? 18.180 31.423 31.071 1.00 15.88 246 ASP B CA 1
ATOM 5215 C C . ASP B 1 246 ? 18.695 30.214 31.852 1.00 13.22 246 ASP B C 1
ATOM 5216 O O . ASP B 1 246 ? 19.600 30.337 32.681 1.00 14.53 246 ASP B O 1
ATOM 5221 N N . ALA B 1 247 ? 18.127 29.047 31.570 1.00 13.51 247 ALA B N 1
ATOM 5222 C CA . ALA B 1 247 ? 18.490 27.812 32.263 1.00 13.45 247 ALA B CA 1
ATOM 5223 C C . ALA B 1 247 ? 19.521 26.982 31.505 1.00 13.18 247 ALA B C 1
ATOM 5224 O O . ALA B 1 247 ? 20.009 25.984 32.021 1.00 17.56 247 ALA B O 1
ATOM 5226 N N . ASN B 1 248 ? 19.829 27.377 30.274 1.00 12.74 248 ASN B N 1
ATOM 5227 C CA . ASN B 1 248 ? 20.843 26.677 29.479 1.00 12.39 248 ASN B CA 1
ATOM 5228 C C . ASN B 1 248 ? 20.641 25.165 29.364 1.00 12.43 248 ASN B C 1
ATOM 5229 O O . ASN B 1 248 ? 21.608 24.412 29.476 1.00 15.29 248 ASN B O 1
ATOM 5234 N N . GLN B 1 249 ? 19.384 24.749 29.172 1.00 13.91 249 GLN B N 1
ATOM 5235 C CA . GLN B 1 249 ? 18.990 23.386 28.770 1.00 16.93 249 GLN B CA 1
ATOM 5236 C C . GLN B 1 249 ? 18.883 22.331 29.884 1.00 17.50 249 GLN B C 1
ATOM 5237 O O . GLN B 1 249 ? 18.538 21.180 29.601 1.00 15.40 249 GLN B O 1
ATOM 5243 N N . VAL B 1 250 ? 19.152 22.704 31.133 1.00 14.76 250 VAL B N 1
ATOM 5244 C CA . VAL B 1 250 ? 19.445 21.695 32.167 1.00 17.06 250 VAL B CA 1
ATOM 5245 C C . VAL B 1 250 ? 18.274 20.860 32.691 1.00 15.76 250 VAL B C 1
ATOM 5246 O O . VAL B 1 250 ? 18.487 19.774 33.239 1.00 19.64 250 VAL B O 1
ATOM 5250 N N . TRP B 1 251 ? 17.050 21.355 32.525 1.00 14.82 251 TRP B N 1
ATOM 5251 C CA . TRP B 1 251 ? 15.884 20.719 33.141 1.00 16.01 251 TRP B CA 1
ATOM 5252 C C . TRP B 1 251 ? 15.179 19.677 32.274 1.00 17.70 251 TRP B C 1
ATOM 5253 O O . TRP B 1 251 ? 15.222 19.736 31.040 1.00 14.69 251 TRP B O 1
ATOM 5264 N N . GLU B 1 252 ? 14.522 18.731 32.945 1.00 17.68 252 GLU B N 1
ATOM 5265 C CA . GLU B 1 252 ? 13.459 17.941 32.348 1.00 15.22 252 GLU B CA 1
ATOM 5266 C C . GLU B 1 252 ? 12.234 18.846 32.177 1.00 18.20 252 GLU B C 1
ATOM 5267 O O . GLU B 1 252 ? 12.158 19.927 32.770 1.00 17.37 252 GLU B O 1
ATOM 5273 N N . VAL B 1 253 ? 11.262 18.382 31.400 1.00 19.58 253 VAL B N 1
ATOM 5274 C CA . VAL B 1 253 ? 10.047 19.152 31.151 1.00 19.10 253 VAL B CA 1
ATOM 5275 C C . VAL B 1 253 ? 9.275 19.482 32.442 1.00 23.29 253 VAL B C 1
ATOM 5276 O O . VAL B 1 253 ? 8.961 20.650 32.700 1.00 16.57 253 VAL B O 1
ATOM 5280 N N . ASP B 1 254 ? 8.976 18.468 33.252 1.00 17.03 254 ASP B N 1
ATOM 5281 C CA . ASP B 1 254 ? 8.198 18.697 34.473 1.00 16.89 254 ASP B CA 1
ATOM 5282 C C . ASP B 1 254 ? 8.983 19.539 35.480 1.00 21.64 254 ASP B C 1
ATOM 5283 O O . ASP B 1 254 ? 8.444 20.449 36.108 1.00 17.33 254 ASP B O 1
ATOM 5288 N N . GLU B 1 255 ? 10.268 19.243 35.608 1.00 16.96 255 GLU B N 1
ATOM 5289 C CA . GLU B 1 255 ? 11.168 20.041 36.428 1.00 22.03 255 GLU B CA 1
ATOM 5290 C C . GLU B 1 255 ? 11.160 21.515 36.018 1.00 21.12 255 GLU B C 1
ATOM 5291 O O . GLU B 1 255 ? 11.155 22.414 36.872 1.00 19.23 255 GLU B O 1
ATOM 5297 N N . ALA B 1 256 ? 11.157 21.761 34.709 1.00 15.80 256 ALA B N 1
ATOM 5298 C CA . ALA B 1 256 ? 11.224 23.124 34.179 1.00 15.28 256 ALA B CA 1
ATOM 5299 C C . ALA B 1 256 ? 9.978 23.900 34.544 1.00 21.17 256 ALA B C 1
ATOM 5300 O O . ALA B 1 256 ? 10.057 25.050 34.984 1.00 15.63 256 ALA B O 1
ATOM 5302 N N . ILE B 1 257 ? 8.823 23.265 34.376 1.00 18.70 257 ILE B N 1
ATOM 5303 C CA . ILE B 1 257 ? 7.562 23.925 34.697 1.00 20.99 257 ILE B CA 1
ATOM 5304 C C . ILE B 1 257 ? 7.486 24.301 36.180 1.00 18.71 257 ILE B C 1
ATOM 5305 O O . ILE B 1 257 ? 7.123 25.426 36.520 1.00 20.64 257 ILE B O 1
ATOM 5310 N N A ASP B 1 258 ? 7.833 23.360 37.052 0.49 17.96 258 ASP B N 1
ATOM 5311 N N B ASP B 1 258 ? 7.837 23.358 37.048 0.51 17.92 258 ASP B N 1
ATOM 5312 C CA A ASP B 1 258 ? 7.832 23.612 38.492 0.49 20.25 258 ASP B CA 1
ATOM 5313 C CA B ASP B 1 258 ? 7.857 23.602 38.488 0.51 20.30 258 ASP B CA 1
ATOM 5314 C C A ASP B 1 258 ? 8.830 24.711 38.890 0.49 19.47 258 ASP B C 1
ATOM 5315 C C B ASP B 1 258 ? 8.820 24.731 38.856 0.51 19.41 258 ASP B C 1
ATOM 5316 O O A ASP B 1 258 ? 8.493 25.623 39.647 0.49 19.76 258 ASP B O 1
ATOM 5317 O O B ASP B 1 258 ? 8.454 25.677 39.555 0.51 19.69 258 ASP B O 1
ATOM 5326 N N . TRP B 1 259 ? 10.054 24.622 38.375 1.00 17.63 259 TRP B N 1
ATOM 5327 C CA . TRP B 1 259 ? 11.108 25.591 38.697 1.00 17.55 259 TRP B CA 1
ATOM 5328 C C . TRP B 1 259 ? 10.800 27.035 38.229 1.00 18.52 259 TRP B C 1
ATOM 5329 O O . TRP B 1 259 ? 10.930 27.978 39.019 1.00 18.69 259 TRP B O 1
ATOM 5340 N N . VAL B 1 260 ? 10.404 27.248 36.977 1.00 20.80 260 VAL B N 1
ATOM 5341 C CA . VAL B 1 260 ? 10.120 28.645 36.615 1.00 23.02 260 VAL B CA 1
ATOM 5342 C C . VAL B 1 260 ? 8.860 29.189 37.290 1.00 16.77 260 VAL B C 1
ATOM 5343 O O . VAL B 1 260 ? 8.813 30.361 37.629 1.00 18.69 260 VAL B O 1
ATOM 5347 N N . ASN B 1 261 ? 7.858 28.339 37.523 1.00 17.15 261 ASN B N 1
ATOM 5348 C CA . ASN B 1 261 ? 6.717 28.788 38.317 1.00 23.08 261 ASN B CA 1
ATOM 5349 C C . ASN B 1 261 ? 7.120 29.231 39.722 1.00 21.78 261 ASN B C 1
ATOM 5350 O O . ASN B 1 261 ? 6.552 30.182 40.257 1.00 26.23 261 ASN B O 1
ATOM 5355 N N . ARG B 1 262 ? 8.124 28.572 40.296 1.00 22.31 262 ARG B N 1
ATOM 5356 C CA . ARG B 1 262 ? 8.678 29.004 41.582 1.00 27.56 262 ARG B CA 1
ATOM 5357 C C . ARG B 1 262 ? 9.393 30.353 41.468 1.00 23.38 262 ARG B C 1
ATOM 5358 O O . ARG B 1 262 ? 9.583 31.041 42.463 1.00 23.38 262 ARG B O 1
ATOM 5366 N N . LEU B 1 263 ? 9.794 30.721 40.254 1.00 18.38 263 LEU B N 1
ATOM 5367 C CA . LEU B 1 263 ? 10.488 31.991 40.032 1.00 18.13 263 LEU B CA 1
ATOM 5368 C C . LEU B 1 263 ? 9.549 33.059 39.477 1.00 21.54 263 LEU B C 1
ATOM 5369 O O . LEU B 1 263 ? 9.983 34.153 39.102 1.00 20.73 263 LEU B O 1
ATOM 5374 N N . ALA B 1 264 ? 8.258 32.749 39.443 1.00 25.28 264 ALA B N 1
ATOM 5375 C CA . ALA B 1 264 ? 7.268 33.656 38.860 1.00 25.22 264 ALA B CA 1
ATOM 5376 C C . ALA B 1 264 ? 7.192 35.024 39.550 1.00 21.20 264 ALA B C 1
ATOM 5377 O O . ALA B 1 264 ? 6.872 36.028 38.906 1.00 18.24 264 ALA B O 1
ATOM 5379 N N . PHE B 1 265 ? 7.493 35.063 40.848 1.00 19.26 265 PHE B N 1
ATOM 5380 C CA . PHE B 1 265 ? 7.473 36.315 41.608 1.00 20.23 265 PHE B CA 1
ATOM 5381 C C . PHE B 1 265 ? 8.378 37.390 40.989 1.00 22.02 265 PHE B C 1
ATOM 5382 O O . PHE B 1 265 ? 8.132 38.583 41.155 1.00 19.67 265 PHE B O 1
ATOM 5390 N N . ALA B 1 266 ? 9.430 36.962 40.290 1.00 18.72 266 ALA B N 1
ATOM 5391 C CA . ALA B 1 266 ? 10.407 37.894 39.724 1.00 20.71 266 ALA B CA 1
ATOM 5392 C C . ALA B 1 266 ? 9.896 38.512 38.429 1.00 24.37 266 ALA B C 1
ATOM 5393 O O . ALA B 1 266 ? 10.571 39.352 37.814 1.00 24.20 266 ALA B O 1
ATOM 5395 N N . ARG B 1 267 ? 8.708 38.078 38.018 1.00 17.58 267 ARG B N 1
ATOM 5396 C CA . ARG B 1 267 ? 8.097 38.522 36.767 1.00 18.54 267 ARG B CA 1
ATOM 5397 C C . ARG B 1 267 ? 9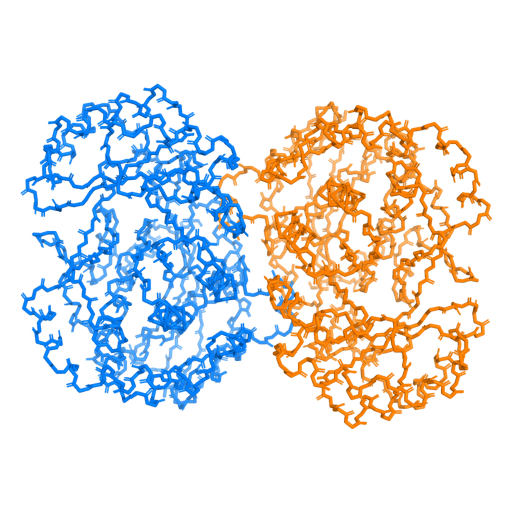.038 38.421 35.553 1.00 17.60 267 ARG B C 1
ATOM 5398 O O . ARG B 1 267 ? 9.190 39.386 34.809 1.00 16.86 267 ARG B O 1
ATOM 5406 N N . PRO B 1 268 ? 9.663 37.247 35.346 1.00 15.86 268 PRO B N 1
ATOM 5407 C CA . PRO B 1 268 ? 10.534 37.136 34.172 1.00 22.33 268 PRO B CA 1
ATOM 5408 C C . PRO B 1 268 ? 9.709 37.187 32.883 1.00 20.64 268 PRO B C 1
ATOM 5409 O O . PRO B 1 268 ? 8.649 36.558 32.832 1.00 22.13 268 PRO B O 1
ATOM 5413 N N . LEU B 1 269 ? 10.175 37.919 31.869 1.00 15.01 269 LEU B N 1
ATOM 5414 C CA . LEU B 1 269 ? 9.458 37.989 30.591 1.00 13.79 269 LEU B CA 1
ATOM 5415 C C . LEU B 1 269 ? 9.413 36.616 29.937 1.00 16.99 269 LEU B C 1
ATOM 5416 O O . LEU B 1 269 ? 8.402 36.223 29.356 1.00 17.35 269 LEU B O 1
ATOM 5421 N N . PHE B 1 270 ? 10.526 35.895 30.022 1.00 13.45 270 PHE B N 1
ATOM 5422 C CA . PHE B 1 270 ? 10.585 34.541 29.493 1.00 16.78 270 PHE B CA 1
ATOM 5423 C C . PHE B 1 270 ? 11.637 33.712 30.194 1.00 17.18 270 PHE B C 1
ATOM 5424 O O . PHE B 1 270 ? 12.523 34.257 30.865 1.00 19.39 270 PHE B O 1
ATOM 5432 N N . ILE B 1 271 ? 11.524 32.397 30.022 1.00 16.14 271 ILE B N 1
ATOM 5433 C CA . ILE B 1 271 ? 12.578 31.457 30.376 1.00 16.93 271 ILE B CA 1
ATOM 5434 C C . ILE B 1 271 ? 13.230 31.010 29.074 1.00 17.38 271 ILE B C 1
ATOM 5435 O O . ILE B 1 271 ? 12.548 30.652 28.118 1.00 15.73 271 ILE B O 1
ATOM 5440 N N . GLU B 1 272 ? 14.553 31.051 29.033 1.00 16.81 272 GLU B N 1
ATOM 5441 C CA . GLU B 1 272 ? 15.295 30.682 27.831 1.00 13.20 272 GLU B CA 1
ATOM 5442 C C . GLU B 1 272 ? 15.872 29.278 27.980 1.00 15.38 272 GLU B C 1
ATOM 5443 O O . GLU B 1 272 ? 16.418 28.929 29.039 1.00 11.99 272 GLU B O 1
ATOM 5449 N N . GLU B 1 273 ? 15.737 28.478 26.925 1.00 12.83 273 GLU B N 1
ATOM 5450 C CA . GLU B 1 273 ? 16.231 27.103 26.926 1.00 11.26 273 GLU B CA 1
ATOM 5451 C C . GLU B 1 273 ? 15.911 26.354 28.209 1.00 13.66 273 GLU B C 1
ATOM 5452 O O . GLU B 1 273 ? 16.818 25.961 28.935 1.00 12.79 273 GLU B O 1
ATOM 5458 N N . PRO B 1 274 ? 14.621 26.163 28.507 1.00 16.44 274 PRO B N 1
ATOM 5459 C CA . PRO B 1 274 ? 14.310 25.401 29.718 1.00 14.04 274 PRO B CA 1
ATOM 5460 C C . PRO B 1 274 ? 14.772 23.942 29.609 1.00 20.07 274 PRO B C 1
ATOM 5461 O O . PRO B 1 274 ? 15.004 23.299 30.635 1.00 15.87 274 PRO B O 1
ATOM 5465 N N . THR B 1 275 ? 14.926 23.426 28.392 1.00 16.25 275 THR B N 1
ATOM 5466 C CA . THR B 1 275 ? 15.333 22.026 28.238 1.00 16.10 275 THR B CA 1
ATOM 5467 C C . THR B 1 275 ? 16.177 21.832 26.967 1.00 17.10 275 THR B C 1
ATOM 5468 O O . THR B 1 275 ? 16.611 22.815 26.359 1.00 13.64 275 THR B O 1
ATOM 5472 N N . SER B 1 276 ? 16.427 20.579 26.590 1.00 12.12 276 SER B N 1
ATOM 5473 C CA . SER B 1 276 ? 17.224 20.256 25.396 1.00 12.67 276 SER B CA 1
ATOM 5474 C C . SER B 1 276 ? 16.853 21.070 24.157 1.00 10.99 276 SER B C 1
ATOM 5475 O O . SER B 1 276 ? 15.680 21.219 23.841 1.00 15.90 276 SER B O 1
ATOM 5478 N N . PRO B 1 277 ? 17.861 21.573 23.430 1.00 10.68 277 PRO B N 1
ATOM 5479 C CA . PRO B 1 277 ? 17.589 22.387 22.236 1.00 10.25 277 PRO B CA 1
ATOM 5480 C C . PRO B 1 277 ? 16.983 21.566 21.080 1.00 14.96 277 PRO B C 1
ATOM 5481 O O . PRO B 1 277 ? 16.617 22.151 20.055 1.00 13.99 277 PRO B O 1
ATOM 5485 N N . ASP B 1 278 ? 16.878 20.244 21.242 1.00 11.93 278 ASP B N 1
ATOM 5486 C CA . ASP B 1 278 ? 16.272 19.387 20.218 1.00 13.50 278 ASP B CA 1
ATOM 5487 C C . ASP B 1 278 ? 14.809 19.110 20.510 1.00 12.93 278 ASP B C 1
ATOM 5488 O O . ASP B 1 278 ? 14.091 18.546 19.680 1.00 10.58 278 ASP B O 1
ATOM 5493 N N . ASP B 1 279 ? 14.364 19.495 21.700 1.00 10.79 279 ASP B N 1
ATOM 5494 C CA . ASP B 1 279 ? 13.059 19.048 22.159 1.00 11.15 279 ASP B CA 1
ATOM 5495 C C . ASP B 1 279 ? 11.975 20.064 21.830 1.00 14.57 279 ASP B C 1
ATOM 5496 O O . ASP B 1 279 ? 11.630 20.920 22.642 1.00 15.23 279 ASP B O 1
ATOM 5501 N N . VAL B 1 280 ? 11.429 19.944 20.630 1.00 16.57 280 VAL B N 1
ATOM 5502 C CA . VAL B 1 280 ? 10.352 20.804 20.198 1.00 10.84 280 VAL B CA 1
ATOM 5503 C C . VAL B 1 280 ? 9.087 20.576 21.024 1.00 11.32 280 VAL B C 1
ATOM 5504 O O . VAL B 1 280 ? 8.525 21.522 21.578 1.00 12.09 280 VAL B O 1
ATOM 5508 N N . LEU B 1 281 ? 8.632 19.327 21.096 1.00 11.68 281 LEU B N 1
ATOM 5509 C CA . LEU B 1 281 ? 7.398 19.015 21.823 1.00 15.22 281 LEU B CA 1
ATOM 5510 C C . LEU B 1 281 ? 7.566 19.303 23.309 1.00 15.81 281 LEU B C 1
ATOM 5511 O O . LEU B 1 281 ? 6.623 19.726 23.979 1.00 17.76 281 LEU B O 1
ATOM 5516 N N . GLY B 1 282 ? 8.776 19.076 23.812 1.00 17.21 282 GLY B N 1
ATOM 5517 C CA . GLY B 1 282 ? 9.123 19.415 25.184 1.00 15.83 282 GLY B CA 1
ATOM 5518 C C . GLY B 1 282 ? 8.967 20.900 25.484 1.00 14.85 282 GLY B C 1
ATOM 5519 O O . GLY B 1 282 ? 8.334 21.263 26.465 1.00 15.13 282 GLY B O 1
ATOM 5520 N N . HIS B 1 283 ? 9.543 21.755 24.638 1.00 13.65 283 HIS B N 1
ATOM 5521 C CA . HIS B 1 283 ? 9.407 23.204 24.801 1.00 14.60 283 HIS B CA 1
ATOM 5522 C C . HIS B 1 283 ? 7.944 23.641 24.759 1.00 12.51 283 HIS B C 1
ATOM 5523 O O . HIS B 1 283 ? 7.519 24.486 25.547 1.00 16.55 283 HIS B O 1
ATOM 5530 N N . LYS B 1 284 ? 7.173 23.044 23.854 1.00 13.41 284 LYS B N 1
ATOM 5531 C CA . LYS B 1 284 ? 5.754 23.352 23.749 1.00 14.33 284 LYS B CA 1
ATOM 5532 C C . LYS B 1 284 ? 4.991 23.006 25.032 1.00 21.45 284 LYS B C 1
ATOM 5533 O O . LYS B 1 284 ? 4.123 23.772 25.473 1.00 13.32 284 LYS B O 1
ATOM 5539 N N . ALA B 1 285 ? 5.301 21.851 25.620 1.00 16.25 285 ALA B N 1
ATOM 5540 C CA . ALA B 1 285 ? 4.687 21.466 26.896 1.00 18.47 285 ALA B CA 1
ATOM 5541 C C . ALA B 1 285 ? 5.083 22.442 28.010 1.00 19.40 285 ALA B C 1
ATOM 5542 O O . ALA B 1 285 ? 4.247 22.860 28.806 1.00 17.24 285 ALA B O 1
ATOM 5544 N N . ILE B 1 286 ? 6.360 22.808 28.057 1.00 14.19 286 ILE B N 1
ATOM 5545 C CA . ILE B 1 286 ? 6.830 23.764 29.051 1.00 15.96 286 ILE B CA 1
ATOM 5546 C C . ILE B 1 286 ? 6.132 25.122 28.867 1.00 17.73 286 ILE B C 1
ATOM 5547 O O . ILE B 1 286 ? 5.725 25.759 29.840 1.00 18.53 286 ILE B O 1
ATOM 5552 N N . ARG B 1 287 ? 5.992 25.540 27.609 1.00 16.30 287 ARG B N 1
ATOM 5553 C CA . ARG B 1 287 ? 5.342 26.800 27.254 1.00 13.97 287 ARG B CA 1
ATOM 5554 C C . ARG B 1 287 ? 3.923 26.875 27.811 1.00 19.44 287 ARG B C 1
ATOM 5555 O O . ARG B 1 287 ? 3.513 27.893 28.379 1.00 15.92 287 ARG B O 1
ATOM 5563 N N . GLU B 1 288 ? 3.177 25.789 27.655 1.00 19.24 288 GLU B N 1
ATOM 5564 C CA . GLU B 1 288 ? 1.821 25.724 28.176 1.00 23.16 288 GLU B CA 1
ATOM 5565 C C . GLU B 1 288 ? 1.802 25.747 29.698 1.00 21.80 288 GLU B C 1
ATOM 5566 O O . GLU B 1 288 ? 0.912 26.343 30.304 1.00 19.27 288 GLU B O 1
ATOM 5572 N N . GLY B 1 289 ? 2.782 25.101 30.320 1.00 15.32 289 GLY B N 1
ATOM 5573 C CA . GLY B 1 289 ? 2.798 25.007 31.769 1.00 18.61 289 GLY B CA 1
ATOM 5574 C C . GLY B 1 289 ? 3.244 26.267 32.493 1.00 18.41 289 GLY B C 1
ATOM 5575 O O . GLY B 1 289 ? 2.934 26.437 33.664 1.00 20.38 289 GLY B O 1
ATOM 5576 N N . VAL B 1 290 ? 3.963 27.155 31.807 1.00 20.42 290 VAL B N 1
ATOM 5577 C CA . VAL B 1 290 ? 4.511 28.340 32.468 1.00 21.22 290 VAL B CA 1
ATOM 5578 C C . VAL B 1 290 ? 3.917 29.670 31.987 1.00 22.05 290 VAL B C 1
ATOM 5579 O O . VAL B 1 290 ? 4.246 30.727 32.531 1.00 20.63 290 VAL B O 1
ATOM 5583 N N . ALA B 1 291 ? 3.052 29.615 30.976 1.00 17.24 291 ALA B N 1
ATOM 5584 C CA . ALA B 1 291 ? 2.317 30.796 30.543 1.00 17.83 291 ALA B CA 1
ATOM 5585 C C . ALA B 1 291 ? 1.662 31.447 31.760 1.00 18.36 291 ALA B C 1
ATOM 5586 O O . ALA B 1 291 ? 1.139 30.747 32.627 1.00 19.92 291 ALA B O 1
ATOM 5588 N N . PRO B 1 292 ? 1.674 32.791 31.837 1.00 17.09 292 PRO B N 1
ATOM 5589 C CA . PRO B 1 292 ? 2.079 33.765 30.814 1.00 16.53 292 PRO B CA 1
ATOM 5590 C C . PRO B 1 292 ? 3.588 34.022 30.700 1.00 20.18 292 PRO B C 1
ATOM 5591 O O . PRO B 1 292 ? 3.981 34.841 29.871 1.00 19.22 292 PRO B O 1
ATOM 5595 N N . ILE B 1 293 ? 4.422 33.363 31.499 1.00 23.20 293 ILE B N 1
ATOM 5596 C CA . ILE B 1 293 ? 5.862 33.491 31.280 1.00 19.42 293 ILE B CA 1
ATOM 5597 C C . ILE B 1 293 ? 6.164 32.870 29.919 1.00 15.46 293 ILE B C 1
ATOM 5598 O O . ILE B 1 293 ? 5.749 31.746 29.645 1.00 17.53 293 ILE B O 1
ATOM 5603 N N . LYS B 1 294 ? 6.840 33.618 29.050 1.00 13.30 294 LYS B N 1
ATOM 5604 C CA . LYS B 1 294 ? 7.098 33.133 27.692 1.00 13.00 294 LYS B CA 1
ATOM 5605 C C . LYS B 1 294 ? 8.283 32.169 27.629 1.00 16.82 294 LYS B C 1
ATOM 5606 O O . LYS B 1 294 ? 9.028 32.010 28.596 1.00 19.14 294 LYS B O 1
ATOM 5612 N N . VAL B 1 295 ? 8.441 31.516 26.486 1.00 13.03 295 VAL B N 1
ATOM 5613 C CA . VAL B 1 295 ? 9.504 30.544 26.309 1.00 11.71 295 VAL B CA 1
ATOM 5614 C C . VAL B 1 295 ? 10.360 30.973 25.136 1.00 15.65 295 VAL B C 1
ATOM 5615 O O . VAL B 1 295 ? 9.841 31.292 24.060 1.00 13.79 295 VAL B O 1
ATOM 5619 N N . ALA B 1 296 ? 11.671 31.017 25.355 1.00 11.76 296 ALA B N 1
ATOM 5620 C CA . ALA B 1 296 ? 12.602 31.352 24.289 1.00 10.74 296 ALA B CA 1
ATOM 5621 C C . ALA B 1 296 ? 13.614 30.227 24.154 1.00 13.53 296 ALA B C 1
ATOM 5622 O O . ALA B 1 296 ? 13.948 29.559 25.142 1.00 11.96 296 ALA B O 1
ATOM 5624 N N . THR B 1 297 ? 14.082 30.011 22.928 1.00 13.31 297 THR B N 1
ATOM 5625 C CA . THR B 1 297 ? 15.138 29.040 22.654 1.00 13.59 297 THR B CA 1
ATOM 5626 C C . THR B 1 297 ? 15.686 29.301 21.261 1.00 9.64 297 THR B C 1
ATOM 5627 O O . THR B 1 297 ? 15.068 30.027 20.470 1.00 11.04 297 THR B O 1
ATOM 5631 N N . GLY B 1 298 ? 16.853 28.736 20.972 1.00 14.77 298 GLY B N 1
ATOM 5632 C CA . GLY B 1 298 ? 17.387 28.772 19.621 1.00 12.17 298 GLY B CA 1
ATOM 5633 C C . GLY B 1 298 ? 18.894 28.853 19.456 1.00 10.78 298 GLY B C 1
ATOM 5634 O O . GLY B 1 298 ? 19.403 28.542 18.377 1.00 10.94 298 GLY B O 1
ATOM 5635 N N . GLU B 1 299 ? 19.618 29.263 20.497 1.00 9.46 299 GLU B N 1
ATOM 5636 C CA . GLU B 1 299 ? 21.060 29.489 20.345 1.00 20.38 299 GLU B CA 1
ATOM 5637 C C . GLU B 1 299 ? 21.838 28.240 19.916 1.00 15.40 299 GLU B C 1
ATOM 5638 O O . GLU B 1 299 ? 22.897 28.347 19.287 1.00 11.21 299 GLU B O 1
ATOM 5644 N N . MET B 1 300 ? 21.312 27.063 20.252 1.00 15.22 300 MET B N 1
ATOM 5645 C CA . MET B 1 300 ? 21.903 25.811 19.789 1.00 15.25 300 MET B CA 1
ATOM 5646 C C . MET B 1 300 ? 20.992 25.062 18.814 1.00 14.25 300 MET B C 1
ATOM 5647 O O . MET B 1 300 ? 21.282 23.919 18.455 1.00 17.10 300 MET B O 1
ATOM 5652 N N . CYS B 1 301 ? 19.884 25.681 18.407 1.00 11.65 301 CYS B N 1
ATOM 5653 C CA . CYS B 1 301 ? 19.003 25.029 17.442 1.00 12.02 301 CYS B CA 1
ATOM 5654 C C . CYS B 1 301 ? 19.812 24.802 16.159 1.00 13.76 301 CYS B C 1
ATOM 5655 O O . CYS B 1 301 ? 20.397 25.732 15.616 1.00 11.62 301 CYS B O 1
ATOM 5658 N N . GLN B 1 302 ? 19.891 23.553 15.718 1.00 8.99 302 GLN B N 1
ATOM 5659 C CA . GLN B 1 302 ? 20.954 23.155 14.798 1.00 10.85 302 GLN B CA 1
ATOM 5660 C C . GLN B 1 302 ? 20.812 23.695 13.369 1.00 10.45 302 GLN B C 1
ATOM 5661 O O . GLN B 1 302 ? 21.814 23.938 12.698 1.00 11.07 302 GLN B O 1
ATOM 5667 N N . ASN B 1 303 ? 19.579 23.888 12.911 1.00 10.73 303 ASN B N 1
ATOM 5668 C CA . ASN B 1 303 ? 19.348 24.237 11.511 1.00 14.44 303 ASN B CA 1
ATOM 5669 C C . ASN B 1 303 ? 17.928 24.720 11.254 1.00 14.84 303 ASN B C 1
ATOM 5670 O O . ASN B 1 303 ? 17.112 24.791 12.178 1.00 14.78 303 ASN B O 1
ATOM 5675 N N . ARG B 1 304 ? 17.635 25.049 9.999 1.00 12.91 304 ARG B N 1
ATOM 5676 C CA . ARG B 1 304 ? 16.332 25.608 9.627 1.00 12.56 304 ARG B CA 1
ATOM 5677 C C . ARG B 1 304 ? 15.234 24.555 9.798 1.00 14.36 304 ARG B C 1
ATOM 5678 O O . ARG B 1 304 ? 14.066 24.885 10.002 1.00 12.76 304 ARG B O 1
ATOM 5686 N N . ILE B 1 305 ? 15.608 23.283 9.726 1.00 11.20 305 ILE B N 1
ATOM 5687 C CA . ILE B 1 305 ? 14.608 22.223 9.801 1.00 11.32 305 ILE B CA 1
ATOM 5688 C C . ILE B 1 305 ? 14.041 22.140 11.213 1.00 11.50 305 ILE B C 1
ATOM 5689 O O . ILE B 1 305 ? 12.826 22.001 11.407 1.00 12.32 305 ILE B O 1
ATOM 5694 N N . MET B 1 306 ? 14.918 22.246 12.204 1.00 10.60 306 MET B N 1
ATOM 5695 C CA . MET B 1 306 ? 14.468 22.249 13.589 1.00 11.04 306 MET B CA 1
ATOM 5696 C C . MET B 1 306 ? 13.735 23.554 13.920 1.00 9.60 306 MET B C 1
ATOM 5697 O O . MET B 1 306 ? 12.677 23.529 14.558 1.00 12.68 306 MET B O 1
ATOM 5702 N N . PHE B 1 307 ? 14.286 24.687 13.480 1.00 10.88 307 PHE B N 1
ATOM 5703 C CA . PHE B 1 307 ? 13.654 25.988 13.743 1.00 11.75 307 PHE B CA 1
ATOM 5704 C C . PHE B 1 307 ? 12.235 26.051 13.171 1.00 13.81 307 PHE B C 1
ATOM 5705 O O . PHE B 1 307 ? 11.307 26.535 13.830 1.00 14.14 307 PHE B O 1
ATOM 5713 N N . LYS B 1 308 ? 12.060 25.540 11.953 1.00 14.92 308 LYS B N 1
ATOM 5714 C CA . LYS B 1 308 ? 10.748 25.594 11.314 1.00 15.89 308 LYS B CA 1
ATOM 5715 C C . LYS B 1 308 ? 9.709 24.820 12.129 1.00 13.89 308 LYS B C 1
ATOM 5716 O O . LYS B 1 308 ? 8.526 25.175 12.137 1.00 12.97 308 LYS B O 1
ATOM 5722 N N . GLN B 1 309 ? 10.157 23.772 12.819 1.00 11.25 309 GLN B N 1
ATOM 5723 C CA . GLN B 1 309 ? 9.257 22.938 13.609 1.00 10.03 309 GLN B CA 1
ATOM 5724 C C . GLN B 1 309 ? 8.964 23.577 14.963 1.00 10.96 309 GLN B C 1
ATOM 5725 O O . GLN B 1 309 ? 7.832 23.519 15.447 1.00 13.93 309 GLN B O 1
ATOM 5731 N N . PHE B 1 310 ? 9.982 24.169 15.580 1.00 9.84 310 PHE B N 1
ATOM 5732 C CA . PHE B 1 310 ? 9.752 24.990 16.769 1.00 12.36 310 PHE B CA 1
ATOM 5733 C C . PHE B 1 310 ? 8.683 26.049 16.487 1.00 14.16 310 PHE B C 1
ATOM 5734 O O . PHE B 1 310 ? 7.754 26.246 17.277 1.00 16.66 310 PHE B O 1
ATOM 5742 N N . ILE B 1 311 ? 8.817 26.722 15.349 1.00 13.72 311 ILE B N 1
ATOM 5743 C CA . ILE B 1 311 ? 7.964 27.861 15.033 1.00 11.81 311 ILE B CA 1
ATOM 5744 C C . ILE B 1 311 ? 6.576 27.421 14.595 1.00 15.50 311 ILE B C 1
ATOM 5745 O O . ILE B 1 311 ? 5.578 27.917 15.106 1.00 15.27 311 ILE B O 1
ATOM 5750 N N . ALA B 1 312 ? 6.504 26.485 13.655 1.00 14.73 312 ALA B N 1
ATOM 5751 C CA . ALA B 1 312 ? 5.200 26.026 13.162 1.00 19.33 312 ALA B CA 1
ATOM 5752 C C . ALA B 1 312 ? 4.337 25.342 14.234 1.00 19.34 312 ALA B C 1
ATOM 5753 O O . ALA B 1 312 ? 3.109 25.423 14.188 1.00 21.92 312 ALA B O 1
ATOM 5755 N N . SER B 1 313 ? 4.967 24.669 15.193 1.00 18.01 313 SER B N 1
ATOM 5756 C CA . SER B 1 313 ? 4.208 23.945 16.221 1.00 15.21 313 SER B CA 1
ATOM 5757 C C . SER B 1 313 ? 3.826 24.845 17.394 1.00 16.21 313 SER B C 1
ATOM 5758 O O . SER B 1 313 ? 3.160 24.397 18.326 1.00 17.48 313 SER B O 1
ATOM 5761 N N . GLY B 1 314 ? 4.259 26.103 17.359 1.00 18.06 314 GLY B N 1
ATOM 5762 C CA . GLY B 1 314 ? 4.005 27.025 18.457 1.00 18.31 314 GLY B CA 1
ATOM 5763 C C . GLY B 1 314 ? 4.686 26.572 19.736 1.00 20.18 314 GLY B C 1
ATOM 5764 O O . GLY B 1 314 ? 4.094 26.615 20.822 1.00 17.46 314 GLY B O 1
ATOM 5765 N N . ALA B 1 315 ? 5.936 26.135 19.612 1.00 15.58 315 ALA B N 1
ATOM 5766 C CA . ALA B 1 315 ? 6.680 25.622 20.762 1.00 16.53 315 ALA B CA 1
ATOM 5767 C C . ALA B 1 315 ? 7.431 26.718 21.515 1.00 16.71 315 ALA B C 1
ATOM 5768 O O . ALA B 1 315 ? 8.003 26.466 22.575 1.00 15.24 315 ALA B O 1
ATOM 5770 N N . LEU B 1 316 ? 7.415 27.934 20.975 1.00 14.59 316 LEU B N 1
ATOM 5771 C CA . LEU B 1 316 ? 8.148 29.038 21.577 1.00 12.42 316 LEU B CA 1
ATOM 5772 C C . LEU B 1 316 ? 7.512 30.394 21.226 1.00 14.10 316 LEU B C 1
ATOM 5773 O O . LEU B 1 316 ? 6.768 30.516 20.241 1.00 12.72 316 LEU B O 1
ATOM 5778 N N . ASP B 1 317 ? 7.825 31.406 22.029 1.00 12.90 317 ASP B N 1
ATOM 5779 C CA . ASP B 1 317 ? 7.341 32.765 21.799 1.00 17.55 317 ASP B CA 1
ATOM 5780 C C . ASP B 1 317 ? 8.413 33.605 21.129 1.00 16.90 317 ASP B C 1
ATOM 5781 O O . ASP B 1 317 ? 8.110 34.483 20.325 1.00 17.37 317 ASP B O 1
ATOM 5786 N N . ILE B 1 318 ? 9.667 33.343 21.488 1.00 12.17 318 ILE B N 1
ATOM 5787 C CA . ILE B 1 318 ? 10.793 34.176 21.067 1.00 14.91 318 ILE B CA 1
ATOM 5788 C C . ILE B 1 318 ? 11.820 33.314 20.355 1.00 17.73 318 ILE B C 1
ATOM 5789 O O . ILE B 1 318 ? 12.310 32.339 20.935 1.00 14.01 318 ILE B O 1
ATOM 5794 N N . VAL B 1 319 ? 12.157 33.684 19.119 1.00 16.14 319 VAL B N 1
ATOM 5795 C CA . VAL B 1 319 ? 13.095 32.922 18.288 1.00 13.49 319 VAL B CA 1
ATOM 5796 C C . VAL B 1 319 ? 14.514 33.465 18.439 1.00 15.14 319 VAL B C 1
ATOM 5797 O O . VAL B 1 319 ? 14.789 34.611 18.083 1.00 16.00 319 VAL B O 1
ATOM 5801 N N . GLN B 1 320 ? 15.419 32.647 18.964 1.00 11.83 320 GLN B N 1
ATOM 5802 C CA . GLN B 1 320 ? 16.757 33.142 19.268 1.00 11.75 320 GLN B CA 1
ATOM 5803 C C . GLN B 1 320 ? 17.800 32.557 18.329 1.00 14.21 320 GLN B C 1
ATOM 5804 O O . GLN B 1 320 ? 18.507 31.618 18.679 1.00 10.35 320 GLN B O 1
ATOM 5810 N N . ILE B 1 321 ? 17.913 33.129 17.133 1.00 15.09 321 ILE B N 1
ATOM 5811 C CA . ILE B 1 321 ? 18.890 32.613 16.194 1.00 15.30 321 ILE B CA 1
ATOM 5812 C C . ILE B 1 321 ? 20.288 32.890 16.730 1.00 15.38 321 ILE B C 1
ATOM 5813 O O . ILE B 1 321 ? 20.492 33.831 17.505 1.00 15.01 321 ILE B O 1
ATOM 5818 N N . ASP B 1 322 ? 21.238 32.053 16.335 1.00 9.06 322 ASP B N 1
ATOM 5819 C CA . ASP B 1 322 ? 22.641 32.323 16.586 1.00 9.24 322 ASP B CA 1
ATOM 5820 C C . ASP B 1 322 ? 23.334 32.476 15.239 1.00 17.73 322 ASP B C 1
ATOM 5821 O O . ASP B 1 322 ? 23.021 31.753 14.292 1.00 15.19 322 ASP B O 1
ATOM 5826 N N . SER B 1 323 ? 24.277 33.410 15.165 1.00 12.85 323 SER B N 1
ATOM 5827 C CA . SER B 1 323 ? 24.926 33.781 13.911 1.00 13.03 323 SER B CA 1
ATOM 5828 C C . SER B 1 323 ? 25.812 32.706 13.267 1.00 15.50 323 SER B C 1
ATOM 5829 O O . SER B 1 323 ? 26.026 32.726 12.058 1.00 15.67 323 SER B O 1
ATOM 5832 N N . CYS B 1 324 ? 26.361 31.792 14.057 1.00 13.91 324 CYS B N 1
ATOM 5833 C CA . CYS B 1 324 ? 27.243 30.785 13.469 1.00 21.41 324 CYS B CA 1
ATOM 5834 C C . CYS B 1 324 ? 27.049 29.354 13.966 1.00 20.71 324 CYS B C 1
ATOM 5835 O O . CYS B 1 324 ? 27.868 28.485 13.671 1.00 18.28 324 CYS B O 1
ATOM 5838 N N . ARG B 1 325 ? 25.970 29.105 14.700 1.00 9.37 325 ARG B N 1
ATOM 5839 C CA . ARG B 1 325 ? 25.589 27.731 15.034 1.00 10.92 325 ARG B CA 1
ATOM 5840 C C . ARG B 1 325 ? 25.144 26.989 13.769 1.00 14.69 325 ARG B C 1
ATOM 5841 O O . ARG B 1 325 ? 25.466 25.810 13.568 1.00 9.20 325 ARG B O 1
ATOM 5849 N N . MET B 1 326 ? 24.394 27.686 12.924 1.00 8.99 326 MET B N 1
ATOM 5850 C CA . MET B 1 326 ? 23.866 27.093 11.696 1.00 12.53 326 MET B CA 1
ATOM 5851 C C . MET B 1 326 ? 24.746 27.504 10.516 1.00 12.46 326 MET B C 1
ATOM 5852 O O . MET B 1 326 ? 25.874 27.956 10.714 1.00 13.28 326 MET B O 1
ATOM 5857 N N . GLY B 1 327 ? 24.232 27.358 9.297 1.00 11.96 327 GLY B N 1
ATOM 5858 C CA . GLY B 1 327 ? 25.009 27.658 8.103 1.00 12.35 327 GLY B CA 1
ATOM 5859 C C . GLY B 1 327 ? 25.101 29.139 7.755 1.00 16.27 327 GLY B C 1
ATOM 5860 O O . GLY B 1 327 ? 24.876 29.533 6.607 1.00 15.12 327 GLY B O 1
ATOM 5861 N N . GLY B 1 328 ? 25.432 29.960 8.746 1.00 14.80 328 GLY B N 1
ATOM 5862 C CA . GLY B 1 328 ? 25.675 31.377 8.526 1.00 12.96 328 GLY B CA 1
ATOM 5863 C C . GLY B 1 328 ? 24.452 32.204 8.163 1.00 13.32 328 GLY B C 1
ATOM 5864 O O . GLY B 1 328 ? 23.303 31.767 8.333 1.00 11.22 328 GLY B O 1
ATOM 5865 N N . LEU B 1 329 ? 24.714 33.412 7.666 1.00 13.49 329 LEU B N 1
ATOM 5866 C CA . LEU B 1 329 ? 23.676 34.399 7.353 1.00 12.72 329 LEU B CA 1
ATOM 5867 C C . LEU B 1 329 ? 22.519 33.837 6.515 1.00 9.53 329 LEU B C 1
ATOM 5868 O O . LEU B 1 329 ? 21.357 34.078 6.827 1.00 14.85 329 LEU B O 1
ATOM 5873 N N . ASN B 1 330 ? 22.837 33.091 5.457 1.00 9.62 330 ASN B N 1
ATOM 5874 C CA . ASN B 1 330 ? 21.796 32.563 4.567 1.00 12.75 330 ASN B CA 1
ATOM 5875 C C . ASN B 1 330 ? 20.726 31.760 5.302 1.00 11.92 330 ASN B C 1
ATOM 5876 O O . ASN B 1 330 ? 19.541 31.927 5.048 1.00 12.24 330 ASN B O 1
ATOM 5881 N N . GLU B 1 331 ? 21.152 30.887 6.214 1.00 10.77 331 GLU B N 1
ATOM 5882 C CA . GLU B 1 331 ? 20.211 30.051 6.945 1.00 11.54 331 GLU B CA 1
ATOM 5883 C C . GLU B 1 331 ? 19.481 30.874 8.011 1.00 11.00 331 GLU B C 1
ATOM 5884 O O . GLU B 1 331 ? 18.285 30.685 8.251 1.00 12.67 331 GLU B O 1
ATOM 5890 N N . VAL B 1 332 ? 20.205 31.799 8.635 1.00 12.16 332 VAL B N 1
ATOM 5891 C CA . VAL B 1 332 ? 19.589 32.730 9.577 1.00 9.67 332 VAL B CA 1
ATOM 5892 C C . VAL B 1 332 ? 18.461 33.507 8.904 1.00 15.08 332 VAL B C 1
ATOM 5893 O O . VAL B 1 332 ? 17.377 33.653 9.474 1.00 11.48 332 VAL B O 1
ATOM 5897 N N . LEU B 1 333 ? 18.716 33.994 7.686 1.00 9.97 333 LEU B N 1
ATOM 5898 C CA . LEU B 1 333 ? 17.707 34.753 6.941 1.00 11.18 333 LEU B CA 1
ATOM 5899 C C . LEU B 1 333 ? 16.462 33.908 6.659 1.00 12.04 333 LEU B C 1
ATOM 5900 O O . LEU B 1 333 ? 15.337 34.401 6.745 1.00 11.83 333 LEU B O 1
ATOM 5905 N N . ALA B 1 334 ? 16.669 32.636 6.323 1.00 14.86 334 ALA B N 1
ATOM 5906 C CA . ALA B 1 334 ? 15.555 31.723 6.096 1.00 11.88 334 ALA B CA 1
ATOM 5907 C C . ALA B 1 334 ? 14.716 31.610 7.356 1.00 12.12 334 ALA B C 1
ATOM 5908 O O . ALA B 1 334 ? 13.495 31.668 7.299 1.00 12.16 334 ALA B O 1
ATOM 5910 N N . VAL B 1 335 ? 15.376 31.451 8.499 1.00 11.16 335 VAL B N 1
ATOM 5911 C CA . VAL B 1 335 ? 14.652 31.327 9.762 1.00 9.92 335 VAL B CA 1
ATOM 5912 C C . VAL B 1 335 ? 13.905 32.625 10.122 1.00 11.67 335 VAL B C 1
ATOM 5913 O O . VAL B 1 335 ? 12.777 32.590 10.611 1.00 11.71 335 VAL B O 1
ATOM 5917 N N . MET B 1 336 ? 14.526 33.766 9.844 1.00 14.18 336 MET B N 1
ATOM 5918 C CA . MET B 1 336 ? 13.899 35.057 10.106 1.00 14.78 336 MET B CA 1
ATOM 5919 C C . MET B 1 336 ? 12.625 35.222 9.284 1.00 13.55 336 MET B C 1
ATOM 5920 O O . MET B 1 336 ? 11.650 35.800 9.751 1.00 15.79 336 MET B O 1
ATOM 5925 N N . LEU B 1 337 ? 12.640 34.703 8.060 1.00 10.13 337 LEU B N 1
ATOM 5926 C CA . LEU B 1 337 ? 11.443 34.725 7.222 1.00 11.86 337 LEU B CA 1
ATOM 5927 C C . LEU B 1 337 ? 10.357 33.787 7.745 1.00 14.68 337 LEU B C 1
ATOM 5928 O O . LEU B 1 337 ? 9.178 34.132 7.705 1.00 13.84 337 LEU B O 1
ATOM 5933 N N . VAL B 1 338 ? 10.746 32.605 8.229 1.00 13.05 338 VAL B N 1
ATOM 5934 C CA . VAL B 1 338 ? 9.774 31.712 8.863 1.00 13.54 338 VAL B CA 1
ATOM 5935 C C . VAL B 1 338 ? 9.177 32.391 10.096 1.00 12.93 338 VAL B C 1
ATOM 5936 O O . VAL B 1 338 ? 7.971 32.345 10.320 1.00 15.66 338 VAL B O 1
ATOM 5940 N N . ALA B 1 339 ? 10.024 33.054 10.876 1.00 12.71 339 ALA B N 1
ATOM 5941 C CA . ALA B 1 339 ? 9.555 33.755 12.062 1.00 13.92 339 ALA B CA 1
ATOM 5942 C C . ALA B 1 339 ? 8.566 34.849 11.678 1.00 11.05 339 ALA B C 1
ATOM 5943 O O . ALA B 1 339 ? 7.539 35.019 12.331 1.00 14.44 339 ALA B O 1
ATOM 5945 N N . ALA B 1 340 ? 8.869 35.573 10.604 1.00 12.51 340 ALA B N 1
ATOM 5946 C CA . ALA B 1 340 ? 7.989 36.653 10.155 1.00 17.07 340 ALA B CA 1
ATOM 5947 C C . ALA B 1 340 ? 6.644 36.102 9.689 1.00 15.42 340 ALA B C 1
ATOM 5948 O O . ALA B 1 340 ? 5.612 36.698 9.962 1.00 17.54 340 ALA B O 1
ATOM 5950 N N . LYS B 1 341 ? 6.652 34.967 8.989 1.00 11.60 341 LYS B N 1
ATOM 5951 C CA . LYS B 1 341 ? 5.392 34.360 8.566 1.00 11.19 341 LYS B CA 1
ATOM 5952 C C . LYS B 1 341 ? 4.479 34.094 9.770 1.00 11.42 341 LYS B C 1
ATOM 5953 O O . LYS B 1 341 ? 3.265 34.296 9.696 1.00 12.53 341 LYS B O 1
ATOM 5959 N N . TYR B 1 342 ? 5.072 33.652 10.877 1.00 13.58 342 TYR B N 1
ATOM 5960 C CA . TYR B 1 342 ? 4.320 33.320 12.081 1.00 15.76 342 TYR B CA 1
ATOM 5961 C C . TYR B 1 342 ? 4.277 34.451 13.111 1.00 14.72 342 TYR B C 1
ATOM 5962 O O . TYR B 1 342 ? 3.830 34.242 14.235 1.00 17.48 342 TYR B O 1
ATOM 5971 N N . ASP B 1 343 ? 4.747 35.635 12.719 1.00 16.72 343 ASP B N 1
ATOM 5972 C CA . ASP B 1 343 ? 4.711 36.826 13.568 1.00 19.35 343 ASP B CA 1
ATOM 5973 C C . ASP B 1 343 ? 5.374 36.580 14.923 1.00 20.81 343 ASP B C 1
ATOM 5974 O O . ASP B 1 343 ? 4.863 36.993 15.959 1.00 19.76 343 ASP B O 1
ATOM 5979 N N . LEU B 1 344 ? 6.503 35.882 14.897 1.00 18.51 344 LEU B N 1
ATOM 5980 C CA . LEU B 1 344 ? 7.293 35.622 16.092 1.00 15.55 344 LEU B CA 1
ATOM 5981 C C . LEU B 1 344 ? 8.526 36.501 16.037 1.00 16.74 344 LEU B C 1
ATOM 5982 O O . LEU B 1 344 ? 9.169 36.590 14.986 1.00 18.08 344 LEU B O 1
ATOM 5987 N N . PRO B 1 345 ? 8.868 37.154 17.165 1.00 16.66 345 PRO B N 1
ATOM 5988 C CA . PRO B 1 345 ? 10.033 38.038 17.176 1.00 17.23 345 PRO B CA 1
ATOM 5989 C C . PRO B 1 345 ? 11.333 37.251 17.226 1.00 14.89 345 PRO B C 1
ATOM 5990 O O . PRO B 1 345 ? 11.379 36.182 17.830 1.00 15.19 345 PRO B O 1
ATOM 5994 N N . VAL B 1 346 ? 12.373 37.788 16.594 1.00 12.37 346 VAL B N 1
ATOM 5995 C CA . VAL B 1 346 ? 13.705 37.193 16.630 1.00 9.74 346 VAL B CA 1
ATOM 5996 C C . VAL B 1 346 ? 14.617 38.024 17.530 1.00 15.76 346 VAL B C 1
ATOM 5997 O O . VAL B 1 346 ? 14.816 39.212 17.274 1.00 13.94 346 VAL B O 1
ATOM 6001 N N . TRP B 1 347 ? 15.129 37.403 18.597 1.00 12.85 347 TRP B N 1
ATOM 6002 C CA . TRP B 1 347 ? 16.067 38.038 19.531 1.00 16.07 347 TRP B CA 1
ATOM 6003 C C . TRP B 1 347 ? 17.329 37.194 19.534 1.00 14.98 347 TRP B C 1
ATOM 6004 O O . TRP B 1 347 ? 17.396 36.203 20.265 1.00 17.03 347 TRP B O 1
ATOM 6015 N N . PRO B 1 348 ? 18.334 37.577 18.732 1.00 19.08 348 PRO B N 1
ATOM 6016 C CA . PRO B 1 348 ? 19.530 36.739 18.555 1.00 18.72 348 PRO B CA 1
ATOM 6017 C C . PRO B 1 348 ? 20.400 36.560 19.803 1.00 20.30 348 PRO B C 1
ATOM 6018 O O . PRO B 1 348 ? 20.517 37.462 20.629 1.00 13.60 348 PRO B O 1
ATOM 6022 N N . HIS B 1 349 ? 20.996 35.374 19.907 1.00 13.33 349 HIS B N 1
ATOM 6023 C CA . HIS B 1 349 ? 21.973 35.040 20.926 1.00 14.69 349 HIS B CA 1
ATOM 6024 C C . HIS B 1 349 ? 23.261 35.777 20.617 1.00 17.03 349 HIS B C 1
ATOM 6025 O O . HIS B 1 349 ? 23.643 35.896 19.449 1.00 12.35 349 HIS B O 1
ATOM 6032 N N . ALA B 1 350 ? 23.934 36.276 21.651 1.00 14.21 350 ALA B N 1
ATOM 6033 C CA . ALA B 1 350 ? 25.221 36.956 21.452 1.00 16.17 350 ALA B CA 1
ATOM 6034 C C . ALA B 1 350 ? 26.217 36.598 22.552 1.00 19.68 350 ALA B C 1
ATOM 6035 O O . ALA B 1 350 ? 27.208 37.303 22.769 1.00 23.77 350 ALA B O 1
ATOM 6037 N N . GLY B 1 351 ? 25.950 35.493 23.244 1.00 24.24 351 GLY B N 1
ATOM 6038 C CA . GLY B 1 351 ? 26.783 35.062 24.354 1.00 25.41 351 GLY B CA 1
ATOM 6039 C C . GLY B 1 351 ? 28.039 34.348 23.893 1.00 27.21 351 GLY B C 1
ATOM 6040 O O . GLY B 1 351 ? 28.104 33.122 23.933 1.00 24.04 351 GLY B O 1
ATOM 6041 N N . GLY B 1 352 ? 29.037 35.109 23.449 1.00 25.12 352 GLY B N 1
ATOM 6042 C CA . GLY B 1 352 ? 30.263 34.509 22.952 1.00 26.27 352 GLY B CA 1
ATOM 6043 C C . GLY B 1 352 ? 31.154 35.503 22.241 1.00 27.72 352 GLY B C 1
ATOM 6044 O O . GLY B 1 352 ? 30.745 36.644 22.011 1.00 29.95 352 GLY B O 1
ATOM 6045 N N . VAL B 1 353 ? 32.361 35.069 21.878 1.00 20.89 353 VAL B N 1
ATOM 6046 C CA . VAL B 1 353 ? 33.324 35.952 21.225 1.00 21.15 353 VAL B CA 1
ATOM 6047 C C . VAL B 1 353 ? 32.972 36.213 19.748 1.00 21.89 353 VAL B C 1
ATOM 6048 O O . VAL B 1 353 ? 32.805 35.278 18.953 1.00 18.14 353 VAL B O 1
ATOM 6052 N N . GLY B 1 354 ? 32.822 37.488 19.394 1.00 18.27 354 GLY B 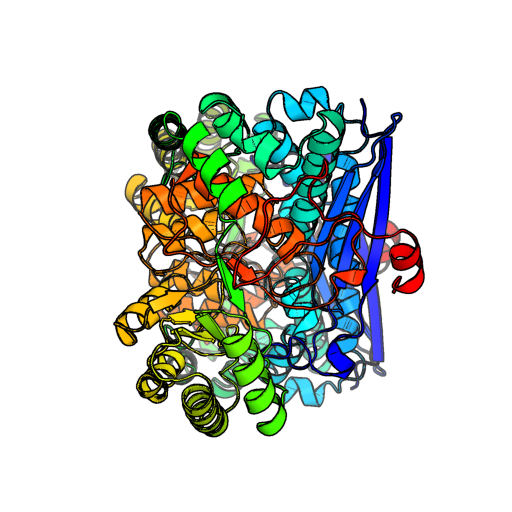N 1
ATOM 6053 C CA . GLY B 1 354 ? 32.430 37.853 18.038 1.00 14.97 354 GLY B CA 1
ATOM 6054 C C . GLY B 1 354 ? 30.947 37.744 17.719 1.00 17.94 354 GLY B C 1
ATOM 6055 O O . GLY B 1 354 ? 30.487 38.216 16.670 1.00 13.49 354 GLY B O 1
ATOM 6056 N N . LEU B 1 355 ? 30.182 37.126 18.614 1.00 15.36 355 LEU B N 1
ATOM 6057 C CA . LEU B 1 355 ? 28.759 36.929 18.345 1.00 14.88 355 LEU B CA 1
ATOM 6058 C C . LEU B 1 355 ? 27.978 38.243 18.266 1.00 22.59 355 LEU B C 1
ATOM 6059 O O . LEU B 1 355 ? 27.116 38.394 17.392 1.00 23.56 355 LEU B O 1
ATOM 6064 N N . CYS B 1 356 ? 28.271 39.190 19.166 1.00 16.83 356 CYS B N 1
ATOM 6065 C CA . CYS B 1 356 ? 27.653 40.521 19.081 1.00 12.95 356 CYS B CA 1
ATOM 6066 C C . CYS B 1 356 ? 27.969 41.152 17.734 1.00 12.70 356 CYS B C 1
ATOM 6067 O O . CYS B 1 356 ? 27.097 41.736 17.090 1.00 18.02 356 CYS B O 1
ATOM 6070 N N . GLU B 1 357 ? 29.233 41.039 17.335 1.00 14.39 357 GLU B N 1
ATOM 6071 C CA . GLU B 1 357 ? 29.743 41.646 16.110 1.00 15.02 357 GLU B CA 1
ATOM 6072 C C . GLU B 1 357 ? 28.996 41.123 14.887 1.00 19.90 357 GLU B C 1
ATOM 6073 O O . GLU B 1 357 ? 28.734 41.869 13.935 1.00 17.26 357 GLU B O 1
ATOM 6079 N N . TYR B 1 358 ? 28.623 39.847 14.936 1.00 13.28 358 TYR B N 1
ATOM 6080 C CA . TYR B 1 358 ? 27.840 39.238 13.875 1.00 14.74 358 TYR B CA 1
ATOM 6081 C C . TYR B 1 358 ? 26.358 39.609 13.938 1.00 12.86 358 TYR B C 1
ATOM 6082 O O . TYR B 1 358 ? 25.788 40.026 12.937 1.00 12.38 358 TYR B O 1
ATOM 6091 N N . VAL B 1 359 ? 25.722 39.432 15.098 1.00 12.53 359 VAL B N 1
ATOM 6092 C CA . VAL B 1 359 ? 24.255 39.440 15.131 1.00 14.79 359 VAL B CA 1
ATOM 6093 C C . VAL B 1 359 ? 23.672 40.847 14.986 1.00 16.93 359 VAL B C 1
ATOM 6094 O O . VAL B 1 359 ? 22.515 41.005 14.598 1.00 16.44 359 VAL B O 1
ATOM 6098 N N . GLN B 1 360 ? 24.472 41.865 15.289 1.00 13.21 360 GLN B N 1
ATOM 6099 C CA . GLN B 1 360 ? 24.039 43.230 15.033 1.00 13.77 360 GLN B CA 1
ATOM 6100 C C . GLN B 1 360 ? 23.617 43.387 13.555 1.00 14.76 360 GLN B C 1
ATOM 6101 O O . GLN B 1 360 ? 22.560 43.944 13.277 1.00 15.57 360 GLN B O 1
ATOM 6107 N N . HIS B 1 361 ? 24.421 42.872 12.622 1.00 12.21 361 HIS B N 1
ATOM 6108 C CA . HIS B 1 361 ? 24.107 42.971 11.192 1.00 13.12 361 HIS B CA 1
ATOM 6109 C C . HIS B 1 361 ? 22.835 42.196 10.871 1.00 16.87 361 HIS B C 1
ATOM 6110 O O . HIS B 1 361 ? 21.992 42.654 10.093 1.00 14.18 361 HIS B O 1
ATOM 6117 N N . MET B 1 362 ? 22.705 41.012 11.470 1.00 10.57 362 MET B N 1
ATOM 6118 C CA . MET B 1 362 ? 21.586 40.127 11.173 1.00 10.23 362 MET B CA 1
ATOM 6119 C C . MET B 1 362 ? 20.234 40.716 11.560 1.00 13.08 362 MET B C 1
ATOM 6120 O O . MET B 1 362 ? 19.289 40.665 10.767 1.00 10.88 362 MET B O 1
ATOM 6125 N N . SER B 1 363 ? 20.143 41.293 12.761 1.00 10.37 363 SER B N 1
ATOM 6126 C CA . SER B 1 363 ? 18.885 41.896 13.205 1.00 11.84 363 SER B CA 1
ATOM 6127 C C . SER B 1 363 ? 18.592 43.158 12.410 1.00 11.09 363 SER B C 1
ATOM 6128 O O . SER B 1 363 ? 17.438 43.487 12.136 1.00 13.15 363 SER B O 1
ATOM 6131 N N . MET B 1 364 ? 19.644 43.861 12.020 1.00 12.43 364 MET B N 1
ATOM 6132 C CA . MET B 1 364 ? 19.457 45.081 11.247 1.00 12.37 364 MET B CA 1
ATOM 6133 C C . MET B 1 364 ? 18.895 44.788 9.851 1.00 12.47 364 MET B C 1
ATOM 6134 O O . MET B 1 364 ? 18.070 45.539 9.342 1.00 15.40 364 MET B O 1
ATOM 6139 N N . ILE B 1 365 ? 19.318 43.674 9.259 1.00 11.31 365 ILE B N 1
ATOM 6140 C CA . ILE B 1 365 ? 18.702 43.180 8.034 1.00 11.14 365 ILE B CA 1
ATOM 6141 C C . ILE B 1 365 ? 17.250 42.830 8.316 1.00 17.33 365 ILE B C 1
ATOM 6142 O O . ILE B 1 365 ? 16.359 43.209 7.560 1.00 15.86 365 ILE B O 1
ATOM 6147 N N . ASP B 1 366 ? 17.017 42.124 9.421 1.00 14.99 366 ASP B N 1
ATOM 6148 C CA . ASP B 1 366 ? 15.669 41.708 9.793 1.00 13.19 366 ASP B CA 1
ATOM 6149 C C . ASP B 1 366 ? 14.777 42.939 9.879 1.00 11.82 366 ASP B C 1
ATOM 6150 O O . ASP B 1 366 ? 13.692 42.969 9.293 1.00 14.43 366 ASP B O 1
ATOM 6155 N N . TYR B 1 367 ? 15.259 43.970 10.573 1.00 11.40 367 TYR B N 1
ATOM 6156 C CA . TYR B 1 367 ? 14.507 45.216 10.713 1.00 11.60 367 TYR B CA 1
ATOM 6157 C C . TYR B 1 367 ? 14.238 45.908 9.371 1.00 15.96 367 TYR B C 1
ATOM 6158 O O . TYR B 1 367 ? 13.100 46.270 9.059 1.00 14.64 367 TYR B O 1
ATOM 6167 N N . VAL B 1 368 ? 15.278 46.114 8.576 1.00 14.37 368 VAL B N 1
ATOM 6168 C CA . VAL B 1 368 ? 15.093 46.887 7.348 1.00 12.53 368 VAL B CA 1
ATOM 6169 C C . VAL B 1 368 ? 14.239 46.164 6.303 1.00 16.27 368 VAL B C 1
ATOM 6170 O O . VAL B 1 368 ? 13.331 46.757 5.709 1.00 17.81 368 VAL B O 1
ATOM 6174 N N . ALA B 1 369 ? 14.515 44.874 6.104 1.00 12.07 369 ALA B N 1
ATOM 6175 C CA . ALA B 1 369 ? 14.075 44.181 4.895 1.00 14.37 369 ALA B CA 1
ATOM 6176 C C . ALA B 1 369 ? 13.191 42.960 5.127 1.00 17.13 369 ALA B C 1
ATOM 6177 O O . ALA B 1 369 ? 12.711 42.364 4.170 1.00 18.82 369 ALA B O 1
ATOM 6179 N N . ILE B 1 370 ? 12.974 42.581 6.383 1.00 17.30 370 ILE B N 1
ATOM 6180 C CA . ILE B 1 370 ? 12.165 41.393 6.665 1.00 18.14 370 ILE B CA 1
ATOM 6181 C C . ILE B 1 370 ? 10.870 41.692 7.433 1.00 21.61 370 ILE B C 1
ATOM 6182 O O . ILE B 1 370 ? 9.784 41.599 6.871 1.00 23.29 370 ILE B O 1
ATOM 6187 N N . CYS B 1 371 ? 10.968 42.061 8.705 1.00 23.32 371 CYS B N 1
ATOM 6188 C CA . CYS B 1 371 ? 9.749 42.276 9.484 1.00 20.34 371 CYS B CA 1
ATOM 6189 C C . CYS B 1 371 ? 9.429 43.748 9.726 1.00 20.68 371 CYS B C 1
ATOM 6190 O O . CYS B 1 371 ? 8.298 44.095 10.058 1.00 24.25 371 CYS B O 1
ATOM 6193 N N . GLY B 1 372 ? 10.419 44.617 9.579 1.00 15.01 372 GLY B N 1
ATOM 6194 C CA . GLY B 1 372 ? 10.149 46.044 9.649 1.00 12.48 372 GLY B CA 1
ATOM 6195 C C . GLY B 1 372 ? 9.862 46.587 11.035 1.00 16.19 372 GLY B C 1
ATOM 6196 O O . GLY B 1 372 ? 9.275 47.652 11.168 1.00 23.76 372 GLY B O 1
ATOM 6197 N N . GLU B 1 373 ? 10.267 45.864 12.074 1.00 17.67 373 GLU B N 1
ATOM 6198 C CA . GLU B 1 373 ? 10.014 46.319 13.433 1.00 24.20 373 GLU B CA 1
ATOM 6199 C C . GLU B 1 373 ? 11.173 45.951 14.345 1.00 21.53 373 GLU B C 1
ATOM 6200 O O . GLU B 1 373 ? 11.696 44.833 14.272 1.00 17.22 373 GLU B O 1
ATOM 6206 N N . LYS B 1 374 ? 11.564 46.889 15.207 1.00 19.03 374 LYS B N 1
ATOM 6207 C CA . LYS B 1 374 ? 12.686 46.661 16.118 1.00 16.48 374 LYS B CA 1
ATOM 6208 C C . LYS B 1 374 ? 12.426 47.111 17.565 1.00 22.08 374 LYS B C 1
ATOM 6209 O O . LYS B 1 374 ? 13.050 46.586 18.489 1.00 19.49 374 LYS B O 1
ATOM 6215 N N . ASP B 1 375 ? 11.518 48.077 17.750 1.00 22.38 375 ASP B N 1
ATOM 6216 C CA . ASP B 1 375 ? 11.274 48.703 19.061 1.00 21.73 375 ASP B CA 1
ATOM 6217 C C . ASP B 1 375 ? 10.974 47.704 20.175 1.00 21.45 375 ASP B C 1
ATOM 6218 O O . ASP B 1 375 ? 11.430 47.866 21.307 1.00 23.37 375 ASP B O 1
ATOM 6223 N N . SER B 1 376 ? 10.196 46.678 19.847 1.00 20.67 376 SER B N 1
ATOM 6224 C CA . SER B 1 376 ? 9.760 45.697 20.828 1.00 20.90 376 SER B CA 1
ATOM 6225 C C . SER B 1 376 ? 10.735 44.529 20.971 1.00 21.18 376 SER B C 1
ATOM 6226 O O . SER B 1 376 ? 10.486 43.600 21.736 1.00 21.38 376 SER B O 1
ATOM 6229 N N . LYS B 1 377 ? 11.839 44.557 20.235 1.00 19.51 377 LYS B N 1
ATOM 6230 C CA . LYS B 1 377 ? 12.779 43.439 20.291 1.00 18.95 377 LYS B CA 1
ATOM 6231 C C . LYS B 1 377 ? 14.072 43.857 20.966 1.00 16.09 377 LYS B C 1
ATOM 6232 O O . LYS B 1 377 ? 14.331 45.046 21.128 1.00 16.54 377 LYS B O 1
ATOM 6238 N N . ARG B 1 378 ? 14.876 42.881 21.370 1.00 12.64 378 ARG B N 1
ATOM 6239 C CA . ARG B 1 378 ? 16.182 43.177 21.936 1.00 15.81 378 ARG B CA 1
ATOM 6240 C C . ARG B 1 378 ? 17.200 42.140 21.464 1.00 17.04 378 ARG B C 1
ATOM 6241 O O . ARG B 1 378 ? 16.992 40.939 21.615 1.00 14.97 378 ARG B O 1
ATOM 6249 N N . ILE B 1 379 ? 18.295 42.607 20.877 1.00 16.69 379 ILE B N 1
ATOM 6250 C CA . ILE B 1 379 ? 19.400 41.726 20.554 1.00 18.50 379 ILE B CA 1
ATOM 6251 C C . ILE B 1 379 ? 20.140 41.449 21.847 1.00 20.95 379 ILE B C 1
ATOM 6252 O O . ILE B 1 379 ? 20.298 42.352 22.657 1.00 17.83 379 ILE B O 1
ATOM 6257 N N . GLU B 1 380 ? 20.598 40.219 22.063 1.00 17.44 380 GLU B N 1
ATOM 6258 C CA . GLU B 1 380 ? 21.446 39.991 23.231 1.00 16.86 380 GLU B CA 1
ATOM 6259 C C . GLU B 1 380 ? 22.731 40.804 23.099 1.00 17.65 380 GLU B C 1
ATOM 6260 O O . GLU B 1 380 ? 23.182 41.114 21.987 1.00 15.18 380 GLU B O 1
ATOM 6266 N N . TYR B 1 381 ? 23.298 41.185 24.237 1.00 15.91 381 TYR B N 1
ATOM 6267 C CA . TYR B 1 381 ? 24.604 41.816 24.258 1.00 17.15 381 TYR B CA 1
ATOM 6268 C C . TYR B 1 381 ? 25.367 41.365 25.496 1.00 20.96 381 TYR B C 1
ATOM 6269 O O . TYR B 1 381 ? 24.791 41.245 26.580 1.00 20.88 381 TYR B O 1
ATOM 6278 N N . VAL B 1 382 ? 26.663 41.118 25.328 1.00 21.99 382 VAL B N 1
ATOM 6279 C CA . VAL B 1 382 ? 27.560 40.884 26.459 1.00 26.70 382 VAL B CA 1
ATOM 6280 C C . VAL B 1 382 ? 28.800 41.737 26.259 1.00 25.48 382 VAL B C 1
ATOM 6281 O O . VAL B 1 382 ? 29.214 41.992 25.124 1.00 20.66 382 VAL B O 1
ATOM 6285 N N . ASP B 1 383 ? 29.387 42.185 27.360 1.00 27.17 383 ASP B N 1
ATOM 6286 C CA . ASP B 1 383 ? 30.510 43.107 27.298 1.00 33.58 383 ASP B CA 1
ATOM 6287 C C . ASP B 1 383 ? 31.853 42.386 27.459 1.00 36.13 383 ASP B C 1
ATOM 6288 O O . ASP B 1 383 ? 32.650 42.729 28.328 1.00 38.04 383 ASP B O 1
ATOM 6293 N N . HIS B 1 384 ? 32.104 41.390 26.615 1.00 34.67 384 HIS B N 1
ATOM 6294 C CA . HIS B 1 384 ? 33.345 40.627 26.712 1.00 31.08 384 HIS B CA 1
ATOM 6295 C C . HIS B 1 384 ? 34.096 40.573 25.390 1.00 27.03 384 HIS B C 1
ATOM 6296 O O . HIS B 1 384 ? 33.491 40.356 24.340 1.00 29.25 384 HIS B O 1
ATOM 6303 N N . LEU B 1 385 ? 35.409 40.795 25.463 1.00 22.24 385 LEU B N 1
ATOM 6304 C CA . LEU B 1 385 ? 36.357 40.468 24.390 1.00 25.15 385 LEU B CA 1
ATOM 6305 C C . LEU B 1 385 ? 36.267 41.317 23.114 1.00 27.63 385 LEU B C 1
ATOM 6306 O O . LEU B 1 385 ? 36.924 41.007 22.109 1.00 26.88 385 LEU B O 1
ATOM 6311 N N . HIS B 1 386 ? 35.484 42.394 23.160 1.00 25.15 386 HIS B N 1
ATOM 6312 C CA . HIS B 1 386 ? 35.338 43.296 22.013 1.00 24.42 386 HIS B CA 1
ATOM 6313 C C . HIS B 1 386 ? 36.654 43.950 21.592 1.00 24.77 386 HIS B C 1
ATOM 6314 O O . HIS B 1 386 ? 36.804 44.388 20.453 1.00 24.46 386 HIS B O 1
ATOM 6321 N N . GLU B 1 387 ? 37.615 43.979 22.508 1.00 25.32 387 GLU B N 1
ATOM 6322 C CA . GLU B 1 387 ? 38.914 44.596 22.257 1.00 29.41 387 GLU B CA 1
ATOM 6323 C C . GLU B 1 387 ? 39.755 43.876 21.193 1.00 23.14 387 GLU B C 1
ATOM 6324 O O . GLU B 1 387 ? 40.755 44.411 20.725 1.00 27.51 387 GLU B O 1
ATOM 6330 N N . HIS B 1 388 ? 39.362 42.663 20.818 1.00 22.06 388 HIS B N 1
ATOM 6331 C CA . HIS B 1 388 ? 40.133 41.903 19.837 1.00 22.49 388 HIS B CA 1
ATOM 6332 C C . HIS B 1 388 ? 39.712 42.166 18.390 1.00 24.46 388 HIS B C 1
ATOM 6333 O O . HIS B 1 388 ? 40.348 41.670 17.455 1.00 19.80 388 HIS B O 1
ATOM 6340 N N . PHE B 1 389 ? 38.654 42.955 18.213 1.00 22.71 389 PHE B N 1
ATOM 6341 C CA . PHE B 1 389 ? 38.104 43.213 16.882 1.00 20.29 389 PHE B CA 1
ATOM 6342 C C . PHE B 1 389 ? 38.515 44.554 16.283 1.00 23.31 389 PHE B C 1
ATOM 6343 O O . PHE B 1 389 ? 38.559 45.579 16.980 1.00 23.24 389 PHE B O 1
ATOM 6351 N N . LYS B 1 390 ? 38.827 44.531 14.990 1.00 20.52 390 LYS B N 1
ATOM 6352 C CA . LYS B 1 390 ? 39.177 45.751 14.265 1.00 23.35 390 LYS B CA 1
ATOM 6353 C C . LYS B 1 390 ? 38.022 46.743 14.317 1.00 23.51 390 LYS B C 1
ATOM 6354 O O . LYS B 1 390 ? 38.238 47.947 14.464 1.00 21.58 390 LYS B O 1
ATOM 6360 N N . HIS B 1 391 ? 36.800 46.231 14.198 1.00 16.56 391 HIS B N 1
ATOM 6361 C CA . HIS B 1 391 ? 35.603 47.071 14.243 1.00 30.78 391 HIS B CA 1
ATOM 6362 C C . HIS B 1 391 ? 34.542 46.489 15.170 1.00 25.43 391 HIS B C 1
ATOM 6363 O O . HIS B 1 391 ? 33.562 45.903 14.709 1.00 24.82 391 HIS B O 1
ATOM 6370 N N . PRO B 1 392 ? 34.738 46.659 16.489 1.00 21.26 392 PRO B N 1
ATOM 6371 C CA . PRO B 1 392 ? 33.826 46.079 17.472 1.00 24.29 392 PRO B CA 1
ATOM 6372 C C . PRO B 1 392 ? 32.451 46.714 17.374 1.00 26.99 392 PRO B C 1
ATOM 6373 O O . PRO B 1 392 ? 32.309 47.821 16.849 1.00 30.18 392 PRO B O 1
ATOM 6377 N N . CYS B 1 393 ? 31.440 46.007 17.858 1.00 24.00 393 CYS B N 1
ATOM 6378 C CA . CYS B 1 393 ? 30.125 46.603 17.970 1.00 26.19 393 CYS B CA 1
ATOM 6379 C C . CYS B 1 393 ? 30.227 47.769 18.949 1.00 26.21 393 CYS B C 1
ATOM 6380 O O . CYS B 1 393 ? 31.088 47.786 19.833 1.00 24.47 393 CYS B O 1
ATOM 6383 N N . ILE B 1 394 ? 29.355 48.751 18.771 1.00 24.13 394 ILE B N 1
ATOM 6384 C CA . ILE B 1 394 ? 29.318 49.909 19.643 1.00 20.40 394 ILE B CA 1
ATOM 6385 C C . ILE B 1 394 ? 27.937 49.983 20.268 1.00 24.11 394 ILE B C 1
ATOM 6386 O O . ILE B 1 394 ? 26.944 50.171 19.563 1.00 23.43 394 ILE B O 1
ATOM 6391 N N . VAL B 1 395 ? 27.862 49.797 21.583 1.00 25.24 395 VAL B N 1
ATOM 6392 C CA . VAL B 1 395 ? 26.585 49.913 22.277 1.00 24.94 395 VAL B CA 1
ATOM 6393 C C . VAL B 1 395 ? 26.616 50.992 23.368 1.00 27.82 395 VAL B C 1
ATOM 6394 O O . VAL B 1 395 ? 27.594 51.139 24.106 1.00 28.41 395 VAL B O 1
ATOM 6398 N N . THR B 1 396 ? 25.538 51.759 23.444 1.00 27.53 396 THR B N 1
ATOM 6399 C CA . THR B 1 396 ? 25.399 52.795 24.469 1.00 33.65 396 THR B CA 1
ATOM 6400 C C . THR B 1 396 ? 23.912 53.114 24.609 1.00 29.22 396 THR B C 1
ATOM 6401 O O . THR B 1 396 ? 23.153 53.006 23.641 1.00 28.16 396 THR B O 1
ATOM 6405 N N . GLY B 1 397 ? 23.487 53.454 25.818 1.00 25.94 397 GLY B N 1
ATOM 6406 C CA . GLY B 1 397 ? 22.088 53.747 26.066 1.00 26.74 397 GLY B CA 1
ATOM 6407 C C . GLY B 1 397 ? 21.166 52.598 25.678 1.00 23.99 397 GLY B C 1
ATOM 6408 O O . GLY B 1 397 ? 20.015 52.810 25.293 1.00 26.62 397 GLY B O 1
ATOM 6409 N N . GLY B 1 398 ? 21.681 51.377 25.768 1.00 17.59 398 GLY B N 1
ATOM 6410 C CA . GLY B 1 398 ? 20.879 50.196 25.521 1.00 18.50 398 GLY B CA 1
ATOM 6411 C C . GLY B 1 398 ? 20.633 49.866 24.055 1.00 22.55 398 GLY B C 1
ATOM 6412 O O . GLY B 1 398 ? 19.615 49.255 23.734 1.00 21.79 398 GLY B O 1
ATOM 6413 N N . ALA B 1 399 ? 21.554 50.250 23.169 1.00 23.93 399 ALA B N 1
ATOM 6414 C CA . ALA B 1 399 ? 21.371 50.032 21.730 1.00 22.66 399 ALA B CA 1
ATOM 6415 C C . ALA B 1 399 ? 22.673 49.893 20.936 1.00 20.51 399 ALA B C 1
ATOM 6416 O O . ALA B 1 399 ? 23.639 50.614 21.179 1.00 16.86 399 ALA B O 1
ATOM 6418 N N . TYR B 1 400 ? 22.677 48.966 19.978 1.00 19.64 400 TYR B N 1
ATOM 6419 C CA . TYR B 1 400 ? 23.752 48.843 18.992 1.00 18.71 400 TYR B CA 1
ATOM 6420 C C . TYR B 1 400 ? 23.684 49.967 17.960 1.00 23.34 400 TYR B C 1
ATOM 6421 O O . TYR B 1 400 ? 22.646 50.185 17.328 1.00 19.47 400 TYR B O 1
ATOM 6430 N N . GLN B 1 401 ? 24.802 50.646 17.756 1.00 21.57 401 GLN B N 1
ATOM 6431 C CA . GLN B 1 401 ? 24.940 51.576 16.648 1.00 18.95 401 GLN B CA 1
ATOM 6432 C C . GLN B 1 401 ? 25.143 50.785 15.351 1.00 21.55 401 GLN B C 1
ATOM 6433 O O . GLN B 1 401 ? 25.834 49.761 15.339 1.00 18.41 401 GLN B O 1
ATOM 6439 N N . ALA B 1 402 ? 24.541 51.247 14.258 1.00 24.44 402 ALA B N 1
ATOM 6440 C CA . ALA B 1 402 ? 24.671 50.549 12.978 1.00 25.45 402 ALA B CA 1
ATOM 6441 C C . ALA B 1 402 ? 26.124 50.554 12.504 1.00 20.81 402 ALA B C 1
ATOM 6442 O O . ALA B 1 402 ? 26.764 51.606 12.485 1.00 19.95 402 ALA B O 1
ATOM 6444 N N . PRO B 1 403 ? 26.653 49.369 12.147 1.00 18.92 403 PRO B N 1
ATOM 6445 C CA . PRO B 1 403 ? 28.024 49.222 11.645 1.00 14.49 403 PRO B CA 1
ATOM 6446 C C . PRO B 1 403 ? 28.288 50.067 10.402 1.00 23.04 403 PRO B C 1
ATOM 6447 O O . PRO B 1 403 ? 27.383 50.272 9.588 1.00 19.43 403 PRO B O 1
ATOM 6451 N N . HIS B 1 404 ? 29.515 50.562 10.270 1.00 15.59 404 HIS B N 1
ATOM 6452 C CA . HIS B 1 404 ? 29.883 51.414 9.135 1.00 19.14 404 HIS B CA 1
ATOM 6453 C C . HIS B 1 404 ? 30.940 50.773 8.242 1.00 19.79 404 HIS B C 1
ATOM 6454 O O . HIS B 1 404 ? 30.930 50.961 7.030 1.00 22.38 404 HIS B O 1
ATOM 6461 N N . ALA B 1 405 ? 31.856 50.021 8.845 1.00 23.44 405 ALA B N 1
ATOM 6462 C CA . ALA B 1 405 ? 32.986 49.456 8.109 1.00 23.96 405 ALA B CA 1
ATOM 6463 C C . ALA B 1 405 ? 32.556 48.342 7.155 1.00 23.14 405 ALA B C 1
ATOM 6464 O O . ALA B 1 405 ? 31.653 47.559 7.465 1.00 22.03 405 ALA B O 1
ATOM 6466 N N . PRO B 1 406 ? 33.214 48.258 5.989 1.00 20.75 406 PRO B N 1
ATOM 6467 C CA . PRO B 1 406 ? 32.901 47.133 5.098 1.00 21.59 406 PRO B CA 1
ATOM 6468 C C . PRO B 1 406 ? 33.225 45.787 5.756 1.00 20.54 406 PRO B C 1
ATOM 6469 O O . PRO B 1 406 ? 34.154 45.688 6.557 1.00 24.40 406 PRO B O 1
ATOM 6473 N N . GLY B 1 407 ? 32.441 44.765 5.438 1.00 16.64 407 GLY B N 1
ATOM 6474 C CA . GLY B 1 407 ? 32.626 43.456 6.043 1.00 14.17 407 GLY B CA 1
ATOM 6475 C C . GLY B 1 407 ? 31.609 43.147 7.118 1.00 14.13 407 GLY B C 1
ATOM 6476 O O . GLY B 1 407 ? 30.595 43.841 7.257 1.00 17.33 407 GLY B O 1
ATOM 6477 N N . PHE B 1 408 ? 31.896 42.114 7.905 1.00 13.25 408 PHE B N 1
ATOM 6478 C CA . PHE B 1 408 ? 30.918 41.519 8.821 1.00 13.60 408 PHE B CA 1
ATOM 6479 C C . PHE B 1 408 ? 31.273 41.833 10.279 1.00 17.15 408 PHE B C 1
ATOM 6480 O O . PHE B 1 408 ? 30.742 41.200 11.186 1.00 16.35 408 PHE B O 1
ATOM 6488 N N . SER B 1 409 ? 32.173 42.799 10.487 1.00 14.27 409 SER B N 1
ATOM 6489 C CA . SER B 1 409 ? 32.599 43.251 11.827 1.00 15.57 409 SER B CA 1
ATOM 6490 C C . SER B 1 409 ? 33.414 42.220 12.617 1.00 19.09 409 SER B C 1
ATOM 6491 O O . SER B 1 409 ? 33.723 42.428 13.796 1.00 18.65 409 SER B O 1
ATOM 6494 N N . ILE B 1 410 ? 33.764 41.117 11.968 1.00 19.47 410 ILE B N 1
ATOM 6495 C CA . ILE B 1 410 ? 34.275 39.947 12.679 1.00 20.41 410 ILE B CA 1
ATOM 6496 C C . ILE B 1 410 ? 35.795 39.858 12.625 1.00 23.10 410 ILE B C 1
ATOM 6497 O O . ILE B 1 410 ? 36.393 39.132 13.413 1.00 14.95 410 ILE B O 1
ATOM 6502 N N . GLU B 1 411 ? 36.428 40.599 11.715 1.00 14.40 411 GLU B N 1
ATOM 6503 C CA . GLU B 1 411 ? 37.871 40.467 11.558 1.00 16.86 411 GLU B CA 1
ATOM 6504 C C . GLU B 1 411 ? 38.606 40.880 12.840 1.00 22.62 411 GLU B C 1
ATOM 6505 O O . GLU B 1 411 ? 38.306 41.910 13.437 1.00 21.60 411 GLU B O 1
ATOM 6511 N N . MET B 1 412 ? 39.555 40.056 13.266 1.00 20.44 412 MET B N 1
ATOM 6512 C CA . MET B 1 412 ? 40.286 40.318 14.497 1.00 22.03 412 MET B CA 1
ATOM 6513 C C . MET B 1 412 ? 41.592 41.036 14.215 1.00 21.38 412 MET B C 1
ATOM 6514 O O . MET B 1 412 ? 42.152 40.918 13.127 1.00 20.45 412 MET B O 1
ATOM 6519 N N . LYS B 1 413 ? 42.071 41.782 15.206 1.00 25.61 413 LYS B N 1
ATOM 6520 C CA . LYS B 1 413 ? 43.389 42.393 15.134 1.00 28.95 413 LYS B CA 1
ATOM 6521 C C . LYS B 1 413 ? 44.421 41.286 14.970 1.00 27.48 413 LYS B C 1
ATOM 6522 O O . LYS B 1 413 ? 44.308 40.229 15.589 1.00 20.75 413 LYS B O 1
ATOM 6528 N N . GLU B 1 414 ? 45.415 41.534 14.126 1.00 30.83 414 GLU B N 1
ATOM 6529 C CA . GLU B 1 414 ? 46.428 40.534 13.803 1.00 39.00 414 GLU B CA 1
ATOM 6530 C C . GLU B 1 414 ? 47.149 39.987 15.041 1.00 36.56 414 GLU B C 1
ATOM 6531 O O . GLU B 1 414 ? 47.415 38.789 15.127 1.00 32.25 414 GLU B O 1
ATOM 6537 N N . ASP B 1 415 ? 47.456 40.863 15.994 1.00 37.16 415 ASP B N 1
ATOM 6538 C CA . ASP B 1 415 ? 48.104 40.452 17.242 1.00 35.19 415 ASP B CA 1
ATOM 6539 C C . ASP B 1 415 ? 47.312 39.365 17.978 1.00 31.42 415 ASP B C 1
ATOM 6540 O O . ASP B 1 415 ? 47.894 38.473 18.598 1.00 25.63 415 ASP B O 1
ATOM 6545 N N . THR B 1 416 ? 45.987 39.445 17.904 1.00 24.55 416 THR B N 1
ATOM 6546 C CA . THR B 1 416 ? 45.118 38.484 18.578 1.00 27.17 416 THR B CA 1
ATOM 6547 C C . THR B 1 416 ? 45.266 37.085 17.973 1.00 28.80 416 THR B C 1
ATOM 6548 O O . THR B 1 416 ? 45.219 36.078 18.683 1.00 27.05 416 THR B O 1
ATOM 6552 N N . LEU B 1 417 ? 45.462 37.033 16.660 1.00 29.85 417 LEU B N 1
ATOM 6553 C CA . LEU B 1 417 ? 45.570 35.766 15.949 1.00 30.25 417 LEU B CA 1
ATOM 6554 C C . LEU B 1 417 ? 46.816 35.004 16.373 1.00 34.48 417 LEU B C 1
ATOM 6555 O O . LEU B 1 417 ? 46.875 33.787 16.249 1.00 34.71 417 LEU B O 1
ATOM 6560 N N . ASP B 1 418 ? 47.810 35.723 16.882 1.00 37.23 418 ASP B N 1
ATOM 6561 C CA . ASP B 1 418 ? 49.036 35.082 17.344 1.00 38.13 418 ASP B CA 1
ATOM 6562 C C . ASP B 1 418 ? 48.990 34.790 18.846 1.00 35.96 418 ASP B C 1
ATOM 6563 O O . ASP B 1 418 ? 49.391 33.719 19.290 1.00 38.85 418 ASP B O 1
ATOM 6568 N N . ALA B 1 419 ? 48.473 35.737 19.620 1.00 34.43 419 ALA B N 1
ATOM 6569 C CA . ALA B 1 419 ? 48.502 35.633 21.078 1.00 36.74 419 ALA B CA 1
ATOM 6570 C C . ALA B 1 419 ? 47.592 34.538 21.637 1.00 35.31 419 ALA B C 1
ATOM 6571 O O . ALA B 1 419 ? 47.875 33.970 22.687 1.00 30.59 419 ALA B O 1
ATOM 6573 N N . PHE B 1 420 ? 46.497 34.248 20.941 1.00 34.45 420 PHE B N 1
ATOM 6574 C CA . PHE B 1 420 ? 45.480 33.369 21.502 1.00 28.33 420 PHE B CA 1
ATOM 6575 C C . PHE B 1 420 ? 45.345 32.053 20.743 1.00 26.46 420 PHE B C 1
ATOM 6576 O O . PHE B 1 420 ? 44.335 31.357 20.838 1.00 29.14 420 PHE B O 1
ATOM 6584 N N . LEU B 1 421 ? 46.398 31.714 20.011 1.00 22.98 421 LEU B N 1
ATOM 6585 C CA . LEU B 1 421 ? 46.495 30.436 19.323 1.00 28.74 421 LEU B CA 1
ATOM 6586 C C . LEU B 1 421 ? 46.664 29.297 20.334 1.00 33.23 421 LEU B C 1
ATOM 6587 O O . LEU B 1 421 ? 47.620 29.286 21.103 1.00 31.51 421 LEU B O 1
ATOM 6592 N N . PHE B 1 422 ? 45.740 28.338 20.332 1.00 33.50 422 PHE B N 1
ATOM 6593 C CA . PHE B 1 422 ? 45.781 27.242 21.302 1.00 34.46 422 PHE B CA 1
ATOM 6594 C C . PHE B 1 422 ? 46.936 26.258 21.089 1.00 43.47 422 PHE B C 1
ATOM 6595 O O . PHE B 1 422 ? 47.267 25.929 19.951 1.00 44.28 422 PHE B O 1
#

Organism: Ruegeria sp. (strain TM1040) (NCBI:txid292414)

Radius of gyration: 26.52 Å; Cα contacts (8 Å, |Δi|>4): 2036; chains: 2; bounding box: 50×80×62 Å

Secondary structure (DSSP, 8-state):
-BEEEEEEEEEE--GGGTTTT--SS-SS---EEEEEEEEESSS--EEEEEEE-STTHHHHHHHHHHHHHHHTT-BHHHHHH-HHHHHHHHT--HHHHHT-SSSHHHHHHHHHHHHHHHHHHHHHHTSBHHHHHHTS-HHHHHTT---TTTTTT--HHHHHHHHHHHSTTHHHHHHHHHHH-EEEEE-TT--TTS-HHHHHHHHHHHHHTT-SEEEEE--S-HHHHHHHHHHHHHHH-SS-EEEEE-TT---HHHHHHHHHHTGGG-EEEEE--S-TT-HHHHHHHHHHHTTSEEEE-TT--SHHHHHHHHHTT--SEE---TTTSSHHHHHHHHHHHHHHTT--B-----STTHHHHHHHHHHHIIIIIS---TT--EEE--SSGGGBSS---EETTEEPPP-SSB-S-PBPHHHHHHTB-/-BEEEEEEEEEE--GGGGTTT--SS-SS---EEEEEEEEESSS--EEEEEEE-STTHHHHHHHHHHHHHHHTT-BHHHHHHTHHHHHHHHT--HHHHHT-SSSHHHHHHHHHHHHHHHHHHHHHHTSBHHHHHHTS-HHHHHHT---TTTTTT--HHHHHHHHHHHGGGHHHHHHHHHHH-EEEEE-TT--TTS-HHHHHHHHHHHHHHT-SEEEEE--S-HHHHHHHHHHHHHHH-TTSEEEEE-TT---HHHHHHHHHHTGGG-EEEEE--S-TT-HHHHHHHHHHHTTSEEEE-TT--SHHHHHHHHHTT--SEE---TTTSSHHHHHHHHHHHHHHTT--B-----STTHHHHHHHHHHHIIIIIS---TT--EEE--SSGGGBSS---EETTEEPPP-SSB-S-PBPHHHHHHTB-

Solvent-accessible surface area: 25872 Å² total; per-residue (Å²): 71,100,0,52,11,44,84,32,41,21,0,35,1,77,13,32,143,38,64,34,3,0,6,20,24,4,62,62,3,38,7,0,0,0,0,0,2,0,45,19,147,54,124,57,55,0,10,0,0,0,6,0,3,2,112,0,0,62,0,0,15,20,0,0,128,15,3,5,85,30,0,64,39,30,52,0,82,84,0,60,112,42,1,7,92,0,4,98,64,2,12,33,18,10,2,6,16,15,0,0,6,6,2,2,0,10,3,2,0,2,0,0,0,0,0,0,0,0,1,1,22,0,28,59,57,45,60,10,0,4,78,10,0,0,68,18,46,12,45,78,2,32,108,5,12,11,17,40,4,0,44,64,20,0,22,45,117,62,0,40,94,44,2,113,78,7,75,116,16,29,152,107,36,23,54,105,0,113,139,84,6,0,20,0,1,6,0,18,3,0,6,15,29,19,60,31,126,68,0,74,107,26,0,126,87,7,125,90,50,38,22,63,17,0,1,0,12,1,8,122,60,64,78,49,1,43,104,8,1,71,14,0,27,116,25,3,11,116,142,12,43,0,0,0,0,0,5,3,32,2,27,15,95,69,0,38,102,36,0,65,116,0,49,93,1,120,7,56,0,0,1,0,0,1,2,4,2,1,8,59,0,0,77,41,0,83,125,29,1,71,128,15,93,0,0,1,0,5,6,2,2,0,3,4,1,2,3,4,0,3,37,20,26,0,2,23,6,0,2,0,9,0,1,9,1,0,0,0,2,4,0,0,0,1,1,0,2,1,24,75,80,129,40,37,4,10,0,11,0,7,4,0,2,0,0,0,0,0,3,0,0,0,0,0,2,13,0,2,8,46,26,62,8,104,74,16,33,0,4,23,1,92,30,26,22,111,20,2,82,95,52,13,82,34,105,59,8,20,0,84,10,16,146,20,66,1,0,16,0,33,1,92,104,112,8,16,111,76,54,105,156,78,96,0,52,12,49,89,34,37,20,0,35,1,68,11,32,150,37,65,32,3,2,6,7,22,5,57,58,3,38,7,0,0,0,0,0,1,0,45,18,148,55,122,55,54,0,11,0,0,0,7,0,2,2,107,0,0,61,0,0,15,19,0,0,123,16,3,3,83,29,0,60,35,32,59,0,70,80,0,60,113,41,1,6,100,0,3,99,67,1,12,32,18,13,3,5,13,16,0,0,6,6,2,2,0,10,2,2,0,2,0,0,0,0,0,0,0,0,1,2,21,0,29,61,59,51,63,15,0,5,71,12,0,0,59,19,42,11,47,75,2,32,110,4,11,12,19,35,4,0,41,66,19,0,30,40,123,66,0,38,90,45,3,112,78,13,73,118,21,23,121,110,37,8,59,109,0,109,149,80,6,1,20,1,1,6,0,19,3,0,6,26,38,17,68,39,90,80,0,60,148,50,0,113,103,5,125,89,39,38,21,65,18,1,1,2,11,1,7,126,59,50,77,53,0,53,102,10,2,59,14,0,25,115,33,2,15,116,138,15,42,0,0,0,1,0,6,4,30,1,27,13,96,68,0,39,99,32,0,70,136,0,44,104,1,121,6,67,2,0,1,0,0,1,2,5,2,1,7,58,0,0,76,42,0,75,125,31,2,67,130,17,102,0,0,0,1,6,7,1,2,0,2,4,1,1,2,4,1,3,38,18,25,0,1,23,9,0,2,0,8,0,2,9,0,0,0,0,2,4,0,0,0,1,1,0,1,0,22,75,77,129,37,37,4,12,0,11,0,7,3,0,2,0,0,0,0,0,2,0,0,0,0,0,3,10,0,3,7,50,25,67,8,101,75,16,34,0,3,19,0,93,30,25,25,108,20,2,94,81,53,13,80,35,103,56,8,19,0,96,13,16,127,11,69,1,0,14,0,37,1,95,126,116,8,11,101,76,55,102,161

CATH classification: 3.30.390.10 (+1 more: 3.20.20.120)

Nearest PDB structures (foldseek):
  4ip4-assembly1_A  TM=1.002E+00  e=1.026E-85  Ruegeria sp. TM1040
  2hxu-assembly1_A-2  TM=9.920E-01  e=3.328E-59  Xanthomonas campestris pv. campestris
  1yey-assembly3_C  TM=9.889E-01  e=1.751E-57  Xanthomonas campestris pv. campestris
  1yey-assembly5_D  TM=9.812E-01  e=7.740E-57  Xanthomonas campestris pv. campestris
  2hne-assembly1_A  TM=9.755E-01  e=1.087E-55  Xanthomonas campestris pv. campestris

Foldseek 3Di:
DAQAAKDWFWFWAQCQVQQQLAFQVRHRFTKIWRKMWGDDPDDDIQIFTFIDRDPCSVVLVVLLVVLRVQGHGGDLVVCLVFVQVVLCSSLPPVVLCVVPNLADSNFLSLLRVLQSSLQRVLVVVWWASLVVLLVDQLVSLLRNANCVLPVVQDDSVNLSVQQNVLPVCQVVLVVVCQVPFFFAEEAALAHPPDDLVSNLVVLLVRLVQQAQEYEHHDANDLVSLLVSLVSSCVRNDDSHAYAYEDPARDFLVRLLVSVLVVCVSVHQAYENSHDLQCLVSLQSSCVSNPPHFYEYEPQNRFLNSLLSNQVVVSGQEYAHFQSSGSHLRRLVVSLQSCLVSVGYYAYDQSHQCRQLQVSSNVSSSCSRGNVDRPVYHHYDYPPDQVFWPQGWDDGSRHTRRDGGGGSRRDGDPVSSVPRGD/DFQAAKDWFWFWAQQQVQQFLAFQVRHRFTKIWGKMWGDDPDDDIQIFTFIDRDPCSVVLVVLLVVLRVQGRGDDLVVCLVFVQVVLCSSLPPVVLCVVPNLADSNFLSLLRVLQSSLQRVLQVVFFASLCVQLVDQLVSLLRNANCVLPCVQPNSVNLSVLLNVLPPCQVVLVVVCQVPFFFAEEAALAHPPDDLVSSLVVLLVRQVQQAQEYEHHDANDLVSLQVSLVSSCVNNDDRRAYAYEDPARDFLVRLLVSVVSVCVSVHQAYENSHDLQDLVSLQSSQVSNPVHFYEYEDQNRFLNSLLSSQVVVSGQEYAHFQRSGSHLRRLVVSLQSCLVSVGYYAYDQSHQCRQLQVSSNVSSSCNRGNVDRPPYHHYDYDPDQVFWPQGFDDGNRHTNDDNGGGSRRDGDPVSSPPRRD

InterPro domains:
  IPR013341 Mandelate racemase, N-terminal domain [PF02746] (35-134)
  IPR013342 Mandelate racemase, C-terminal domain [PF13378] (200-415)
  IPR013342 Mandelate racemase, C-terminal domain [SM00922] (197-293)
  IPR018110 Mandelate racemase/muconate lactonizing enzyme, conserved site [PS00909] (243-274)
  IPR029017 Enolase-like, N-terminal [G3DSA:3.30.390.10] (1-129)
  IPR029017 Enolase-like, N-terminal [SSF54826] (3-137)
  IPR034610 L-fuconate dehydratase [SFLDF00111] (1-425)
  IPR034610 L-fuconate dehydratase [cd03324] (2-413)
  IPR036849 Enolase-like, C-terminal domain superfamily [G3DSA:3.20.20.120] (130-425)
  IPR036849 Enolase-like, C-terminal domain superfamily [SSF51604] (182-423)
  IPR046945 L-rhamnonate dehydratase-like [PTHR13794] (2-422)

B-factor: mean 21.78, std 8.97, range [6.6, 78.99]